Protein AF-A0A6C0EC10-F1 (afdb_monomer_lite)

Sequence (1205 aa):
MDEYYDKYVKYKQKYLELKYLLNQTGGKRDFPYRYYGKNHDIKKLVKKCKSLINAHRTNIKLVDDSQVFIEDYRRFKTVNSLTDVFNEHCRMKCKKRNSISPYEYFLKNPNKKYHELVKKKDCSLFRVLIAIQILKHFNVKTWLDMSAGWGDRLIAAILKKLDYYFSTDPNMCLHEGYNKIKEAFEVDKSKFVTVNEPFEKAIIIPPETGKFDLFFSSPPFFDKEIYDNNNDGQSTKQYRDIDDWIDNFLLFSIKKALPFIKLGGKIVLYIEDTDETEYVDKFINSMEAFVNLVPNRTMYYKYLDMESKKPLYIWTVGIPVWIFELKFDGKEYFIENETSSTVVIDTQEKKWIYKYNYIIKTHSYLGSSADNKKLYFMRNTLPIHNKVYRKPIDIIKFSLTTKDNIKKNLTVLSDNNLLFGTKMRAVIQFLDKIKPETLIYSGSHAGRAQLLLAYYAVLRNVKRLILCVPYSKSKIPKLVKSMYPNVEIYSYEHTDVAQIIKQTNFEKLHEYAIKLEKQTKGYLLPFDFRDDDFIDMLAKELELMIDKSLLDSPIHLLLAYNAGTTFRALTKIFKKAYFHIVQIGQQFDVGDLDDDIIERTTRYVSSFRFKDDYDAKNLQFVNDNQFVEFPYTTVEKWDAKVYEFIDKIPSDDIYVFDAGACHKNILKKYNNFYKLNGEVDDLQQGYNSRQLITNVHTFKRSLTYDKKTNSLIVERLKSNDFLNEINEFSKSSDVYPIIEIIKLLNSIKICDLTIDDGFILIATFLTNGLYIKINNGINDKMLNLFNFLQVNTNKYTITNSMDEIGTCDTIFIDKNTDITDILPKIKLGTYVISNNNIDLSDYSGIITKIKTVEYDASHTKFHIWKYGIPVWIENVKIKDIDKIKNKITFQKTGDWYQKFCENQKKYSYIGINDDILYFTKHSTSLSELINKKINILNFNTNNKNITVFDDSEMLFGSKMRAIIEYLDNYKFDTLVLFDFDASYGQIVVAYYALIRSISRVIFMLPLKNDKCTQFALSIFPNIEIYSYEDIKLDPSISNFRNLKMFAETIAKETNGFLIPTGLKDSLFINILAKQLKEHIDPNLLNKNIDILMVYGSGTIYRTLTKIFTNAKFHIVQSGAESKIDDMPKEIVERTTRYISTYDFRERIDLRKHLSIDRLPYSTIDNYDAKVYEFIDKINAKDIYVFNVGGSHIELLKKYNSFYTT

Organism: NCBI:txid1070528

Secondary structure (DSSP, 8-state):
-HHHHHHHHHHHHHHHHHHHHHHHTTT-PPP--SSTTS---HHHHHHHHHHHHHT----EEEETTEEEEEE-HHHHHHHHTHHHHHHHHHHTT-B-TTSPPHHHHHHH-TT--HHHHTTTTPPP---HHHHHHHHHHTT-SEEEES--TTTHHHHHHHHHT-SEEEEE---HHHHHHHHHHHHHHT--TTTEEEESS-TTTS-----TTSSEEEEEE----GGG-B--SS-TTSHHHH--SHHHIIIIIIIHHHHHHGGGEEEEEEEEE----BTTB--HHHHHHHHHT-TTEEE-PPEEEEETT----EEEEEEEE------EEE-----------SSS-PPP--SSS-------TTSGGGEEE----TTS--EEEEE-S----GGGT-PPPEEEEEEEE-TTS-EEEEEEEE-TTSTT-TTHHHHHHHHHHH--SEEEEE--TT-THHHHHHHHHHHHT-SEEEEE-S-TTSHHHHHHHHH-TTEEEE-TTSHHHHTT-SS--HHHHHHHHHHHHHHHTPEEPPGGG--HHHHHHHHHHHHTTS-HHHHTS--EEEEEESS-HHHHHHHHH-SSPEEEEEESSSPP--TTS-HHHHHTEEEEE-SS-TT----GGG-B--SSSS-PPPSS---TTTGGGGGGGGGG-S-SEEEEEE----HHHHHHHHHHHSTTS---------TTHHHHHHHHHHHHHHHHHTTT-HHHHHHHHTSHHHHHHHHHHTTS---HHHHHHHHHHTTS-TTS--SS-THHHHHHHTTS--EEEE-SS--HHHHHHHHHHHTT-TT------TTSGGG-SEEEE-TT--STTTGGGPPTT-EEEESS----GGGTTT----------SSS---EEEES--------------------------SHHHHHHHHHTTSEEEEEEETTEEEEEE-SS-TTTTTSPPPEEEEEEETTEEEEEEE-TTSTT-TTHHHHHHHHTTS--SEEEEE--TT-HHHHHHHHHHHHHT-SEEEEE-S-S--HHHHHHHHH-TTEEEE-HHHHT--TTS-HHHHHHHHHHHHHHHTTEEEEPGGG--HHHHHHHHHHHHTTS-HHHHTS--EEEEEESSSHHHHHHHHH-SSPEEEEEE-SS----TTS-HHHHTTEEEEE-SS-TTSPP-GGGT-SSSS-SS---TTTGGGGGGGGGGS--SEEEEEE----HHHHHHHHHHHT--

Structure (mmCIF, N/CA/C/O backbone):
data_AF-A0A6C0EC10-F1
#
_entry.id   AF-A0A6C0EC10-F1
#
loop_
_atom_site.group_PDB
_atom_site.id
_atom_site.type_symbol
_atom_site.label_atom_id
_atom_site.label_alt_id
_atom_site.label_comp_id
_atom_site.label_asym_id
_atom_site.label_entity_id
_atom_site.label_seq_id
_atom_site.pdbx_PDB_ins_code
_atom_site.Cartn_x
_atom_site.Cartn_y
_atom_site.Cartn_z
_atom_site.occupancy
_atom_site.B_iso_or_equiv
_atom_site.auth_seq_id
_atom_site.auth_comp_id
_atom_site.auth_asym_id
_atom_site.auth_atom_id
_atom_site.pdbx_PDB_model_num
ATOM 1 N N . MET A 1 1 ? 42.507 4.331 -82.154 1.00 50.91 1 MET A N 1
ATOM 2 C CA . MET A 1 1 ? 43.220 4.084 -80.874 1.00 50.91 1 MET A CA 1
ATOM 3 C C . MET A 1 1 ? 42.562 4.845 -79.732 1.00 50.91 1 MET A C 1
ATOM 5 O O . MET A 1 1 ? 42.437 4.337 -78.626 1.00 50.91 1 MET A O 1
ATOM 9 N N . ASP A 1 2 ? 42.107 6.048 -80.028 1.00 65.69 2 ASP A N 1
ATOM 10 C CA . ASP A 1 2 ? 41.829 7.139 -79.100 1.00 65.69 2 ASP A CA 1
ATOM 11 C C . ASP A 1 2 ? 40.588 6.860 -78.249 1.00 65.69 2 ASP A C 1
ATOM 13 O O . ASP A 1 2 ? 40.636 7.019 -77.040 1.00 65.69 2 ASP A O 1
ATOM 17 N N . GLU A 1 3 ? 39.545 6.247 -78.815 1.00 68.00 3 GLU A N 1
ATOM 18 C CA . GLU A 1 3 ? 38.389 5.754 -78.047 1.00 68.00 3 GLU A CA 1
ATOM 19 C C . GLU A 1 3 ? 38.780 4.711 -76.970 1.00 68.00 3 GLU A C 1
ATOM 21 O O . GLU A 1 3 ? 38.169 4.626 -75.901 1.00 68.00 3 GLU A O 1
ATOM 26 N N . TYR A 1 4 ? 39.830 3.922 -77.229 1.00 64.94 4 TYR A N 1
ATOM 27 C CA . TYR A 1 4 ? 40.386 2.959 -76.273 1.00 64.94 4 TYR A CA 1
ATOM 28 C C . TYR A 1 4 ? 41.255 3.663 -75.221 1.00 64.94 4 TYR A C 1
ATOM 30 O O . TYR A 1 4 ? 41.244 3.276 -74.050 1.00 64.94 4 TYR A O 1
ATOM 38 N N . TYR A 1 5 ? 41.958 4.728 -75.620 1.00 70.31 5 TYR A N 1
ATOM 39 C CA . TYR A 1 5 ? 42.702 5.608 -74.721 1.00 70.31 5 TYR A CA 1
ATOM 40 C C . TYR A 1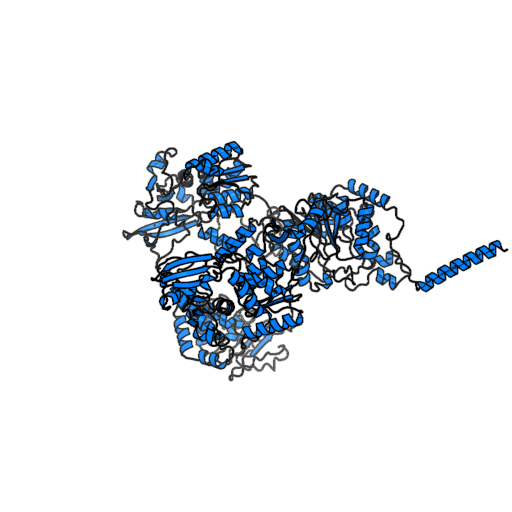 5 ? 41.756 6.375 -73.785 1.00 70.31 5 TYR A C 1
ATOM 42 O O . TYR A 1 5 ? 41.974 6.356 -72.581 1.00 70.31 5 TYR A O 1
ATOM 50 N N . ASP A 1 6 ? 40.651 6.933 -74.279 1.00 77.75 6 ASP A N 1
ATOM 51 C CA . ASP A 1 6 ? 39.624 7.618 -73.483 1.00 77.75 6 ASP A CA 1
ATOM 52 C C . ASP A 1 6 ? 38.908 6.673 -72.515 1.00 77.75 6 ASP A C 1
ATOM 54 O O . ASP A 1 6 ? 38.691 7.012 -71.346 1.00 77.75 6 ASP A O 1
ATOM 58 N N . LYS A 1 7 ? 38.579 5.452 -72.962 1.00 72.12 7 LYS A N 1
ATOM 59 C CA . LYS A 1 7 ? 38.084 4.388 -72.074 1.00 72.12 7 LYS A CA 1
ATOM 60 C C . LYS A 1 7 ? 39.109 4.066 -70.986 1.00 72.12 7 LYS A C 1
ATOM 62 O O . LYS A 1 7 ? 38.734 3.992 -69.816 1.00 72.12 7 LYS A O 1
ATOM 67 N N . TYR A 1 8 ? 40.390 3.941 -71.333 1.00 74.31 8 TYR A N 1
ATOM 68 C CA . TYR A 1 8 ? 41.470 3.707 -70.373 1.00 74.31 8 TYR A CA 1
ATOM 69 C C . TYR A 1 8 ? 41.688 4.891 -69.416 1.00 74.31 8 TYR A C 1
ATOM 71 O O . TYR A 1 8 ? 41.839 4.666 -68.219 1.00 74.31 8 TYR A O 1
ATOM 79 N N . VAL A 1 9 ? 41.629 6.141 -69.885 1.00 75.88 9 VAL A N 1
ATOM 80 C CA . VAL A 1 9 ? 41.753 7.356 -69.063 1.00 75.88 9 VAL A CA 1
ATOM 81 C C . VAL A 1 9 ? 40.581 7.471 -68.092 1.00 75.88 9 VAL A C 1
ATOM 83 O O . VAL A 1 9 ? 40.825 7.626 -66.896 1.00 75.88 9 VAL A O 1
ATOM 86 N N . LYS A 1 10 ? 39.331 7.280 -68.541 1.00 75.62 10 LYS A N 1
ATOM 87 C CA . LYS A 1 10 ? 38.160 7.225 -67.644 1.00 75.62 10 LYS A CA 1
ATOM 88 C C . LYS A 1 10 ? 38.267 6.093 -66.624 1.00 75.62 10 LYS A C 1
ATOM 90 O O . LYS A 1 10 ? 37.965 6.301 -65.450 1.00 75.62 10 LYS A O 1
ATOM 95 N N . TYR A 1 11 ? 38.723 4.908 -67.033 1.00 75.12 11 TYR A N 1
ATOM 96 C CA . TYR A 1 11 ? 38.904 3.779 -66.114 1.00 75.12 11 TYR A CA 1
ATOM 97 C C . TYR A 1 11 ? 40.025 4.048 -65.097 1.00 75.12 11 TYR A C 1
ATOM 99 O O . TYR A 1 11 ? 39.871 3.757 -63.913 1.00 75.12 11 TYR A O 1
ATOM 107 N N . LYS A 1 12 ? 41.129 4.666 -65.534 1.00 68.25 12 LYS A N 1
ATOM 108 C CA . LYS A 1 12 ? 42.277 5.052 -64.703 1.00 68.25 12 LYS A CA 1
ATOM 109 C C . LYS A 1 12 ? 41.925 6.180 -63.732 1.00 68.25 12 LYS A C 1
ATOM 111 O O . LYS A 1 12 ? 42.304 6.081 -62.571 1.00 68.25 12 LYS A O 1
ATOM 116 N N . GLN A 1 13 ? 41.166 7.194 -64.155 1.00 72.50 13 GLN A N 1
ATOM 117 C CA . GLN A 1 13 ? 40.615 8.225 -63.266 1.00 72.50 13 GLN A CA 1
ATOM 118 C C . GLN A 1 13 ? 39.696 7.597 -62.219 1.00 72.50 13 GLN A C 1
ATOM 120 O O . GLN A 1 13 ? 39.966 7.740 -61.033 1.00 72.50 13 GLN A O 1
ATOM 125 N N . LYS A 1 14 ? 38.701 6.801 -62.629 1.00 70.12 14 LYS A N 1
ATOM 126 C CA . LYS A 1 14 ? 37.762 6.155 -61.697 1.00 70.12 14 LYS A CA 1
ATOM 127 C C . LYS A 1 14 ? 38.449 5.183 -60.728 1.00 70.12 14 LYS A C 1
ATOM 129 O O . LYS A 1 14 ? 38.057 5.071 -59.569 1.00 70.12 14 LYS A O 1
ATOM 134 N N . TYR A 1 15 ? 39.506 4.502 -61.174 1.00 68.25 15 TYR A N 1
ATOM 135 C CA . TYR A 1 15 ? 40.373 3.688 -60.319 1.00 68.25 15 TYR A CA 1
ATOM 136 C C . TYR A 1 15 ? 41.197 4.538 -59.339 1.00 68.25 15 TYR A C 1
ATOM 138 O O . TYR A 1 15 ? 41.346 4.151 -58.182 1.00 68.25 15 TYR A O 1
ATOM 146 N N . LEU A 1 16 ? 41.707 5.698 -59.764 1.00 65.56 16 LEU A N 1
ATOM 147 C CA . LEU A 1 16 ? 42.426 6.632 -58.894 1.00 65.56 16 LEU A CA 1
ATOM 148 C C . LEU A 1 16 ? 41.496 7.309 -57.878 1.00 65.56 16 LEU A C 1
ATOM 150 O O . LEU A 1 16 ? 41.888 7.415 -56.723 1.00 65.56 16 LEU A O 1
ATOM 154 N N . GLU A 1 17 ? 40.263 7.668 -58.247 1.00 64.12 17 GLU A N 1
ATOM 155 C CA . GLU A 1 17 ? 39.221 8.135 -57.319 1.00 64.12 17 GLU A CA 1
ATOM 156 C C . GLU A 1 17 ? 38.876 7.059 -56.283 1.00 64.12 17 GLU A C 1
ATOM 158 O O . GLU A 1 17 ? 38.912 7.322 -55.082 1.00 64.12 17 GLU A O 1
ATOM 163 N N . LEU A 1 18 ? 38.619 5.819 -56.720 1.00 55.22 18 LEU A N 1
ATOM 164 C CA . LEU A 1 18 ? 38.369 4.691 -55.815 1.00 55.22 18 LEU A CA 1
ATOM 165 C C . LEU A 1 18 ? 39.564 4.421 -54.892 1.00 55.22 18 LEU A C 1
ATOM 167 O O . LEU A 1 18 ? 39.372 4.174 -53.704 1.00 55.22 18 LEU A O 1
ATOM 171 N N . LYS A 1 19 ? 40.797 4.507 -55.405 1.00 53.31 19 LYS A N 1
ATOM 172 C CA . LYS A 1 19 ? 42.026 4.361 -54.613 1.00 53.31 19 LYS A CA 1
ATOM 173 C C . LYS A 1 19 ? 42.222 5.527 -53.636 1.00 53.31 19 LYS A C 1
ATOM 175 O O . LYS A 1 19 ? 42.680 5.306 -52.521 1.00 53.31 19 LYS A O 1
ATOM 180 N N . TYR A 1 20 ? 41.849 6.746 -54.018 1.00 57.22 20 TYR A N 1
ATOM 181 C CA . TYR A 1 20 ? 41.894 7.932 -53.161 1.00 57.22 20 TYR A CA 1
ATOM 182 C C . TYR A 1 20 ? 40.861 7.843 -52.028 1.00 57.22 20 TYR A C 1
ATOM 184 O O . TYR A 1 20 ? 41.212 8.060 -50.870 1.00 57.22 20 TYR A O 1
ATOM 192 N N . LEU A 1 21 ? 39.633 7.408 -52.326 1.00 49.28 21 LEU A N 1
ATOM 193 C CA . LEU A 1 21 ? 38.587 7.126 -51.335 1.00 49.28 21 LEU A CA 1
ATOM 194 C C . LEU A 1 21 ? 38.971 5.970 -50.396 1.00 49.28 21 LEU A C 1
ATOM 196 O O . LEU A 1 21 ? 38.802 6.085 -49.182 1.00 49.28 21 LEU A O 1
ATOM 200 N N . LEU A 1 22 ? 39.551 4.883 -50.919 1.00 48.19 22 LEU A N 1
ATOM 201 C CA . LEU A 1 22 ? 40.094 3.779 -50.111 1.00 48.19 22 LEU A CA 1
ATOM 202 C C . LEU A 1 22 ? 41.239 4.234 -49.193 1.00 48.19 22 LEU A C 1
ATOM 204 O O . LEU A 1 22 ? 41.336 3.764 -48.059 1.00 48.19 22 LEU A O 1
ATOM 208 N N . ASN A 1 23 ? 42.075 5.169 -49.650 1.00 48.88 23 ASN A N 1
ATOM 209 C CA . ASN A 1 23 ? 43.148 5.743 -48.842 1.00 48.88 23 ASN A CA 1
ATOM 210 C C . ASN A 1 23 ? 42.610 6.713 -47.773 1.00 48.88 23 ASN A C 1
ATOM 212 O O . ASN A 1 23 ? 43.018 6.603 -46.620 1.00 48.88 23 ASN A O 1
ATOM 216 N N . GLN A 1 24 ? 41.664 7.606 -48.100 1.00 46.59 24 GLN A N 1
ATOM 217 C CA . GLN A 1 24 ? 41.037 8.503 -47.112 1.00 46.59 24 GLN A CA 1
ATOM 218 C C . GLN A 1 24 ? 40.235 7.739 -46.043 1.00 46.59 24 GLN A C 1
ATOM 220 O O . GLN A 1 24 ? 40.233 8.127 -44.878 1.00 46.59 24 GLN A O 1
ATOM 225 N N . THR A 1 25 ? 39.596 6.622 -46.405 1.00 43.06 25 THR A N 1
ATOM 226 C CA . THR A 1 25 ? 38.896 5.735 -45.451 1.00 43.06 25 THR A CA 1
ATOM 227 C C . THR A 1 25 ? 39.833 4.775 -44.701 1.00 43.06 25 THR A C 1
ATOM 229 O O . THR A 1 25 ? 39.379 3.981 -43.872 1.00 43.06 25 THR A O 1
ATOM 232 N N . GLY A 1 26 ? 41.146 4.831 -44.959 1.00 41.56 26 GLY A N 1
ATOM 233 C CA . GLY A 1 26 ? 42.155 4.001 -44.295 1.00 41.56 26 GLY A CA 1
ATOM 234 C C . GLY A 1 26 ? 41.980 2.497 -44.535 1.00 41.56 26 GLY A C 1
ATOM 235 O O . GLY A 1 26 ? 42.304 1.697 -43.659 1.00 41.56 26 GLY A O 1
ATOM 236 N N . GLY A 1 27 ? 41.400 2.099 -45.672 1.00 44.47 27 GLY A N 1
ATOM 237 C CA . GLY A 1 27 ? 41.142 0.696 -46.011 1.00 44.47 27 GLY A CA 1
ATOM 238 C C . GLY A 1 27 ? 40.118 -0.017 -45.115 1.00 44.47 27 GLY A C 1
ATOM 239 O O . GLY A 1 27 ? 40.011 -1.247 -45.178 1.00 44.47 27 GLY A O 1
ATOM 240 N N . LYS A 1 28 ? 39.357 0.714 -44.287 1.00 48.44 28 LYS A N 1
ATOM 241 C CA . LYS A 1 28 ? 38.286 0.146 -43.457 1.00 48.44 28 LYS A CA 1
ATOM 242 C C . LYS A 1 28 ? 37.156 -0.370 -44.347 1.00 48.44 28 LYS A C 1
ATOM 244 O O . LYS A 1 28 ? 36.318 0.396 -44.809 1.00 48.44 28 LYS A O 1
ATOM 249 N N . ARG A 1 29 ? 37.120 -1.686 -44.568 1.00 58.75 29 ARG A N 1
ATOM 250 C CA . ARG A 1 29 ? 35.937 -2.358 -45.120 1.00 58.75 29 ARG A CA 1
ATOM 251 C C . ARG A 1 29 ? 34.770 -2.191 -44.152 1.00 58.75 29 ARG A C 1
ATOM 253 O O . ARG A 1 29 ? 34.950 -2.401 -42.953 1.00 58.75 29 ARG A O 1
ATOM 260 N N . ASP A 1 30 ? 33.585 -1.908 -44.677 1.00 67.81 30 ASP A N 1
ATOM 261 C CA . ASP A 1 30 ? 32.355 -1.969 -43.891 1.00 67.81 30 ASP A CA 1
ATOM 262 C C . ASP A 1 30 ? 32.110 -3.380 -43.349 1.00 67.81 30 ASP A C 1
ATOM 264 O O . ASP A 1 30 ? 32.454 -4.384 -43.984 1.00 67.81 30 ASP A O 1
ATOM 268 N N . PHE A 1 31 ? 31.479 -3.464 -42.175 1.00 71.88 31 PHE A N 1
ATOM 269 C CA . PHE A 1 31 ? 31.070 -4.751 -41.623 1.00 71.88 31 PHE A CA 1
ATOM 270 C C . PHE A 1 31 ? 30.080 -5.431 -42.586 1.00 71.88 31 PHE A C 1
ATOM 272 O O . PHE A 1 31 ? 29.106 -4.795 -42.995 1.00 71.88 31 PHE A O 1
ATOM 279 N N . PRO A 1 32 ? 30.271 -6.718 -42.938 1.00 79.38 32 PRO A N 1
ATOM 280 C CA . PRO A 1 32 ? 29.486 -7.396 -43.963 1.00 79.38 32 PRO A CA 1
ATOM 281 C C . PRO A 1 32 ? 28.116 -7.848 -43.431 1.00 79.38 32 PRO A C 1
ATOM 283 O O . PRO A 1 32 ? 27.821 -9.045 -43.417 1.00 79.38 32 PRO A O 1
ATOM 286 N N . TYR A 1 33 ? 27.287 -6.896 -42.987 1.00 80.06 33 TYR A N 1
ATOM 287 C CA . TYR A 1 33 ? 25.933 -7.120 -42.472 1.00 80.06 33 TYR A CA 1
ATOM 288 C C . TYR A 1 33 ? 25.135 -8.030 -43.407 1.00 80.06 33 TYR A C 1
ATOM 290 O O . TYR A 1 33 ? 25.249 -7.955 -44.636 1.00 80.06 33 TYR A O 1
ATOM 298 N N . ARG A 1 34 ? 24.325 -8.926 -42.849 1.00 78.44 34 ARG A N 1
ATOM 299 C CA . ARG A 1 34 ? 23.555 -9.895 -43.628 1.00 78.44 34 ARG A CA 1
ATOM 300 C C . ARG A 1 34 ? 22.333 -9.270 -44.271 1.00 78.44 34 ARG A C 1
ATOM 302 O O . ARG A 1 34 ? 22.072 -9.602 -45.430 1.00 78.44 34 ARG A O 1
ATOM 309 N N . TYR A 1 35 ? 21.652 -8.381 -43.557 1.00 77.62 35 TYR A N 1
ATOM 310 C CA . TYR A 1 35 ? 20.411 -7.744 -43.985 1.00 77.62 35 TYR A CA 1
ATOM 311 C C . TYR A 1 35 ? 20.451 -6.215 -43.873 1.00 77.62 35 TYR A C 1
ATOM 313 O O . TYR A 1 35 ? 19.863 -5.548 -44.725 1.00 77.62 35 TYR A O 1
ATOM 321 N N . TYR A 1 36 ? 21.140 -5.652 -42.870 1.00 71.94 36 TYR A N 1
ATOM 322 C CA . TYR A 1 36 ? 21.174 -4.195 -42.699 1.00 71.94 36 TYR A CA 1
ATOM 323 C C . TYR A 1 36 ? 21.829 -3.484 -43.894 1.00 71.94 36 TYR A C 1
ATOM 325 O O . TYR A 1 36 ? 22.800 -3.977 -44.471 1.00 71.94 36 TYR A O 1
ATOM 333 N N . GLY A 1 37 ? 21.280 -2.327 -44.276 1.00 62.50 37 GLY A N 1
ATOM 334 C CA . GLY A 1 37 ? 21.783 -1.495 -45.377 1.00 62.50 37 GLY A CA 1
ATOM 335 C C . GLY A 1 37 ? 21.591 -2.064 -46.791 1.00 62.50 37 GLY A C 1
ATOM 336 O O . GLY A 1 37 ? 22.032 -1.442 -47.754 1.00 62.50 37 GLY A O 1
ATOM 337 N N . LYS A 1 38 ? 20.946 -3.227 -46.956 1.00 72.38 38 LYS A N 1
ATOM 338 C CA . LYS A 1 38 ? 20.715 -3.842 -48.275 1.00 72.38 38 LYS A CA 1
ATOM 339 C C . LYS A 1 38 ? 19.344 -3.496 -48.836 1.00 72.38 38 LYS A C 1
ATOM 341 O O . LYS A 1 38 ? 18.362 -3.437 -48.099 1.00 72.38 38 LYS A O 1
ATOM 346 N N . ASN A 1 39 ? 19.267 -3.403 -50.165 1.00 67.31 39 ASN A N 1
ATOM 347 C CA . ASN A 1 39 ? 18.021 -3.258 -50.925 1.00 67.31 39 ASN A CA 1
ATOM 348 C C . ASN A 1 39 ? 17.183 -4.551 -50.893 1.00 67.31 39 ASN A C 1
ATOM 350 O O . ASN A 1 39 ? 17.023 -5.255 -51.890 1.00 67.31 39 ASN A O 1
ATOM 354 N N . HIS A 1 40 ? 16.656 -4.879 -49.717 1.00 72.88 40 HIS A N 1
ATOM 355 C CA . HIS A 1 40 ? 15.607 -5.868 -49.539 1.00 72.88 40 HIS A CA 1
ATOM 356 C C . HIS A 1 40 ? 14.237 -5.215 -49.742 1.00 72.88 40 HIS A C 1
ATOM 358 O O . HIS A 1 40 ? 13.979 -4.117 -49.259 1.00 72.88 40 HIS A O 1
ATOM 364 N N . ASP A 1 41 ? 13.324 -5.923 -50.405 1.00 83.38 41 ASP A N 1
ATOM 365 C CA . ASP A 1 41 ? 11.918 -5.527 -50.485 1.00 83.38 41 ASP A CA 1
ATOM 366 C C . ASP A 1 41 ? 11.245 -5.755 -49.118 1.00 83.38 41 ASP A C 1
ATOM 368 O O . ASP A 1 41 ? 10.687 -6.820 -48.823 1.00 83.38 41 ASP A O 1
ATOM 372 N N . ILE A 1 42 ? 11.356 -4.744 -48.249 1.00 84.00 42 ILE A N 1
ATOM 373 C CA . ILE A 1 42 ? 10.813 -4.764 -46.887 1.00 84.00 42 ILE A CA 1
ATOM 374 C C . ILE A 1 42 ? 9.289 -4.943 -46.922 1.00 84.00 42 ILE A C 1
ATOM 376 O O . ILE A 1 42 ? 8.757 -5.710 -46.120 1.00 84.00 42 ILE A O 1
ATOM 380 N N . LYS A 1 43 ? 8.576 -4.336 -47.884 1.00 84.56 43 LYS A N 1
ATOM 381 C CA . LYS A 1 43 ? 7.113 -4.478 -47.993 1.00 84.56 43 LYS A CA 1
ATOM 382 C C . LYS A 1 43 ? 6.709 -5.924 -48.313 1.00 84.56 43 LYS A C 1
ATOM 384 O O . LYS A 1 43 ? 5.788 -6.456 -47.687 1.00 84.56 43 LYS A O 1
ATOM 389 N N . LYS A 1 44 ? 7.433 -6.618 -49.196 1.00 87.38 44 LYS A N 1
ATOM 390 C CA . LYS A 1 44 ? 7.240 -8.053 -49.494 1.00 87.38 44 LYS A CA 1
ATOM 391 C C . LYS A 1 44 ? 7.632 -8.961 -48.330 1.00 87.38 44 LYS A C 1
ATOM 393 O O . LYS A 1 44 ? 6.927 -9.943 -48.081 1.00 87.38 44 LYS A O 1
ATOM 398 N N . LEU A 1 45 ? 8.685 -8.631 -47.577 1.00 86.00 45 LEU A N 1
ATOM 399 C CA . LEU A 1 45 ? 9.040 -9.339 -46.338 1.00 86.00 45 LEU A CA 1
ATOM 400 C C . LEU A 1 45 ? 7.942 -9.194 -45.273 1.00 86.00 45 LEU A C 1
ATOM 402 O O . LEU A 1 45 ? 7.453 -10.204 -44.767 1.00 86.00 45 LEU A O 1
ATOM 406 N N . VAL A 1 46 ? 7.479 -7.972 -45.001 1.00 86.81 46 VAL A N 1
ATOM 407 C CA . VAL A 1 46 ? 6.379 -7.690 -44.063 1.00 86.81 46 VAL A CA 1
ATOM 408 C C . VAL A 1 46 ? 5.086 -8.385 -44.503 1.00 86.81 46 VAL A C 1
ATOM 410 O O . VAL A 1 46 ? 4.440 -9.035 -43.680 1.00 86.81 46 VAL A O 1
ATOM 413 N N . LYS A 1 47 ? 4.735 -8.354 -45.799 1.00 87.94 47 LYS A N 1
ATOM 414 C CA . LYS A 1 47 ? 3.575 -9.082 -46.355 1.00 87.94 47 LYS A CA 1
ATOM 415 C C . LYS A 1 47 ? 3.695 -10.598 -46.149 1.00 87.94 47 LYS A C 1
ATOM 417 O O . LYS A 1 47 ? 2.725 -11.232 -45.728 1.00 87.94 47 LYS A O 1
ATOM 422 N N . LYS A 1 48 ? 4.881 -11.183 -46.371 1.00 87.88 48 LYS A N 1
ATOM 423 C CA . LYS A 1 48 ? 5.146 -12.611 -46.112 1.00 87.88 48 LYS A CA 1
ATOM 424 C C . LYS A 1 48 ? 5.022 -12.951 -44.621 1.00 87.88 48 LYS A C 1
ATOM 426 O O . LYS A 1 48 ? 4.402 -13.958 -44.289 1.00 87.88 48 LYS A O 1
ATOM 431 N N . CYS A 1 49 ? 5.549 -12.118 -43.725 1.00 86.12 49 CYS A N 1
ATOM 432 C CA . CYS A 1 49 ? 5.461 -12.335 -42.278 1.00 86.12 49 CYS A CA 1
ATOM 433 C C . CYS A 1 49 ? 4.021 -12.205 -41.751 1.00 86.12 49 CYS A C 1
ATOM 435 O O . CYS A 1 49 ? 3.570 -13.095 -41.029 1.00 86.12 49 CYS A O 1
ATOM 437 N N . LYS A 1 50 ? 3.268 -11.179 -42.186 1.00 86.62 50 LYS A N 1
ATOM 438 C CA . LYS A 1 50 ? 1.823 -11.034 -41.907 1.00 86.62 50 LYS A CA 1
ATOM 439 C C . LYS A 1 50 ? 1.052 -12.296 -42.361 1.00 86.62 50 LYS A C 1
ATOM 441 O O . LYS A 1 50 ? 0.266 -12.839 -41.591 1.00 86.62 50 LYS A O 1
ATOM 446 N N . SER A 1 51 ? 1.346 -12.832 -43.553 1.00 87.12 51 SER A N 1
ATOM 447 C CA . SER A 1 51 ? 0.732 -14.074 -44.066 1.00 87.12 51 SER A CA 1
ATOM 448 C C . SER A 1 51 ? 1.072 -15.326 -43.234 1.00 87.12 51 SER A C 1
ATOM 450 O O . SER A 1 51 ? 0.174 -16.068 -42.833 1.00 87.12 51 SER A O 1
ATOM 452 N N . LEU A 1 52 ? 2.352 -15.537 -42.897 1.00 85.25 52 LEU A N 1
ATOM 453 C CA . LEU A 1 52 ? 2.798 -16.690 -42.100 1.00 85.25 52 LEU A CA 1
ATOM 454 C C . LEU A 1 52 ? 2.159 -16.729 -40.701 1.00 85.25 52 LEU A C 1
ATOM 456 O O . LEU A 1 52 ? 1.810 -17.804 -40.218 1.00 85.25 52 LEU A O 1
ATOM 460 N N . ILE A 1 53 ? 1.988 -15.570 -40.059 1.00 83.75 53 ILE A N 1
ATOM 461 C CA . ILE A 1 53 ? 1.414 -15.462 -38.708 1.00 83.75 53 ILE A CA 1
ATOM 462 C C . ILE A 1 53 ? -0.110 -15.619 -38.709 1.00 83.75 53 ILE A C 1
ATOM 464 O O . ILE A 1 53 ? -0.650 -16.236 -37.788 1.00 83.75 53 ILE A O 1
ATOM 468 N N . ASN A 1 54 ? -0.798 -15.147 -39.753 1.00 82.19 54 ASN A N 1
ATOM 469 C CA . ASN A 1 54 ? -2.228 -15.416 -39.939 1.00 82.19 54 ASN A CA 1
ATOM 470 C C . ASN A 1 54 ? -2.499 -16.924 -40.097 1.00 82.19 54 ASN A C 1
ATOM 472 O O . ASN A 1 54 ? -3.482 -17.432 -39.563 1.00 82.19 54 ASN A O 1
ATOM 476 N N . ALA A 1 55 ? -1.593 -17.657 -40.753 1.00 78.75 55 ALA A N 1
ATOM 477 C CA . ALA A 1 55 ? -1.653 -19.115 -40.867 1.00 78.75 55 ALA A CA 1
ATOM 478 C C . ALA A 1 55 ? -1.219 -19.876 -39.589 1.00 78.75 55 ALA A C 1
ATOM 480 O O . ALA A 1 55 ? -1.331 -21.104 -39.544 1.00 78.75 55 ALA A O 1
ATOM 481 N N . HIS A 1 56 ? -0.716 -19.195 -38.548 1.00 79.50 56 HIS A N 1
ATOM 482 C CA . HIS A 1 56 ? -0.210 -19.834 -37.329 1.00 79.50 56 HIS A CA 1
ATOM 483 C C . HIS A 1 56 ? -1.263 -19.919 -36.208 1.00 79.50 56 HIS A C 1
ATOM 485 O O . HIS A 1 56 ? -1.523 -18.949 -35.476 1.00 79.50 56 HIS A O 1
ATOM 491 N N . ARG A 1 57 ? -1.802 -21.128 -36.011 1.00 75.75 57 ARG A N 1
ATOM 492 C CA . ARG A 1 57 ? -2.562 -21.517 -34.811 1.00 75.75 57 ARG A CA 1
ATOM 493 C C . ARG A 1 57 ? -1.604 -21.732 -33.632 1.00 75.75 57 ARG A C 1
ATOM 495 O O . ARG A 1 57 ? -0.551 -22.330 -33.810 1.00 75.75 57 ARG A O 1
ATOM 502 N N . THR A 1 58 ? -1.959 -21.237 -32.447 1.00 72.44 58 THR A N 1
ATOM 503 C CA . THR A 1 58 ? -1.166 -21.408 -31.215 1.00 72.44 58 THR A CA 1
ATOM 504 C C . THR A 1 58 ? -0.992 -22.896 -30.894 1.00 72.44 58 THR A C 1
ATOM 506 O O . THR A 1 58 ? -1.972 -23.637 -30.903 1.00 72.44 58 THR A O 1
ATOM 509 N N . ASN A 1 59 ? 0.238 -23.328 -30.614 1.00 74.56 59 ASN A N 1
ATOM 510 C CA . ASN A 1 59 ? 0.619 -24.731 -30.452 1.00 74.56 59 ASN A CA 1
ATOM 511 C C . ASN A 1 59 ? 1.189 -24.961 -29.045 1.00 74.56 59 ASN A C 1
ATOM 513 O O . ASN A 1 59 ? 2.405 -25.028 -28.847 1.00 74.56 59 ASN A O 1
ATOM 517 N N . ILE A 1 60 ? 0.287 -25.031 -28.063 1.00 78.31 60 ILE A N 1
ATOM 518 C CA . ILE A 1 60 ? 0.600 -25.444 -26.690 1.00 78.31 60 ILE A CA 1
ATOM 519 C C . ILE A 1 60 ? 0.360 -26.951 -26.588 1.00 78.31 60 ILE A C 1
ATOM 521 O O . ILE A 1 60 ? -0.721 -27.427 -26.937 1.00 78.31 60 ILE A O 1
ATOM 525 N N . LYS A 1 61 ? 1.337 -27.690 -26.062 1.00 80.12 61 LYS A N 1
ATOM 526 C CA . LYS A 1 61 ? 1.157 -29.080 -25.623 1.00 80.12 61 LYS A CA 1
ATOM 527 C C . LYS A 1 61 ? 1.363 -29.184 -24.117 1.00 80.12 61 LYS A C 1
ATOM 529 O O . LYS A 1 61 ? 2.168 -28.447 -23.555 1.00 80.12 61 LYS A O 1
ATOM 534 N N . LEU A 1 62 ? 0.668 -30.121 -23.480 1.00 71.56 62 LEU A N 1
ATOM 535 C CA . LEU A 1 62 ? 1.053 -30.602 -22.156 1.00 71.56 62 LEU A CA 1
ATOM 536 C C . LEU A 1 62 ? 2.200 -31.603 -22.334 1.00 71.56 62 LEU A C 1
ATOM 538 O O . LEU A 1 62 ? 2.081 -32.534 -23.129 1.00 71.56 62 LEU A O 1
ATOM 542 N N . VAL A 1 63 ? 3.312 -31.376 -21.638 1.00 68.38 63 VAL A N 1
ATOM 543 C CA . VAL A 1 63 ? 4.498 -32.242 -21.639 1.00 68.38 63 VAL A CA 1
ATOM 544 C C . VAL A 1 63 ? 5.033 -32.266 -20.211 1.00 68.38 63 VAL A C 1
ATOM 546 O O . VAL A 1 63 ? 5.490 -31.237 -19.713 1.00 68.38 63 VAL A O 1
ATOM 549 N N . ASP A 1 64 ? 4.950 -33.424 -19.558 1.00 64.88 64 ASP A N 1
ATOM 550 C CA . ASP A 1 64 ? 5.340 -33.630 -18.153 1.00 64.88 64 ASP A CA 1
ATOM 551 C C . ASP A 1 64 ? 4.572 -32.675 -17.211 1.00 64.88 64 ASP A C 1
ATOM 553 O O . ASP A 1 64 ? 5.147 -31.826 -16.531 1.00 64.88 64 ASP A O 1
ATOM 557 N N . ASP A 1 65 ? 3.232 -32.728 -17.308 1.00 64.12 65 ASP A N 1
ATOM 558 C CA . ASP A 1 65 ? 2.221 -31.845 -16.674 1.00 64.12 65 ASP A CA 1
ATOM 559 C C . ASP A 1 65 ? 2.373 -30.319 -16.901 1.00 64.12 65 ASP A C 1
ATOM 561 O O . ASP A 1 65 ? 1.494 -29.527 -16.537 1.00 64.12 65 ASP A O 1
ATOM 565 N N . SER A 1 66 ? 3.442 -29.906 -17.578 1.00 73.50 66 SER A N 1
ATOM 566 C CA . SER A 1 66 ? 3.792 -28.522 -17.885 1.00 73.50 66 SER A CA 1
ATOM 567 C C . SER A 1 66 ? 3.220 -28.095 -19.237 1.00 73.50 66 SER A C 1
ATOM 569 O O . SER A 1 66 ? 3.216 -28.868 -20.196 1.00 73.50 66 SER A O 1
ATOM 571 N N . GLN A 1 67 ? 2.758 -26.848 -19.352 1.00 83.25 67 GLN A N 1
ATOM 572 C CA . GLN A 1 67 ? 2.326 -26.291 -20.639 1.00 83.25 67 GLN A CA 1
ATOM 573 C C . GLN A 1 67 ? 3.536 -25.766 -21.419 1.00 83.25 67 GLN A C 1
ATOM 575 O O . GLN A 1 67 ? 4.276 -24.914 -20.928 1.00 83.25 67 GLN A O 1
ATOM 580 N N . VAL A 1 68 ? 3.727 -26.270 -22.640 1.00 86.38 68 VAL A N 1
ATOM 581 C CA . VAL A 1 68 ? 4.883 -25.967 -23.492 1.00 86.38 68 VAL A CA 1
ATOM 582 C C . VAL A 1 68 ? 4.433 -25.401 -24.839 1.00 86.38 68 VAL A C 1
ATOM 584 O O . VAL A 1 68 ? 3.757 -26.088 -25.607 1.00 86.38 68 VAL A O 1
ATOM 587 N N . PHE A 1 69 ? 4.842 -24.171 -25.156 1.00 88.00 69 PHE A N 1
ATOM 588 C CA . PHE A 1 69 ? 4.750 -23.613 -26.509 1.00 88.00 69 PHE A CA 1
ATOM 589 C C . PHE A 1 69 ? 5.784 -24.282 -27.425 1.00 88.00 69 PHE A C 1
ATOM 591 O O . PHE A 1 69 ? 6.969 -24.306 -27.094 1.00 88.00 69 PHE A O 1
ATOM 598 N N . ILE A 1 70 ? 5.374 -24.786 -28.591 1.00 85.25 70 ILE A N 1
ATOM 599 C CA . ILE A 1 70 ? 6.297 -25.419 -29.550 1.00 85.25 70 ILE A CA 1
ATOM 600 C C . ILE A 1 70 ? 6.437 -24.558 -30.810 1.00 85.25 70 ILE A C 1
ATOM 602 O O . ILE A 1 70 ? 5.449 -24.290 -31.498 1.00 85.25 70 ILE A O 1
ATOM 606 N N . GLU A 1 71 ? 7.669 -24.152 -31.131 1.00 83.25 71 GLU A N 1
ATOM 607 C CA . GLU A 1 71 ? 8.008 -23.376 -32.332 1.00 83.25 71 GLU A CA 1
ATOM 608 C C . GLU A 1 71 ? 8.718 -24.223 -33.404 1.00 83.25 71 GLU A C 1
ATOM 610 O O . GLU A 1 71 ? 9.794 -24.779 -33.185 1.00 83.25 71 GLU A O 1
ATOM 615 N N . ASP A 1 72 ? 8.164 -24.231 -34.618 1.00 84.12 72 ASP A N 1
ATOM 616 C CA . ASP A 1 72 ? 8.867 -24.653 -35.835 1.00 84.12 72 ASP A CA 1
ATOM 617 C C . ASP A 1 72 ? 9.786 -23.515 -36.318 1.00 84.12 72 ASP A C 1
ATOM 619 O O . ASP A 1 72 ? 9.419 -22.674 -37.148 1.00 84.12 72 ASP A O 1
ATOM 623 N N . TYR A 1 73 ? 11.002 -23.469 -35.766 1.00 79.62 73 TYR A N 1
ATOM 624 C CA . TYR A 1 73 ? 11.972 -22.416 -36.074 1.00 79.62 73 TYR A CA 1
ATOM 625 C C . TYR A 1 73 ? 12.316 -22.352 -37.571 1.00 79.62 73 TYR A C 1
ATOM 627 O O . TYR A 1 73 ? 12.557 -21.267 -38.105 1.00 79.62 73 TYR A O 1
ATOM 635 N N . ARG A 1 74 ? 12.305 -23.490 -38.280 1.00 81.81 74 ARG A N 1
ATOM 636 C CA . ARG A 1 74 ? 12.660 -23.562 -39.707 1.00 81.81 74 ARG A CA 1
ATOM 637 C C . ARG A 1 74 ? 11.603 -22.878 -40.570 1.00 81.81 74 ARG A C 1
ATOM 639 O O . ARG A 1 74 ? 11.956 -22.038 -41.401 1.00 81.81 74 ARG A O 1
ATOM 646 N N . ARG A 1 75 ? 10.321 -23.158 -40.322 1.00 84.06 75 ARG A N 1
ATOM 647 C CA . ARG A 1 75 ? 9.177 -22.525 -41.003 1.00 84.06 75 ARG A CA 1
ATOM 648 C C . ARG A 1 75 ? 9.050 -21.036 -40.692 1.00 84.06 75 ARG A C 1
ATOM 650 O O . ARG A 1 75 ? 8.768 -20.247 -41.594 1.00 84.06 75 ARG A O 1
ATOM 657 N N . PHE A 1 76 ? 9.308 -20.632 -39.447 1.00 85.06 76 PHE A N 1
ATOM 658 C CA . PHE A 1 76 ? 9.178 -19.235 -39.008 1.00 85.06 76 PHE A CA 1
ATOM 659 C C . PHE A 1 76 ? 10.485 -18.428 -39.066 1.00 85.06 76 PHE A C 1
ATOM 661 O O . PHE A 1 76 ? 10.517 -17.252 -38.699 1.00 85.06 76 PHE A O 1
ATOM 668 N N . LYS A 1 77 ? 11.549 -18.993 -39.650 1.00 84.56 77 LYS A N 1
ATOM 669 C CA . LYS A 1 77 ? 12.866 -18.357 -39.818 1.00 84.56 77 LYS A CA 1
ATOM 670 C C . LYS A 1 77 ? 12.815 -16.965 -40.456 1.00 84.56 77 LYS A C 1
ATOM 672 O O . LYS A 1 77 ? 13.564 -16.092 -40.030 1.00 84.56 77 LYS A O 1
ATOM 677 N N . THR A 1 78 ? 11.939 -16.725 -41.443 1.00 85.06 78 THR A N 1
ATOM 678 C CA . THR A 1 78 ? 11.778 -15.381 -42.046 1.00 85.06 78 THR A CA 1
ATOM 679 C C . THR A 1 78 ? 11.192 -14.366 -41.057 1.00 85.06 78 THR A C 1
ATOM 681 O O . THR A 1 78 ? 11.617 -13.218 -41.064 1.00 85.06 78 THR A O 1
ATOM 684 N N . VAL A 1 79 ? 10.270 -14.785 -40.184 1.00 85.94 79 VAL A N 1
ATOM 685 C CA . VAL A 1 79 ? 9.667 -13.927 -39.149 1.00 85.94 79 VAL A CA 1
ATOM 686 C C . VAL A 1 79 ? 10.704 -13.588 -38.077 1.00 85.94 79 VAL A C 1
ATOM 688 O O . VAL A 1 79 ? 10.932 -12.416 -37.799 1.00 85.94 79 VAL A O 1
ATOM 691 N N . ASN A 1 80 ? 11.412 -14.592 -37.553 1.00 84.06 80 ASN A N 1
ATOM 692 C CA . ASN A 1 80 ? 12.451 -14.390 -36.534 1.00 84.06 80 ASN A CA 1
ATOM 693 C C . ASN A 1 80 ? 13.713 -13.676 -37.057 1.00 84.06 80 ASN A C 1
ATOM 695 O O . ASN A 1 80 ? 14.475 -13.147 -36.258 1.00 84.06 80 ASN A O 1
ATOM 699 N N . SER A 1 81 ? 13.948 -13.648 -38.376 1.00 85.75 81 SER A N 1
ATOM 700 C CA . SER A 1 81 ? 15.041 -12.865 -38.986 1.00 85.75 81 SER A CA 1
ATOM 701 C C . SER A 1 81 ? 14.639 -11.424 -39.327 1.00 85.75 81 SER A C 1
ATOM 703 O O . SER A 1 81 ? 15.488 -10.660 -39.776 1.00 85.75 81 SER A O 1
ATOM 705 N N . LEU A 1 82 ? 13.364 -11.040 -39.173 1.00 88.50 82 LEU A N 1
ATOM 706 C CA . LEU A 1 82 ? 12.890 -9.718 -39.596 1.00 88.50 82 LEU A CA 1
ATOM 707 C C . LEU A 1 82 ? 13.505 -8.590 -38.756 1.00 88.50 82 LEU A C 1
ATOM 709 O O . LEU A 1 82 ? 13.801 -7.528 -39.289 1.00 88.50 82 LEU A O 1
ATOM 713 N N . THR A 1 83 ? 13.754 -8.841 -37.472 1.00 90.44 83 THR A N 1
ATOM 714 C CA . THR A 1 83 ? 14.405 -7.913 -36.537 1.00 90.44 83 THR A CA 1
ATOM 715 C C . THR A 1 83 ? 15.790 -7.466 -37.022 1.00 90.44 83 THR A C 1
ATOM 717 O O . THR A 1 83 ? 16.118 -6.282 -36.962 1.00 90.44 83 THR A O 1
ATOM 720 N N . ASP A 1 84 ? 16.580 -8.389 -37.585 1.00 89.69 84 ASP A N 1
ATOM 721 C CA . ASP A 1 84 ? 17.927 -8.102 -38.096 1.00 89.69 84 ASP A CA 1
ATOM 722 C C . ASP A 1 84 ? 17.914 -7.174 -39.328 1.00 89.69 84 ASP A C 1
ATOM 724 O O . ASP A 1 84 ? 18.875 -6.442 -39.549 1.00 89.69 84 ASP A O 1
ATOM 728 N N . VAL A 1 85 ? 16.818 -7.120 -40.099 1.00 89.81 85 VAL A N 1
ATOM 729 C CA . VAL A 1 85 ? 16.672 -6.164 -41.221 1.00 89.81 85 VAL A CA 1
ATOM 730 C C . VAL A 1 85 ? 16.778 -4.711 -40.732 1.00 89.81 85 VAL A C 1
ATOM 732 O O . VAL A 1 85 ? 17.235 -3.843 -41.472 1.00 89.81 85 VAL A O 1
ATOM 735 N N . PHE A 1 86 ? 16.404 -4.458 -39.474 1.00 91.25 86 PHE A N 1
ATOM 736 C CA . PHE A 1 86 ? 16.410 -3.134 -38.856 1.00 91.25 86 PHE A CA 1
ATOM 737 C C . PHE A 1 86 ? 17.592 -2.939 -37.892 1.00 91.25 86 PHE A C 1
ATOM 739 O O . PHE A 1 86 ? 18.305 -1.944 -38.003 1.00 91.25 86 PHE A O 1
ATOM 746 N N . ASN A 1 87 ? 17.838 -3.893 -36.985 1.00 92.44 87 ASN A N 1
ATOM 747 C CA . ASN A 1 87 ? 18.728 -3.710 -35.827 1.00 92.44 87 ASN A CA 1
ATOM 748 C C . ASN A 1 87 ? 19.980 -4.610 -35.792 1.00 92.44 87 ASN A C 1
ATOM 750 O O . ASN A 1 87 ? 20.727 -4.571 -34.811 1.00 92.44 87 ASN A O 1
ATOM 754 N N . GLU A 1 88 ? 20.290 -5.361 -36.859 1.00 89.81 88 GLU A N 1
ATOM 755 C CA . GLU A 1 88 ? 21.533 -6.157 -36.935 1.00 89.81 88 GLU A CA 1
ATOM 756 C C . GLU A 1 88 ? 22.783 -5.303 -36.669 1.00 89.81 88 GLU A C 1
ATOM 758 O O . GLU A 1 88 ? 23.688 -5.732 -35.959 1.00 89.81 88 GLU A O 1
ATOM 763 N N . HIS A 1 89 ? 22.823 -4.068 -37.173 1.00 87.69 89 HIS A N 1
ATOM 764 C CA . HIS A 1 89 ? 23.975 -3.177 -37.021 1.00 87.69 89 HIS A CA 1
ATOM 765 C C . HIS A 1 89 ? 24.261 -2.737 -35.573 1.00 87.69 89 HIS A C 1
ATOM 767 O O . HIS A 1 89 ? 25.391 -2.360 -35.256 1.00 87.69 89 HIS A O 1
ATOM 773 N N . CYS A 1 90 ? 23.268 -2.826 -34.688 1.00 89.50 90 CYS A N 1
ATOM 774 C CA . CYS A 1 90 ? 23.443 -2.687 -33.245 1.00 89.50 90 CYS A CA 1
ATOM 775 C C . CYS A 1 90 ? 23.779 -4.044 -32.614 1.00 89.50 90 CYS A C 1
ATOM 777 O O . CYS A 1 90 ? 24.743 -4.150 -31.857 1.00 89.50 90 CYS A O 1
ATOM 779 N N . ARG A 1 91 ? 23.058 -5.110 -32.990 1.00 89.62 91 ARG A N 1
ATOM 780 C CA . ARG A 1 91 ? 23.251 -6.465 -32.445 1.00 89.62 91 ARG A CA 1
ATOM 781 C C . ARG A 1 91 ? 24.655 -7.031 -32.696 1.00 89.62 91 ARG A C 1
ATOM 783 O O . ARG A 1 91 ? 25.184 -7.730 -31.840 1.00 89.62 91 ARG A O 1
ATOM 790 N N . MET A 1 92 ? 25.300 -6.677 -33.810 1.00 88.81 92 MET A N 1
ATOM 791 C CA . MET A 1 92 ? 26.695 -7.046 -34.112 1.00 88.81 92 MET A CA 1
ATOM 792 C C . MET A 1 92 ? 27.739 -6.351 -33.217 1.00 88.81 92 MET A C 1
ATOM 794 O O . MET A 1 92 ? 28.880 -6.805 -33.181 1.00 88.81 92 MET A O 1
ATOM 798 N N . LYS A 1 93 ? 27.379 -5.269 -32.508 1.00 88.31 93 LYS A N 1
ATOM 799 C CA . LYS A 1 93 ? 28.245 -4.573 -31.531 1.00 88.31 93 LYS A CA 1
ATOM 800 C C . LYS A 1 93 ? 28.097 -5.127 -30.109 1.00 88.31 93 LYS A C 1
ATOM 802 O O . LYS A 1 93 ? 28.945 -4.860 -29.264 1.00 88.31 93 LYS A O 1
ATOM 807 N N . CYS A 1 94 ? 27.036 -5.891 -29.849 1.00 88.69 94 CYS A N 1
ATOM 808 C CA . CYS A 1 94 ? 26.820 -6.570 -28.577 1.00 88.69 94 CYS A CA 1
ATOM 809 C C . CYS A 1 94 ? 27.833 -7.709 -28.389 1.00 88.69 94 CYS A C 1
ATOM 811 O O . CYS A 1 94 ? 28.247 -8.356 -29.357 1.00 88.69 94 CYS A O 1
ATOM 813 N N . LYS A 1 95 ? 28.237 -7.953 -27.142 1.00 87.31 95 LYS A N 1
ATOM 814 C CA . LYS A 1 95 ? 29.230 -8.973 -26.766 1.00 87.31 95 LYS A CA 1
ATOM 815 C C . LYS A 1 95 ? 28.731 -9.824 -25.596 1.00 87.31 95 LYS A C 1
ATOM 817 O O . LYS A 1 95 ? 27.866 -9.397 -24.838 1.00 87.31 95 LYS A O 1
ATOM 822 N N . LYS A 1 96 ? 29.309 -11.011 -25.404 1.00 85.88 96 LYS A N 1
ATOM 823 C CA . LYS A 1 96 ? 28.996 -11.897 -24.265 1.00 85.88 96 LYS A CA 1
ATOM 824 C C . LYS A 1 96 ? 30.084 -11.833 -23.206 1.00 85.88 96 LYS A C 1
ATOM 826 O O . LYS A 1 96 ? 31.210 -12.247 -23.504 1.00 85.88 96 LYS A O 1
ATOM 831 N N . ARG A 1 97 ? 29.774 -11.318 -22.010 1.00 81.25 97 ARG A N 1
ATOM 832 C CA . ARG A 1 97 ? 30.754 -11.055 -20.938 1.00 81.25 97 ARG A CA 1
ATOM 833 C C . ARG A 1 97 ? 32.038 -10.404 -21.491 1.00 81.25 97 ARG A C 1
ATOM 835 O O . ARG A 1 97 ? 31.979 -9.452 -22.268 1.00 81.25 97 ARG A O 1
ATOM 842 N N . ASN A 1 98 ? 33.195 -10.986 -21.175 1.00 78.38 98 ASN A N 1
ATOM 843 C CA . ASN A 1 98 ? 34.536 -10.549 -21.575 1.00 78.38 98 ASN A CA 1
ATOM 844 C C . ASN A 1 98 ? 34.955 -10.956 -23.006 1.00 78.38 98 ASN A C 1
ATOM 846 O O . ASN A 1 98 ? 36.137 -10.902 -23.346 1.00 78.38 98 ASN A O 1
ATOM 850 N N . SER A 1 99 ? 34.025 -11.387 -23.865 1.00 83.06 99 SER A N 1
ATOM 851 C CA . SER A 1 99 ? 34.335 -11.607 -25.286 1.00 83.06 99 SER A CA 1
ATOM 852 C C . SER A 1 99 ? 34.331 -10.312 -26.098 1.00 83.06 99 SER A C 1
ATOM 854 O O . SER A 1 99 ? 33.736 -9.316 -25.706 1.00 83.06 99 SER A O 1
ATOM 856 N N . ILE A 1 100 ? 34.983 -10.344 -27.259 1.00 85.81 100 ILE A N 1
ATOM 857 C CA . ILE A 1 100 ? 34.814 -9.333 -28.307 1.00 85.81 100 ILE A CA 1
ATOM 858 C C . ILE A 1 100 ? 33.508 -9.583 -29.069 1.00 85.81 100 ILE A C 1
ATOM 860 O O . ILE A 1 100 ? 33.177 -10.735 -29.363 1.00 85.81 100 ILE A O 1
ATOM 864 N N . SER A 1 101 ? 32.797 -8.512 -29.414 1.00 87.75 101 SER A N 1
ATOM 865 C CA . SER A 1 101 ? 31.624 -8.560 -30.295 1.00 87.75 101 SER A CA 1
ATOM 866 C C . SER A 1 101 ? 31.986 -9.047 -31.709 1.00 87.75 101 SER A C 1
ATOM 868 O O . SER A 1 101 ? 33.151 -8.939 -32.122 1.00 87.75 101 SER A O 1
ATOM 870 N N . PRO A 1 102 ? 31.010 -9.523 -32.508 1.00 88.25 102 PRO A N 1
ATOM 871 C CA . PRO A 1 102 ? 31.217 -9.808 -33.929 1.00 88.25 102 PRO A CA 1
ATOM 872 C C . PRO A 1 102 ? 31.860 -8.635 -34.687 1.00 88.25 102 PRO A C 1
ATOM 874 O O . PRO A 1 102 ? 32.776 -8.849 -35.485 1.00 88.25 102 PRO A O 1
ATOM 877 N N . TYR A 1 103 ? 31.433 -7.398 -34.402 1.00 86.38 103 TYR A N 1
ATOM 878 C CA . TYR A 1 103 ? 31.960 -6.170 -35.004 1.00 86.38 103 TYR A CA 1
ATOM 879 C C . TYR A 1 103 ? 33.430 -5.915 -34.636 1.00 86.38 103 TYR A C 1
ATOM 881 O O . TYR A 1 103 ? 34.258 -5.708 -35.523 1.00 86.38 103 TYR A O 1
ATOM 889 N N . GLU A 1 104 ? 33.800 -6.015 -33.357 1.00 86.56 104 GLU A N 1
ATOM 890 C CA . GLU A 1 104 ? 35.201 -5.890 -32.919 1.00 86.56 104 GLU A CA 1
ATOM 891 C C . GLU A 1 104 ? 36.083 -7.028 -33.456 1.00 86.56 104 GLU A C 1
ATOM 893 O O . GLU A 1 104 ? 37.247 -6.805 -33.803 1.00 86.56 104 GLU A O 1
ATOM 898 N N . TYR A 1 105 ? 35.543 -8.248 -33.569 1.00 86.38 105 TYR A N 1
ATOM 899 C CA . TYR A 1 105 ? 36.259 -9.368 -34.178 1.00 86.38 105 TYR A CA 1
ATOM 900 C C . TYR A 1 105 ? 36.520 -9.128 -35.668 1.00 86.38 105 TYR A C 1
ATOM 902 O O . TYR A 1 105 ? 37.633 -9.382 -36.130 1.00 86.38 105 TYR A O 1
ATOM 910 N N . PHE A 1 106 ? 35.546 -8.574 -36.396 1.00 84.69 106 PHE A N 1
ATOM 911 C CA . PHE A 1 106 ? 35.705 -8.159 -37.790 1.00 84.69 106 PHE A CA 1
ATOM 912 C C . PHE A 1 106 ? 36.725 -7.029 -37.961 1.00 84.69 106 PHE A C 1
ATOM 914 O O . PHE A 1 106 ? 37.582 -7.142 -38.834 1.00 84.69 106 PHE A O 1
ATOM 921 N N . LEU A 1 107 ? 36.712 -5.994 -37.112 1.00 83.81 107 LEU A N 1
ATOM 922 C CA . LEU A 1 107 ? 37.726 -4.928 -37.157 1.00 83.81 107 LEU A CA 1
ATOM 923 C C . LEU A 1 107 ? 39.151 -5.480 -36.983 1.00 83.81 107 LEU A C 1
ATOM 925 O O . LEU A 1 107 ? 40.083 -4.995 -37.618 1.00 83.81 107 LEU A O 1
ATOM 929 N N . LYS A 1 108 ? 39.315 -6.540 -36.179 1.00 84.19 108 LYS A N 1
ATOM 930 C CA . LYS A 1 108 ? 40.583 -7.275 -36.024 1.00 84.19 108 LYS A CA 1
ATOM 931 C C . LYS A 1 108 ? 40.850 -8.302 -37.143 1.00 84.19 108 LYS A C 1
ATOM 933 O O . LYS A 1 108 ? 41.962 -8.806 -37.242 1.00 84.19 108 LYS A O 1
ATOM 938 N N . ASN A 1 109 ? 39.850 -8.661 -37.957 1.00 83.31 109 ASN A N 1
ATOM 939 C CA . ASN A 1 109 ? 39.903 -9.742 -38.956 1.00 83.31 109 ASN A CA 1
ATOM 940 C C . ASN A 1 109 ? 39.088 -9.408 -40.238 1.00 83.31 109 ASN A C 1
ATOM 942 O O . ASN A 1 109 ? 38.205 -10.186 -40.618 1.00 83.31 109 ASN A O 1
ATOM 946 N N . PRO A 1 110 ? 39.369 -8.306 -40.965 1.00 78.38 110 PRO A N 1
ATOM 947 C CA . PRO A 1 110 ? 38.493 -7.785 -42.031 1.00 78.38 110 PRO A CA 1
ATOM 948 C C . PRO A 1 110 ? 38.383 -8.670 -43.292 1.00 78.38 110 PRO A C 1
ATOM 950 O O . PRO A 1 110 ? 37.665 -8.334 -44.234 1.00 78.38 110 PRO A O 1
ATOM 953 N N . ASN A 1 111 ? 39.091 -9.805 -43.334 1.00 78.62 111 ASN A N 1
ATOM 954 C CA . ASN A 1 111 ? 39.003 -10.833 -44.378 1.00 78.62 111 ASN A CA 1
ATOM 955 C C . ASN A 1 111 ? 38.007 -11.970 -44.060 1.00 78.62 111 ASN A C 1
ATOM 957 O O . ASN A 1 111 ? 37.800 -12.839 -44.905 1.00 78.62 111 ASN A O 1
ATOM 961 N N . LYS A 1 112 ? 37.405 -12.007 -42.863 1.00 77.50 112 LYS A N 1
ATOM 962 C CA . LYS A 1 112 ? 36.508 -13.098 -42.445 1.00 77.50 112 LYS A CA 1
ATOM 963 C C . LYS A 1 112 ? 35.098 -12.964 -43.023 1.00 77.50 112 LYS A C 1
ATOM 965 O O . LYS A 1 112 ? 34.505 -11.887 -43.009 1.00 77.50 112 LYS A O 1
ATOM 970 N N . LYS A 1 113 ? 34.536 -14.078 -43.508 1.00 75.44 113 LYS A N 1
ATOM 971 C CA . LYS A 1 113 ? 33.159 -14.122 -44.029 1.00 75.44 113 LYS A CA 1
ATOM 972 C C . LYS A 1 113 ? 32.164 -14.009 -42.870 1.00 75.44 113 LYS A C 1
ATOM 974 O O . LYS A 1 113 ? 32.413 -14.537 -41.792 1.00 75.44 113 LYS A O 1
ATOM 979 N N . TYR A 1 114 ? 30.993 -13.412 -43.106 1.00 70.75 114 TYR A N 1
ATOM 980 C CA . TYR A 1 114 ? 29.956 -13.195 -42.079 1.00 70.75 114 TYR A CA 1
ATOM 981 C C . TYR A 1 114 ? 29.648 -14.429 -41.208 1.00 70.75 114 TYR A C 1
ATOM 983 O O . TYR A 1 114 ? 29.535 -14.326 -39.991 1.00 70.75 114 TYR A O 1
ATOM 991 N N . HIS A 1 115 ? 29.572 -15.621 -41.808 1.00 72.38 115 HIS A N 1
ATOM 992 C CA . HIS A 1 115 ? 29.284 -16.857 -41.074 1.00 72.38 115 HIS A CA 1
ATOM 993 C C . HIS A 1 115 ? 30.440 -17.340 -40.172 1.00 72.38 115 HIS A C 1
ATOM 995 O O . HIS A 1 115 ? 30.221 -18.195 -39.322 1.00 72.38 115 HIS A O 1
ATOM 1001 N N . GLU A 1 116 ? 31.660 -16.830 -40.355 1.00 73.25 116 GLU A N 1
ATOM 1002 C CA . GLU A 1 116 ? 32.804 -17.049 -39.459 1.00 73.25 116 GLU A CA 1
ATOM 1003 C C . GLU A 1 116 ? 32.825 -16.027 -38.312 1.00 73.25 116 GLU A C 1
ATOM 1005 O O . GLU A 1 116 ? 33.309 -16.347 -37.229 1.00 73.25 116 GLU A O 1
ATOM 1010 N N . LEU A 1 117 ? 32.271 -14.827 -38.537 1.00 72.31 117 LEU A N 1
ATOM 1011 C CA . LEU A 1 117 ? 32.073 -13.799 -37.510 1.00 72.31 117 LEU A CA 1
ATOM 1012 C C . LEU A 1 117 ? 30.975 -14.241 -36.529 1.00 72.31 117 LEU A C 1
ATOM 1014 O O . LEU A 1 117 ? 31.242 -14.445 -35.349 1.00 72.31 117 LEU A O 1
ATOM 1018 N N . VAL A 1 118 ? 29.771 -14.512 -37.046 1.00 68.00 118 VAL A N 1
ATOM 1019 C CA . VAL A 1 118 ? 28.568 -14.881 -36.267 1.00 68.00 118 VAL A CA 1
ATOM 1020 C C . VAL A 1 118 ? 28.673 -16.250 -35.577 1.00 68.00 118 VAL A C 1
ATOM 1022 O O . VAL A 1 118 ? 27.984 -16.519 -34.595 1.00 68.00 118 VAL A O 1
ATOM 1025 N N . LYS A 1 119 ? 29.592 -17.123 -36.016 1.00 63.62 119 LYS A N 1
ATOM 1026 C CA . LYS A 1 119 ? 29.934 -18.355 -35.278 1.00 63.62 119 LYS A CA 1
ATOM 1027 C C . LYS A 1 119 ? 30.564 -18.083 -33.902 1.00 63.62 119 LYS A C 1
ATOM 1029 O O . LYS A 1 119 ? 30.669 -19.017 -33.109 1.00 63.62 119 LYS A O 1
ATOM 1034 N N . LYS A 1 120 ? 30.975 -16.845 -33.597 1.00 54.19 120 LYS A N 1
ATOM 1035 C CA . LYS A 1 120 ? 31.509 -16.439 -32.292 1.00 54.19 120 LYS A CA 1
ATOM 1036 C C . LYS A 1 120 ? 30.599 -15.418 -31.603 1.00 54.19 120 LYS A C 1
ATOM 1038 O O . LYS A 1 120 ? 30.711 -14.222 -31.827 1.00 54.19 120 LYS A O 1
ATOM 1043 N N . LYS A 1 121 ? 29.799 -15.922 -30.659 1.00 57.97 121 LYS A N 1
ATOM 1044 C CA . LYS A 1 121 ? 29.234 -15.162 -29.526 1.00 57.97 121 LYS A CA 1
ATOM 1045 C C . LYS A 1 121 ? 28.307 -13.977 -29.871 1.00 57.97 121 LYS A C 1
ATOM 1047 O O . LYS A 1 121 ? 28.229 -13.030 -29.096 1.00 57.97 121 LYS A O 1
ATOM 1052 N N . ASP A 1 122 ? 27.520 -14.087 -30.943 1.00 67.56 122 ASP A N 1
ATOM 1053 C CA . ASP A 1 122 ? 26.306 -13.273 -31.143 1.00 67.56 122 ASP A CA 1
ATOM 1054 C C . ASP A 1 122 ? 25.439 -13.224 -29.866 1.00 67.56 122 ASP A C 1
ATOM 1056 O O . ASP A 1 122 ? 25.175 -14.264 -29.245 1.00 67.56 122 ASP A O 1
ATOM 1060 N N . CYS A 1 123 ? 24.938 -12.038 -29.512 1.00 81.38 123 CYS A N 1
ATOM 1061 C CA . CYS A 1 123 ? 23.903 -11.886 -28.487 1.00 81.38 123 CYS A CA 1
ATOM 1062 C C . CYS A 1 123 ? 22.557 -12.474 -28.942 1.00 81.38 123 CYS A C 1
ATOM 1064 O O . CYS A 1 123 ? 22.247 -12.532 -30.140 1.00 81.38 123 CYS A O 1
ATOM 1066 N N . SER A 1 124 ? 21.787 -12.950 -27.967 1.00 80.88 124 SER A N 1
ATOM 1067 C CA . SER A 1 124 ? 20.524 -13.662 -28.129 1.00 80.88 124 SER A CA 1
ATOM 1068 C C . SER A 1 124 ? 19.431 -12.776 -28.725 1.00 80.88 124 SER A C 1
ATOM 1070 O O . SER A 1 124 ? 19.483 -11.556 -28.643 1.00 80.88 124 SER A O 1
ATOM 1072 N N . LEU A 1 125 ? 18.435 -13.397 -29.358 1.00 85.31 125 LEU A N 1
ATOM 1073 C CA . LEU A 1 125 ? 17.296 -12.712 -29.971 1.00 85.31 125 LEU A CA 1
ATOM 1074 C C . LEU A 1 125 ? 16.017 -13.442 -29.572 1.00 85.31 125 LEU A C 1
ATOM 1076 O O . LEU A 1 125 ? 15.919 -14.662 -29.770 1.00 85.31 125 LEU A O 1
ATOM 1080 N N . PHE A 1 126 ? 15.051 -12.709 -29.016 1.00 87.94 126 PHE A N 1
ATOM 1081 C CA . PHE A 1 126 ? 13.812 -13.303 -28.534 1.00 87.94 126 PHE A CA 1
ATOM 1082 C C . PHE A 1 126 ? 12.909 -13.673 -29.713 1.00 87.94 126 PHE A C 1
ATOM 1084 O O . PHE A 1 126 ? 12.897 -13.035 -30.767 1.00 87.94 126 PHE A O 1
ATOM 1091 N N . ARG A 1 127 ? 12.156 -14.761 -29.571 1.00 87.69 127 ARG A N 1
ATOM 1092 C CA . ARG A 1 127 ? 11.378 -15.311 -30.682 1.00 87.69 127 ARG A CA 1
ATOM 1093 C C . ARG A 1 127 ? 10.062 -14.564 -30.829 1.00 87.69 127 ARG A C 1
ATOM 1095 O O . ARG A 1 127 ? 9.167 -14.686 -29.992 1.00 87.69 127 ARG A O 1
ATOM 1102 N N . VAL A 1 128 ? 9.930 -13.848 -31.945 1.00 91.69 128 VAL A N 1
ATOM 1103 C CA . VAL A 1 128 ? 8.721 -13.107 -32.340 1.00 91.69 128 VAL A CA 1
ATOM 1104 C C . VAL A 1 128 ? 7.485 -14.009 -32.259 1.00 91.69 128 VAL A C 1
ATOM 1106 O O . VAL A 1 128 ? 6.438 -13.592 -31.766 1.00 91.69 128 VAL A O 1
ATOM 1109 N N . LEU A 1 129 ? 7.606 -15.271 -32.688 1.00 89.25 129 LEU A N 1
ATOM 1110 C CA . LEU A 1 129 ? 6.497 -16.223 -32.640 1.00 89.25 129 LEU A CA 1
ATOM 1111 C C . LEU A 1 129 ? 6.120 -16.627 -31.207 1.00 89.25 129 LEU A C 1
ATOM 1113 O O . LEU A 1 129 ? 4.932 -16.726 -30.912 1.00 89.25 129 LEU A O 1
ATOM 1117 N N . ILE A 1 130 ? 7.092 -16.832 -30.311 1.00 90.38 130 ILE A N 1
ATOM 1118 C CA . ILE A 1 130 ? 6.826 -17.156 -28.899 1.00 90.38 130 ILE A CA 1
ATOM 1119 C C . ILE A 1 130 ? 6.134 -15.979 -28.204 1.00 90.38 130 ILE A C 1
ATOM 1121 O O . ILE A 1 130 ? 5.114 -16.189 -27.553 1.00 90.38 130 ILE A O 1
ATOM 1125 N N . ALA A 1 131 ? 6.588 -14.741 -28.433 1.00 93.12 131 ALA A N 1
ATOM 1126 C CA . ALA A 1 131 ? 5.899 -13.547 -27.937 1.00 93.12 131 ALA A CA 1
ATOM 1127 C C . ALA A 1 131 ? 4.443 -13.481 -28.443 1.00 93.12 131 ALA A C 1
ATOM 1129 O O . ALA A 1 131 ? 3.519 -13.329 -27.648 1.00 93.12 131 ALA A O 1
ATOM 1130 N N . ILE A 1 132 ? 4.202 -13.700 -29.743 1.00 92.25 132 ILE A N 1
ATOM 1131 C CA . ILE A 1 132 ? 2.836 -13.762 -30.301 1.00 92.25 132 ILE A CA 1
ATOM 1132 C C . ILE A 1 132 ? 2.002 -14.879 -29.648 1.00 92.25 132 ILE A C 1
ATOM 1134 O O . ILE A 1 132 ? 0.807 -14.686 -29.426 1.00 92.25 132 ILE A O 1
ATOM 1138 N N . GLN A 1 133 ? 2.590 -16.036 -29.329 1.00 91.19 133 GLN A N 1
ATOM 1139 C CA . GLN A 1 133 ? 1.874 -17.128 -28.661 1.00 91.19 133 GLN A CA 1
ATOM 1140 C C . GLN A 1 133 ? 1.518 -16.801 -27.203 1.00 91.19 133 GLN A C 1
ATOM 1142 O O . GLN A 1 133 ? 0.381 -17.060 -26.810 1.00 91.19 133 GLN A O 1
ATOM 1147 N N . ILE A 1 134 ? 2.415 -16.161 -26.445 1.00 92.75 134 ILE A N 1
ATOM 1148 C CA . ILE A 1 134 ? 2.152 -15.650 -25.086 1.00 92.75 134 ILE A CA 1
ATOM 1149 C C . ILE A 1 134 ? 1.003 -14.627 -25.119 1.00 92.75 134 ILE A C 1
ATOM 1151 O O . ILE A 1 134 ? 0.012 -14.779 -24.402 1.00 92.75 134 ILE A O 1
ATOM 1155 N N . LEU A 1 135 ? 1.070 -13.642 -26.024 1.00 94.81 135 LEU A N 1
ATOM 1156 C CA . LEU A 1 135 ? 0.030 -12.617 -26.179 1.00 94.81 135 LEU A CA 1
ATOM 1157 C C . LEU A 1 135 ? -1.323 -13.185 -26.642 1.00 94.81 135 LEU A C 1
ATOM 1159 O O . LEU A 1 135 ? -2.371 -12.646 -26.285 1.00 94.81 135 LEU A O 1
ATOM 1163 N N . LYS A 1 136 ? -1.326 -14.255 -27.453 1.00 91.25 136 LYS A N 1
ATOM 1164 C CA . LYS A 1 136 ? -2.552 -14.984 -27.827 1.00 91.25 136 LYS A CA 1
ATOM 1165 C C . LYS A 1 136 ? -3.112 -15.784 -26.645 1.00 91.25 136 LYS A C 1
ATOM 1167 O O . LYS A 1 136 ? -4.323 -15.788 -26.466 1.00 91.25 136 LYS A O 1
ATOM 1172 N N . HIS A 1 137 ? -2.262 -16.442 -25.856 1.00 91.06 137 HIS A N 1
ATOM 1173 C CA . HIS A 1 137 ? -2.681 -17.295 -24.739 1.00 91.06 137 HIS A CA 1
ATOM 1174 C C . HIS A 1 137 ? -3.341 -16.499 -23.604 1.00 91.06 137 HIS A C 1
ATOM 1176 O O . HIS A 1 137 ? -4.420 -16.872 -23.153 1.00 91.06 137 HIS A O 1
ATOM 1182 N N . PHE A 1 138 ? -2.761 -15.362 -23.208 1.00 90.12 138 PHE A N 1
ATOM 1183 C CA . PHE A 1 138 ? -3.329 -14.487 -22.172 1.00 90.12 138 PHE A CA 1
ATOM 1184 C C . PHE A 1 138 ? -4.343 -13.451 -22.705 1.00 90.12 138 PHE A C 1
ATOM 1186 O O . PHE A 1 138 ? -4.698 -12.523 -21.988 1.00 90.12 138 PHE A O 1
ATOM 1193 N N . ASN A 1 139 ? -4.813 -13.598 -23.954 1.00 91.81 139 ASN A N 1
ATOM 1194 C CA . ASN A 1 139 ? -5.780 -12.706 -24.620 1.00 91.81 139 ASN A CA 1
ATOM 1195 C C . ASN A 1 139 ? -5.439 -11.200 -24.521 1.00 91.81 139 ASN A C 1
ATOM 1197 O O . ASN A 1 139 ? -6.302 -10.353 -24.293 1.00 91.81 139 ASN A O 1
ATOM 1201 N N . VAL A 1 140 ? -4.159 -10.866 -24.679 1.00 96.25 140 VAL A N 1
ATOM 1202 C CA . VAL A 1 140 ? -3.621 -9.537 -24.358 1.00 96.25 140 VAL A CA 1
ATOM 1203 C C . VAL A 1 140 ? -4.070 -8.490 -25.372 1.00 96.25 140 VAL A C 1
ATOM 1205 O O . VAL A 1 140 ? -3.975 -8.711 -26.589 1.00 96.25 140 VAL A O 1
ATOM 1208 N N . LYS A 1 141 ? -4.488 -7.329 -24.864 1.00 97.12 141 LYS A N 1
ATOM 1209 C CA . LYS A 1 141 ? -4.750 -6.097 -25.614 1.00 97.12 141 LYS A CA 1
ATOM 1210 C C . LYS A 1 141 ? -3.729 -5.011 -25.297 1.00 97.12 141 LYS A C 1
ATOM 1212 O O . LYS A 1 141 ? -3.281 -4.337 -26.221 1.00 97.12 141 LYS A O 1
ATOM 1217 N N . THR A 1 142 ? -3.343 -4.869 -24.029 1.00 97.94 142 THR A N 1
ATOM 1218 C CA . THR A 1 142 ? -2.397 -3.847 -23.566 1.00 97.94 142 THR A CA 1
ATOM 1219 C C . THR A 1 142 ? -1.205 -4.474 -22.832 1.00 97.94 142 THR A C 1
ATOM 1221 O O . THR A 1 142 ? -1.374 -5.208 -21.856 1.00 97.94 142 THR A O 1
ATOM 1224 N N . TRP A 1 143 ? 0.014 -4.207 -23.318 1.00 98.19 143 TRP A N 1
ATOM 1225 C CA . TRP A 1 143 ? 1.263 -4.838 -22.854 1.00 98.19 143 TRP A CA 1
ATOM 1226 C C . TRP A 1 143 ? 2.311 -3.800 -22.414 1.00 98.19 143 TRP A C 1
ATOM 1228 O O . TRP A 1 143 ? 2.608 -2.862 -23.156 1.00 98.19 143 TRP A O 1
ATOM 1238 N N . LEU A 1 144 ? 2.861 -3.999 -21.212 1.00 98.25 144 LEU A N 1
ATOM 1239 C CA . LEU A 1 144 ? 4.023 -3.304 -20.654 1.00 98.25 144 LEU A CA 1
ATOM 1240 C C . LEU A 1 144 ? 5.272 -4.204 -20.725 1.00 98.25 144 LEU A C 1
ATOM 1242 O O . LEU A 1 144 ? 5.234 -5.349 -20.265 1.00 98.25 144 LEU A O 1
ATOM 1246 N N . ASP A 1 145 ? 6.375 -3.688 -21.265 1.00 97.44 145 ASP A N 1
ATOM 1247 C CA . ASP A 1 145 ? 7.640 -4.415 -21.453 1.00 97.44 145 ASP A CA 1
ATOM 1248 C C . ASP A 1 145 ? 8.841 -3.562 -21.000 1.00 97.44 145 ASP A C 1
ATOM 1250 O O . ASP A 1 145 ? 9.045 -2.457 -21.497 1.00 97.44 145 ASP A O 1
ATOM 1254 N N . MET A 1 146 ? 9.661 -4.055 -20.065 1.00 94.75 146 MET A N 1
ATOM 1255 C CA . MET A 1 146 ? 10.815 -3.296 -19.544 1.00 94.75 146 MET A CA 1
ATOM 1256 C C . MET A 1 146 ? 12.031 -3.244 -20.480 1.00 94.75 146 MET A C 1
ATOM 1258 O O . MET A 1 146 ? 13.002 -2.546 -20.193 1.00 94.75 146 MET A O 1
ATOM 1262 N N . SER A 1 147 ? 12.008 -3.969 -21.599 1.00 90.38 147 SER A N 1
ATOM 1263 C CA . SER A 1 147 ? 13.059 -3.886 -22.617 1.00 90.38 147 SER A CA 1
ATOM 1264 C C . SER A 1 147 ? 12.509 -4.286 -23.984 1.00 90.38 147 SER A C 1
ATOM 1266 O O . SER A 1 147 ? 12.039 -5.405 -24.141 1.00 90.38 147 SER A O 1
ATOM 1268 N N . ALA A 1 148 ? 12.602 -3.433 -25.007 1.00 90.75 148 ALA A N 1
ATOM 1269 C CA . ALA A 1 148 ? 12.065 -3.739 -26.345 1.00 90.75 148 ALA A CA 1
ATOM 1270 C C . ALA A 1 148 ? 12.809 -4.871 -27.109 1.00 90.75 148 ALA A C 1
ATOM 1272 O O . ALA A 1 148 ? 12.404 -5.261 -28.213 1.00 90.75 148 ALA A O 1
ATOM 1273 N N . GLY A 1 149 ? 13.872 -5.430 -26.516 1.00 91.75 149 GLY A N 1
ATOM 1274 C CA . GLY A 1 149 ? 14.674 -6.529 -27.054 1.00 91.75 149 GLY A CA 1
ATOM 1275 C C . GLY A 1 149 ? 15.620 -6.031 -28.139 1.00 91.75 149 GLY A C 1
ATOM 1276 O O . GLY A 1 149 ? 16.309 -5.040 -27.954 1.00 91.75 149 GLY A O 1
ATOM 1277 N N . TRP A 1 150 ? 15.620 -6.684 -29.302 1.00 93.06 150 TRP A N 1
ATOM 1278 C CA . TRP A 1 150 ? 16.184 -6.084 -30.525 1.00 93.06 150 TRP A CA 1
ATOM 1279 C C . TRP A 1 150 ? 15.100 -5.428 -31.396 1.00 93.06 150 TRP A C 1
ATOM 1281 O O . TRP A 1 150 ? 15.355 -5.055 -32.542 1.00 93.06 150 TRP A O 1
ATOM 1291 N N . GLY A 1 151 ? 13.872 -5.304 -30.877 1.00 94.00 151 GLY A N 1
ATOM 1292 C CA . GLY A 1 151 ? 12.659 -4.954 -31.626 1.00 94.00 151 GLY A CA 1
ATOM 1293 C C . GLY A 1 151 ? 11.811 -6.172 -32.001 1.00 94.00 151 GLY A C 1
ATOM 1294 O O . GLY A 1 151 ? 10.759 -6.028 -32.618 1.00 94.00 151 GLY A O 1
ATOM 1295 N N . ASP A 1 152 ? 12.233 -7.371 -31.600 1.00 94.00 152 ASP A N 1
ATOM 1296 C CA . ASP A 1 152 ? 11.479 -8.620 -31.743 1.00 94.00 152 ASP A CA 1
ATOM 1297 C C . ASP A 1 152 ? 10.130 -8.574 -30.996 1.00 94.00 152 ASP A C 1
ATOM 1299 O O . ASP A 1 152 ? 9.101 -8.986 -31.544 1.00 94.00 152 ASP A O 1
ATOM 1303 N N . ARG A 1 153 ? 10.108 -7.998 -29.789 1.00 95.44 153 ARG A N 1
ATOM 1304 C CA . ARG A 1 153 ? 8.900 -7.797 -28.973 1.00 95.44 153 ARG A CA 1
ATOM 1305 C C . ARG A 1 153 ? 7.970 -6.718 -29.538 1.00 95.44 153 ARG A C 1
ATOM 1307 O O . ARG A 1 153 ? 6.774 -6.972 -29.681 1.00 95.44 153 ARG A O 1
ATOM 1314 N N . LEU A 1 154 ? 8.518 -5.604 -30.031 1.00 97.06 154 LEU A N 1
ATOM 1315 C CA . LEU A 1 154 ? 7.772 -4.593 -30.800 1.00 97.06 154 LEU A CA 1
ATOM 1316 C C . LEU A 1 154 ? 7.112 -5.193 -32.060 1.00 97.06 154 LEU A C 1
ATOM 1318 O O . LEU A 1 154 ? 5.923 -4.983 -32.308 1.00 97.06 154 LEU A O 1
ATOM 1322 N N . ILE A 1 155 ? 7.861 -5.980 -32.841 1.00 95.62 155 ILE A N 1
ATOM 1323 C CA . ILE A 1 155 ? 7.349 -6.681 -34.030 1.00 95.62 155 ILE A CA 1
ATOM 1324 C C . ILE A 1 155 ? 6.221 -7.654 -33.635 1.00 95.62 155 ILE A C 1
ATOM 1326 O O . ILE A 1 155 ? 5.190 -7.702 -34.311 1.00 95.62 155 ILE A O 1
ATOM 1330 N N . ALA A 1 156 ? 6.361 -8.386 -32.524 1.00 95.38 156 ALA A N 1
ATOM 1331 C CA . ALA A 1 156 ? 5.321 -9.277 -32.006 1.00 95.38 156 ALA A CA 1
ATOM 1332 C C . ALA A 1 156 ? 4.041 -8.531 -31.579 1.00 95.38 156 ALA A C 1
ATOM 1334 O O . ALA A 1 156 ? 2.944 -8.969 -31.935 1.00 95.38 156 ALA A O 1
ATOM 1335 N N . ALA A 1 157 ? 4.164 -7.396 -30.882 1.00 96.94 157 ALA A N 1
ATOM 1336 C CA . ALA A 1 157 ? 3.040 -6.544 -30.484 1.00 96.94 157 ALA A CA 1
ATOM 1337 C C . ALA A 1 157 ? 2.243 -6.038 -31.701 1.00 96.94 157 ALA A C 1
ATOM 1339 O O . ALA A 1 157 ? 1.014 -6.161 -31.750 1.00 96.94 157 ALA A O 1
ATOM 1340 N N . ILE A 1 158 ? 2.953 -5.541 -32.719 1.00 95.75 158 ILE A N 1
ATOM 1341 C CA . ILE A 1 158 ? 2.378 -5.075 -33.989 1.00 95.75 158 ILE A CA 1
ATOM 1342 C C . ILE A 1 158 ? 1.649 -6.216 -34.717 1.00 95.75 158 ILE A C 1
ATOM 1344 O O . ILE A 1 158 ? 0.508 -6.057 -35.156 1.00 95.75 158 ILE A O 1
ATOM 1348 N N . LEU A 1 159 ? 2.270 -7.395 -34.826 1.00 92.44 159 LEU A N 1
ATOM 1349 C CA . LEU A 1 159 ? 1.697 -8.546 -35.537 1.00 92.44 159 LEU A CA 1
ATOM 1350 C C . LEU A 1 159 ? 0.547 -9.232 -34.783 1.00 92.44 159 LEU A C 1
ATOM 1352 O O . LEU A 1 159 ? -0.326 -9.822 -35.420 1.00 92.44 159 LEU A O 1
ATOM 1356 N N . LYS A 1 160 ? 0.498 -9.116 -33.451 1.00 92.25 160 LYS A N 1
ATOM 1357 C CA . LYS A 1 160 ? -0.663 -9.485 -32.624 1.00 92.25 160 LYS A CA 1
ATOM 1358 C C . LYS A 1 160 ? -1.824 -8.483 -32.755 1.00 92.25 160 LYS A C 1
ATOM 1360 O O . LYS A 1 160 ? -2.945 -8.848 -32.400 1.00 92.25 160 LYS A O 1
ATOM 1365 N N . LYS A 1 161 ? -1.574 -7.269 -33.267 1.00 93.81 161 LYS A N 1
ATOM 1366 C CA . LYS A 1 161 ? -2.492 -6.118 -33.221 1.00 93.81 161 LYS A CA 1
ATOM 1367 C C . LYS A 1 161 ? -2.937 -5.830 -31.782 1.00 93.81 161 LYS A C 1
ATOM 1369 O O . LYS A 1 161 ? -4.093 -6.047 -31.427 1.00 93.81 161 LYS A O 1
ATOM 1374 N N . LEU A 1 162 ? -1.990 -5.435 -30.935 1.00 96.44 162 LEU A N 1
ATOM 1375 C CA . LEU A 1 162 ? -2.323 -4.887 -29.620 1.00 96.44 162 LEU A CA 1
ATOM 1376 C C . LEU A 1 162 ? -2.997 -3.515 -29.751 1.00 96.44 162 LEU A C 1
ATOM 1378 O O . LEU A 1 162 ? -2.704 -2.767 -30.684 1.00 96.44 162 LEU A O 1
ATOM 1382 N N . ASP A 1 163 ? -3.872 -3.205 -28.795 1.00 96.88 163 ASP A N 1
ATOM 1383 C CA . ASP A 1 163 ? -4.507 -1.891 -28.663 1.00 96.88 163 ASP A CA 1
ATOM 1384 C C . ASP A 1 163 ? -3.481 -0.862 -28.148 1.00 96.88 163 ASP A C 1
ATOM 1386 O O . ASP A 1 163 ? -3.513 0.300 -28.551 1.00 96.88 163 ASP A O 1
ATOM 1390 N N . TYR A 1 164 ? -2.541 -1.307 -27.299 1.00 98.12 164 TYR A N 1
ATOM 1391 C CA . TYR A 1 164 ? -1.420 -0.506 -26.801 1.00 98.12 164 TYR A CA 1
ATOM 1392 C C . TYR A 1 164 ? -0.207 -1.373 -26.409 1.00 98.12 164 TYR A C 1
ATOM 1394 O O . TYR A 1 164 ? -0.349 -2.417 -25.767 1.00 98.12 164 TYR A O 1
ATOM 1402 N N . TYR A 1 165 ? 0.996 -0.919 -26.748 1.00 98.31 165 TYR A N 1
ATOM 1403 C CA . TYR A 1 165 ? 2.276 -1.479 -26.310 1.00 98.31 165 TYR A CA 1
ATOM 1404 C C . TYR A 1 165 ? 3.177 -0.341 -25.836 1.00 98.31 165 TYR A C 1
ATOM 1406 O O . TYR A 1 165 ? 3.470 0.576 -26.609 1.00 98.31 165 TYR A O 1
ATOM 1414 N N . PHE A 1 166 ? 3.627 -0.419 -24.585 1.00 98.25 166 PHE A N 1
ATOM 1415 C CA . PHE A 1 166 ? 4.623 0.488 -24.023 1.00 98.25 166 PHE A CA 1
ATOM 1416 C C . PHE A 1 166 ? 5.882 -0.292 -23.673 1.00 98.25 166 PHE A C 1
ATOM 1418 O O . PHE A 1 166 ? 5.828 -1.286 -22.946 1.00 98.25 166 PHE A O 1
ATOM 1425 N N . SER A 1 167 ? 7.017 0.198 -24.162 1.00 97.25 167 SER A N 1
ATOM 1426 C CA . SER A 1 167 ? 8.323 -0.357 -23.839 1.00 97.25 167 SER A CA 1
ATOM 1427 C C . SER A 1 167 ? 9.389 0.711 -23.658 1.00 97.25 167 SER A C 1
ATOM 1429 O O . SER A 1 167 ? 9.293 1.820 -24.189 1.00 97.25 167 SER A O 1
ATOM 1431 N N . THR A 1 168 ? 10.426 0.346 -22.921 1.00 95.31 168 THR A N 1
ATOM 1432 C CA . THR A 1 168 ? 11.622 1.154 -22.674 1.00 95.31 168 THR A CA 1
ATOM 1433 C C . THR A 1 168 ? 12.836 0.465 -23.273 1.00 95.31 168 THR A C 1
ATOM 1435 O O . THR A 1 168 ? 12.852 -0.758 -23.411 1.00 95.31 168 THR A O 1
ATOM 1438 N N . ASP A 1 169 ? 13.854 1.231 -23.639 1.00 93.00 169 ASP A N 1
ATOM 1439 C CA . ASP A 1 169 ? 15.150 0.700 -24.041 1.00 93.00 169 ASP A CA 1
ATOM 1440 C C . ASP A 1 169 ? 16.218 1.800 -23.941 1.00 93.00 169 ASP A C 1
ATOM 1442 O O . ASP A 1 169 ? 16.114 2.787 -24.671 1.00 93.00 169 ASP A O 1
ATOM 1446 N N . PRO A 1 170 ? 17.246 1.681 -23.087 1.00 91.94 170 PRO A N 1
ATOM 1447 C CA . PRO A 1 170 ? 18.295 2.692 -22.999 1.00 91.94 170 PRO A CA 1
ATOM 1448 C C . PRO A 1 170 ? 19.239 2.703 -24.212 1.00 91.94 170 PRO A C 1
ATOM 1450 O O . PRO A 1 170 ? 19.998 3.660 -24.369 1.00 91.94 170 PRO A O 1
ATOM 1453 N N . ASN A 1 171 ? 19.260 1.660 -25.054 1.00 91.00 171 ASN A N 1
ATOM 1454 C CA . ASN A 1 171 ? 20.218 1.545 -26.153 1.00 91.00 171 ASN A CA 1
ATOM 1455 C C . ASN A 1 171 ? 19.793 2.406 -27.354 1.00 91.00 171 ASN A C 1
ATOM 1457 O O . ASN A 1 171 ? 19.069 1.963 -28.250 1.00 91.00 171 ASN A O 1
ATOM 1461 N N . MET A 1 172 ? 20.306 3.639 -27.391 1.00 90.56 172 MET A N 1
ATOM 1462 C CA . MET A 1 172 ? 20.009 4.653 -28.412 1.00 90.56 172 MET A CA 1
ATOM 1463 C C . MET A 1 172 ? 20.147 4.143 -29.861 1.00 90.56 172 MET A C 1
ATOM 1465 O O . MET A 1 172 ? 19.395 4.578 -30.731 1.00 90.56 172 MET A O 1
ATOM 1469 N N . CYS A 1 173 ? 21.046 3.183 -30.119 1.00 90.25 173 CYS A N 1
ATOM 1470 C CA . CYS A 1 173 ? 21.236 2.569 -31.438 1.00 90.25 173 CYS A CA 1
ATOM 1471 C C . CYS A 1 173 ? 19.939 1.929 -31.981 1.00 90.25 173 CYS A C 1
ATOM 1473 O O . CYS A 1 173 ? 19.655 1.999 -33.176 1.00 90.25 173 CYS A O 1
ATOM 1475 N N . LEU A 1 174 ? 19.121 1.334 -31.106 1.00 93.56 174 LEU A N 1
ATOM 1476 C CA . LEU A 1 174 ? 17.959 0.533 -31.500 1.00 93.56 174 LEU A CA 1
ATOM 1477 C C . LEU A 1 174 ? 16.740 1.368 -31.911 1.00 93.56 174 LEU A C 1
ATOM 1479 O O . LEU A 1 174 ? 15.879 0.871 -32.643 1.00 93.56 174 LEU A O 1
ATOM 1483 N N . HIS A 1 175 ? 16.669 2.636 -31.495 1.00 94.25 175 HIS A N 1
ATOM 1484 C CA . HIS A 1 175 ? 15.493 3.491 -31.707 1.00 94.25 175 HIS A CA 1
ATOM 1485 C C . HIS A 1 175 ? 15.293 3.910 -33.164 1.00 94.25 175 HIS A C 1
ATOM 1487 O O . HIS A 1 175 ? 14.150 4.049 -33.607 1.00 94.25 175 HIS A O 1
ATOM 1493 N N . GLU A 1 176 ? 16.367 4.031 -33.949 1.00 94.00 176 GLU A N 1
ATOM 1494 C CA . GLU A 1 176 ? 16.245 4.228 -35.398 1.00 94.00 176 GLU A CA 1
ATOM 1495 C C . GLU A 1 176 ? 15.573 3.004 -36.049 1.00 94.00 176 GLU A C 1
ATOM 1497 O O . GLU A 1 176 ? 14.636 3.143 -36.839 1.00 94.00 176 GLU A O 1
ATOM 1502 N N . GLY A 1 177 ? 15.975 1.792 -35.649 1.00 94.19 177 GLY A N 1
ATOM 1503 C CA . GLY A 1 177 ? 15.330 0.550 -36.071 1.00 94.19 177 GLY A CA 1
ATOM 1504 C C . GLY A 1 177 ? 13.886 0.426 -35.582 1.00 94.19 177 GLY A C 1
ATOM 1505 O O . GLY A 1 177 ? 13.025 0.009 -36.353 1.00 94.19 177 GLY A O 1
ATOM 1506 N N . TYR A 1 178 ? 13.577 0.848 -34.352 1.00 96.94 178 TYR A N 1
ATOM 1507 C CA . TYR A 1 178 ? 12.207 0.852 -33.817 1.00 96.94 178 TYR A CA 1
ATOM 1508 C C . TYR A 1 178 ? 11.273 1.771 -34.607 1.00 96.94 178 TYR A C 1
ATOM 1510 O O . TYR A 1 178 ? 10.120 1.408 -34.850 1.00 96.94 178 TYR A O 1
ATOM 1518 N N . ASN A 1 179 ? 11.759 2.924 -35.069 1.00 95.44 179 ASN A N 1
ATOM 1519 C CA . ASN A 1 179 ? 10.984 3.809 -35.938 1.00 95.44 179 ASN A CA 1
ATOM 1520 C C . ASN A 1 179 ? 10.814 3.223 -37.349 1.00 95.44 179 ASN A C 1
ATOM 1522 O O . ASN A 1 179 ? 9.677 3.132 -37.823 1.00 95.44 179 ASN A O 1
ATOM 1526 N N . LYS A 1 180 ? 11.889 2.692 -37.952 1.00 94.25 180 LYS A N 1
ATOM 1527 C CA . LYS A 1 180 ? 11.833 1.980 -39.244 1.00 94.25 180 LYS A CA 1
ATOM 1528 C C . LYS A 1 180 ? 10.890 0.767 -39.211 1.00 94.25 180 LYS A C 1
ATOM 1530 O O . LYS A 1 180 ? 10.211 0.507 -40.201 1.00 94.25 180 LYS A O 1
ATOM 1535 N N . ILE A 1 181 ? 10.790 0.049 -38.086 1.00 95.12 181 ILE A N 1
ATOM 1536 C CA . ILE A 1 181 ? 9.811 -1.034 -37.878 1.00 95.12 181 ILE A CA 1
ATOM 1537 C C . ILE A 1 181 ? 8.381 -0.484 -37.947 1.00 95.12 181 ILE A C 1
ATOM 1539 O O . ILE A 1 181 ? 7.569 -1.000 -38.715 1.00 95.12 181 ILE A O 1
ATOM 1543 N N . LYS A 1 182 ? 8.059 0.568 -37.183 1.00 95.88 182 LYS A N 1
ATOM 1544 C CA . LYS A 1 182 ? 6.700 1.147 -37.149 1.00 95.88 182 LYS A CA 1
ATOM 1545 C C . LYS A 1 182 ? 6.270 1.667 -38.527 1.00 95.88 182 LYS A C 1
ATOM 1547 O O . LYS A 1 182 ? 5.130 1.463 -38.940 1.00 95.88 182 LYS A O 1
ATOM 1552 N N . GLU A 1 183 ? 7.202 2.266 -39.263 1.00 93.81 183 GLU A N 1
ATOM 1553 C CA . GLU A 1 183 ? 7.002 2.744 -40.636 1.00 93.81 183 GLU A CA 1
ATOM 1554 C C . GLU A 1 183 ? 6.821 1.593 -41.633 1.00 93.81 183 GLU A C 1
ATOM 1556 O O . GLU A 1 183 ? 5.834 1.568 -42.365 1.00 93.81 183 GLU A O 1
ATOM 1561 N N . ALA A 1 184 ? 7.701 0.588 -41.618 1.00 91.50 184 ALA A N 1
ATOM 1562 C CA . ALA A 1 184 ? 7.623 -0.577 -42.504 1.00 91.50 184 ALA A CA 1
ATOM 1563 C C . ALA A 1 184 ? 6.361 -1.435 -42.301 1.00 91.50 184 ALA A C 1
ATOM 1565 O O . ALA A 1 184 ? 5.945 -2.159 -43.210 1.00 91.50 184 ALA A O 1
ATOM 1566 N N . PHE A 1 185 ? 5.764 -1.386 -41.108 1.00 92.38 185 PHE A N 1
ATOM 1567 C CA . PHE A 1 185 ? 4.514 -2.076 -40.799 1.00 92.38 185 PHE A CA 1
ATOM 1568 C C . PHE A 1 185 ? 3.250 -1.247 -41.049 1.00 92.38 185 PHE A C 1
ATOM 1570 O O . PHE A 1 185 ? 2.173 -1.861 -41.077 1.00 92.38 185 PHE A O 1
ATOM 1577 N N . GLU A 1 186 ? 3.402 0.063 -41.278 1.00 92.88 186 GLU A N 1
ATOM 1578 C CA . GLU A 1 186 ? 2.344 1.059 -41.501 1.00 92.88 186 GLU A CA 1
ATOM 1579 C C . GLU A 1 186 ? 1.376 1.147 -40.298 1.00 92.88 186 GLU A C 1
ATOM 1581 O O . GLU A 1 186 ? 0.163 0.994 -40.441 1.00 92.88 186 GLU A O 1
ATOM 1586 N N . VAL A 1 187 ? 1.926 1.341 -39.084 1.00 93.94 187 VAL A N 1
ATOM 1587 C CA . VAL A 1 187 ? 1.153 1.426 -37.823 1.00 93.94 187 VAL A CA 1
ATOM 1588 C C . VAL A 1 187 ? 1.100 2.825 -37.207 1.00 93.94 187 VAL A C 1
ATOM 1590 O O . VAL A 1 187 ? 2.012 3.638 -37.351 1.00 93.94 187 VAL A O 1
ATOM 1593 N N . ASP A 1 188 ? 0.041 3.056 -36.432 1.00 92.25 188 ASP A N 1
ATOM 1594 C CA . ASP A 1 188 ? -0.113 4.198 -35.532 1.00 92.25 188 ASP A CA 1
ATOM 1595 C C . ASP A 1 188 ? 1.008 4.222 -34.475 1.00 92.25 188 ASP A C 1
ATOM 1597 O O . ASP A 1 188 ? 1.061 3.386 -33.568 1.00 92.25 188 ASP A O 1
ATOM 1601 N N . LYS A 1 189 ? 1.913 5.201 -34.590 1.00 91.25 189 LYS A N 1
ATOM 1602 C CA . LYS A 1 189 ? 3.068 5.356 -33.694 1.00 91.25 189 LYS A CA 1
ATOM 1603 C C . LYS A 1 189 ? 2.675 5.673 -32.243 1.00 91.25 189 LYS A C 1
ATOM 1605 O O . LYS A 1 189 ? 3.488 5.416 -31.358 1.00 91.25 189 LYS A O 1
ATOM 1610 N N . SER A 1 190 ? 1.463 6.176 -31.982 1.00 90.00 190 SER A N 1
ATOM 1611 C CA . SER A 1 190 ? 0.989 6.468 -30.619 1.00 90.00 190 SER A CA 1
ATOM 1612 C C . SER A 1 190 ? 0.668 5.204 -29.811 1.00 90.00 190 SER A C 1
ATOM 1614 O O . SER A 1 190 ? 0.788 5.212 -28.588 1.00 90.00 190 SER A O 1
ATOM 1616 N N . LYS A 1 191 ? 0.333 4.097 -30.491 1.00 94.88 191 LYS A N 1
ATOM 1617 C CA . LYS A 1 191 ? -0.045 2.813 -29.871 1.00 94.88 191 LYS A CA 1
ATOM 1618 C C . LYS A 1 191 ? 1.125 1.862 -29.636 1.00 94.88 191 LYS A C 1
ATOM 1620 O O . LYS A 1 191 ? 0.970 0.870 -28.932 1.00 94.88 191 LYS A O 1
ATOM 1625 N N . PHE A 1 192 ? 2.292 2.155 -30.210 1.00 97.25 192 PHE A N 1
ATOM 1626 C CA . PHE A 1 192 ? 3.502 1.335 -30.110 1.00 97.25 192 PHE A CA 1
ATOM 1627 C C . PHE A 1 192 ? 4.674 2.199 -29.624 1.00 97.25 192 PHE A C 1
ATOM 1629 O O . PHE A 1 192 ? 5.544 2.615 -30.399 1.00 97.25 192 PHE A O 1
ATOM 1636 N N . VAL A 1 193 ? 4.671 2.501 -28.327 1.00 96.44 193 VAL A N 1
ATOM 1637 C CA . VAL A 1 193 ? 5.601 3.427 -27.670 1.00 96.44 193 VAL A CA 1
ATOM 1638 C C . VAL A 1 193 ? 6.908 2.716 -27.299 1.00 96.44 193 VAL A C 1
ATOM 1640 O O . VAL A 1 193 ? 6.911 1.605 -26.768 1.00 96.44 193 VAL A O 1
ATOM 1643 N N . THR A 1 194 ? 8.032 3.371 -27.600 1.00 96.06 194 THR A N 1
ATOM 1644 C CA . THR A 1 194 ? 9.398 2.921 -27.284 1.00 96.06 194 THR A CA 1
ATOM 1645 C C . THR A 1 194 ? 10.174 4.119 -26.733 1.00 96.06 194 THR A C 1
ATOM 1647 O O . THR A 1 194 ? 10.434 5.056 -27.488 1.00 96.06 194 THR A O 1
ATOM 1650 N N . VAL A 1 195 ? 10.494 4.126 -25.439 1.00 95.12 195 VAL A N 1
ATOM 1651 C CA . VAL A 1 195 ? 11.151 5.256 -24.747 1.00 95.12 195 VAL A CA 1
ATOM 1652 C C . VAL A 1 195 ? 12.653 5.000 -24.606 1.00 95.12 195 VAL A C 1
ATOM 1654 O O . VAL A 1 195 ? 13.046 3.900 -24.228 1.00 95.12 195 VAL A O 1
ATOM 1657 N N . ASN A 1 196 ? 13.491 6.001 -24.900 1.00 92.81 196 ASN A N 1
ATOM 1658 C CA . ASN A 1 196 ? 14.957 5.895 -24.854 1.00 92.81 196 ASN A CA 1
ATOM 1659 C C . ASN A 1 196 ? 15.535 6.118 -23.442 1.00 92.81 196 ASN A C 1
ATOM 1661 O O . ASN A 1 196 ? 16.340 7.020 -23.225 1.00 92.81 196 ASN A O 1
ATOM 1665 N N . GLU A 1 197 ? 15.076 5.325 -22.474 1.00 91.56 197 GLU A N 1
ATOM 1666 C CA . GLU A 1 197 ? 15.466 5.403 -21.060 1.00 91.56 197 GLU A CA 1
ATOM 1667 C C . GLU A 1 197 ? 15.538 3.993 -20.434 1.00 91.56 197 GLU A C 1
ATOM 1669 O O . GLU A 1 197 ? 14.856 3.084 -20.916 1.00 91.56 197 GLU A O 1
ATOM 1674 N N . PRO A 1 198 ? 16.310 3.787 -19.345 1.00 91.56 198 PRO A N 1
ATOM 1675 C CA . PRO A 1 198 ? 16.189 2.600 -18.493 1.00 91.56 198 PRO A CA 1
ATOM 1676 C C . PRO A 1 198 ? 14.793 2.532 -17.858 1.00 91.56 198 PRO A C 1
ATOM 1678 O O . PRO A 1 198 ? 14.254 3.567 -17.455 1.00 91.56 198 PRO A O 1
ATOM 1681 N N . PHE A 1 199 ? 14.208 1.340 -17.719 1.00 93.69 199 PHE A N 1
ATOM 1682 C CA . PHE A 1 199 ? 12.847 1.169 -17.186 1.00 93.69 199 PHE A CA 1
ATOM 1683 C C . PHE A 1 199 ? 12.700 1.702 -15.756 1.00 93.69 199 PHE A C 1
ATOM 1685 O O . PHE A 1 199 ? 11.665 2.259 -15.386 1.00 93.69 199 PHE A O 1
ATOM 1692 N N . GLU A 1 200 ? 13.761 1.588 -14.963 1.00 90.00 200 GLU A N 1
ATOM 1693 C CA . GLU A 1 200 ? 13.887 2.072 -13.588 1.00 90.00 200 GLU A CA 1
ATOM 1694 C C . GLU A 1 200 ? 13.621 3.584 -13.502 1.00 90.00 200 GLU A C 1
ATOM 1696 O O . GLU A 1 200 ? 12.958 4.053 -12.573 1.00 90.00 200 GLU A O 1
ATOM 1701 N N . LYS A 1 201 ? 14.035 4.337 -14.531 1.00 89.44 201 LYS A N 1
ATOM 1702 C CA . LYS A 1 201 ? 13.927 5.804 -14.619 1.00 89.44 201 LYS A CA 1
ATOM 1703 C C . LYS A 1 201 ? 12.699 6.237 -15.428 1.00 89.44 201 LYS A C 1
ATOM 1705 O O . LYS A 1 201 ? 11.906 7.026 -14.926 1.00 89.44 201 LYS A O 1
ATOM 1710 N N . ALA A 1 202 ? 12.442 5.583 -16.560 1.00 88.62 202 ALA A N 1
ATOM 1711 C CA . ALA A 1 202 ? 11.365 5.888 -17.503 1.00 88.62 202 ALA A CA 1
ATOM 1712 C C . ALA A 1 202 ? 9.987 6.145 -16.871 1.00 88.62 202 ALA A C 1
ATOM 1714 O O . ALA A 1 202 ? 9.492 5.360 -16.054 1.00 88.62 202 ALA A O 1
ATOM 1715 N N . ILE A 1 203 ? 9.312 7.206 -17.310 1.00 89.62 203 ILE A N 1
ATOM 1716 C CA . ILE A 1 203 ? 7.907 7.452 -16.966 1.00 89.62 203 ILE A CA 1
ATOM 1717 C C . ILE A 1 203 ? 7.033 6.460 -17.742 1.00 89.62 203 ILE A C 1
ATOM 1719 O O . ILE A 1 203 ? 6.925 6.540 -18.965 1.00 89.62 203 ILE A O 1
ATOM 1723 N N . ILE A 1 204 ? 6.409 5.514 -17.033 1.00 91.81 204 ILE A N 1
ATOM 1724 C CA . ILE A 1 204 ? 5.466 4.557 -17.627 1.00 91.81 204 ILE A CA 1
ATOM 1725 C C . ILE A 1 204 ? 4.219 5.326 -18.068 1.00 91.81 204 ILE A C 1
ATOM 1727 O O . ILE A 1 204 ? 3.517 5.902 -17.237 1.00 91.81 204 ILE A O 1
ATOM 1731 N N . ILE A 1 205 ? 3.934 5.310 -19.371 1.00 90.50 205 ILE A N 1
ATOM 1732 C CA . ILE A 1 205 ? 2.705 5.875 -19.932 1.00 90.50 205 ILE A CA 1
ATOM 1733 C C . ILE A 1 205 ? 1.674 4.739 -20.003 1.00 90.50 205 ILE A C 1
ATOM 1735 O O . ILE A 1 205 ? 1.903 3.778 -20.740 1.00 90.50 205 ILE A O 1
ATOM 1739 N N . PRO A 1 206 ? 0.571 4.780 -19.234 1.00 89.12 206 PRO A N 1
ATOM 1740 C CA . PRO A 1 206 ? -0.470 3.761 -19.313 1.00 89.12 206 PRO A CA 1
ATOM 1741 C C . PRO A 1 206 ? -1.317 3.899 -20.594 1.00 89.12 206 PRO A C 1
ATOM 1743 O O . PRO A 1 206 ? -1.372 4.977 -21.190 1.00 89.12 206 PRO A O 1
ATOM 1746 N N . PRO A 1 207 ? -2.032 2.834 -21.008 1.00 85.94 207 PRO A N 1
ATOM 1747 C CA . PRO A 1 207 ? -3.085 2.946 -22.016 1.00 85.94 207 PRO A CA 1
ATOM 1748 C C . PRO A 1 207 ? -4.253 3.805 -21.505 1.00 85.94 207 PRO A C 1
ATOM 1750 O O . PRO A 1 207 ? -4.435 3.961 -20.299 1.00 85.94 207 PRO A O 1
ATOM 1753 N N . GLU A 1 208 ? -5.134 4.243 -22.410 1.00 78.38 208 GLU A N 1
ATOM 1754 C CA . GLU A 1 208 ? -6.386 4.957 -22.080 1.00 78.38 208 GLU A CA 1
ATOM 1755 C C . GLU A 1 208 ? -7.257 4.217 -21.044 1.00 78.38 208 GLU A C 1
ATOM 1757 O O . GLU A 1 208 ? -7.960 4.839 -20.256 1.00 78.38 208 GLU A O 1
ATOM 1762 N N . THR A 1 209 ? -7.166 2.881 -20.974 1.00 76.19 209 THR A N 1
ATOM 1763 C CA . THR A 1 209 ? -7.844 2.055 -19.958 1.00 76.19 209 THR A CA 1
ATOM 1764 C C . THR A 1 209 ? -7.161 2.063 -18.580 1.00 76.19 209 THR A C 1
ATOM 1766 O O . THR A 1 209 ? -7.393 1.151 -17.785 1.00 76.19 209 THR A O 1
ATOM 1769 N N . GLY A 1 210 ? -6.245 3.001 -18.319 1.00 83.62 210 GLY A N 1
ATOM 1770 C CA . GLY A 1 210 ? -5.498 3.201 -17.068 1.00 83.62 210 GLY A CA 1
ATOM 1771 C C . GLY A 1 210 ? -4.447 2.134 -16.731 1.00 83.62 210 GLY A C 1
ATOM 1772 O O . GLY A 1 210 ? -3.422 2.451 -16.134 1.00 83.62 210 GLY A O 1
ATOM 1773 N N . LYS A 1 211 ? -4.678 0.867 -17.100 1.00 92.12 211 LYS A N 1
ATOM 1774 C CA . LYS A 1 211 ? -3.829 -0.283 -16.740 1.00 92.12 211 LYS A CA 1
ATOM 1775 C C . LYS A 1 211 ? -3.613 -1.265 -17.896 1.00 92.12 211 LYS A C 1
ATOM 1777 O O . LYS A 1 211 ? -4.436 -1.368 -18.812 1.00 92.12 211 LYS A O 1
ATOM 1782 N N . PHE A 1 212 ? -2.512 -2.008 -17.826 1.00 97.06 212 PHE A N 1
ATOM 1783 C CA . PHE A 1 212 ? -2.106 -3.063 -18.755 1.00 97.06 212 PHE A CA 1
ATOM 1784 C C . PHE A 1 212 ? -2.685 -4.433 -18.361 1.00 97.06 212 PHE A C 1
ATOM 1786 O O . PHE A 1 212 ? -2.889 -4.710 -17.177 1.00 97.06 212 PHE A O 1
ATOM 1793 N N . ASP A 1 213 ? -2.919 -5.315 -19.337 1.00 96.12 213 ASP A N 1
ATOM 1794 C CA . ASP A 1 213 ? -3.309 -6.714 -19.077 1.00 96.12 213 ASP A CA 1
ATOM 1795 C C . ASP A 1 213 ? -2.105 -7.579 -18.660 1.00 96.12 213 ASP A C 1
ATOM 1797 O O . ASP A 1 213 ? -2.244 -8.547 -17.906 1.00 96.12 213 ASP A O 1
ATOM 1801 N N . LEU A 1 214 ? -0.923 -7.237 -19.187 1.00 97.62 214 LEU A N 1
ATOM 1802 C CA . LEU A 1 214 ? 0.300 -8.029 -19.098 1.00 97.62 214 LEU A CA 1
ATOM 1803 C C . LEU A 1 214 ? 1.525 -7.137 -18.851 1.00 97.62 214 LEU A C 1
ATOM 1805 O O . LEU A 1 214 ? 1.799 -6.234 -19.645 1.00 97.62 214 LEU A O 1
ATOM 1809 N N . PHE A 1 215 ? 2.310 -7.466 -17.823 1.00 97.62 215 PHE A N 1
ATOM 1810 C CA . PHE A 1 215 ? 3.744 -7.173 -17.788 1.00 97.62 215 PHE A CA 1
ATOM 1811 C C . PHE A 1 215 ? 4.481 -8.397 -18.334 1.00 97.62 215 PHE A C 1
ATOM 1813 O O . PHE A 1 215 ? 4.378 -9.482 -17.761 1.00 97.62 215 PHE A O 1
ATOM 1820 N N . PHE A 1 216 ? 5.194 -8.260 -19.448 1.00 96.88 216 PHE A N 1
ATOM 1821 C CA . PHE A 1 216 ? 6.015 -9.348 -19.987 1.00 96.88 216 PHE A CA 1
ATOM 1822 C C . PHE A 1 216 ? 7.310 -8.805 -20.554 1.00 96.88 216 PHE A C 1
ATOM 1824 O O . PHE A 1 216 ? 7.286 -7.870 -21.348 1.00 96.88 216 PHE A O 1
ATOM 1831 N N . SER A 1 217 ? 8.429 -9.411 -20.167 1.00 94.31 217 SER A N 1
ATOM 1832 C CA . SER A 1 217 ? 9.730 -9.095 -20.741 1.00 94.31 217 SER A CA 1
ATOM 1833 C C . SER A 1 217 ? 10.674 -10.296 -20.724 1.00 94.31 217 SER A C 1
ATOM 1835 O O . SER A 1 217 ? 10.479 -11.276 -20.000 1.00 94.31 217 SER A O 1
ATOM 1837 N N . SER A 1 218 ? 11.732 -10.166 -21.517 1.00 91.56 218 SER A N 1
ATOM 1838 C CA . SER A 1 218 ? 12.991 -10.886 -21.354 1.00 91.56 218 SER A CA 1
ATOM 1839 C C . SER A 1 218 ? 14.027 -9.826 -20.976 1.00 91.56 218 SER A C 1
ATOM 1841 O O . SER A 1 218 ? 14.612 -9.239 -21.895 1.00 91.56 218 SER A O 1
ATOM 1843 N N . PRO A 1 219 ? 14.205 -9.512 -19.678 1.00 88.31 219 PRO A N 1
ATOM 1844 C CA . PRO A 1 219 ? 15.240 -8.578 -19.241 1.00 88.31 219 PRO A CA 1
ATOM 1845 C C . PRO A 1 219 ? 16.642 -9.101 -19.618 1.00 88.31 219 PRO A C 1
ATOM 1847 O O . PRO A 1 219 ? 16.782 -10.260 -20.023 1.00 88.31 219 PRO A O 1
ATOM 1850 N N . PRO A 1 220 ? 17.698 -8.280 -19.475 1.00 86.12 220 PRO A N 1
ATOM 1851 C CA . PRO A 1 220 ? 19.072 -8.774 -19.478 1.00 86.12 220 PRO A CA 1
ATOM 1852 C C . PRO A 1 220 ? 19.240 -9.953 -18.504 1.00 86.12 220 PRO A C 1
ATOM 1854 O O . PRO A 1 220 ? 18.604 -9.985 -17.456 1.00 86.12 220 PRO A O 1
ATOM 1857 N N . PHE A 1 221 ? 20.107 -10.910 -18.827 1.00 87.94 221 PHE A N 1
ATOM 1858 C CA . PHE A 1 221 ? 20.423 -12.044 -17.949 1.00 87.94 221 PHE A CA 1
ATOM 1859 C C . PHE A 1 221 ? 21.663 -11.700 -17.116 1.00 87.94 221 PHE A C 1
ATOM 1861 O O . PHE A 1 221 ? 22.735 -12.258 -17.353 1.00 87.94 221 PHE A O 1
ATOM 1868 N N . PHE A 1 222 ? 21.544 -10.692 -16.244 1.00 87.88 222 PHE A N 1
ATOM 1869 C CA . PHE A 1 222 ? 22.691 -10.032 -15.610 1.00 87.88 222 PHE A CA 1
ATOM 1870 C C . PHE A 1 222 ? 23.786 -9.700 -16.656 1.00 87.88 222 PHE A C 1
ATOM 1872 O O . PHE A 1 222 ? 23.476 -9.100 -17.689 1.00 87.88 222 PHE A O 1
ATOM 1879 N N . ASP A 1 223 ? 25.040 -10.095 -16.435 1.00 85.94 223 ASP A N 1
ATOM 1880 C CA . ASP A 1 223 ? 26.219 -9.774 -17.256 1.00 85.94 223 ASP A CA 1
ATOM 1881 C C . ASP A 1 223 ? 26.403 -10.635 -18.531 1.00 85.94 223 ASP A C 1
ATOM 1883 O O . ASP A 1 223 ? 27.278 -10.349 -19.359 1.00 85.94 223 ASP A O 1
ATOM 1887 N N . LYS A 1 224 ? 25.573 -11.673 -18.718 1.00 86.50 224 LYS A N 1
ATOM 1888 C CA . LYS A 1 224 ? 25.656 -12.680 -19.802 1.00 86.50 224 LYS A CA 1
ATOM 1889 C C . LYS A 1 224 ? 25.790 -12.055 -21.196 1.00 86.50 224 LYS A C 1
ATOM 1891 O O . LYS A 1 224 ? 26.527 -12.568 -22.043 1.00 86.50 224 LYS A O 1
ATOM 1896 N N . GLU A 1 225 ? 25.089 -10.946 -21.436 1.00 86.44 225 GLU A N 1
ATOM 1897 C CA . GLU A 1 225 ? 25.096 -10.188 -22.692 1.00 86.44 225 GLU A CA 1
ATOM 1898 C C . GLU A 1 225 ? 25.238 -8.682 -22.394 1.00 86.44 225 GLU A C 1
ATOM 1900 O O . GLU A 1 225 ? 24.499 -8.125 -21.587 1.00 86.44 225 GLU A O 1
ATOM 1905 N N . ILE A 1 226 ? 26.205 -8.025 -23.041 1.00 86.81 226 ILE A N 1
ATOM 1906 C CA . ILE A 1 226 ? 26.532 -6.603 -22.883 1.00 86.81 226 ILE A CA 1
ATOM 1907 C C . ILE A 1 226 ? 26.144 -5.889 -24.182 1.00 86.81 226 ILE A C 1
ATOM 1909 O O . ILE A 1 226 ? 26.784 -6.069 -25.223 1.00 86.81 226 ILE A O 1
ATOM 1913 N N . TYR A 1 227 ? 25.067 -5.111 -24.103 1.00 85.94 227 TYR A N 1
ATOM 1914 C CA . TYR A 1 227 ? 24.312 -4.547 -25.222 1.00 85.94 227 TYR A CA 1
ATOM 1915 C C . TYR A 1 227 ? 24.890 -3.219 -25.728 1.00 85.94 227 TYR A C 1
ATOM 1917 O O . TYR A 1 227 ? 24.835 -2.955 -26.931 1.00 85.94 227 TYR A O 1
ATOM 1925 N N . ASP A 1 228 ? 25.451 -2.402 -24.832 1.00 81.50 228 ASP A N 1
ATOM 1926 C CA . ASP A 1 228 ? 26.116 -1.139 -25.158 1.00 81.50 228 ASP A CA 1
ATOM 1927 C C . ASP A 1 228 ? 27.252 -0.838 -24.157 1.00 81.50 228 ASP A C 1
ATOM 1929 O O . ASP A 1 228 ? 27.027 -0.580 -22.975 1.00 81.50 228 ASP A O 1
ATOM 1933 N N . ASN A 1 229 ? 28.502 -0.860 -24.633 1.00 69.12 229 ASN A N 1
ATOM 1934 C CA . ASN A 1 229 ? 29.675 -0.537 -23.809 1.00 69.12 229 ASN A CA 1
ATOM 1935 C C . ASN A 1 229 ? 29.750 0.958 -23.437 1.00 69.12 229 ASN A C 1
ATOM 1937 O O . ASN A 1 229 ? 30.348 1.310 -22.419 1.00 69.12 229 ASN A O 1
ATOM 1941 N N . ASN A 1 230 ? 29.166 1.845 -24.247 1.00 69.25 230 ASN A N 1
ATOM 1942 C CA . ASN A 1 230 ? 29.444 3.286 -24.220 1.00 69.25 230 ASN A CA 1
ATOM 1943 C C . ASN A 1 230 ? 28.360 4.100 -23.499 1.00 69.25 230 ASN A C 1
ATOM 1945 O O . ASN A 1 230 ? 28.523 5.295 -23.289 1.00 69.25 230 ASN A O 1
ATOM 1949 N N . ASN A 1 231 ? 27.267 3.450 -23.111 1.00 72.50 231 ASN A N 1
ATOM 1950 C CA . ASN A 1 231 ? 26.061 4.069 -22.576 1.00 72.50 231 ASN A CA 1
ATOM 1951 C C . ASN A 1 231 ? 25.830 3.611 -21.138 1.00 72.50 231 ASN A C 1
ATOM 1953 O O . ASN A 1 231 ? 25.934 2.419 -20.852 1.00 72.50 231 ASN A O 1
ATOM 1957 N N . ASP A 1 232 ? 25.568 4.535 -20.220 1.00 74.19 232 ASP A N 1
ATOM 1958 C CA . ASP A 1 232 ? 25.452 4.222 -18.789 1.00 74.19 232 ASP A CA 1
ATOM 1959 C C . ASP A 1 232 ? 24.037 3.788 -18.381 1.00 74.19 232 ASP A C 1
ATOM 1961 O O . ASP A 1 232 ? 23.810 3.354 -17.254 1.00 74.19 232 ASP A O 1
ATOM 1965 N N . GLY A 1 233 ? 23.091 3.801 -19.324 1.00 76.00 233 GLY A N 1
ATOM 1966 C CA . GLY A 1 233 ? 21.752 3.249 -19.147 1.00 76.00 233 GLY A CA 1
ATOM 1967 C C . GLY A 1 233 ? 21.686 1.717 -19.057 1.00 76.00 233 GLY A C 1
ATOM 1968 O O . GLY A 1 233 ? 20.634 1.196 -18.704 1.00 76.00 233 GLY A O 1
ATOM 1969 N N . GLN A 1 234 ? 22.765 0.977 -19.344 1.00 83.06 234 GLN A N 1
ATOM 1970 C CA . GLN A 1 234 ? 22.764 -0.486 -19.206 1.00 83.06 234 GLN A CA 1
ATOM 1971 C C . GLN A 1 234 ? 22.786 -0.912 -17.727 1.00 83.06 234 GLN A C 1
ATOM 1973 O O . GLN A 1 234 ? 23.676 -0.511 -16.975 1.00 83.06 234 GLN A O 1
ATOM 1978 N N . SER A 1 235 ? 21.862 -1.795 -17.324 1.00 85.06 235 SER A N 1
ATOM 1979 C CA . SER A 1 235 ? 21.701 -2.198 -15.919 1.00 85.06 235 SER A CA 1
ATOM 1980 C C . SER A 1 235 ? 22.974 -2.773 -15.293 1.00 85.06 235 SER A C 1
ATOM 1982 O O . SER A 1 235 ? 23.310 -2.379 -14.189 1.00 85.06 235 SER A O 1
ATOM 1984 N N . THR A 1 236 ? 23.768 -3.575 -16.010 1.00 83.06 236 THR A N 1
ATOM 1985 C CA . THR A 1 236 ? 25.024 -4.163 -15.484 1.00 83.06 236 THR A CA 1
ATOM 1986 C C . THR A 1 236 ? 26.161 -3.156 -15.233 1.00 83.06 236 THR A C 1
ATOM 1988 O O . THR A 1 236 ? 27.218 -3.535 -14.732 1.00 83.06 236 THR A O 1
ATOM 1991 N N . LYS A 1 237 ? 26.017 -1.888 -15.652 1.00 83.06 237 LYS A N 1
ATOM 1992 C CA . LYS A 1 237 ? 26.963 -0.807 -15.310 1.00 83.06 237 LYS A CA 1
ATOM 1993 C C . LYS A 1 237 ? 26.579 -0.098 -14.017 1.00 83.06 237 LYS A C 1
ATOM 1995 O O . LYS A 1 237 ? 27.475 0.274 -13.255 1.00 83.06 237 LYS A O 1
ATOM 2000 N N . GLN A 1 238 ? 25.274 0.130 -13.842 1.00 81.00 238 GLN A N 1
ATOM 2001 C CA . GLN A 1 238 ? 24.688 0.778 -12.668 1.00 81.00 238 GLN A CA 1
ATOM 2002 C C . GLN A 1 238 ? 24.680 -0.195 -11.486 1.00 81.00 238 GLN A C 1
ATOM 2004 O O . GLN A 1 238 ? 25.199 0.144 -1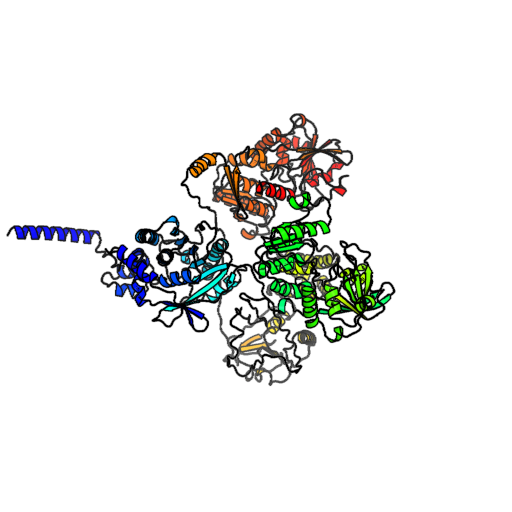0.430 1.00 81.00 238 GLN A O 1
ATOM 2009 N N . TYR A 1 239 ? 24.204 -1.417 -11.724 1.00 87.56 239 TYR A N 1
ATOM 2010 C CA . TYR A 1 239 ? 24.113 -2.509 -10.763 1.00 87.56 239 TYR A CA 1
ATOM 2011 C C . TYR A 1 239 ? 25.117 -3.594 -11.156 1.00 87.56 239 TYR A C 1
ATOM 2013 O O . TYR A 1 239 ? 24.918 -4.324 -12.131 1.00 87.56 239 TYR A O 1
ATOM 2021 N N . ARG A 1 240 ? 26.264 -3.613 -10.471 1.00 84.88 240 ARG A N 1
ATOM 2022 C CA . ARG A 1 240 ? 27.435 -4.436 -10.849 1.00 84.88 240 ARG A CA 1
ATOM 2023 C C . ARG A 1 240 ? 27.519 -5.764 -10.112 1.00 84.88 240 ARG A C 1
ATOM 2025 O O . ARG A 1 240 ? 28.251 -6.645 -10.549 1.00 84.88 240 ARG A O 1
ATOM 2032 N N . ASP A 1 241 ? 26.817 -5.862 -8.995 1.00 88.69 241 ASP A N 1
ATOM 2033 C CA . ASP A 1 241 ? 26.660 -7.077 -8.211 1.00 88.69 241 ASP A CA 1
ATOM 2034 C C . ASP A 1 241 ? 25.319 -7.751 -8.552 1.00 88.69 241 ASP A C 1
ATOM 2036 O O . ASP A 1 241 ? 24.389 -7.086 -9.016 1.00 88.69 241 ASP A O 1
ATOM 2040 N N . ILE A 1 242 ? 25.222 -9.068 -8.358 1.00 87.81 242 ILE A N 1
ATOM 2041 C CA . ILE A 1 242 ? 24.013 -9.822 -8.702 1.00 87.81 242 ILE A CA 1
ATOM 2042 C C . ILE A 1 242 ? 22.847 -9.523 -7.751 1.00 87.81 242 ILE A C 1
ATOM 2044 O O . ILE A 1 242 ? 21.713 -9.439 -8.220 1.00 87.81 242 ILE A O 1
ATOM 2048 N N . ASP A 1 243 ? 23.090 -9.296 -6.459 1.00 87.19 243 ASP A N 1
ATOM 2049 C CA . ASP A 1 243 ? 22.031 -8.987 -5.492 1.00 87.19 243 ASP A CA 1
ATOM 2050 C C . ASP A 1 243 ? 21.521 -7.561 -5.698 1.00 87.19 243 ASP A C 1
ATOM 2052 O O . ASP A 1 243 ? 20.315 -7.334 -5.769 1.00 87.19 243 ASP A O 1
ATOM 2056 N N . ASP A 1 244 ? 22.442 -6.620 -5.909 1.00 87.31 244 ASP A N 1
ATOM 2057 C CA . ASP A 1 244 ? 22.134 -5.247 -6.317 1.00 87.31 244 ASP A CA 1
ATOM 2058 C C . ASP A 1 244 ? 21.305 -5.212 -7.619 1.00 87.31 244 ASP A C 1
ATOM 2060 O O . ASP A 1 244 ? 20.321 -4.479 -7.736 1.00 87.31 244 ASP A O 1
ATOM 2064 N N . TRP A 1 245 ? 21.625 -6.076 -8.586 1.00 92.25 245 TRP A N 1
ATOM 2065 C CA . TRP A 1 245 ? 20.867 -6.208 -9.831 1.00 92.25 245 TRP A CA 1
ATOM 2066 C C . TRP A 1 245 ? 19.502 -6.906 -9.650 1.00 92.25 245 TRP A C 1
ATOM 2068 O O . TRP A 1 245 ? 18.520 -6.522 -10.295 1.00 92.25 245 TRP A O 1
ATOM 2078 N N . ILE A 1 246 ? 19.385 -7.889 -8.752 1.00 90.12 246 ILE A N 1
ATOM 2079 C CA . ILE A 1 246 ? 18.092 -8.487 -8.382 1.00 90.12 246 ILE A CA 1
ATOM 2080 C C . ILE A 1 246 ? 17.198 -7.430 -7.725 1.00 90.12 246 ILE A C 1
ATOM 2082 O O . ILE A 1 246 ? 16.078 -7.213 -8.192 1.00 90.12 246 ILE A O 1
ATOM 2086 N N . ASP A 1 247 ? 17.680 -6.755 -6.684 1.00 86.69 247 ASP A N 1
ATOM 2087 C CA . ASP A 1 247 ? 16.870 -5.867 -5.849 1.00 86.69 247 ASP A CA 1
ATOM 2088 C C . ASP A 1 247 ? 16.581 -4.526 -6.539 1.00 86.69 247 ASP A C 1
ATOM 2090 O O . ASP A 1 247 ? 15.415 -4.127 -6.661 1.00 86.69 247 ASP A O 1
ATOM 2094 N N . ASN A 1 248 ? 17.617 -3.847 -7.043 1.00 87.75 248 ASN A N 1
ATOM 2095 C CA . ASN A 1 248 ? 17.523 -2.465 -7.523 1.00 87.75 248 ASN A CA 1
ATOM 2096 C C . ASN A 1 248 ? 17.264 -2.334 -9.034 1.00 87.75 248 ASN A C 1
ATOM 2098 O O . ASN A 1 248 ? 16.795 -1.278 -9.463 1.00 87.75 248 ASN A O 1
ATOM 2102 N N . PHE A 1 249 ? 17.462 -3.395 -9.829 1.00 92.94 249 PHE A N 1
ATOM 2103 C CA . PHE A 1 249 ? 16.982 -3.455 -11.218 1.00 92.94 249 PHE A CA 1
ATOM 2104 C C . PHE A 1 249 ? 15.719 -4.314 -11.365 1.00 92.94 249 PHE A C 1
ATOM 2106 O O . PHE A 1 249 ? 14.664 -3.786 -11.732 1.00 92.94 249 PHE A O 1
ATOM 2113 N N . LEU A 1 250 ? 15.783 -5.625 -11.104 1.00 92.88 250 LEU A N 1
ATOM 2114 C CA . LEU A 1 250 ? 14.728 -6.549 -11.543 1.00 92.88 250 LEU A CA 1
ATOM 2115 C C . LEU A 1 250 ? 13.463 -6.491 -10.664 1.00 92.88 250 LEU A C 1
ATOM 2117 O O . LEU A 1 250 ? 12.362 -6.256 -11.175 1.00 92.88 250 LEU A O 1
ATOM 2121 N N . LEU A 1 251 ? 13.603 -6.637 -9.344 1.00 91.75 251 LEU A N 1
ATOM 2122 C CA . LEU A 1 251 ? 12.503 -6.513 -8.379 1.00 91.75 251 LEU A CA 1
ATOM 2123 C C . LEU A 1 251 ? 11.998 -5.070 -8.297 1.00 91.75 251 LEU A C 1
ATOM 2125 O O . LEU A 1 251 ? 10.785 -4.857 -8.223 1.00 91.75 251 LEU A O 1
ATOM 2129 N N . PHE A 1 252 ? 12.884 -4.072 -8.394 1.00 92.62 252 PHE A N 1
ATOM 2130 C CA . PHE A 1 252 ? 12.487 -2.668 -8.528 1.00 92.62 252 PHE A CA 1
ATOM 2131 C C . PHE A 1 252 ? 11.597 -2.439 -9.758 1.00 92.62 252 PHE A C 1
ATOM 2133 O O . PHE A 1 252 ? 10.532 -1.830 -9.636 1.00 92.62 252 PHE A O 1
ATOM 2140 N N . SER A 1 253 ? 11.973 -2.975 -10.924 1.00 94.12 253 SER A N 1
ATOM 2141 C CA . SER A 1 253 ? 11.169 -2.881 -12.152 1.00 94.12 253 SER A CA 1
ATOM 2142 C C . SER A 1 253 ? 9.794 -3.528 -11.980 1.00 94.12 253 SER A C 1
ATOM 2144 O O . SER A 1 253 ? 8.778 -2.937 -12.340 1.00 94.12 253 SER A O 1
ATOM 2146 N N . ILE A 1 254 ? 9.715 -4.694 -11.340 1.00 93.44 254 ILE A N 1
ATOM 2147 C CA . ILE A 1 254 ? 8.436 -5.366 -11.061 1.00 93.44 254 ILE A CA 1
ATOM 2148 C C . ILE A 1 254 ? 7.579 -4.552 -10.081 1.00 93.44 254 ILE A C 1
ATOM 2150 O O . ILE A 1 254 ? 6.394 -4.323 -10.332 1.00 93.44 254 ILE A O 1
ATOM 2154 N N . LYS A 1 255 ? 8.185 -4.029 -9.010 1.00 91.25 255 LYS A N 1
ATOM 2155 C CA . LYS A 1 255 ? 7.542 -3.147 -8.023 1.00 91.25 255 LYS A CA 1
ATOM 2156 C C . LYS A 1 255 ? 7.047 -1.836 -8.645 1.00 91.25 255 LYS A C 1
ATOM 2158 O O . LYS A 1 255 ? 6.012 -1.323 -8.224 1.00 91.25 255 LYS A O 1
ATOM 2163 N N . LYS A 1 256 ? 7.749 -1.321 -9.660 1.00 92.38 256 LYS A N 1
ATOM 2164 C CA . LYS A 1 256 ? 7.362 -0.146 -10.457 1.00 92.38 256 LYS A CA 1
ATOM 2165 C C . LYS A 1 256 ? 6.247 -0.459 -11.462 1.00 92.38 256 LYS A C 1
ATOM 2167 O O . LYS A 1 256 ? 5.370 0.375 -11.657 1.00 92.38 256 LYS A O 1
ATOM 2172 N N . ALA A 1 257 ? 6.248 -1.646 -12.069 1.00 93.12 257 ALA A N 1
ATOM 2173 C CA . ALA A 1 257 ? 5.218 -2.085 -13.011 1.00 93.12 257 ALA A CA 1
ATOM 2174 C C . ALA A 1 257 ? 3.878 -2.403 -12.323 1.00 93.12 257 ALA A C 1
ATOM 2176 O O . ALA A 1 257 ? 2.822 -2.065 -12.857 1.00 93.12 257 ALA A O 1
ATOM 2177 N N . LEU A 1 258 ? 3.918 -3.024 -11.137 1.00 90.69 258 LEU A N 1
ATOM 2178 C CA . LEU A 1 258 ? 2.760 -3.567 -10.411 1.00 90.69 258 LEU A CA 1
ATOM 2179 C C . LEU A 1 258 ? 1.514 -2.655 -10.348 1.00 90.69 258 LEU A C 1
ATOM 2181 O O . LEU A 1 258 ? 0.435 -3.145 -10.690 1.00 90.69 258 LEU A O 1
ATOM 2185 N N . PRO A 1 259 ? 1.601 -1.358 -9.977 1.00 88.69 259 PRO A N 1
ATOM 2186 C CA . PRO A 1 259 ? 0.430 -0.476 -9.904 1.00 88.69 259 PRO A CA 1
ATOM 2187 C C . PRO A 1 259 ? -0.309 -0.310 -11.238 1.00 88.69 259 PRO A C 1
ATOM 2189 O O . PRO A 1 259 ? -1.524 -0.096 -11.246 1.00 88.69 259 PRO A O 1
ATOM 2192 N N . PHE A 1 260 ? 0.409 -0.438 -12.357 1.00 92.50 260 PHE A N 1
ATOM 2193 C CA . PHE A 1 260 ? -0.112 -0.270 -13.712 1.00 92.50 260 PHE A CA 1
ATOM 2194 C C . PHE A 1 260 ? -0.702 -1.559 -14.298 1.00 92.50 260 PHE A C 1
ATOM 2196 O O . PHE A 1 260 ? -1.220 -1.519 -15.410 1.00 92.50 260 PHE A O 1
ATOM 2203 N N . ILE A 1 261 ? -0.652 -2.698 -13.599 1.00 90.88 261 ILE A N 1
ATOM 2204 C CA . ILE A 1 261 ? -1.231 -3.965 -14.076 1.00 90.88 261 ILE A CA 1
ATOM 2205 C C . ILE A 1 261 ? -2.639 -4.150 -13.496 1.00 90.88 261 ILE A C 1
ATOM 2207 O O . ILE A 1 261 ? -2.916 -3.802 -12.347 1.00 90.88 261 ILE A O 1
ATOM 2211 N N . LYS A 1 262 ? -3.567 -4.675 -14.303 1.00 88.25 262 LYS A N 1
ATOM 2212 C CA . LYS A 1 262 ? -4.940 -4.982 -13.867 1.00 88.25 262 LYS A CA 1
ATOM 2213 C C . LYS A 1 262 ? -4.954 -6.100 -12.819 1.00 88.25 262 LYS A C 1
ATOM 2215 O O . LYS A 1 262 ? -4.160 -7.034 -12.893 1.00 88.25 262 LYS A O 1
ATOM 2220 N N . LEU A 1 263 ? -5.930 -6.070 -11.907 1.00 82.44 263 LEU A N 1
ATOM 2221 C CA . LEU A 1 263 ? -6.280 -7.248 -11.103 1.00 82.44 263 LEU A CA 1
ATOM 2222 C C . LEU A 1 263 ? -6.697 -8.399 -12.038 1.00 82.44 263 LEU A C 1
ATOM 2224 O O . LEU A 1 263 ? -7.415 -8.182 -13.013 1.00 82.44 263 LEU A O 1
ATOM 2228 N N . GLY A 1 264 ? -6.200 -9.607 -11.777 1.00 80.00 264 GLY A N 1
ATOM 2229 C CA . GLY A 1 264 ? -6.287 -10.762 -12.681 1.00 80.00 264 GLY A CA 1
ATOM 2230 C C . GLY A 1 264 ? -5.278 -10.745 -13.841 1.00 80.00 264 GLY A C 1
ATOM 2231 O O . GLY A 1 264 ? -5.073 -11.782 -14.483 1.00 80.00 264 GLY A O 1
ATOM 2232 N N . GLY A 1 265 ? -4.619 -9.606 -14.085 1.00 89.50 265 GLY A N 1
ATOM 2233 C CA . GLY A 1 265 ? -3.537 -9.445 -15.052 1.00 89.50 265 GLY A CA 1
ATOM 2234 C C . GLY A 1 265 ? -2.298 -10.258 -14.683 1.00 89.50 265 GLY A C 1
ATOM 2235 O O . GLY A 1 265 ? -2.180 -10.798 -13.577 1.00 89.50 265 GLY A O 1
ATOM 2236 N N . LYS A 1 266 ? -1.378 -10.396 -15.637 1.00 93.62 266 LYS A N 1
ATOM 2237 C CA . LYS A 1 266 ? -0.237 -11.315 -15.517 1.00 93.62 266 LYS A CA 1
ATOM 2238 C C . LYS A 1 266 ? 1.092 -10.576 -15.473 1.00 93.62 266 LYS A C 1
ATOM 2240 O O . LYS A 1 266 ? 1.280 -9.578 -16.165 1.00 93.62 266 LYS A O 1
ATOM 2245 N N . ILE A 1 267 ? 2.022 -11.128 -14.704 1.00 95.38 267 ILE A N 1
ATOM 2246 C CA . ILE A 1 267 ? 3.456 -10.896 -14.860 1.00 95.38 267 ILE A CA 1
ATOM 2247 C C . ILE A 1 267 ? 4.039 -12.162 -15.478 1.00 95.38 267 ILE A C 1
ATOM 2249 O O . ILE A 1 267 ? 3.770 -13.252 -14.980 1.00 95.38 267 ILE A O 1
ATOM 2253 N N . VAL A 1 268 ? 4.807 -12.027 -16.557 1.00 95.62 268 VAL A N 1
ATOM 2254 C CA . VAL A 1 268 ? 5.522 -13.119 -17.231 1.00 95.62 268 VAL A CA 1
ATOM 2255 C C . VAL A 1 268 ? 6.976 -12.695 -17.398 1.00 95.62 268 VAL A C 1
ATOM 2257 O O . VAL A 1 268 ? 7.242 -11.606 -17.901 1.00 95.62 268 VAL A O 1
ATOM 2260 N N . LEU A 1 269 ? 7.929 -13.543 -17.024 1.00 95.00 269 LEU A N 1
ATOM 2261 C CA . LEU A 1 269 ? 9.354 -13.263 -17.197 1.00 95.00 269 LEU A CA 1
ATOM 2262 C C . LEU A 1 269 ? 10.050 -14.442 -17.869 1.00 95.00 269 LEU A C 1
ATOM 2264 O O . LEU A 1 269 ? 9.937 -15.583 -17.415 1.00 95.00 269 LEU A O 1
ATOM 2268 N N . TYR A 1 270 ? 10.786 -14.149 -18.942 1.00 93.19 270 TYR A N 1
ATOM 2269 C CA . TYR A 1 270 ? 11.817 -15.051 -19.447 1.00 93.19 270 TYR A CA 1
ATOM 2270 C C . TYR A 1 270 ? 13.148 -14.660 -18.805 1.00 93.19 270 TYR A C 1
ATOM 2272 O O . TYR A 1 270 ? 13.757 -13.662 -19.183 1.00 93.19 270 TYR A O 1
ATOM 2280 N N . ILE A 1 271 ? 13.554 -15.440 -17.809 1.00 90.50 271 ILE A N 1
ATOM 2281 C CA . ILE A 1 271 ? 14.840 -15.349 -17.119 1.00 90.50 271 ILE A CA 1
ATOM 2282 C C . ILE A 1 271 ? 15.457 -16.743 -17.057 1.00 90.50 271 ILE A C 1
ATOM 2284 O O . ILE A 1 271 ? 14.744 -17.746 -17.070 1.00 90.50 271 ILE A O 1
ATOM 2288 N N . GLU A 1 272 ? 16.781 -16.784 -17.026 1.00 87.81 272 GLU A N 1
ATOM 2289 C CA . GLU A 1 272 ? 17.591 -17.992 -16.938 1.00 87.81 272 GLU A CA 1
ATOM 2290 C C . GLU A 1 272 ? 18.872 -17.652 -16.202 1.00 87.81 272 GLU A C 1
ATOM 2292 O O . GLU A 1 272 ? 19.455 -16.592 -16.449 1.00 87.81 272 GLU A O 1
ATOM 2297 N N . ASP A 1 273 ? 19.363 -18.598 -15.419 1.00 86.00 273 ASP A N 1
ATOM 2298 C CA . ASP A 1 273 ? 20.698 -18.550 -14.851 1.00 86.00 273 ASP A CA 1
ATOM 2299 C C . ASP A 1 273 ? 21.774 -18.468 -15.943 1.00 86.00 273 ASP A C 1
ATOM 2301 O O . ASP A 1 273 ? 21.541 -18.595 -17.160 1.00 86.00 273 ASP A O 1
ATOM 2305 N N . THR A 1 274 ? 22.992 -18.197 -15.508 1.00 77.88 274 THR A N 1
ATOM 2306 C CA . THR A 1 274 ? 24.151 -18.037 -16.380 1.00 77.88 274 THR A CA 1
ATOM 2307 C C . THR A 1 274 ? 25.207 -19.071 -16.022 1.00 77.88 274 THR A C 1
ATOM 2309 O O . THR A 1 274 ? 25.268 -19.523 -14.884 1.00 77.88 274 THR A O 1
ATOM 2312 N N . ASP A 1 275 ? 26.103 -19.362 -16.961 1.00 74.44 275 ASP A N 1
ATOM 2313 C CA . ASP A 1 275 ? 27.172 -20.358 -16.819 1.00 74.44 275 ASP A CA 1
ATOM 2314 C C . ASP A 1 275 ? 28.147 -20.088 -15.638 1.00 74.44 275 ASP A C 1
ATOM 2316 O O . ASP A 1 275 ? 29.011 -20.912 -15.360 1.00 74.44 275 ASP A O 1
ATOM 2320 N N . GLU A 1 276 ? 28.032 -18.932 -14.962 1.00 72.69 276 GLU A N 1
ATOM 2321 C CA . GLU A 1 276 ? 28.856 -18.506 -13.811 1.00 72.69 276 GLU A CA 1
ATOM 2322 C C . GLU A 1 276 ? 28.006 -17.889 -12.668 1.00 72.69 276 GLU A C 1
ATOM 2324 O O . GLU A 1 276 ? 28.555 -17.315 -11.728 1.00 72.69 276 GLU A O 1
ATOM 2329 N N . THR A 1 277 ? 26.666 -17.901 -12.748 1.00 77.25 277 THR A N 1
ATOM 2330 C CA . THR A 1 277 ? 25.795 -17.209 -11.772 1.00 77.25 277 THR A CA 1
ATOM 2331 C C . THR A 1 277 ? 24.389 -17.802 -11.763 1.00 77.25 277 THR A C 1
ATOM 2333 O O . THR A 1 277 ? 23.631 -17.614 -12.720 1.00 77.25 277 THR A O 1
ATOM 2336 N N . GLU A 1 278 ? 24.052 -18.465 -10.660 1.00 85.88 278 GLU A N 1
ATOM 2337 C CA . GLU A 1 278 ? 22.710 -18.936 -10.315 1.00 85.88 278 GLU A CA 1
ATOM 2338 C C . GLU A 1 278 ? 21.996 -17.845 -9.504 1.00 85.88 278 GLU A C 1
ATOM 2340 O O . GLU A 1 278 ? 22.513 -17.365 -8.494 1.00 85.88 278 GLU A O 1
ATOM 2345 N N . TYR A 1 279 ? 20.832 -17.402 -9.974 1.00 87.62 279 TYR A N 1
ATOM 2346 C CA . TYR A 1 279 ? 20.084 -16.289 -9.381 1.00 87.62 279 TYR A CA 1
ATOM 2347 C C . TYR A 1 279 ? 18.562 -16.428 -9.499 1.00 87.62 279 TYR A C 1
ATOM 2349 O O . TYR A 1 279 ? 17.834 -15.732 -8.786 1.00 87.62 279 TYR A O 1
ATOM 2357 N N . VAL A 1 280 ? 18.060 -17.296 -10.384 1.00 89.69 280 VAL A N 1
ATOM 2358 C CA . VAL A 1 280 ? 16.627 -17.393 -10.687 1.00 89.69 280 VAL A CA 1
ATOM 2359 C C . VAL A 1 280 ? 15.834 -17.859 -9.468 1.00 89.69 280 VAL A C 1
ATOM 2361 O O . VAL A 1 280 ? 14.838 -17.220 -9.138 1.00 89.69 280 VAL A O 1
ATOM 2364 N N . ASP A 1 281 ? 16.303 -18.872 -8.736 1.00 84.62 281 ASP A N 1
ATOM 2365 C CA . ASP A 1 281 ? 15.639 -19.338 -7.508 1.00 84.62 281 ASP A CA 1
ATOM 2366 C C . ASP A 1 281 ? 15.637 -18.263 -6.409 1.00 84.62 281 ASP A C 1
ATOM 2368 O O . ASP A 1 281 ? 14.612 -18.024 -5.770 1.00 84.62 281 ASP A O 1
ATOM 2372 N N . LYS A 1 282 ? 16.748 -17.531 -6.234 1.00 84.62 282 LYS A N 1
ATOM 2373 C CA . LYS A 1 282 ? 16.829 -16.398 -5.293 1.00 84.62 282 LYS A CA 1
ATOM 2374 C C . LYS A 1 282 ? 15.816 -15.308 -5.644 1.00 84.62 282 LYS A C 1
ATOM 2376 O O . LYS A 1 282 ? 15.083 -14.838 -4.776 1.00 84.62 282 LYS A O 1
ATOM 2381 N N . PHE A 1 283 ? 15.737 -14.947 -6.921 1.00 87.88 283 PHE A N 1
ATOM 2382 C CA . PHE A 1 283 ? 14.767 -13.985 -7.428 1.00 87.88 283 PHE A CA 1
ATOM 2383 C C . PHE A 1 283 ? 13.312 -14.475 -7.276 1.00 87.88 283 PHE A C 1
ATOM 2385 O O . PHE A 1 283 ? 12.444 -13.684 -6.904 1.00 87.88 283 PHE A O 1
ATOM 2392 N N . ILE A 1 284 ? 13.031 -15.761 -7.515 1.00 84.81 284 ILE A N 1
ATOM 2393 C CA . ILE A 1 284 ? 11.697 -16.355 -7.323 1.00 84.81 284 ILE A CA 1
ATOM 2394 C C . ILE A 1 284 ? 11.291 -16.289 -5.848 1.00 84.81 284 ILE A C 1
ATOM 2396 O O . ILE A 1 284 ? 10.191 -15.822 -5.558 1.00 84.81 284 ILE A O 1
ATOM 2400 N N . ASN A 1 285 ? 12.185 -16.641 -4.922 1.00 78.81 285 ASN A N 1
ATOM 2401 C CA . ASN A 1 285 ? 11.932 -16.529 -3.483 1.00 78.81 285 ASN A CA 1
ATOM 2402 C C . ASN A 1 285 ? 11.629 -15.071 -3.075 1.00 78.81 285 ASN A C 1
ATOM 2404 O O . ASN A 1 285 ? 10.673 -14.812 -2.343 1.00 78.81 285 ASN A O 1
ATOM 2408 N N . SER A 1 286 ? 12.367 -14.091 -3.611 1.00 79.50 286 SER A N 1
ATOM 2409 C CA . SER A 1 286 ? 12.066 -12.665 -3.396 1.00 79.50 286 SER A CA 1
ATOM 2410 C C . SER A 1 286 ? 10.738 -12.215 -4.028 1.00 79.50 286 SER A C 1
ATOM 2412 O O . SER A 1 286 ? 10.095 -11.296 -3.519 1.00 79.50 286 SER A O 1
ATOM 2414 N N . MET A 1 287 ? 10.284 -12.860 -5.108 1.00 79.31 287 MET A N 1
ATOM 2415 C CA . MET A 1 287 ? 8.968 -12.605 -5.711 1.00 79.31 287 MET A CA 1
ATOM 2416 C C . MET A 1 287 ? 7.805 -13.118 -4.851 1.00 79.31 287 MET A C 1
ATOM 2418 O O . MET A 1 287 ? 6.724 -12.530 -4.895 1.00 79.31 287 MET A O 1
ATOM 2422 N N . GLU A 1 288 ? 8.002 -14.155 -4.033 1.00 68.19 288 GLU A N 1
ATOM 2423 C CA . GLU A 1 288 ? 6.967 -14.660 -3.115 1.00 68.19 288 GLU A CA 1
ATOM 2424 C C . GLU A 1 288 ? 6.682 -13.710 -1.938 1.00 68.19 288 GLU A C 1
ATOM 2426 O O . GLU A 1 288 ? 5.596 -13.749 -1.361 1.00 68.19 288 GLU A O 1
ATOM 2431 N N . ALA A 1 289 ? 7.596 -12.783 -1.631 1.00 67.56 289 ALA A N 1
ATOM 2432 C CA . ALA A 1 289 ? 7.368 -11.726 -0.641 1.00 67.56 289 ALA A CA 1
ATOM 2433 C C . ALA A 1 289 ? 6.337 -10.663 -1.095 1.00 67.56 289 ALA A C 1
ATOM 2435 O O . ALA A 1 289 ? 5.868 -9.856 -0.285 1.00 67.56 289 ALA A O 1
ATOM 2436 N N . PHE A 1 290 ? 5.955 -10.634 -2.379 1.00 63.84 290 PHE A N 1
ATOM 2437 C CA . PHE A 1 290 ? 4.963 -9.691 -2.896 1.00 63.84 290 PHE A CA 1
ATOM 2438 C C . PHE A 1 290 ? 3.537 -10.178 -2.618 1.00 63.84 290 PHE A C 1
ATOM 2440 O O . PHE A 1 290 ? 2.941 -10.890 -3.419 1.00 63.84 290 PHE A O 1
ATOM 2447 N N . VAL A 1 291 ? 2.936 -9.685 -1.532 1.00 45.19 291 VAL A N 1
ATOM 2448 C CA . VAL A 1 291 ? 1.569 -10.030 -1.071 1.00 45.19 291 VAL A CA 1
ATOM 2449 C C . VAL A 1 291 ? 0.444 -9.891 -2.116 1.00 45.19 291 VAL A C 1
ATOM 2451 O O . VAL A 1 291 ? -0.625 -10.463 -1.934 1.00 45.19 291 VAL A O 1
ATOM 2454 N N . ASN A 1 292 ? 0.667 -9.160 -3.214 1.00 58.88 292 ASN A N 1
ATOM 2455 C CA . ASN A 1 292 ? -0.293 -8.975 -4.312 1.00 58.88 292 ASN A CA 1
ATOM 2456 C C . ASN A 1 292 ? -0.017 -9.879 -5.536 1.00 58.88 292 ASN A C 1
ATOM 2458 O O . ASN A 1 292 ? -0.650 -9.704 -6.581 1.00 58.88 292 ASN A O 1
ATOM 2462 N N . LEU A 1 293 ? 0.937 -10.812 -5.450 1.00 69.75 293 LEU A N 1
ATOM 2463 C CA . LEU A 1 293 ? 1.281 -11.757 -6.513 1.00 69.75 293 LEU A CA 1
ATOM 2464 C C . LEU A 1 293 ? 0.972 -13.195 -6.096 1.00 69.75 293 LEU A C 1
ATOM 2466 O O . LEU A 1 293 ? 1.498 -13.708 -5.116 1.00 69.75 293 LEU A O 1
ATOM 2470 N N . VAL A 1 294 ? 0.153 -13.871 -6.900 1.00 68.69 294 VAL A N 1
ATOM 2471 C CA . VAL A 1 294 ? -0.095 -15.314 -6.783 1.00 68.69 294 VAL A CA 1
ATOM 2472 C C . VAL A 1 294 ? 0.770 -16.034 -7.824 1.00 68.69 294 VAL A C 1
ATOM 2474 O O . VAL A 1 294 ? 0.559 -15.797 -9.021 1.00 68.69 294 VAL A O 1
ATOM 2477 N N . PRO A 1 295 ? 1.725 -16.903 -7.438 1.00 69.88 295 PRO A N 1
ATOM 2478 C CA . PRO A 1 295 ? 2.501 -17.689 -8.394 1.00 69.88 295 PRO A CA 1
ATOM 2479 C C . PRO A 1 295 ? 1.585 -18.637 -9.176 1.00 69.88 295 PRO A C 1
ATOM 2481 O O . PRO A 1 295 ? 0.852 -19.433 -8.586 1.00 69.88 295 PRO A O 1
ATOM 2484 N N . ASN A 1 296 ? 1.619 -18.567 -10.507 1.00 68.56 296 ASN A N 1
ATOM 2485 C CA . ASN A 1 296 ? 0.981 -19.569 -11.362 1.00 68.56 296 ASN A CA 1
ATOM 2486 C C . ASN A 1 296 ? 1.959 -20.734 -11.609 1.00 68.56 296 ASN A C 1
ATOM 2488 O O . ASN A 1 296 ? 3.054 -20.791 -11.056 1.00 68.56 296 ASN A O 1
ATOM 2492 N N . ARG A 1 297 ? 1.583 -21.665 -12.491 1.00 71.44 297 ARG A N 1
ATOM 2493 C CA . ARG A 1 297 ? 2.525 -22.653 -13.029 1.00 71.44 297 ARG A CA 1
ATOM 2494 C C . ARG A 1 297 ? 3.543 -21.973 -13.947 1.00 71.44 297 ARG A C 1
ATOM 2496 O O . ARG A 1 297 ? 3.146 -21.199 -14.818 1.00 71.44 297 ARG A O 1
ATOM 2503 N N . THR A 1 298 ? 4.813 -22.350 -13.827 1.00 83.81 298 THR A N 1
ATOM 2504 C CA . THR A 1 298 ? 5.830 -22.109 -14.859 1.00 83.81 298 THR A CA 1
ATOM 2505 C C . THR A 1 298 ? 5.367 -22.740 -16.174 1.00 83.81 298 THR A C 1
ATOM 2507 O O . THR A 1 298 ? 5.046 -23.930 -16.229 1.00 83.81 298 THR A O 1
ATOM 2510 N N . MET A 1 299 ? 5.299 -21.941 -17.238 1.00 89.31 299 MET A N 1
ATOM 2511 C CA . MET A 1 299 ? 5.162 -22.456 -18.603 1.00 89.31 299 MET A CA 1
ATOM 2512 C C . MET A 1 299 ? 6.553 -22.630 -19.205 1.00 89.31 299 MET A C 1
ATOM 2514 O O . MET A 1 299 ? 7.538 -22.120 -18.682 1.00 89.31 299 MET A O 1
ATOM 2518 N N . TYR A 1 300 ? 6.642 -23.312 -20.339 1.00 91.00 300 TYR A N 1
ATOM 2519 C CA . TYR A 1 300 ? 7.885 -23.399 -21.096 1.00 91.00 300 TYR A CA 1
ATOM 2520 C C . TYR A 1 300 ? 7.644 -23.072 -22.566 1.00 91.00 300 TYR A C 1
ATOM 2522 O O . TYR A 1 300 ? 6.517 -23.123 -23.065 1.00 91.00 300 TYR A O 1
ATOM 2530 N N . TYR A 1 301 ? 8.718 -22.811 -23.296 1.00 88.75 301 TYR A N 1
ATOM 2531 C CA . TYR A 1 301 ? 8.739 -22.975 -24.742 1.00 88.75 301 TYR A CA 1
ATOM 2532 C C . TYR A 1 301 ? 9.872 -23.909 -25.167 1.00 88.75 301 TYR A C 1
ATOM 2534 O O . TYR A 1 301 ? 10.853 -24.078 -24.445 1.00 88.75 301 TYR A O 1
ATOM 2542 N N . LYS A 1 302 ? 9.738 -24.544 -26.332 1.00 87.31 302 LYS A N 1
ATOM 2543 C CA . LYS A 1 302 ? 10.842 -25.251 -26.989 1.00 87.31 302 LYS A CA 1
ATOM 2544 C C . LYS A 1 302 ? 10.742 -25.182 -28.506 1.00 87.31 302 LYS A C 1
ATOM 2546 O O . LYS A 1 302 ? 9.669 -24.955 -29.070 1.00 87.31 302 LYS A O 1
ATOM 2551 N N . TYR A 1 303 ? 11.867 -25.410 -29.165 1.00 79.62 303 TYR A N 1
ATOM 2552 C CA . TYR A 1 303 ? 11.919 -25.556 -30.614 1.00 79.62 303 TYR A CA 1
ATOM 2553 C C . TYR A 1 303 ? 11.549 -26.984 -31.014 1.00 79.62 303 TYR A C 1
ATOM 2555 O O . TYR A 1 303 ? 11.755 -27.926 -30.253 1.00 79.62 303 TYR A O 1
ATOM 2563 N N . LEU A 1 304 ? 11.000 -27.161 -32.213 1.00 78.44 304 LEU A N 1
ATOM 2564 C CA . LEU A 1 304 ? 10.656 -28.485 -32.733 1.00 78.44 304 LEU A CA 1
ATOM 2565 C C . LEU A 1 304 ? 11.903 -29.347 -33.008 1.00 78.44 304 LEU A C 1
ATOM 2567 O O . LEU A 1 304 ? 11.813 -30.569 -32.962 1.00 78.44 304 LEU A O 1
ATOM 2571 N N . ASP A 1 305 ? 13.058 -28.717 -33.242 1.00 73.19 305 ASP A N 1
ATOM 2572 C CA . ASP A 1 305 ? 14.365 -29.349 -33.436 1.00 73.19 305 ASP A CA 1
ATOM 2573 C C . ASP A 1 305 ? 15.346 -29.150 -32.257 1.00 73.19 305 ASP A C 1
ATOM 2575 O O . ASP A 1 305 ? 16.558 -29.220 -32.450 1.00 73.19 305 ASP A O 1
ATOM 2579 N N . MET A 1 306 ? 14.839 -28.928 -31.032 1.00 72.38 306 MET A N 1
ATOM 2580 C CA . MET A 1 306 ? 15.634 -28.961 -29.790 1.00 72.38 306 MET A CA 1
ATOM 2581 C C . MET A 1 306 ? 14.869 -29.632 -28.640 1.00 72.38 306 MET A C 1
ATOM 2583 O O . MET A 1 306 ? 13.664 -29.439 -28.473 1.00 72.38 306 MET A O 1
ATOM 2587 N N . GLU A 1 307 ? 15.573 -30.392 -27.803 1.00 69.69 307 GLU A N 1
ATOM 2588 C CA . GLU A 1 307 ? 14.972 -31.048 -26.632 1.00 69.69 307 GLU A CA 1
ATOM 2589 C C . GLU A 1 307 ? 14.797 -30.097 -25.443 1.00 69.69 307 GLU A C 1
ATOM 2591 O O . GLU A 1 307 ? 13.807 -30.200 -24.713 1.00 69.69 307 GLU A O 1
ATOM 2596 N N . SER A 1 308 ? 15.718 -29.140 -25.281 1.00 78.38 308 SER A N 1
ATOM 2597 C CA . SER A 1 308 ? 15.749 -28.209 -24.154 1.00 78.38 308 SER A CA 1
ATOM 2598 C C . SER A 1 308 ? 14.496 -27.330 -24.084 1.00 78.38 308 SER A C 1
ATOM 2600 O O . SER A 1 308 ? 14.171 -26.563 -24.994 1.00 78.38 308 SER A O 1
ATOM 2602 N N . LYS A 1 309 ? 13.789 -27.439 -22.954 1.00 86.44 309 LYS A N 1
ATOM 2603 C CA . LYS A 1 309 ? 12.705 -26.531 -22.569 1.00 86.44 309 LYS A CA 1
ATOM 2604 C C . LYS A 1 309 ? 13.304 -25.230 -22.025 1.00 86.44 309 LYS A C 1
ATOM 2606 O O . LYS A 1 309 ? 14.350 -25.250 -21.382 1.00 86.44 309 LYS A O 1
ATOM 2611 N N . LYS A 1 310 ? 12.626 -24.111 -22.267 1.00 88.19 310 LYS A N 1
ATOM 2612 C CA . LYS A 1 310 ? 13.019 -22.761 -21.850 1.00 88.19 310 LYS A CA 1
ATOM 2613 C C . LYS A 1 310 ? 11.922 -22.161 -20.960 1.00 88.19 310 LYS A C 1
ATOM 2615 O O . LYS A 1 310 ? 10.781 -22.122 -21.428 1.00 88.19 310 LYS A O 1
ATOM 2620 N N . PRO A 1 311 ? 12.198 -21.806 -19.690 1.00 91.31 311 PRO A N 1
ATOM 2621 C CA . PRO A 1 311 ? 11.159 -21.489 -18.710 1.00 91.31 311 PRO A CA 1
ATOM 2622 C C . PRO A 1 311 ? 10.517 -20.121 -18.956 1.00 91.31 311 PRO A C 1
ATOM 2624 O O . PRO A 1 311 ? 11.127 -19.207 -19.495 1.00 91.31 311 PRO A O 1
ATOM 2627 N N . LEU A 1 312 ? 9.264 -19.981 -18.541 1.00 92.31 312 LEU A N 1
ATOM 2628 C CA . LEU A 1 312 ? 8.512 -18.735 -18.484 1.00 92.31 312 LEU A CA 1
ATOM 2629 C C . LEU A 1 312 ? 7.840 -18.699 -17.113 1.00 92.31 312 LEU A C 1
ATOM 2631 O O . LEU A 1 312 ? 6.878 -19.435 -16.869 1.00 92.31 312 LEU A O 1
ATOM 2635 N N . TYR A 1 313 ? 8.367 -17.871 -16.215 1.00 92.88 313 TYR A N 1
ATOM 2636 C CA . TYR A 1 313 ? 7.852 -17.724 -14.855 1.00 92.88 313 TYR A CA 1
ATOM 2637 C C . TYR A 1 313 ? 6.687 -16.740 -14.857 1.00 92.88 313 TYR A C 1
ATOM 2639 O O . TYR A 1 313 ? 6.750 -15.709 -15.532 1.00 92.88 313 TYR A O 1
ATOM 2647 N N . ILE A 1 314 ? 5.588 -17.092 -14.185 1.00 91.44 314 ILE A N 1
ATOM 2648 C CA . ILE A 1 314 ? 4.302 -16.406 -14.353 1.00 91.44 314 ILE A CA 1
ATOM 2649 C C . ILE A 1 314 ? 3.624 -16.198 -13.001 1.00 91.44 314 ILE A C 1
ATOM 2651 O O . ILE A 1 314 ? 3.353 -17.156 -12.281 1.00 91.44 314 ILE A O 1
ATOM 2655 N N . TRP A 1 315 ? 3.210 -14.965 -12.724 1.00 91.69 315 TRP A N 1
ATOM 2656 C CA . TRP A 1 315 ? 2.415 -14.592 -11.553 1.00 91.69 315 TRP A CA 1
ATOM 2657 C C . TRP A 1 315 ? 1.107 -13.920 -11.985 1.00 91.69 315 TRP A C 1
ATOM 2659 O O . TRP A 1 315 ? 1.014 -13.334 -13.067 1.00 91.69 315 TRP A O 1
ATOM 2669 N N . THR A 1 316 ? 0.069 -14.025 -11.158 1.00 86.56 316 THR A N 1
ATOM 2670 C CA . THR A 1 316 ? -1.181 -13.266 -11.299 1.00 86.56 316 THR A CA 1
ATOM 2671 C C . THR A 1 316 ? -1.179 -12.121 -10.301 1.00 86.56 316 THR A C 1
ATOM 2673 O O . THR A 1 316 ? -0.964 -12.358 -9.116 1.00 86.56 316 THR A O 1
ATOM 2676 N N . VAL A 1 317 ? -1.476 -10.907 -10.760 1.00 83.12 317 VAL A N 1
ATOM 2677 C CA . VAL A 1 317 ? -1.741 -9.768 -9.874 1.00 83.12 317 VAL A CA 1
ATOM 2678 C C . VAL A 1 317 ? -3.120 -9.961 -9.248 1.00 83.12 317 VAL A C 1
ATOM 2680 O O . VAL A 1 317 ? -4.120 -10.057 -9.962 1.00 83.12 317 VAL A O 1
ATOM 2683 N N . GLY A 1 318 ? -3.190 -10.055 -7.925 1.00 65.31 318 GLY A N 1
ATOM 2684 C CA . GLY A 1 318 ? -4.414 -10.395 -7.203 1.00 65.31 318 GLY A CA 1
ATOM 2685 C C . GLY A 1 318 ? -4.487 -9.767 -5.816 1.00 65.31 318 GLY A C 1
ATOM 2686 O O . GLY A 1 318 ? -3.552 -9.123 -5.352 1.00 65.31 318 GLY A O 1
ATOM 2687 N N . ILE A 1 319 ? -5.627 -9.969 -5.158 1.00 47.38 319 ILE A N 1
ATOM 2688 C CA . ILE A 1 319 ? -5.798 -9.679 -3.731 1.00 47.38 319 ILE A CA 1
ATOM 2689 C C . ILE A 1 319 ? -5.317 -10.924 -2.961 1.00 47.38 319 ILE A C 1
ATOM 2691 O O . ILE A 1 319 ? -5.712 -12.028 -3.353 1.00 47.38 319 ILE A O 1
ATOM 2695 N N . PRO A 1 320 ? -4.492 -10.797 -1.903 1.00 41.34 320 PRO A N 1
ATOM 2696 C CA . PRO A 1 320 ? -4.007 -11.946 -1.141 1.00 41.34 320 PRO A CA 1
ATOM 2697 C C . PRO A 1 320 ? -5.146 -12.820 -0.601 1.00 41.34 320 PRO A C 1
ATOM 2699 O O . PRO A 1 320 ? -6.044 -12.350 0.100 1.00 41.34 320 PRO A O 1
ATOM 2702 N N . VAL A 1 321 ? -5.069 -14.121 -0.886 1.00 35.16 321 VAL A N 1
ATOM 2703 C CA . VAL A 1 321 ? -5.898 -15.159 -0.262 1.00 35.16 321 VAL A CA 1
ATOM 2704 C C . VAL A 1 321 ? -4.995 -15.945 0.685 1.00 35.16 321 VAL A C 1
ATOM 2706 O O . VAL A 1 321 ? -4.001 -16.526 0.258 1.00 35.16 321 VAL A O 1
ATOM 2709 N N . TRP A 1 322 ? -5.306 -15.890 1.980 1.00 41.78 322 TRP A N 1
ATOM 2710 C CA . TRP A 1 322 ? -4.345 -16.159 3.053 1.00 41.78 322 TRP A CA 1
ATOM 2711 C C . TRP A 1 322 ? -3.786 -17.592 3.121 1.00 41.78 322 TRP A C 1
ATOM 2713 O O . TRP A 1 322 ? -4.452 -18.575 2.791 1.00 41.78 322 TRP A O 1
ATOM 2723 N N . ILE A 1 323 ? -2.559 -17.676 3.642 1.00 32.19 323 ILE A N 1
ATOM 2724 C CA . ILE A 1 323 ? -1.816 -18.903 3.961 1.00 32.19 323 ILE A CA 1
ATOM 2725 C C . ILE A 1 323 ? -2.437 -19.592 5.191 1.00 32.19 323 ILE A C 1
ATOM 2727 O O . ILE A 1 323 ? -2.901 -18.923 6.116 1.00 32.19 323 ILE A O 1
ATOM 2731 N N . PHE A 1 324 ? -2.400 -20.927 5.231 1.00 32.94 324 PHE A N 1
ATOM 2732 C CA . PHE A 1 324 ? -2.745 -21.722 6.416 1.00 32.94 324 PHE A CA 1
ATOM 2733 C C . PHE A 1 324 ? -1.477 -22.279 7.082 1.00 32.94 324 PHE A C 1
ATOM 2735 O O . PHE A 1 324 ? -0.656 -22.905 6.413 1.00 32.94 324 PHE A O 1
ATOM 2742 N N . GLU A 1 325 ? -1.341 -22.100 8.398 1.00 30.86 325 GLU A N 1
ATOM 2743 C CA . GLU A 1 325 ? -0.352 -22.817 9.214 1.00 30.86 325 GLU A CA 1
ATOM 2744 C C . GLU A 1 325 ? -0.890 -24.220 9.544 1.00 30.86 325 GLU A C 1
ATOM 2746 O O . GLU A 1 325 ? -2.000 -24.355 10.063 1.00 30.86 325 GLU A O 1
ATOM 2751 N N . LEU A 1 326 ? -0.104 -25.262 9.261 1.00 29.45 326 LEU A N 1
ATOM 2752 C CA . LEU A 1 326 ? -0.338 -26.621 9.755 1.00 29.45 326 LEU A CA 1
ATOM 2753 C C . LEU A 1 326 ? 0.787 -26.992 10.721 1.00 29.45 326 LEU A C 1
ATOM 2755 O O . LEU A 1 326 ? 1.928 -27.194 10.307 1.00 29.45 326 LEU A O 1
ATOM 2759 N N . LYS A 1 327 ? 0.453 -27.099 12.009 1.00 29.27 327 LYS A N 1
ATOM 2760 C CA . LYS A 1 327 ? 1.338 -27.697 13.010 1.00 29.27 327 LYS A CA 1
ATOM 2761 C C . LYS A 1 327 ? 1.162 -29.210 13.013 1.00 29.27 327 LYS A C 1
ATOM 2763 O O . LYS A 1 327 ? 0.037 -29.699 13.051 1.00 29.27 327 LYS A O 1
ATOM 2768 N N . PHE A 1 328 ? 2.280 -29.926 13.024 1.00 33.44 328 PHE A N 1
ATOM 2769 C CA . PHE A 1 328 ? 2.336 -31.325 13.428 1.00 33.44 328 PHE A CA 1
ATOM 2770 C C . PHE A 1 328 ? 2.892 -31.377 14.850 1.00 33.44 328 PHE A C 1
ATOM 2772 O O . PHE A 1 328 ? 4.106 -31.284 15.043 1.00 33.44 328 PHE A O 1
ATOM 2779 N N . ASP A 1 329 ? 2.010 -31.514 15.839 1.00 33.03 329 ASP A N 1
ATOM 2780 C CA . ASP A 1 329 ? 2.422 -31.742 17.224 1.00 33.03 329 ASP A CA 1
ATOM 2781 C C . ASP A 1 329 ? 2.898 -33.191 17.369 1.00 33.03 329 ASP A C 1
ATOM 2783 O O . ASP A 1 329 ? 2.130 -34.116 17.622 1.00 33.03 329 ASP A O 1
ATOM 2787 N N . GLY A 1 330 ? 4.201 -33.385 17.164 1.00 34.72 330 GLY A N 1
ATOM 2788 C CA . GLY A 1 330 ? 4.869 -34.662 17.379 1.00 34.72 330 GLY A CA 1
ATOM 2789 C C . GLY A 1 330 ? 4.972 -34.993 18.865 1.00 34.72 330 GLY A C 1
ATOM 2790 O O . GLY A 1 330 ? 6.011 -34.742 19.473 1.00 34.72 330 GLY A O 1
ATOM 2791 N N . LYS A 1 331 ? 3.911 -35.579 19.425 1.00 31.52 331 LYS A N 1
ATOM 2792 C CA . LYS A 1 331 ? 3.976 -36.409 20.633 1.00 31.52 331 LYS A CA 1
ATOM 2793 C C . LYS A 1 331 ? 3.693 -37.858 20.259 1.00 31.52 331 LYS A C 1
ATOM 2795 O O . LYS A 1 331 ? 2.737 -38.146 19.545 1.00 31.52 331 LYS A O 1
ATOM 2800 N N . GLU A 1 332 ? 4.541 -38.751 20.741 1.00 38.09 332 GLU A N 1
ATOM 2801 C CA . GLU A 1 332 ? 4.446 -40.185 20.493 1.00 38.09 332 GLU A CA 1
ATOM 2802 C C . GLU A 1 332 ? 3.326 -40.787 21.343 1.00 38.09 332 GLU A C 1
ATOM 2804 O O . GLU A 1 332 ? 3.485 -40.944 22.547 1.00 38.09 332 GLU A O 1
ATOM 2809 N N . TYR A 1 333 ? 2.209 -41.145 20.711 1.00 29.22 333 TYR A N 1
ATOM 2810 C CA . TYR A 1 333 ? 1.322 -42.202 21.196 1.00 29.22 333 TYR A CA 1
ATOM 2811 C C . TYR A 1 333 ? 0.755 -42.959 19.997 1.00 29.22 333 TYR A C 1
ATOM 2813 O O . TYR A 1 333 ? -0.004 -42.407 19.200 1.00 29.22 333 TYR A O 1
ATOM 2821 N N . PHE A 1 334 ? 1.132 -44.232 19.872 1.00 31.94 334 PHE A N 1
ATOM 2822 C CA . PHE A 1 334 ? 0.425 -45.168 19.007 1.00 31.94 334 PHE A CA 1
ATOM 2823 C C . PHE A 1 334 ? -0.964 -45.413 19.599 1.00 31.94 334 PHE A C 1
ATOM 2825 O O . PHE A 1 334 ? -1.083 -45.876 20.731 1.00 31.94 334 PHE A O 1
ATOM 2832 N N . ILE A 1 335 ? -2.005 -45.137 18.817 1.00 26.11 335 ILE A N 1
ATOM 2833 C CA . ILE A 1 335 ? -3.333 -45.714 19.017 1.00 26.11 335 ILE A CA 1
ATOM 2834 C C . ILE A 1 335 ? -3.750 -46.280 17.667 1.00 26.11 335 ILE A C 1
ATOM 2836 O O . ILE A 1 335 ? -4.065 -45.536 16.738 1.00 26.11 335 ILE A O 1
ATOM 2840 N N . GLU A 1 336 ? -3.725 -47.603 17.558 1.00 33.47 336 GLU A N 1
ATOM 2841 C CA . GLU A 1 336 ? -4.349 -48.297 16.442 1.00 33.47 336 GLU A CA 1
ATOM 2842 C C . GLU A 1 336 ? -5.868 -48.180 16.588 1.00 33.47 336 GLU A C 1
ATOM 2844 O O . GLU A 1 336 ? -6.449 -48.584 17.594 1.00 33.47 336 GLU A O 1
ATOM 2849 N N . ASN A 1 337 ? -6.516 -47.605 15.581 1.00 26.00 337 ASN A N 1
ATOM 2850 C CA . ASN A 1 337 ? -7.913 -47.872 15.276 1.00 26.00 337 ASN A CA 1
ATOM 2851 C C . ASN A 1 337 ? -8.128 -47.640 13.779 1.00 26.00 337 ASN A C 1
ATOM 2853 O O . ASN A 1 337 ? -7.614 -46.684 13.192 1.00 26.00 337 ASN A O 1
ATOM 2857 N N . GLU A 1 338 ? -8.837 -48.569 13.150 1.00 36.84 338 GLU A N 1
ATOM 2858 C CA . GLU A 1 338 ? -8.940 -48.649 11.697 1.00 36.84 338 GLU A CA 1
ATOM 2859 C C . GLU A 1 338 ? -9.875 -47.568 11.114 1.00 36.84 338 GLU A C 1
ATOM 2861 O O . GLU A 1 338 ? -10.527 -46.811 11.831 1.00 36.84 338 GLU A O 1
ATOM 2866 N N . THR A 1 339 ? -9.977 -47.517 9.780 1.00 31.02 339 THR A N 1
ATOM 2867 C CA . THR A 1 339 ? -10.865 -46.634 8.982 1.00 31.02 339 THR A CA 1
ATOM 2868 C C . THR A 1 339 ? -10.437 -45.173 8.745 1.00 31.02 339 THR A C 1
ATOM 2870 O O . THR A 1 339 ? -11.197 -44.418 8.138 1.00 31.02 339 THR A O 1
ATOM 2873 N N . SER A 1 340 ? -9.193 -44.776 9.055 1.00 28.83 340 SER A N 1
ATOM 2874 C CA . SER A 1 340 ? -8.600 -43.545 8.488 1.00 28.83 340 SER A CA 1
ATOM 2875 C C . SER A 1 340 ? -7.360 -43.829 7.627 1.00 28.83 340 SER A C 1
ATOM 2877 O O . SER A 1 340 ? -6.525 -44.667 7.956 1.00 28.83 340 SER A O 1
ATOM 2879 N N . SER A 1 341 ? -7.259 -43.161 6.473 1.00 28.55 341 SER A N 1
ATOM 2880 C CA . SER A 1 341 ? -6.201 -43.391 5.482 1.00 28.55 341 SER A CA 1
ATOM 2881 C C . SER A 1 341 ? -4.909 -42.649 5.851 1.00 28.55 341 SER A C 1
ATOM 2883 O O . SER A 1 341 ? -4.679 -41.522 5.399 1.00 28.55 341 SER A O 1
ATOM 2885 N N . THR A 1 342 ? -4.079 -43.277 6.679 1.00 27.56 342 THR A N 1
ATOM 2886 C CA . THR A 1 342 ? -2.806 -42.726 7.170 1.00 27.56 342 THR A CA 1
ATOM 2887 C C . THR A 1 342 ? -1.676 -42.856 6.141 1.00 27.56 342 THR A C 1
ATOM 2889 O O . THR A 1 342 ? -1.595 -43.833 5.398 1.00 27.56 342 THR A O 1
ATOM 2892 N N . VAL A 1 343 ? -0.774 -41.869 6.101 1.00 28.56 343 VAL A N 1
ATOM 2893 C CA . VAL A 1 343 ? 0.460 -41.925 5.300 1.00 28.56 343 VAL A CA 1
ATOM 2894 C C . VAL A 1 343 ? 1.552 -42.630 6.103 1.00 28.56 343 VAL A C 1
ATOM 2896 O O . VAL A 1 343 ? 1.965 -42.128 7.144 1.00 28.56 343 VAL A O 1
ATOM 2899 N N . VAL A 1 344 ? 2.051 -43.756 5.592 1.00 27.11 344 VAL A N 1
ATOM 2900 C CA . VAL A 1 344 ? 3.265 -44.406 6.104 1.00 27.11 344 VAL A CA 1
ATOM 2901 C C . VAL A 1 344 ? 4.486 -43.788 5.419 1.00 27.11 344 VAL A C 1
ATOM 2903 O O . VAL A 1 344 ? 4.508 -43.660 4.194 1.00 27.11 344 VAL A O 1
ATOM 2906 N N . ILE A 1 345 ? 5.501 -43.424 6.204 1.00 30.81 345 ILE A N 1
ATOM 2907 C CA . ILE A 1 345 ? 6.834 -43.060 5.712 1.00 30.81 345 ILE A CA 1
ATOM 2908 C C . ILE A 1 345 ? 7.795 -44.133 6.216 1.00 30.81 345 ILE A C 1
ATOM 2910 O O . ILE A 1 345 ? 8.157 -44.138 7.390 1.00 30.81 345 ILE A O 1
ATOM 2914 N N . ASP A 1 346 ? 8.201 -45.034 5.324 1.00 30.64 346 ASP A N 1
ATOM 2915 C CA . ASP A 1 346 ? 9.383 -45.866 5.548 1.00 30.64 346 ASP A CA 1
ATOM 2916 C C . ASP A 1 346 ? 10.626 -44.965 5.463 1.00 30.64 346 ASP A C 1
ATOM 2918 O O . ASP A 1 346 ? 10.767 -44.161 4.537 1.00 30.64 346 ASP A O 1
ATOM 2922 N N . THR A 1 347 ? 11.495 -45.049 6.467 1.00 32.59 347 THR A N 1
ATOM 2923 C CA . THR A 1 347 ? 12.714 -44.241 6.591 1.00 32.59 347 THR A CA 1
ATOM 2924 C C . THR A 1 347 ? 13.998 -45.026 6.309 1.00 32.59 347 THR A C 1
ATOM 2926 O O . THR A 1 347 ? 15.073 -44.421 6.287 1.00 32.59 347 THR A O 1
ATOM 2929 N N . GLN A 1 348 ? 13.916 -46.342 6.077 1.00 30.53 348 GLN A N 1
ATOM 2930 C CA . GLN A 1 348 ? 15.079 -47.212 5.876 1.00 30.53 348 GLN A CA 1
ATOM 2931 C C . GLN A 1 348 ? 15.455 -47.340 4.390 1.00 30.53 348 GLN A C 1
ATOM 2933 O O . GLN A 1 348 ? 16.623 -47.182 4.026 1.00 30.53 348 GLN A O 1
ATOM 2938 N N . GLU A 1 349 ? 14.477 -47.537 3.504 1.00 31.94 349 GLU A N 1
ATOM 2939 C CA . GLU A 1 349 ? 14.688 -47.563 2.048 1.00 31.94 349 GLU A CA 1
ATOM 2940 C C . GLU A 1 349 ? 14.688 -46.135 1.460 1.00 31.94 349 GLU A C 1
ATOM 2942 O O . GLU A 1 349 ? 13.642 -45.529 1.227 1.00 31.94 349 GLU A O 1
ATOM 2947 N N . LYS A 1 350 ? 15.873 -45.581 1.149 1.00 32.09 350 LYS A N 1
ATOM 2948 C CA . LYS A 1 350 ? 16.042 -44.264 0.485 1.00 32.09 350 LYS A CA 1
ATOM 2949 C C . LYS A 1 350 ? 15.629 -44.270 -1.007 1.00 32.09 350 LYS A C 1
ATOM 2951 O O . LYS A 1 350 ? 16.389 -43.824 -1.869 1.00 32.09 350 LYS A O 1
ATOM 2956 N N . LYS A 1 351 ? 14.427 -44.757 -1.334 1.00 28.14 351 LYS A N 1
ATOM 2957 C CA . LYS A 1 351 ? 13.857 -44.793 -2.695 1.00 28.14 351 LYS A CA 1
ATOM 2958 C C . LYS A 1 351 ? 12.546 -44.008 -2.775 1.00 28.14 351 LYS A C 1
ATOM 2960 O O . LYS A 1 351 ? 11.564 -44.326 -2.113 1.00 28.14 351 LYS A O 1
ATOM 2965 N N . TRP A 1 352 ? 12.496 -43.025 -3.672 1.00 31.94 352 TRP A N 1
ATOM 2966 C CA . TRP A 1 352 ? 11.293 -42.236 -3.957 1.00 31.94 352 TRP A CA 1
ATOM 2967 C C . TRP A 1 352 ? 10.281 -43.029 -4.803 1.00 31.94 352 TRP A C 1
ATOM 2969 O O . TRP A 1 352 ? 10.202 -42.856 -6.022 1.00 31.94 352 TRP A O 1
ATOM 2979 N N . ILE A 1 353 ? 9.483 -43.898 -4.175 1.00 24.97 353 ILE A N 1
ATOM 2980 C CA . ILE A 1 353 ? 8.398 -44.621 -4.860 1.00 24.97 353 ILE A CA 1
ATOM 2981 C C . ILE A 1 353 ? 7.203 -43.676 -5.081 1.00 24.97 353 ILE A C 1
ATOM 2983 O O . ILE A 1 353 ? 6.299 -43.546 -4.257 1.00 24.97 353 ILE A O 1
ATOM 2987 N N . TYR A 1 354 ? 7.196 -43.000 -6.231 1.00 31.36 354 TYR A N 1
ATOM 2988 C CA . TYR A 1 354 ? 6.118 -42.102 -6.657 1.00 31.36 354 TYR A CA 1
ATOM 2989 C C . TYR A 1 354 ? 4.794 -42.851 -6.887 1.00 31.36 354 TYR A C 1
ATOM 2991 O O . TYR A 1 354 ? 4.586 -43.447 -7.947 1.00 31.36 354 TYR A O 1
ATOM 2999 N N . LYS A 1 355 ? 3.854 -42.788 -5.929 1.00 26.94 355 LYS A N 1
ATOM 3000 C CA . LYS A 1 355 ? 2.521 -43.399 -6.100 1.00 26.94 355 LYS A CA 1
ATOM 3001 C C . LYS A 1 355 ? 1.358 -42.695 -5.377 1.00 26.94 355 LYS A C 1
ATOM 3003 O O . LYS A 1 355 ? 0.646 -43.335 -4.618 1.00 26.94 355 LYS A O 1
ATOM 3008 N N . TYR A 1 356 ? 1.089 -41.418 -5.684 1.00 27.09 356 TYR A N 1
ATOM 3009 C CA . TYR A 1 356 ? -0.293 -40.881 -5.686 1.00 27.09 356 TYR A CA 1
ATOM 3010 C C . TYR A 1 356 ? -0.429 -39.597 -6.528 1.00 27.09 356 TYR A C 1
ATOM 3012 O O . TYR A 1 356 ? -0.097 -38.492 -6.104 1.00 27.09 356 TYR A O 1
ATOM 3020 N N . ASN A 1 357 ? -0.951 -39.730 -7.750 1.00 26.31 357 ASN A N 1
ATOM 3021 C CA . ASN A 1 357 ? -0.796 -38.724 -8.812 1.00 26.31 357 ASN A CA 1
ATOM 3022 C C . ASN A 1 357 ? -1.893 -37.625 -8.849 1.00 26.31 357 ASN A C 1
ATOM 3024 O O . ASN A 1 357 ? -2.185 -37.070 -9.910 1.00 26.31 357 ASN A O 1
ATOM 3028 N N . TYR A 1 358 ? -2.541 -37.337 -7.709 1.00 26.72 358 TYR A N 1
ATOM 3029 C CA . TYR A 1 358 ? -3.748 -36.485 -7.649 1.00 26.72 358 TYR A CA 1
ATOM 3030 C C . TYR A 1 358 ? -3.680 -35.305 -6.658 1.00 26.72 358 TYR A C 1
ATOM 3032 O O . TYR A 1 358 ? -4.333 -34.290 -6.881 1.00 26.72 358 TYR A O 1
ATOM 3040 N N . ILE A 1 359 ? -2.875 -35.387 -5.590 1.00 29.67 359 ILE A N 1
ATOM 3041 C CA . ILE A 1 359 ? -2.849 -34.370 -4.512 1.00 29.67 359 ILE A CA 1
ATOM 3042 C C . ILE A 1 359 ? -1.918 -33.180 -4.835 1.00 29.67 359 ILE A C 1
ATOM 3044 O O . ILE A 1 359 ? -2.160 -32.052 -4.399 1.00 29.67 359 ILE A O 1
ATOM 3048 N N . ILE A 1 360 ? -0.879 -33.409 -5.645 1.00 31.61 360 ILE A N 1
ATOM 3049 C CA . ILE A 1 360 ? 0.168 -32.415 -5.948 1.00 31.61 360 ILE A CA 1
ATOM 3050 C C . ILE A 1 360 ? -0.262 -31.415 -7.044 1.00 31.61 360 ILE A C 1
ATOM 3052 O O . ILE A 1 360 ? 0.230 -30.292 -7.084 1.00 31.61 360 ILE A O 1
ATOM 3056 N N . LYS A 1 361 ? -1.233 -31.748 -7.911 1.00 30.23 361 LYS A N 1
ATOM 3057 C CA . LYS A 1 361 ? -1.537 -30.958 -9.130 1.00 30.23 361 LYS A CA 1
ATOM 3058 C C . LYS A 1 361 ? -2.178 -29.571 -8.902 1.00 30.23 361 LYS A C 1
ATOM 3060 O O . LYS A 1 361 ? -2.399 -28.850 -9.881 1.00 30.23 361 LYS A O 1
ATOM 3065 N N . THR A 1 362 ? -2.469 -29.181 -7.659 1.00 28.38 362 THR A N 1
ATOM 3066 C CA . THR A 1 362 ? -3.159 -27.922 -7.299 1.00 28.38 362 THR A CA 1
ATOM 3067 C C . THR A 1 362 ? -2.455 -27.065 -6.237 1.00 28.38 362 THR A C 1
ATOM 3069 O O . THR A 1 362 ? -2.967 -25.996 -5.902 1.00 28.38 362 THR A O 1
ATOM 3072 N N . HIS A 1 363 ? -1.290 -27.478 -5.727 1.00 34.75 363 HIS A N 1
ATOM 3073 C CA . HIS A 1 363 ? -0.597 -26.787 -4.632 1.00 34.75 363 HIS A CA 1
ATOM 3074 C C . HIS A 1 363 ? 0.828 -26.395 -5.032 1.00 34.75 363 HIS A C 1
ATOM 3076 O O . HIS A 1 363 ? 1.561 -27.215 -5.582 1.00 34.75 363 HIS A O 1
ATOM 3082 N N . SER A 1 364 ? 1.222 -25.157 -4.727 1.00 33.19 364 SER A N 1
ATOM 3083 C CA . SER A 1 364 ? 2.615 -24.712 -4.849 1.00 33.19 364 SER A CA 1
ATOM 3084 C C . SER A 1 364 ? 3.354 -25.056 -3.554 1.00 33.19 364 SER A C 1
ATOM 3086 O O . SER A 1 364 ? 2.894 -24.696 -2.466 1.00 33.19 364 SER A O 1
ATOM 3088 N N . TYR A 1 365 ? 4.466 -25.782 -3.668 1.00 33.47 365 TYR A N 1
ATOM 3089 C CA . TYR A 1 365 ? 5.314 -26.177 -2.541 1.00 33.47 365 TYR A CA 1
ATOM 3090 C C . TYR A 1 365 ? 6.289 -25.045 -2.194 1.00 33.47 365 TYR A C 1
ATOM 3092 O O . TYR A 1 365 ? 7.055 -24.626 -3.053 1.00 33.47 365 TYR A O 1
ATOM 3100 N N . LEU A 1 366 ? 6.258 -24.574 -0.943 1.00 33.47 366 LEU A N 1
ATOM 3101 C CA . LEU A 1 366 ? 7.031 -23.423 -0.442 1.00 33.47 366 LEU A CA 1
ATOM 3102 C C . LEU A 1 366 ? 8.356 -23.818 0.241 1.00 33.47 366 LEU A C 1
ATOM 3104 O O . LEU A 1 366 ? 8.856 -23.111 1.114 1.00 33.47 366 LEU A O 1
ATOM 3108 N N . GLY A 1 367 ? 8.909 -24.979 -0.113 1.00 33.38 367 GLY A N 1
ATOM 3109 C CA . GLY A 1 367 ? 10.120 -25.499 0.516 1.00 33.38 367 GLY A CA 1
ATOM 3110 C C . GLY A 1 367 ? 9.929 -25.963 1.965 1.00 33.38 367 GLY A C 1
ATOM 3111 O O . GLY A 1 367 ? 8.824 -26.021 2.513 1.00 33.38 367 GLY A O 1
ATOM 3112 N N . SER A 1 368 ? 11.053 -26.304 2.588 1.00 32.44 368 SER A N 1
ATOM 3113 C CA . SER A 1 368 ? 11.172 -26.635 4.008 1.00 32.44 368 SER A CA 1
ATOM 3114 C C . SER A 1 368 ? 12.467 -26.037 4.545 1.00 32.44 368 SER A C 1
ATOM 3116 O O . SER A 1 368 ? 13.535 -26.320 3.998 1.00 32.44 368 SER A O 1
ATOM 3118 N N . SER A 1 369 ? 12.406 -25.253 5.622 1.00 31.08 369 SER A N 1
ATOM 3119 C CA . SER A 1 369 ? 13.617 -24.857 6.343 1.00 31.08 369 SER A CA 1
ATOM 3120 C C . SER A 1 369 ? 14.188 -26.072 7.077 1.00 31.08 369 SER A C 1
ATOM 3122 O O . SER A 1 369 ? 13.468 -26.726 7.830 1.00 31.08 369 SER A O 1
ATOM 3124 N N . ALA A 1 370 ? 15.474 -26.372 6.869 1.00 31.20 370 ALA A N 1
ATOM 3125 C CA . ALA A 1 370 ? 16.112 -27.580 7.404 1.00 31.20 370 ALA A CA 1
ATOM 3126 C C . ALA A 1 370 ? 15.948 -27.726 8.932 1.00 31.20 370 ALA A C 1
ATOM 3128 O O . ALA A 1 370 ? 15.728 -28.827 9.433 1.00 31.20 370 ALA A O 1
ATOM 3129 N N . ASP A 1 371 ? 15.967 -26.604 9.656 1.00 30.88 371 ASP A N 1
ATOM 3130 C CA . ASP A 1 371 ? 15.995 -26.573 11.122 1.00 30.88 371 ASP A CA 1
ATOM 3131 C C . ASP A 1 371 ? 14.613 -26.510 11.797 1.00 30.88 371 ASP A C 1
ATOM 3133 O O . ASP A 1 371 ? 14.530 -26.294 13.006 1.00 30.88 371 ASP A O 1
ATOM 3137 N N . ASN A 1 372 ? 13.496 -26.627 11.067 1.00 32.78 372 ASN A N 1
ATOM 3138 C CA . ASN A 1 372 ? 12.154 -26.573 11.668 1.00 32.78 372 ASN A CA 1
ATOM 3139 C C . ASN A 1 372 ? 11.154 -27.511 10.973 1.00 32.78 372 ASN A C 1
ATOM 3141 O O . ASN A 1 372 ? 10.944 -27.431 9.768 1.00 32.78 372 ASN A O 1
ATOM 3145 N N . LYS A 1 373 ? 10.440 -28.330 11.762 1.00 31.94 373 LYS A N 1
ATOM 3146 C CA . LYS A 1 373 ? 9.360 -29.236 11.314 1.00 31.94 373 LYS A CA 1
ATOM 3147 C C . LYS A 1 373 ? 8.093 -28.465 10.881 1.00 31.94 373 LYS A C 1
ATOM 3149 O O . LYS A 1 373 ? 7.052 -28.565 11.529 1.00 31.94 373 LYS A O 1
ATOM 3154 N N . LYS A 1 374 ? 8.181 -27.650 9.826 1.00 32.25 374 LYS A N 1
ATOM 3155 C CA . LYS A 1 374 ? 7.092 -26.794 9.323 1.00 32.25 374 LYS A CA 1
ATOM 3156 C C . LYS A 1 374 ? 6.973 -26.896 7.804 1.00 32.25 374 LYS A C 1
ATOM 3158 O O . LYS A 1 374 ? 7.970 -26.847 7.093 1.00 32.25 374 LYS A O 1
ATOM 3163 N N . LEU A 1 375 ? 5.736 -27.004 7.326 1.00 32.47 375 LEU A N 1
ATOM 3164 C CA . LEU A 1 375 ? 5.374 -27.049 5.909 1.00 32.47 375 LEU A CA 1
ATOM 3165 C C . LEU A 1 375 ? 4.377 -25.929 5.620 1.00 32.47 375 LEU A C 1
ATOM 3167 O O . LEU A 1 375 ? 3.341 -25.832 6.279 1.00 32.47 375 LEU A O 1
ATOM 3171 N N . TYR A 1 376 ? 4.684 -25.105 4.621 1.00 33.72 376 TYR A N 1
ATOM 3172 C CA . TYR A 1 376 ? 3.819 -24.021 4.164 1.00 33.72 376 TYR A CA 1
ATOM 3173 C C . TYR A 1 376 ? 3.222 -24.375 2.798 1.00 33.72 376 TYR A C 1
ATOM 3175 O O . TYR A 1 376 ? 3.880 -24.986 1.956 1.00 33.72 376 TYR A O 1
ATOM 3183 N N . PHE A 1 377 ? 1.967 -23.988 2.570 1.00 33.03 377 PHE A N 1
ATOM 3184 C CA . PHE A 1 377 ? 1.257 -24.255 1.319 1.00 33.03 377 PHE A CA 1
ATOM 3185 C C . PHE A 1 377 ? 0.591 -22.984 0.797 1.00 33.03 377 PHE A C 1
ATOM 3187 O O . PHE A 1 377 ? -0.279 -22.417 1.465 1.00 33.03 377 PHE A O 1
ATOM 3194 N N . MET A 1 378 ? 0.933 -22.584 -0.430 1.00 32.69 378 MET A N 1
ATOM 3195 C CA . MET A 1 378 ? 0.140 -21.617 -1.188 1.00 32.69 378 MET A CA 1
ATOM 3196 C C . MET A 1 378 ? -0.906 -22.358 -2.026 1.00 32.69 378 MET A C 1
ATOM 3198 O O . MET A 1 378 ? -0.596 -23.299 -2.764 1.00 32.69 378 MET A O 1
ATOM 3202 N N . ARG A 1 379 ? -2.169 -21.935 -1.907 1.00 33.91 379 ARG A N 1
ATOM 3203 C CA . ARG A 1 379 ? -3.301 -22.576 -2.581 1.00 33.91 379 ARG A CA 1
ATOM 3204 C C . ARG A 1 379 ? -3.777 -21.727 -3.751 1.00 33.91 379 ARG A C 1
ATOM 3206 O O . ARG A 1 379 ? -4.471 -20.730 -3.568 1.00 33.91 379 ARG A O 1
ATOM 3213 N N . ASN A 1 380 ? -3.423 -22.164 -4.958 1.00 29.25 380 ASN A N 1
ATOM 3214 C CA . ASN A 1 380 ? -4.009 -21.624 -6.177 1.00 29.25 380 ASN A CA 1
ATOM 3215 C C . ASN A 1 380 ? -5.534 -21.859 -6.203 1.00 29.25 380 ASN A C 1
ATOM 3217 O O . ASN A 1 380 ? -6.060 -22.739 -5.524 1.00 29.25 380 ASN A O 1
ATOM 3221 N N . THR A 1 381 ? -6.233 -21.018 -6.965 1.00 39.28 381 THR A N 1
ATOM 3222 C CA . THR A 1 381 ? -7.698 -20.823 -6.997 1.00 39.28 381 THR A CA 1
ATOM 3223 C C . THR A 1 381 ? -8.589 -22.070 -6.835 1.00 39.28 381 THR A C 1
ATOM 3225 O O . THR A 1 381 ? -8.325 -23.096 -7.456 1.00 39.28 381 THR A O 1
ATOM 3228 N N . LEU A 1 382 ? -9.756 -21.870 -6.189 1.00 34.78 382 LEU A N 1
ATOM 3229 C CA . LEU A 1 382 ? -10.928 -22.774 -6.062 1.00 34.78 382 LEU A CA 1
ATOM 3230 C C . LEU A 1 382 ? -10.841 -23.891 -4.994 1.00 34.78 382 LEU A C 1
ATOM 3232 O O . LEU A 1 382 ? -9.780 -24.234 -4.480 1.00 34.78 382 LEU A O 1
ATOM 3236 N N . PRO A 1 383 ? -11.989 -24.522 -4.687 1.00 35.12 383 PRO A N 1
ATOM 3237 C CA . PRO A 1 383 ? -13.163 -23.923 -4.055 1.00 35.12 383 PRO A CA 1
ATOM 3238 C C . PRO A 1 383 ? -12.964 -23.846 -2.526 1.00 35.12 383 PRO A C 1
ATOM 3240 O O . PRO A 1 383 ? -11.899 -24.194 -2.008 1.00 35.12 383 PRO A O 1
ATOM 3243 N N . ILE A 1 384 ? -13.982 -23.409 -1.780 1.00 40.00 384 ILE A N 1
ATOM 3244 C CA . ILE A 1 384 ? -13.931 -23.379 -0.309 1.00 40.00 384 ILE A CA 1
ATOM 3245 C C . ILE A 1 384 ? -13.816 -24.813 0.203 1.00 40.00 384 ILE A C 1
ATOM 3247 O O . ILE A 1 384 ? -14.739 -25.608 0.058 1.00 40.00 384 ILE A O 1
ATOM 3251 N N . HIS A 1 385 ? -12.674 -25.152 0.794 1.00 47.41 385 HIS A N 1
ATOM 3252 C CA . HIS A 1 385 ? -12.487 -26.461 1.401 1.00 47.41 385 HIS A CA 1
ATOM 3253 C C . HIS A 1 385 ? -13.291 -26.504 2.703 1.00 47.41 385 HIS A C 1
ATOM 3255 O O . HIS A 1 385 ? -13.162 -25.590 3.519 1.00 47.41 385 HIS A O 1
ATOM 3261 N N . ASN A 1 386 ? -14.075 -27.565 2.925 1.00 53.94 386 ASN A N 1
ATOM 3262 C CA . ASN A 1 386 ? -14.953 -27.676 4.098 1.00 53.94 386 ASN A CA 1
ATOM 3263 C C . ASN A 1 386 ? -14.220 -27.370 5.419 1.00 53.94 386 ASN A C 1
ATOM 3265 O O . ASN A 1 386 ? -14.793 -26.715 6.275 1.00 53.94 386 ASN A O 1
ATOM 3269 N N . LYS A 1 387 ? -12.922 -27.705 5.520 1.00 55.59 387 LYS A N 1
ATOM 3270 C CA . LYS A 1 387 ? -11.988 -27.371 6.618 1.00 55.59 387 LYS A CA 1
ATOM 3271 C C . LYS A 1 387 ? -12.016 -25.913 7.129 1.00 55.59 387 LYS A C 1
ATOM 3273 O O . LYS A 1 387 ? -11.546 -25.663 8.233 1.00 55.59 387 LYS A O 1
ATOM 3278 N N . VAL A 1 388 ? -12.501 -24.942 6.347 1.00 61.12 388 VAL A N 1
ATOM 3279 C CA . VAL A 1 388 ? -12.566 -23.526 6.769 1.00 61.12 388 VAL A CA 1
ATOM 3280 C C . VAL A 1 388 ? -13.767 -23.245 7.682 1.00 61.12 388 VAL A C 1
ATOM 3282 O O . VAL A 1 388 ? -13.637 -22.441 8.602 1.00 61.12 388 VAL A O 1
ATOM 3285 N N . TYR A 1 389 ? -14.908 -23.902 7.443 1.00 71.75 389 TYR A N 1
ATOM 3286 C CA . TYR A 1 389 ? -16.156 -23.717 8.203 1.00 71.75 389 TYR A CA 1
ATOM 3287 C C . TYR A 1 389 ? -16.552 -24.956 9.031 1.00 71.75 389 TYR A C 1
ATOM 3289 O O . TYR A 1 389 ? -17.137 -24.818 10.099 1.00 71.75 389 TYR A O 1
ATOM 3297 N N . ARG A 1 390 ? -16.129 -26.156 8.617 1.00 79.50 390 ARG A N 1
ATOM 3298 C CA . ARG A 1 390 ? -16.094 -27.386 9.422 1.00 79.50 390 ARG A CA 1
ATOM 3299 C C . ARG A 1 390 ? -14.815 -27.455 10.251 1.00 79.50 390 ARG A C 1
ATOM 3301 O O . ARG A 1 390 ? -13.945 -28.293 10.009 1.00 79.50 390 ARG A O 1
ATOM 3308 N N . LYS A 1 391 ? -14.690 -26.538 11.207 1.00 79.50 391 LYS A N 1
ATOM 3309 C CA . LYS A 1 391 ? -13.769 -26.720 12.332 1.00 79.50 391 LYS A CA 1
ATOM 3310 C C . LYS A 1 391 ? -14.508 -27.410 13.485 1.00 79.50 391 LYS A C 1
ATOM 3312 O O . LYS A 1 391 ? -15.691 -27.097 13.676 1.00 79.50 391 LYS A O 1
ATOM 3317 N N . PRO A 1 392 ? -13.829 -28.273 14.263 1.00 82.75 392 PRO A N 1
ATOM 3318 C CA . PRO A 1 392 ? -14.346 -28.740 15.543 1.00 82.75 392 PRO A CA 1
ATOM 3319 C C . PRO A 1 392 ? -14.764 -27.565 16.432 1.00 82.75 392 PRO A C 1
ATOM 3321 O O . PRO A 1 392 ? -14.200 -26.469 16.330 1.00 82.75 392 PRO A O 1
ATOM 3324 N N . ILE A 1 393 ? -15.758 -27.803 17.279 1.00 86.25 393 ILE A N 1
ATOM 3325 C CA . ILE A 1 393 ? -16.109 -26.898 18.372 1.00 86.25 393 ILE A CA 1
ATOM 3326 C C . ILE A 1 393 ? -15.147 -27.165 19.534 1.00 86.25 393 ILE A C 1
ATOM 3328 O O . ILE A 1 393 ? -14.901 -28.322 19.877 1.00 86.25 393 ILE A O 1
ATOM 3332 N N . ASP A 1 394 ? -14.579 -26.108 20.115 1.00 83.56 394 ASP A N 1
ATOM 3333 C CA . ASP A 1 394 ? -13.676 -26.241 21.261 1.00 83.56 394 ASP A CA 1
ATOM 3334 C C . ASP A 1 394 ? -14.499 -26.581 22.511 1.00 83.56 394 ASP A C 1
ATOM 3336 O O . ASP A 1 394 ? -15.491 -25.908 22.802 1.00 83.56 394 ASP A O 1
ATOM 3340 N N . ILE A 1 395 ? -14.081 -27.605 23.261 1.00 84.12 395 ILE A N 1
ATOM 3341 C CA . ILE A 1 395 ? -14.710 -28.001 24.528 1.00 84.12 395 ILE A CA 1
ATOM 3342 C C . ILE A 1 395 ? -13.826 -27.526 25.681 1.00 84.12 395 ILE A C 1
ATOM 3344 O O . ILE A 1 395 ? -12.693 -27.983 25.826 1.00 84.12 395 ILE A O 1
ATOM 3348 N N . ILE A 1 396 ? -14.341 -26.615 26.507 1.00 82.69 396 ILE A N 1
ATOM 3349 C CA . ILE A 1 396 ? -13.584 -25.973 27.593 1.00 82.69 396 ILE A CA 1
ATOM 3350 C C . ILE A 1 396 ? -14.306 -26.227 28.915 1.00 82.69 396 ILE A C 1
ATOM 3352 O O . ILE A 1 396 ? -15.472 -25.863 29.058 1.00 82.69 396 ILE A O 1
ATOM 3356 N N . LYS A 1 397 ? -13.624 -26.861 29.875 1.00 84.81 397 LYS A N 1
ATOM 3357 C CA . LYS A 1 397 ? -14.194 -27.247 31.175 1.00 84.81 397 LYS A CA 1
ATOM 3358 C C . LYS A 1 397 ? -13.564 -26.469 32.326 1.00 84.81 397 LYS A C 1
ATOM 3360 O O . LYS A 1 397 ? -12.342 -26.366 32.390 1.00 84.81 397 LYS A O 1
ATOM 3365 N N . PHE A 1 398 ? -14.388 -25.952 33.234 1.00 81.19 398 PHE A N 1
ATOM 3366 C CA . PHE A 1 398 ? -13.965 -25.304 34.483 1.00 81.19 398 PHE A CA 1
ATOM 3367 C C . PHE A 1 398 ? -15.095 -25.337 35.523 1.00 81.19 398 PHE A C 1
ATOM 3369 O O . PHE A 1 398 ? -16.251 -25.560 35.170 1.00 81.19 398 PHE A O 1
ATOM 3376 N N . SER A 1 399 ? -14.782 -25.098 36.798 1.00 78.00 399 SER A N 1
ATOM 3377 C CA . SER A 1 399 ? -15.796 -24.815 37.824 1.00 78.00 399 SER A CA 1
ATOM 3378 C C . SER A 1 399 ? -15.880 -23.311 38.104 1.00 78.00 399 SER A C 1
ATOM 3380 O O . SER A 1 399 ? -14.916 -22.569 37.909 1.00 78.00 399 SER A O 1
ATOM 3382 N N . LEU A 1 400 ? -17.034 -22.865 38.587 1.00 76.44 400 LEU A N 1
ATOM 3383 C CA . LEU A 1 400 ? -17.303 -21.502 39.035 1.00 76.44 400 LEU A CA 1
ATOM 3384 C C . LEU A 1 400 ? -18.053 -21.559 40.368 1.00 76.44 400 LEU A C 1
ATOM 3386 O O . LEU A 1 400 ? -18.888 -22.443 40.562 1.00 76.44 400 LEU A O 1
ATOM 3390 N N . THR A 1 401 ? -17.770 -20.621 41.269 1.00 75.00 401 THR A N 1
ATOM 3391 C CA . THR A 1 401 ? -18.535 -20.460 42.510 1.00 75.00 401 THR A CA 1
ATOM 3392 C C . THR A 1 401 ? -19.420 -19.226 42.386 1.00 75.00 401 THR A C 1
ATOM 3394 O O . THR A 1 401 ? -18.955 -18.142 42.017 1.00 75.00 401 THR A O 1
ATOM 3397 N N . THR A 1 402 ? -20.716 -19.408 42.631 1.00 70.00 402 THR A N 1
ATOM 3398 C CA . THR A 1 402 ? -21.720 -18.343 42.545 1.00 70.00 402 THR A CA 1
ATOM 3399 C C . THR A 1 402 ? -21.634 -17.393 43.741 1.00 70.00 402 THR A C 1
ATOM 3401 O O . THR A 1 402 ? -20.891 -17.631 44.696 1.00 70.00 402 THR A O 1
ATOM 3404 N N . LYS A 1 403 ? -22.418 -16.307 43.724 1.00 65.69 403 LYS A N 1
ATOM 3405 C CA . LYS A 1 403 ? -22.478 -15.368 44.860 1.00 65.69 403 LYS A CA 1
ATOM 3406 C C . LYS A 1 403 ? -22.977 -16.018 46.149 1.00 65.69 403 LYS A C 1
ATOM 3408 O O . LYS A 1 403 ? -22.515 -15.653 47.225 1.00 65.69 403 LYS A O 1
ATOM 3413 N N . ASP A 1 404 ? -23.850 -17.010 46.015 1.00 70.19 404 ASP A N 1
ATOM 3414 C CA . ASP A 1 404 ? -24.422 -17.777 47.123 1.00 70.19 404 ASP A CA 1
ATOM 3415 C C . ASP A 1 404 ? -23.533 -18.976 47.525 1.00 70.19 404 ASP A C 1
ATOM 3417 O O . ASP A 1 404 ? -23.990 -19.920 48.165 1.00 70.19 404 ASP A O 1
ATOM 3421 N N . ASN A 1 405 ? -22.247 -18.951 47.144 1.00 73.62 405 ASN A N 1
ATOM 3422 C CA . ASN A 1 405 ? -21.241 -19.992 47.392 1.00 73.62 405 ASN A CA 1
ATOM 3423 C C . ASN A 1 405 ? -21.554 -21.377 46.776 1.00 73.62 405 ASN A C 1
ATOM 3425 O O . ASN A 1 405 ? -20.923 -22.376 47.129 1.00 73.62 405 ASN A O 1
ATOM 3429 N N . ILE A 1 406 ? -22.486 -21.454 45.820 1.00 77.06 406 ILE A N 1
ATOM 3430 C CA . ILE A 1 406 ? -22.829 -22.698 45.117 1.00 77.06 406 ILE A CA 1
ATOM 3431 C C . ILE A 1 406 ? -21.739 -22.986 44.079 1.00 77.06 406 ILE A C 1
ATOM 3433 O O . ILE A 1 406 ? -21.408 -22.123 43.268 1.00 77.06 406 ILE A O 1
ATOM 3437 N N . LYS A 1 407 ? -21.185 -24.202 44.067 1.00 83.25 407 LYS A N 1
ATOM 3438 C CA . LYS A 1 407 ? -20.226 -24.623 43.037 1.00 83.25 407 LYS A CA 1
ATOM 3439 C C . LYS A 1 407 ? -20.970 -25.182 41.823 1.00 83.25 407 LYS A C 1
ATOM 3441 O O . LYS A 1 407 ? -21.733 -26.130 41.958 1.00 83.25 407 LYS A O 1
ATOM 3446 N N . LYS A 1 408 ? -20.705 -24.629 40.640 1.00 84.69 408 LYS A N 1
ATOM 3447 C CA . LYS A 1 408 ? -21.204 -25.111 39.344 1.00 84.69 408 LYS A CA 1
ATOM 3448 C C . LYS A 1 408 ? -20.041 -25.543 38.455 1.00 84.69 408 LYS A C 1
ATOM 3450 O O . LYS A 1 408 ? -18.993 -24.898 38.437 1.00 84.69 408 LYS A O 1
ATOM 3455 N N . ASN A 1 409 ? -20.227 -26.609 37.694 1.00 88.25 409 ASN A N 1
ATOM 3456 C CA . ASN A 1 409 ? -19.322 -27.060 36.646 1.00 88.25 409 ASN A CA 1
ATOM 3457 C C . ASN A 1 409 ? -19.829 -26.559 35.293 1.00 88.25 409 ASN A C 1
ATOM 3459 O O . ASN A 1 409 ? -21.018 -26.628 34.988 1.00 88.25 409 ASN A O 1
ATOM 3463 N N . LEU A 1 410 ? -18.913 -26.074 34.464 1.00 88.62 410 LEU A N 1
ATOM 3464 C CA . LEU A 1 410 ? -19.205 -25.482 33.168 1.00 88.62 410 LEU A CA 1
ATOM 3465 C C . LEU A 1 410 ? -18.451 -26.222 32.068 1.00 88.62 410 LEU A C 1
ATOM 3467 O O . LEU A 1 410 ? -17.227 -26.323 32.112 1.00 88.62 410 LEU A O 1
ATOM 3471 N N . THR A 1 411 ? -19.186 -26.708 31.067 1.00 91.06 411 THR A N 1
ATOM 3472 C CA . THR A 1 411 ? -18.635 -27.243 29.813 1.00 91.06 411 THR A CA 1
ATOM 3473 C C . THR A 1 411 ? -19.045 -26.336 28.657 1.00 91.06 411 THR A C 1
ATOM 3475 O O . THR A 1 411 ? -20.172 -26.381 28.166 1.00 91.06 411 THR A O 1
ATOM 3478 N N . VAL A 1 412 ? -18.128 -25.484 28.214 1.00 88.81 412 VAL A N 1
ATOM 3479 C CA . VAL A 1 412 ? -18.367 -24.553 27.109 1.00 88.81 412 VAL A CA 1
ATOM 3480 C C . VAL A 1 412 ? -18.112 -25.252 25.781 1.00 88.81 412 VAL A C 1
ATOM 3482 O O . VAL A 1 412 ? -17.045 -25.825 25.575 1.00 88.81 412 VAL A O 1
ATOM 3485 N N . LEU A 1 413 ? -19.086 -25.156 24.882 1.00 91.25 413 LEU A N 1
ATOM 3486 C CA . LEU A 1 413 ? -19.031 -25.532 23.476 1.00 91.25 413 LEU A CA 1
ATOM 3487 C C . LEU A 1 413 ? -18.785 -24.245 22.671 1.00 91.25 413 LEU A C 1
ATOM 3489 O O . LEU A 1 413 ? -19.722 -23.492 22.398 1.00 91.25 413 LEU A O 1
ATOM 3493 N N . SER A 1 414 ? -17.522 -23.942 22.358 1.00 86.62 414 SER A N 1
ATOM 3494 C CA . SER A 1 414 ? -17.119 -22.658 21.769 1.00 86.62 414 SER A CA 1
ATOM 3495 C C . SER A 1 414 ? -16.810 -22.745 20.272 1.00 86.62 414 SER A C 1
ATOM 3497 O O . SER A 1 414 ? -15.945 -23.496 19.818 1.00 86.62 414 SER A O 1
ATOM 3499 N N . ASP A 1 415 ? -17.487 -21.903 19.493 1.00 85.50 415 ASP A N 1
ATOM 3500 C CA . ASP A 1 415 ? -17.315 -21.752 18.045 1.00 85.50 415 ASP A CA 1
ATOM 3501 C C . ASP A 1 415 ? -16.344 -20.603 17.677 1.00 85.50 415 ASP A C 1
ATOM 3503 O O . ASP A 1 415 ? -16.296 -20.110 16.544 1.00 85.50 415 ASP A O 1
ATOM 3507 N N . ASN A 1 416 ? -15.531 -20.157 18.646 1.00 77.12 416 ASN A N 1
ATOM 3508 C CA . ASN A 1 416 ? -14.540 -19.080 18.497 1.00 77.12 416 ASN A CA 1
ATOM 3509 C C . ASN A 1 416 ? -13.466 -19.353 17.427 1.00 77.12 416 ASN A C 1
ATOM 3511 O O . ASN A 1 416 ? -12.768 -18.435 16.976 1.00 77.12 416 ASN A O 1
ATOM 3515 N N . ASN A 1 417 ? -13.339 -20.608 17.002 1.00 71.94 417 ASN A N 1
ATOM 3516 C CA . ASN A 1 417 ? -12.442 -21.050 15.946 1.00 71.94 417 ASN A CA 1
ATOM 3517 C C . ASN A 1 417 ? -12.829 -20.546 14.541 1.00 71.94 417 ASN A C 1
ATOM 3519 O O . ASN A 1 417 ? -11.955 -20.483 13.660 1.00 71.94 417 ASN A O 1
ATOM 3523 N N . LEU A 1 418 ? -14.094 -20.172 14.313 1.00 77.12 418 LEU A N 1
ATOM 3524 C CA . LEU A 1 418 ? -14.580 -19.647 13.033 1.00 77.12 418 LEU A CA 1
ATOM 3525 C C . LEU A 1 418 ? -14.449 -18.125 12.944 1.00 77.12 418 LEU A C 1
ATOM 3527 O O . LEU A 1 418 ? -14.922 -17.390 13.803 1.00 77.12 418 LEU A O 1
ATOM 3531 N N . LEU A 1 419 ? -13.856 -17.632 11.850 1.00 72.56 419 LEU A N 1
ATOM 3532 C CA . LEU A 1 419 ? -13.484 -16.218 11.681 1.00 72.56 419 LEU A CA 1
ATOM 3533 C C . LEU A 1 419 ? -14.665 -15.236 11.814 1.00 72.56 419 LEU A C 1
ATOM 3535 O O . LEU A 1 419 ? -14.463 -14.081 12.184 1.00 72.56 419 LEU A O 1
ATOM 3539 N N . PHE A 1 420 ? -15.886 -15.695 11.535 1.00 81.62 420 PHE A N 1
ATOM 3540 C CA . PHE A 1 420 ? -17.105 -14.887 11.593 1.00 81.62 420 PHE A CA 1
ATOM 3541 C C . PHE A 1 420 ? -18.190 -15.464 12.532 1.00 81.62 420 PHE A C 1
ATOM 3543 O O . PHE A 1 420 ? -19.320 -14.972 12.520 1.00 81.62 420 PHE A O 1
ATOM 3550 N N . GLY A 1 421 ? -17.850 -16.461 13.361 1.00 85.19 421 GLY A N 1
ATOM 3551 C CA . GLY A 1 421 ? -18.780 -17.173 14.252 1.00 85.19 421 GLY A CA 1
ATOM 3552 C C . GLY A 1 421 ? -19.712 -18.166 13.538 1.00 85.19 421 GLY A C 1
ATOM 3553 O O . GLY A 1 421 ? -19.640 -18.352 12.322 1.00 85.19 421 GLY A O 1
ATOM 3554 N N . THR A 1 422 ? -20.614 -18.790 14.300 1.00 89.38 422 THR A N 1
ATOM 3555 C CA . THR A 1 422 ? -21.382 -19.998 13.921 1.00 89.38 422 THR A CA 1
ATOM 3556 C C . THR A 1 422 ? -22.133 -19.935 12.590 1.00 89.38 422 THR A C 1
ATOM 3558 O O . THR A 1 422 ? -22.148 -20.909 11.841 1.00 89.38 422 THR A O 1
ATOM 3561 N N . LYS A 1 423 ? -22.686 -18.776 12.209 1.00 90.00 423 LYS A N 1
ATOM 3562 C CA . LYS A 1 423 ? -23.388 -18.598 10.917 1.00 90.00 423 LYS A CA 1
ATOM 3563 C C . LYS A 1 423 ? -22.494 -18.835 9.688 1.00 90.00 423 LYS A C 1
ATOM 3565 O O . LYS A 1 423 ? -23.007 -19.092 8.599 1.00 90.00 423 LYS A O 1
ATOM 3570 N N . MET A 1 424 ? -21.168 -18.827 9.858 1.00 89.69 424 MET A N 1
ATOM 3571 C CA . MET A 1 424 ? -20.197 -19.209 8.828 1.00 89.69 424 MET A CA 1
ATOM 3572 C C . MET A 1 424 ? -20.325 -20.679 8.386 1.00 89.69 424 MET A C 1
ATOM 3574 O O . MET A 1 424 ? -19.957 -20.982 7.252 1.00 89.69 424 MET A O 1
ATOM 3578 N N . ARG A 1 425 ? -20.865 -21.568 9.236 1.00 90.44 425 ARG A N 1
ATOM 3579 C CA . ARG A 1 425 ? -21.042 -23.004 8.948 1.00 90.44 425 ARG A CA 1
ATOM 3580 C C . ARG A 1 425 ? -21.979 -23.261 7.759 1.00 90.44 425 ARG A C 1
ATOM 3582 O O . ARG A 1 425 ? -21.641 -24.061 6.896 1.00 90.44 425 ARG A O 1
ATOM 3589 N N . ALA A 1 426 ? -23.095 -22.531 7.671 1.00 93.06 426 ALA A N 1
ATOM 3590 C CA . ALA A 1 426 ? -24.133 -22.747 6.654 1.00 93.06 426 ALA A CA 1
ATOM 3591 C C . ALA A 1 426 ? -24.121 -21.744 5.484 1.00 93.06 426 ALA A C 1
ATOM 3593 O O . ALA A 1 426 ? -24.358 -22.135 4.341 1.00 93.06 426 ALA A O 1
ATOM 3594 N N . VAL A 1 427 ? -23.823 -20.457 5.730 1.00 91.62 427 VAL A N 1
ATOM 3595 C CA . VAL A 1 427 ? -24.071 -19.360 4.759 1.00 91.62 427 VAL A CA 1
ATOM 3596 C C . VAL A 1 427 ? -23.463 -19.570 3.375 1.00 91.62 427 VAL A C 1
ATOM 3598 O O . VAL A 1 427 ? -24.039 -19.153 2.377 1.00 91.62 427 VAL A O 1
ATOM 3601 N N . ILE A 1 428 ? -22.301 -20.217 3.313 1.00 86.88 428 ILE A N 1
ATOM 3602 C CA . ILE A 1 428 ? -21.592 -20.490 2.065 1.00 86.88 428 ILE A CA 1
ATOM 3603 C C . ILE A 1 428 ? -22.409 -21.443 1.192 1.00 86.88 428 ILE A C 1
ATOM 3605 O O . ILE A 1 428 ? -22.603 -21.160 0.017 1.00 86.88 428 ILE A O 1
ATOM 3609 N N . GLN A 1 429 ? -22.921 -22.530 1.772 1.00 88.81 429 GLN A N 1
ATOM 3610 C CA . GLN A 1 429 ? -23.723 -23.521 1.055 1.00 88.81 429 GLN A CA 1
ATOM 3611 C C . GLN A 1 429 ? -25.105 -22.957 0.699 1.00 88.81 429 GLN A C 1
ATOM 3613 O O . GLN A 1 429 ? -25.583 -23.151 -0.416 1.00 88.81 429 GLN A O 1
ATOM 3618 N N . PHE A 1 430 ? -25.703 -22.203 1.626 1.00 94.19 430 PHE A N 1
ATOM 3619 C CA . PHE A 1 430 ? -26.987 -21.532 1.441 1.00 94.19 430 PHE A CA 1
A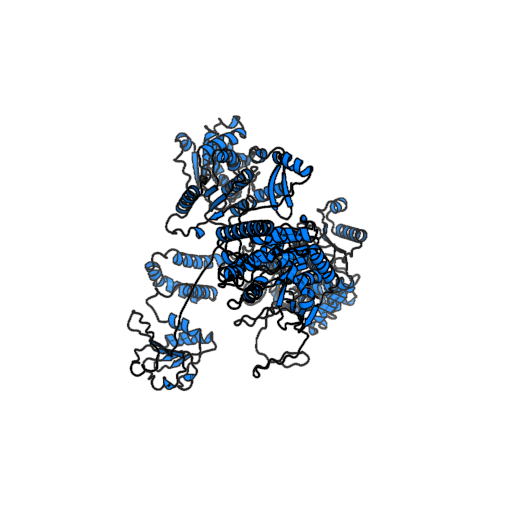TOM 3620 C C . PHE A 1 430 ? -26.942 -20.530 0.278 1.00 94.19 430 PHE A C 1
ATOM 3622 O O . PHE A 1 430 ? -27.700 -20.645 -0.683 1.00 94.19 430 PHE A O 1
ATOM 3629 N N . LEU A 1 431 ? -25.990 -19.592 0.286 1.00 93.44 431 LEU A N 1
ATOM 3630 C CA . LEU A 1 431 ? -25.863 -18.620 -0.801 1.00 93.44 431 LEU A CA 1
ATOM 3631 C C . LEU A 1 431 ? -25.339 -19.251 -2.106 1.00 93.44 431 LEU A C 1
ATOM 3633 O O . LEU A 1 431 ? -25.697 -18.760 -3.175 1.00 93.44 431 LEU A O 1
ATOM 3637 N N . ASP A 1 432 ? -24.596 -20.366 -2.058 1.00 89.44 432 ASP A N 1
ATOM 3638 C CA . ASP A 1 432 ? -24.238 -21.157 -3.251 1.00 89.44 432 ASP A CA 1
ATOM 3639 C C . ASP A 1 432 ? -25.441 -21.901 -3.874 1.00 89.44 432 ASP A C 1
ATOM 3641 O O . ASP A 1 432 ? -25.400 -22.215 -5.068 1.00 89.44 432 ASP A O 1
ATOM 3645 N N . LYS A 1 433 ? -26.522 -22.151 -3.115 1.00 92.06 433 LYS A N 1
ATOM 3646 C CA . LYS A 1 433 ? -27.824 -22.622 -3.637 1.00 92.06 433 LYS A CA 1
ATOM 3647 C C . LYS A 1 433 ? -28.519 -21.509 -4.435 1.00 92.06 433 LYS A C 1
ATOM 3649 O O . LYS A 1 433 ? -29.037 -21.766 -5.518 1.00 92.06 433 LYS A O 1
ATOM 3654 N N . ILE A 1 434 ? -28.473 -20.277 -3.918 1.00 93.00 434 ILE A N 1
ATOM 3655 C CA . ILE A 1 434 ? -29.201 -19.095 -4.426 1.00 93.00 434 ILE A CA 1
ATOM 3656 C C . ILE A 1 434 ? -28.465 -18.380 -5.577 1.00 93.00 434 ILE A C 1
ATOM 3658 O O . ILE A 1 434 ? -29.095 -17.921 -6.526 1.00 93.00 434 ILE A O 1
ATOM 3662 N N . LYS A 1 435 ? -27.131 -18.283 -5.503 1.00 91.25 435 LYS A N 1
ATOM 3663 C CA . LYS A 1 435 ? -26.230 -17.607 -6.464 1.00 91.25 435 LYS A CA 1
ATOM 3664 C C . LYS A 1 435 ? -26.632 -16.152 -6.799 1.00 91.25 435 LYS A C 1
ATOM 3666 O O . LYS A 1 435 ? -26.771 -15.810 -7.974 1.00 91.25 435 LYS A O 1
ATOM 3671 N N . PRO A 1 436 ? -26.801 -15.270 -5.794 1.00 91.69 436 PRO A N 1
ATOM 3672 C CA . PRO A 1 436 ? -27.292 -13.912 -6.015 1.00 91.69 436 PRO A CA 1
ATOM 3673 C C . PRO A 1 436 ? -26.277 -13.037 -6.770 1.00 91.69 436 PRO A C 1
ATOM 3675 O O . PRO A 1 436 ? -25.137 -12.884 -6.333 1.00 91.69 436 PRO A O 1
ATOM 3678 N N . GLU A 1 437 ? -26.697 -12.396 -7.868 1.00 90.06 437 GLU A N 1
ATOM 3679 C CA . GLU A 1 437 ? -25.864 -11.387 -8.548 1.00 90.06 437 GLU A CA 1
ATOM 3680 C C . GLU A 1 437 ? -25.765 -10.077 -7.751 1.00 90.06 437 GLU A C 1
ATOM 3682 O O . GLU A 1 437 ? -24.714 -9.435 -7.732 1.00 90.06 437 GLU A O 1
ATOM 3687 N N . THR A 1 438 ? -26.865 -9.694 -7.097 1.00 96.12 438 THR A N 1
ATOM 3688 C CA . THR A 1 438 ? -26.950 -8.592 -6.131 1.00 96.12 438 THR A CA 1
ATOM 3689 C C . THR A 1 438 ? -27.423 -9.174 -4.805 1.00 96.12 438 THR A C 1
ATOM 3691 O O . THR A 1 438 ? -28.467 -9.823 -4.761 1.00 96.12 438 THR A O 1
ATOM 3694 N N . LEU A 1 439 ? -26.655 -8.957 -3.739 1.00 96.81 439 LEU A N 1
ATOM 3695 C CA . LEU A 1 439 ? -26.918 -9.481 -2.398 1.00 96.81 439 LEU A CA 1
ATOM 3696 C C . LEU A 1 439 ? -27.205 -8.319 -1.445 1.00 96.81 439 LEU A C 1
ATOM 3698 O O . LEU A 1 439 ? -26.386 -7.408 -1.322 1.00 96.81 439 LEU A O 1
ATOM 3702 N N . ILE A 1 440 ? -28.357 -8.356 -0.779 1.00 96.81 440 ILE A N 1
ATOM 3703 C CA . ILE A 1 440 ? -28.842 -7.295 0.109 1.00 96.81 440 ILE A CA 1
ATOM 3704 C C . ILE A 1 440 ? -28.950 -7.840 1.532 1.00 96.81 440 ILE A C 1
ATOM 3706 O O . ILE A 1 440 ? -29.424 -8.954 1.749 1.00 96.81 440 ILE A O 1
ATOM 3710 N N . TYR A 1 441 ? -28.523 -7.051 2.514 1.00 94.56 441 TYR A N 1
ATOM 3711 C CA . TYR A 1 441 ? -28.604 -7.406 3.928 1.00 94.56 441 TYR A CA 1
ATOM 3712 C C . TYR A 1 441 ? -29.033 -6.212 4.775 1.00 94.56 441 TYR A C 1
ATOM 3714 O O . TYR A 1 441 ? -28.401 -5.157 4.723 1.00 94.56 441 TYR A O 1
ATOM 3722 N N . SER A 1 442 ? -30.066 -6.396 5.601 1.00 91.31 442 SER A N 1
ATOM 3723 C CA . SER A 1 442 ? -30.463 -5.430 6.630 1.00 91.31 442 SER A CA 1
ATOM 3724 C C . SER A 1 442 ? -30.145 -5.985 8.014 1.00 91.31 442 SER A C 1
ATOM 3726 O O . SER A 1 442 ? -30.562 -7.094 8.349 1.00 91.31 442 SER A O 1
ATOM 3728 N N . GLY A 1 443 ? -29.373 -5.250 8.817 1.00 85.19 443 GLY A N 1
ATOM 3729 C CA . GLY A 1 443 ? -28.839 -5.795 10.065 1.00 85.19 443 GLY A CA 1
ATOM 3730 C C . GLY A 1 443 ? -28.184 -4.783 11.000 1.00 85.19 443 GLY A C 1
ATOM 3731 O O . GLY A 1 443 ? -27.922 -3.631 10.653 1.00 85.19 443 GLY A O 1
ATOM 3732 N N . SER A 1 444 ? -27.883 -5.235 12.221 1.00 80.75 444 SER A N 1
ATOM 3733 C CA . SER A 1 444 ? -27.166 -4.421 13.207 1.00 80.75 444 SER A CA 1
ATOM 3734 C C . SER A 1 444 ? -25.821 -3.935 12.659 1.00 80.75 444 SER A C 1
ATOM 3736 O O . SER A 1 444 ? -25.041 -4.713 12.103 1.00 80.75 444 SER A O 1
ATOM 3738 N N . HIS A 1 445 ? -25.515 -2.658 12.898 1.00 75.06 445 HIS A N 1
ATOM 3739 C CA . HIS A 1 445 ? -24.274 -1.996 12.483 1.00 75.06 445 HIS A CA 1
ATOM 3740 C C . HIS A 1 445 ? -23.001 -2.624 13.091 1.00 75.06 445 HIS A C 1
ATOM 3742 O O . HIS A 1 445 ? -21.911 -2.367 12.595 1.00 75.06 445 HIS A O 1
ATOM 3748 N N . ALA A 1 446 ? -23.131 -3.466 14.124 1.00 74.12 446 ALA A N 1
ATOM 3749 C CA . ALA A 1 446 ? -22.038 -4.231 14.733 1.00 74.12 446 ALA A CA 1
ATOM 3750 C C . ALA A 1 446 ? -22.052 -5.739 14.381 1.00 74.12 446 ALA A C 1
ATOM 3752 O O . ALA A 1 446 ? -21.219 -6.497 14.872 1.00 74.12 446 ALA A O 1
ATOM 3753 N N . GLY A 1 447 ? -23.002 -6.204 13.560 1.00 75.56 447 GLY A N 1
ATOM 3754 C CA . GLY A 1 447 ? -23.194 -7.628 13.272 1.00 75.56 447 GLY A CA 1
ATOM 3755 C C . GLY A 1 447 ? -22.107 -8.228 12.373 1.00 75.56 447 GLY A C 1
ATOM 3756 O O . GLY A 1 447 ? -21.936 -7.798 11.232 1.00 75.56 447 GLY A O 1
ATOM 3757 N N . ARG A 1 448 ? -21.436 -9.292 12.846 1.00 78.69 448 ARG A N 1
ATOM 3758 C CA . ARG A 1 448 ? -20.396 -10.038 12.096 1.00 78.69 448 ARG A CA 1
ATOM 3759 C C . ARG A 1 448 ? -20.871 -10.589 10.749 1.00 78.69 448 ARG A C 1
ATOM 3761 O O . ARG A 1 448 ? -20.056 -10.746 9.845 1.00 78.69 448 ARG A O 1
ATOM 3768 N N . ALA A 1 449 ? -22.178 -10.808 10.598 1.00 86.94 449 ALA A N 1
ATOM 3769 C CA . ALA A 1 449 ? -22.828 -11.147 9.336 1.00 86.94 449 ALA A CA 1
ATOM 3770 C C . ALA A 1 449 ? -22.379 -10.248 8.169 1.00 86.94 449 ALA A C 1
ATOM 3772 O O . ALA A 1 449 ? -22.127 -10.756 7.085 1.00 86.94 449 ALA A O 1
ATOM 3773 N N . GLN A 1 450 ? -22.177 -8.941 8.386 1.00 90.38 450 GLN A N 1
ATOM 3774 C CA . GLN A 1 450 ? -21.719 -8.047 7.316 1.00 90.38 450 GLN A CA 1
ATOM 3775 C C . GLN A 1 450 ? -20.330 -8.445 6.769 1.00 90.38 450 GLN A C 1
ATOM 3777 O O . GLN A 1 450 ? -20.122 -8.439 5.560 1.00 90.38 450 GLN A O 1
ATOM 3782 N N . LEU A 1 451 ? -19.390 -8.833 7.645 1.00 86.44 451 LEU A N 1
ATOM 3783 C CA . LEU A 1 451 ? -18.045 -9.292 7.254 1.00 86.44 451 LEU A CA 1
ATOM 3784 C C . LEU A 1 451 ? -18.099 -10.642 6.534 1.00 86.44 451 LEU A C 1
ATOM 3786 O O . LEU A 1 451 ? -17.376 -10.866 5.568 1.00 86.44 451 LEU A O 1
ATOM 3790 N N . LEU A 1 452 ? -18.982 -11.524 6.998 1.00 88.94 452 LEU A N 1
ATOM 3791 C CA . LEU A 1 452 ? -19.214 -12.847 6.430 1.00 88.94 452 LEU A CA 1
ATOM 3792 C C . LEU A 1 452 ? -19.809 -12.768 5.013 1.00 88.94 452 LEU A C 1
ATOM 3794 O O . LEU A 1 452 ? -19.369 -13.486 4.116 1.00 88.94 452 LEU A O 1
ATOM 3798 N N . LEU A 1 453 ? -20.752 -11.849 4.791 1.00 92.88 453 LEU A N 1
ATOM 3799 C CA . LEU A 1 453 ? -21.341 -11.577 3.477 1.00 92.88 453 LEU A CA 1
ATOM 3800 C C . LEU A 1 453 ? -20.366 -10.827 2.555 1.00 92.88 453 LEU A C 1
ATOM 3802 O O . LEU A 1 453 ? -20.329 -11.114 1.363 1.00 92.88 453 LEU A O 1
ATOM 3806 N N . ALA A 1 454 ? -19.517 -9.941 3.090 1.00 87.44 454 ALA A N 1
ATOM 3807 C CA . ALA A 1 454 ? -18.421 -9.325 2.336 1.00 87.44 454 ALA A CA 1
ATOM 3808 C C . ALA A 1 454 ? -17.381 -10.359 1.878 1.00 87.44 454 ALA A C 1
ATOM 3810 O O . ALA A 1 454 ? -16.978 -10.366 0.716 1.00 87.44 454 ALA A O 1
ATOM 3811 N N . TYR A 1 455 ? -17.001 -11.280 2.769 1.00 82.69 455 TYR A N 1
ATOM 3812 C CA . TYR A 1 455 ? -16.140 -12.415 2.444 1.00 82.69 455 TYR A CA 1
ATOM 3813 C C . TYR A 1 455 ? -16.766 -13.293 1.351 1.00 82.69 455 TYR A C 1
ATOM 3815 O O . TYR A 1 455 ? -16.098 -13.587 0.363 1.00 82.69 455 TYR A O 1
ATOM 3823 N N . TYR A 1 456 ? -18.055 -13.636 1.465 1.00 87.62 456 TYR A N 1
ATOM 3824 C CA . TYR A 1 456 ? -18.785 -14.358 0.417 1.00 87.62 456 TYR A CA 1
ATOM 3825 C C . TYR A 1 456 ? -18.814 -13.591 -0.921 1.00 87.62 456 TYR A C 1
ATOM 3827 O O . TYR A 1 456 ? -18.545 -14.180 -1.968 1.00 87.62 456 TYR A O 1
ATOM 3835 N N . ALA A 1 457 ? -19.073 -12.279 -0.896 1.00 86.25 457 ALA A N 1
ATOM 3836 C CA . ALA A 1 457 ? -19.163 -11.442 -2.093 1.00 86.25 457 ALA A CA 1
ATOM 3837 C C . ALA A 1 457 ? -17.854 -11.411 -2.900 1.00 86.25 457 ALA A C 1
ATOM 3839 O O . ALA A 1 457 ? -17.888 -11.623 -4.115 1.00 86.25 457 ALA A O 1
ATOM 3840 N N . VAL A 1 458 ? -16.705 -11.240 -2.230 1.00 75.50 458 VAL A N 1
ATOM 3841 C CA . VAL A 1 458 ? -15.367 -11.379 -2.845 1.00 75.50 458 VAL A CA 1
ATOM 3842 C C . VAL A 1 458 ? -15.173 -12.792 -3.408 1.00 75.50 458 VAL A C 1
ATOM 3844 O O . VAL A 1 458 ? -14.728 -12.976 -4.537 1.00 75.50 458 VAL A O 1
ATOM 3847 N N . LEU A 1 459 ? -15.544 -13.807 -2.630 1.00 73.88 459 LEU A N 1
ATOM 3848 C CA . LEU A 1 459 ? -15.263 -15.224 -2.879 1.00 73.88 459 LEU A CA 1
ATOM 3849 C C . LEU A 1 459 ? -16.168 -15.886 -3.936 1.00 73.88 459 LEU A C 1
ATOM 3851 O O . LEU A 1 459 ? -15.947 -17.047 -4.307 1.00 73.88 459 LEU A O 1
ATOM 3855 N N . ARG A 1 460 ? -17.180 -15.162 -4.426 1.00 79.44 460 ARG A N 1
ATOM 3856 C CA . ARG A 1 460 ? -18.075 -15.568 -5.524 1.00 79.44 460 ARG A CA 1
ATOM 3857 C C . ARG A 1 460 ? -18.219 -14.533 -6.639 1.00 79.44 460 ARG A C 1
ATOM 3859 O O . ARG A 1 460 ? -18.975 -14.781 -7.571 1.00 79.44 460 ARG A O 1
ATOM 3866 N N . ASN A 1 461 ? -17.481 -13.420 -6.588 1.00 77.44 461 ASN A N 1
ATOM 3867 C CA . ASN A 1 461 ? -17.629 -12.293 -7.517 1.00 77.44 461 ASN A CA 1
ATOM 3868 C C . ASN A 1 461 ? -19.089 -11.807 -7.629 1.00 77.44 461 ASN A C 1
ATOM 3870 O O . ASN A 1 461 ? -19.585 -11.542 -8.726 1.00 77.44 461 ASN A O 1
ATOM 3874 N N . VAL A 1 462 ? -19.782 -11.693 -6.488 1.00 85.75 462 VAL A N 1
ATOM 3875 C CA . VAL A 1 462 ? -21.104 -11.045 -6.426 1.00 85.75 462 VAL A CA 1
ATOM 3876 C C . VAL A 1 462 ? -20.949 -9.625 -6.977 1.00 85.75 462 VAL A C 1
ATOM 3878 O O . VAL A 1 462 ? -20.022 -8.912 -6.583 1.00 85.75 462 VAL A O 1
ATOM 3881 N N . LYS A 1 463 ? -21.817 -9.217 -7.911 1.00 86.88 463 LYS A N 1
ATOM 3882 C CA . LYS A 1 463 ? -21.653 -7.966 -8.675 1.00 86.88 463 LYS A CA 1
ATOM 3883 C C . LYS A 1 463 ? -21.929 -6.727 -7.827 1.00 86.88 463 LYS A C 1
ATOM 3885 O O . LYS A 1 463 ? -21.319 -5.689 -8.066 1.00 86.88 463 LYS A O 1
ATOM 3890 N N . ARG A 1 464 ? -22.864 -6.835 -6.877 1.00 93.75 464 ARG A N 1
ATOM 3891 C CA . ARG A 1 464 ? -23.269 -5.763 -5.955 1.00 93.75 464 ARG A CA 1
ATOM 3892 C C . ARG A 1 464 ? -23.550 -6.332 -4.567 1.00 93.75 464 ARG A C 1
ATOM 3894 O O . ARG A 1 464 ? -24.336 -7.269 -4.431 1.00 93.75 464 ARG A O 1
ATOM 3901 N N . LEU A 1 465 ? -22.943 -5.740 -3.542 1.00 96.56 465 LEU A N 1
ATOM 3902 C CA . LEU A 1 465 ? -23.250 -6.009 -2.137 1.00 96.56 465 LEU A CA 1
ATOM 3903 C C . LEU A 1 465 ? -23.871 -4.753 -1.526 1.00 96.56 465 LEU A C 1
ATOM 3905 O O . LEU A 1 465 ? -23.250 -3.690 -1.547 1.00 96.56 465 LEU A O 1
ATOM 3909 N N . ILE A 1 466 ? -25.075 -4.889 -0.977 1.00 96.69 466 ILE A N 1
ATOM 3910 C CA . ILE A 1 466 ? -25.871 -3.787 -0.436 1.00 96.69 466 ILE A CA 1
ATOM 3911 C C . ILE A 1 466 ? -26.123 -4.031 1.056 1.00 96.69 466 ILE A C 1
ATOM 3913 O O . ILE A 1 466 ? -26.700 -5.048 1.442 1.00 96.69 466 ILE A O 1
ATOM 3917 N N . LEU A 1 467 ? -25.701 -3.093 1.904 1.00 95.00 467 LEU A N 1
ATOM 3918 C CA . LEU A 1 467 ? -25.859 -3.153 3.356 1.00 95.00 467 LEU A CA 1
ATOM 3919 C C . LEU A 1 467 ? -26.773 -2.032 3.858 1.00 95.00 467 LEU A C 1
ATOM 3921 O O . LEU A 1 467 ? -26.411 -0.858 3.805 1.00 95.00 467 LEU A O 1
ATOM 3925 N N . CYS A 1 468 ? -27.921 -2.398 4.420 1.00 93.25 468 CYS A N 1
ATOM 3926 C CA . CYS A 1 468 ? -28.801 -1.506 5.169 1.00 93.25 468 CYS A CA 1
ATOM 3927 C C . CYS A 1 468 ? -28.451 -1.610 6.664 1.00 93.25 468 CYS A C 1
ATOM 3929 O O . CYS A 1 468 ? -28.795 -2.585 7.334 1.00 93.25 468 CYS A O 1
ATOM 3931 N N . VAL A 1 469 ? -27.710 -0.632 7.192 1.00 90.75 469 VAL A N 1
ATOM 3932 C CA . VAL A 1 469 ? -27.160 -0.658 8.562 1.00 90.75 469 VAL A CA 1
ATOM 3933 C C . VAL A 1 469 ? -27.361 0.685 9.276 1.00 90.75 469 VAL A C 1
ATOM 3935 O O . VAL A 1 469 ? -27.109 1.722 8.673 1.00 90.75 469 VAL A O 1
ATOM 3938 N N . PRO A 1 470 ? -27.750 0.721 10.569 1.00 85.50 470 PRO A N 1
ATOM 3939 C CA . PRO A 1 470 ? -28.080 1.968 11.273 1.00 85.50 470 PRO A CA 1
ATOM 3940 C C . PRO A 1 470 ? -27.053 3.107 11.163 1.00 85.50 470 PRO A C 1
ATOM 3942 O O . PRO A 1 470 ? -27.441 4.260 10.999 1.00 85.50 470 PRO A O 1
ATOM 3945 N N . TYR A 1 471 ? -25.752 2.790 11.224 1.00 84.19 471 TYR A N 1
ATOM 3946 C CA . TYR A 1 471 ? -24.662 3.773 11.215 1.00 84.19 471 TYR A CA 1
ATOM 3947 C C . TYR A 1 471 ? -23.518 3.310 10.307 1.00 84.19 471 TYR A C 1
ATOM 3949 O O . TYR A 1 471 ? -22.769 2.388 10.654 1.00 84.19 471 TYR A O 1
ATOM 3957 N N . SER A 1 472 ? -23.345 3.976 9.165 1.00 84.31 472 SER A N 1
ATOM 3958 C CA . SER A 1 472 ? -22.317 3.650 8.162 1.00 84.31 472 SER A CA 1
ATOM 3959 C C . SER A 1 472 ? -20.898 4.019 8.616 1.00 84.31 472 SER A C 1
ATOM 3961 O O . SER A 1 472 ? -19.928 3.410 8.170 1.00 84.31 472 SER A O 1
ATOM 3963 N N . LYS A 1 473 ? -20.751 4.960 9.559 1.00 81.88 473 LYS A N 1
ATOM 3964 C CA . LYS A 1 473 ? -19.450 5.386 10.117 1.00 81.88 473 LYS A CA 1
ATOM 3965 C C . LYS A 1 473 ? -18.880 4.463 11.209 1.00 81.88 473 LYS A C 1
ATOM 3967 O O . LYS A 1 473 ? -17.778 4.729 11.701 1.00 81.88 473 LYS A O 1
ATOM 3972 N N . SER A 1 474 ? -19.592 3.402 11.597 1.00 78.06 474 SER A N 1
ATOM 3973 C CA . SER A 1 474 ? -19.161 2.456 12.642 1.00 78.06 474 SER A CA 1
ATOM 3974 C C . SER A 1 474 ? -18.045 1.495 12.176 1.00 78.06 474 SER A C 1
ATOM 3976 O O . SER A 1 474 ? -17.653 1.491 11.008 1.00 78.06 474 SER A O 1
ATOM 3978 N N . LYS A 1 475 ? -17.466 0.709 13.100 1.00 76.06 475 LYS A N 1
ATOM 3979 C CA . LYS A 1 475 ? -16.228 -0.064 12.854 1.00 76.06 475 LYS A CA 1
ATOM 3980 C C . LYS A 1 475 ? -16.402 -1.207 11.842 1.00 76.06 475 LYS A C 1
ATOM 3982 O O . LYS A 1 475 ? -15.508 -1.423 11.029 1.00 76.06 475 LYS A O 1
ATOM 3987 N N . ILE A 1 476 ? -17.542 -1.904 11.861 1.00 80.50 476 ILE A N 1
ATOM 3988 C CA . ILE A 1 476 ? -17.792 -3.055 10.978 1.00 80.50 476 ILE A CA 1
ATOM 3989 C C . ILE A 1 476 ? -18.066 -2.633 9.519 1.00 80.50 476 ILE A C 1
ATOM 3991 O O . ILE A 1 476 ? -17.359 -3.145 8.654 1.00 80.50 476 ILE A O 1
ATOM 3995 N N . PRO A 1 477 ? -18.957 -1.669 9.199 1.00 83.38 477 PRO A N 1
ATOM 3996 C CA . PRO A 1 477 ? -19.179 -1.238 7.814 1.00 83.38 477 PRO A CA 1
ATOM 3997 C C . PRO A 1 477 ? -17.925 -0.633 7.164 1.00 83.38 477 PRO A C 1
ATOM 3999 O O . PRO A 1 477 ? -17.685 -0.844 5.978 1.00 83.38 477 PRO A O 1
ATOM 4002 N N . LYS A 1 478 ? -17.073 0.053 7.944 1.00 79.25 478 LYS A N 1
ATOM 4003 C CA . LYS A 1 478 ? -15.742 0.498 7.492 1.00 79.25 478 LYS A CA 1
ATOM 4004 C C . LYS A 1 478 ? -14.842 -0.678 7.103 1.00 79.25 478 LYS A C 1
ATOM 4006 O O . LYS A 1 478 ? -14.269 -0.660 6.019 1.00 79.25 478 LYS A O 1
ATOM 4011 N N . LEU A 1 479 ? -14.759 -1.708 7.952 1.00 73.94 479 LEU A N 1
ATOM 4012 C CA . LEU A 1 479 ? -13.969 -2.912 7.677 1.00 73.94 479 LEU A CA 1
ATOM 4013 C C . LEU A 1 479 ? -14.512 -3.687 6.460 1.00 73.94 479 LEU A C 1
ATOM 4015 O O . LEU A 1 479 ? -13.732 -4.139 5.622 1.00 73.94 479 LEU A O 1
ATOM 4019 N N . VAL A 1 480 ? -15.837 -3.757 6.299 1.00 78.19 480 VAL A N 1
ATOM 4020 C CA . VAL A 1 480 ? -16.469 -4.300 5.085 1.00 78.19 480 VAL A CA 1
ATOM 4021 C C . VAL A 1 480 ? -16.081 -3.492 3.849 1.00 78.19 480 VAL A C 1
ATOM 4023 O O . VAL A 1 480 ? -15.703 -4.092 2.848 1.00 78.19 480 VAL A O 1
ATOM 4026 N N . LYS A 1 481 ? -16.090 -2.154 3.911 1.00 79.38 481 LYS A N 1
ATOM 4027 C CA . LYS A 1 481 ? -15.682 -1.319 2.773 1.00 79.38 481 LYS A CA 1
ATOM 4028 C C . LYS A 1 481 ? -14.195 -1.460 2.420 1.00 79.38 481 LYS A C 1
ATOM 4030 O O . LYS A 1 481 ? -13.852 -1.315 1.255 1.00 79.38 481 LYS A O 1
ATOM 4035 N N . SER A 1 482 ? -13.318 -1.825 3.358 1.00 69.56 482 SER A N 1
ATOM 4036 C CA . SER A 1 482 ? -11.949 -2.253 3.013 1.00 69.56 482 SER A CA 1
ATOM 4037 C C . SER A 1 482 ? -11.861 -3.676 2.437 1.00 69.56 482 SER A C 1
ATOM 4039 O O . SER A 1 482 ? -10.965 -3.942 1.644 1.00 69.56 482 SER A O 1
ATOM 4041 N N . MET A 1 483 ? -12.774 -4.589 2.793 1.00 70.50 483 MET A N 1
ATOM 4042 C CA . MET A 1 483 ? -12.810 -5.959 2.244 1.00 70.50 483 MET A CA 1
ATOM 4043 C C . MET A 1 483 ? -13.437 -6.027 0.842 1.00 70.50 483 MET A C 1
ATOM 4045 O O . MET A 1 483 ? -13.013 -6.832 0.017 1.00 70.50 483 MET A O 1
ATOM 4049 N N . TYR A 1 484 ? -14.450 -5.203 0.575 1.00 76.88 484 TYR A N 1
ATOM 4050 C CA . TYR A 1 484 ? -15.169 -5.113 -0.694 1.00 76.88 484 TYR A CA 1
ATOM 4051 C C . TYR A 1 484 ? -15.455 -3.620 -0.977 1.00 76.88 484 TYR A C 1
ATOM 4053 O O . TYR A 1 484 ? -16.479 -3.096 -0.534 1.00 76.88 484 TYR A O 1
ATOM 4061 N N . PRO A 1 485 ? -14.553 -2.899 -1.679 1.00 73.50 485 PRO A N 1
ATOM 4062 C CA . PRO A 1 485 ? -14.656 -1.445 -1.887 1.00 73.50 485 PRO A CA 1
ATOM 4063 C C . PRO A 1 485 ? -15.950 -0.964 -2.549 1.00 73.50 485 PRO A C 1
ATOM 4065 O O . PRO A 1 485 ? -16.427 0.131 -2.247 1.00 73.50 485 PRO A O 1
ATOM 4068 N N . ASN A 1 486 ? -16.549 -1.812 -3.387 1.00 76.75 486 ASN A N 1
ATOM 4069 C CA . ASN A 1 486 ? -17.776 -1.537 -4.139 1.00 76.75 486 ASN A CA 1
ATOM 4070 C C . ASN A 1 486 ? -19.062 -1.779 -3.318 1.00 76.75 486 ASN A C 1
ATOM 4072 O O . ASN A 1 486 ? -20.128 -1.970 -3.896 1.00 76.75 486 ASN A O 1
ATOM 4076 N N . VAL A 1 487 ? -18.979 -1.837 -1.983 1.00 92.75 487 VAL A N 1
ATOM 4077 C CA . VAL A 1 487 ? -20.154 -2.036 -1.121 1.00 92.75 487 VAL A CA 1
ATOM 4078 C C . VAL A 1 487 ? -21.012 -0.769 -1.062 1.00 92.75 487 VAL A C 1
ATOM 4080 O O . VAL A 1 487 ? -20.538 0.323 -0.734 1.00 92.75 487 VAL A O 1
ATOM 4083 N N . GLU A 1 488 ? -22.300 -0.931 -1.336 1.00 95.38 488 GLU A N 1
ATOM 4084 C CA . GLU A 1 488 ? -23.312 0.111 -1.188 1.00 95.38 488 GLU A CA 1
ATOM 4085 C C . GLU A 1 488 ? -23.818 0.084 0.260 1.00 95.38 488 GLU A C 1
ATOM 4087 O O . GLU A 1 488 ? -24.340 -0.932 0.718 1.00 95.38 488 GLU A O 1
ATOM 4092 N N . ILE A 1 489 ? -23.629 1.170 1.020 1.00 93.44 489 ILE A N 1
ATOM 4093 C CA . ILE A 1 489 ? -23.977 1.220 2.450 1.00 93.44 489 ILE A CA 1
ATOM 4094 C C . ILE A 1 489 ? -25.045 2.289 2.686 1.00 93.44 489 ILE A C 1
ATOM 4096 O O . ILE A 1 489 ? -24.749 3.484 2.739 1.00 93.44 489 ILE A O 1
ATOM 4100 N N . TYR A 1 490 ? -26.275 1.832 2.896 1.00 92.12 490 TYR A N 1
ATOM 4101 C CA . TYR A 1 490 ? -27.429 2.652 3.240 1.00 92.12 490 TYR A CA 1
ATOM 4102 C C . TYR A 1 490 ? -27.602 2.690 4.764 1.00 92.12 490 TYR A C 1
ATOM 4104 O O . TYR A 1 490 ? -27.644 1.655 5.428 1.00 92.12 490 TYR A O 1
ATOM 4112 N N . SER A 1 491 ? -27.696 3.890 5.332 1.00 90.06 491 SER A N 1
ATOM 4113 C CA . SER A 1 491 ? -27.840 4.123 6.775 1.00 90.06 491 SER A CA 1
ATOM 4114 C C . SER A 1 491 ? -28.767 5.304 7.044 1.00 90.06 491 SER A C 1
ATOM 4116 O O . SER A 1 491 ? -29.136 6.011 6.109 1.00 90.06 491 SER A O 1
ATOM 4118 N N . TYR A 1 492 ? -29.104 5.579 8.309 1.00 81.94 492 TYR A N 1
ATOM 4119 C CA . TYR A 1 492 ? -29.888 6.774 8.661 1.00 81.94 492 TYR A CA 1
ATOM 4120 C C . TYR A 1 492 ? -29.187 8.101 8.291 1.00 81.94 492 TYR A C 1
ATOM 4122 O O . TYR A 1 492 ? -29.820 9.149 8.301 1.00 81.94 492 TYR A O 1
ATOM 4130 N N . GLU A 1 493 ? -27.890 8.065 7.965 1.00 80.19 493 GLU A N 1
ATOM 4131 C CA . GLU A 1 493 ? -27.114 9.218 7.488 1.00 80.19 493 GLU A CA 1
ATOM 4132 C C . GLU A 1 493 ? -27.213 9.421 5.960 1.00 80.19 493 GLU A C 1
ATOM 4134 O O . GLU A 1 493 ? -26.744 10.434 5.446 1.00 80.19 493 GLU A O 1
ATOM 4139 N N . HIS A 1 494 ? -27.786 8.464 5.220 1.00 80.44 494 HIS A N 1
ATOM 4140 C CA . HIS A 1 494 ? -27.948 8.534 3.766 1.00 80.44 494 HIS A CA 1
ATOM 4141 C C . HIS A 1 494 ? -29.218 9.322 3.414 1.00 80.44 494 HIS A C 1
ATOM 4143 O O . HIS A 1 494 ? -30.292 9.020 3.936 1.00 80.44 494 HIS A O 1
ATOM 4149 N N . THR A 1 495 ? -29.127 10.293 2.501 1.00 76.19 495 THR A N 1
ATOM 4150 C CA . THR A 1 495 ? -30.220 11.222 2.131 1.00 76.19 495 THR A CA 1
ATOM 4151 C C . THR A 1 495 ? -31.546 10.515 1.864 1.00 76.19 495 THR A C 1
ATOM 4153 O O . THR A 1 495 ? -32.561 10.813 2.489 1.00 76.19 495 THR A O 1
ATOM 4156 N N . ASP A 1 496 ? -31.512 9.524 0.981 1.00 75.94 496 ASP A N 1
ATOM 4157 C CA . ASP A 1 496 ? -32.684 8.812 0.467 1.00 75.94 496 ASP A CA 1
ATOM 4158 C C . ASP A 1 496 ? -33.353 7.935 1.539 1.00 75.94 496 ASP A C 1
ATOM 4160 O O . ASP A 1 496 ? -34.535 7.606 1.441 1.00 75.94 496 ASP A O 1
ATOM 4164 N N . VAL A 1 497 ? -32.588 7.555 2.568 1.00 78.56 497 VAL A N 1
ATOM 4165 C CA . VAL A 1 497 ? -33.067 6.818 3.741 1.00 78.56 497 VAL A CA 1
ATOM 4166 C C . VAL A 1 497 ? -33.663 7.803 4.744 1.00 78.56 497 VAL A C 1
ATOM 4168 O O . VAL A 1 497 ? -34.779 7.592 5.205 1.00 78.56 497 VAL A O 1
ATOM 4171 N N . ALA A 1 498 ? -32.973 8.910 5.033 1.00 71.31 498 ALA A N 1
ATOM 4172 C CA . ALA A 1 498 ? -33.421 9.947 5.964 1.00 71.31 498 ALA A CA 1
ATOM 4173 C C . ALA A 1 498 ? -34.729 10.637 5.524 1.00 71.31 498 ALA A C 1
ATOM 4175 O O . ALA A 1 498 ? -35.569 10.962 6.362 1.00 71.31 498 ALA A O 1
ATOM 4176 N N . GLN A 1 499 ? -34.947 10.804 4.213 1.00 67.19 499 GLN A N 1
ATOM 4177 C CA . GLN A 1 499 ? -36.207 11.324 3.658 1.00 67.19 499 GLN A CA 1
ATOM 4178 C C . GLN A 1 499 ? -37.415 10.407 3.934 1.00 67.19 499 GLN A C 1
ATOM 4180 O O . GLN A 1 499 ? -38.540 10.891 4.056 1.00 67.19 499 GLN A O 1
ATOM 4185 N N . ILE A 1 500 ? -37.191 9.094 4.043 1.00 67.12 500 ILE A N 1
ATOM 4186 C CA . ILE A 1 500 ? -38.236 8.079 4.262 1.00 67.12 500 ILE A CA 1
ATOM 4187 C C . ILE A 1 500 ? -38.382 7.759 5.760 1.00 67.12 500 ILE A C 1
ATOM 4189 O O . ILE A 1 500 ? -39.490 7.608 6.278 1.00 67.12 500 ILE A O 1
ATOM 4193 N N . ILE A 1 501 ? -37.263 7.688 6.480 1.00 70.94 501 ILE A N 1
ATOM 4194 C CA . ILE A 1 501 ? -37.161 7.206 7.858 1.00 70.94 501 ILE A CA 1
ATOM 4195 C C . ILE A 1 501 ? -36.949 8.396 8.809 1.00 70.94 501 ILE A C 1
ATOM 4197 O O . ILE A 1 501 ? -35.841 8.683 9.254 1.00 70.94 501 ILE A O 1
ATOM 4201 N N . LYS A 1 502 ? -38.047 9.085 9.155 1.00 53.44 502 LYS A N 1
ATOM 4202 C CA . LYS A 1 502 ? -38.049 10.292 10.018 1.00 53.44 502 LYS A CA 1
ATOM 4203 C C . LYS A 1 502 ? -37.553 10.085 11.465 1.00 53.44 502 LYS A C 1
ATOM 4205 O O . LYS A 1 502 ? -37.381 11.059 12.189 1.00 53.44 502 LYS A O 1
ATOM 4210 N N . GLN A 1 503 ? -37.385 8.842 11.915 1.00 58.91 503 GLN A N 1
ATOM 4211 C CA . GLN A 1 503 ? -36.937 8.460 13.262 1.00 58.91 503 GLN A CA 1
ATOM 4212 C C . GLN A 1 503 ? -36.164 7.142 13.178 1.00 58.91 503 GLN A C 1
ATOM 4214 O O . GLN A 1 503 ? -36.494 6.306 12.341 1.00 58.91 503 GLN A O 1
ATOM 4219 N N . THR A 1 504 ? -35.188 6.913 14.062 1.00 61.00 504 THR A N 1
ATOM 4220 C CA . THR A 1 504 ? -34.303 5.731 14.042 1.00 61.00 504 THR A CA 1
ATOM 4221 C C . THR A 1 504 ? -35.003 4.426 14.459 1.00 61.00 504 THR A C 1
ATOM 4223 O O . THR A 1 504 ? -34.675 3.850 15.498 1.00 61.00 504 THR A O 1
ATOM 4226 N N . ASN A 1 505 ? -35.954 3.945 13.655 1.00 69.44 505 ASN A N 1
ATOM 4227 C CA . ASN A 1 505 ? -36.551 2.618 13.787 1.00 69.44 505 ASN A CA 1
ATOM 4228 C C . ASN A 1 505 ? -35.870 1.629 12.823 1.00 69.44 505 ASN A C 1
ATOM 4230 O O . ASN A 1 505 ? -35.801 1.861 11.615 1.00 69.44 505 ASN A O 1
ATOM 4234 N N . PHE A 1 506 ? -35.396 0.515 13.382 1.00 72.00 506 PHE A N 1
ATOM 4235 C CA . PHE A 1 506 ? -34.743 -0.565 12.654 1.00 72.00 506 PHE A CA 1
ATOM 4236 C C . PHE A 1 506 ? -35.688 -1.291 11.679 1.00 72.00 506 PHE A C 1
ATOM 4238 O O . PHE A 1 506 ? -35.263 -1.674 10.593 1.00 72.00 506 PHE A O 1
ATOM 4245 N N . GLU A 1 507 ? -36.972 -1.418 12.014 1.00 73.69 507 GLU A N 1
ATOM 4246 C CA . GLU A 1 507 ? -37.991 -2.048 11.159 1.00 73.69 507 GLU A CA 1
ATOM 4247 C C . GLU A 1 507 ? -38.095 -1.317 9.815 1.00 73.69 507 GLU A C 1
ATOM 4249 O O . GLU A 1 507 ? -38.025 -1.932 8.755 1.00 73.69 507 GLU A O 1
ATOM 4254 N N . LYS A 1 508 ? -38.102 0.020 9.846 1.00 78.81 508 LYS A N 1
ATOM 4255 C CA . LYS A 1 508 ? -38.144 0.866 8.642 1.00 78.81 508 LYS A CA 1
ATOM 4256 C C . LYS A 1 508 ? -36.886 0.748 7.778 1.00 78.81 508 LYS A C 1
ATOM 4258 O O . LYS A 1 508 ? -36.931 0.936 6.564 1.00 78.81 508 LYS A O 1
ATOM 4263 N N . LEU A 1 509 ? -35.749 0.398 8.383 1.00 84.25 509 LEU A N 1
ATOM 4264 C CA . LEU A 1 509 ? -34.512 0.099 7.657 1.00 84.25 509 LEU A CA 1
ATOM 4265 C C . LEU A 1 509 ? -34.558 -1.292 6.992 1.00 84.25 509 LEU A C 1
ATOM 4267 O O . LEU A 1 509 ? -33.867 -1.525 5.999 1.00 84.25 509 LEU A O 1
ATOM 4271 N N . HIS A 1 510 ? -35.390 -2.208 7.495 1.00 87.19 510 HIS A N 1
ATOM 4272 C CA . HIS A 1 510 ? -35.723 -3.463 6.822 1.00 87.19 510 HIS A CA 1
ATOM 4273 C C . HIS A 1 510 ? -36.764 -3.247 5.705 1.00 87.19 510 HIS A C 1
ATOM 4275 O O . HIS A 1 510 ? -36.549 -3.721 4.592 1.00 87.19 510 HIS A O 1
ATOM 4281 N N . GLU A 1 511 ? -37.802 -2.426 5.921 1.00 87.19 511 GLU A N 1
ATOM 4282 C CA . GLU A 1 511 ? -38.734 -1.981 4.861 1.00 87.19 511 GLU A CA 1
ATOM 4283 C C . GLU A 1 511 ? -37.989 -1.352 3.667 1.00 87.19 511 GLU A C 1
ATOM 4285 O O . GLU A 1 511 ? -38.273 -1.657 2.506 1.00 87.19 511 GLU A O 1
ATOM 4290 N N . TYR A 1 512 ? -36.985 -0.508 3.934 1.00 89.88 512 TYR A N 1
ATOM 4291 C CA . TYR A 1 512 ? -36.142 0.075 2.887 1.00 89.88 512 TYR A CA 1
ATOM 4292 C C . TYR A 1 512 ? -35.290 -0.979 2.157 1.00 89.88 512 TYR A C 1
ATOM 4294 O O . TYR A 1 512 ? -35.093 -0.872 0.948 1.00 89.88 512 TYR A O 1
ATOM 4302 N N . ALA A 1 513 ? -34.844 -2.039 2.835 1.00 92.19 513 ALA A N 1
ATOM 4303 C CA . ALA A 1 513 ? -34.145 -3.147 2.184 1.00 92.19 513 ALA A CA 1
ATOM 4304 C C . ALA A 1 513 ? -35.076 -3.954 1.254 1.00 92.19 513 ALA A C 1
ATOM 4306 O O . ALA A 1 513 ? -34.677 -4.273 0.135 1.00 92.19 513 ALA A O 1
ATOM 4307 N N . ILE A 1 514 ? -36.337 -4.178 1.649 1.00 92.50 514 ILE A N 1
ATOM 4308 C CA . ILE A 1 514 ? -37.389 -4.776 0.796 1.00 92.50 514 ILE A CA 1
ATOM 4309 C C . ILE A 1 514 ? -37.696 -3.873 -0.417 1.00 92.50 514 ILE A C 1
ATOM 4311 O O . ILE A 1 514 ? -37.988 -4.351 -1.516 1.00 92.50 514 ILE A O 1
ATOM 4315 N N . LYS A 1 515 ? -37.603 -2.544 -0.265 1.00 92.62 515 LYS A N 1
ATOM 4316 C CA . LYS A 1 515 ? -37.684 -1.610 -1.400 1.00 92.62 515 LYS A CA 1
ATOM 4317 C C . LYS A 1 515 ? -36.497 -1.790 -2.357 1.00 92.62 515 LYS A C 1
ATOM 4319 O O . LYS A 1 515 ? -36.717 -1.901 -3.564 1.00 92.62 515 LYS A O 1
ATOM 4324 N N . LEU A 1 516 ? -35.264 -1.853 -1.845 1.00 92.75 516 LEU A N 1
ATOM 4325 C CA . LEU A 1 516 ? -34.064 -2.060 -2.669 1.00 92.75 516 LEU A CA 1
ATOM 4326 C C . LEU A 1 516 ? -34.064 -3.421 -3.378 1.00 92.75 516 LEU A C 1
ATOM 4328 O O . LEU A 1 516 ? -33.644 -3.497 -4.531 1.00 92.75 516 LEU A O 1
ATOM 4332 N N . GLU A 1 517 ? -34.577 -4.473 -2.741 1.00 95.31 517 GLU A N 1
ATOM 4333 C CA . GLU A 1 517 ? -34.794 -5.792 -3.348 1.00 95.31 517 GLU A CA 1
ATOM 4334 C C . GLU A 1 517 ? -35.637 -5.674 -4.623 1.00 95.31 517 GLU A C 1
ATOM 4336 O O . GLU A 1 517 ? -35.164 -5.970 -5.724 1.00 95.31 517 GLU A O 1
ATOM 4341 N N . LYS A 1 518 ? -36.843 -5.109 -4.495 1.00 93.56 518 LYS A N 1
ATOM 4342 C CA . LYS A 1 518 ? -37.782 -4.902 -5.608 1.00 93.56 518 LYS A CA 1
ATOM 4343 C C . LYS A 1 518 ? -37.216 -3.995 -6.706 1.00 93.56 518 LYS A C 1
ATOM 4345 O O . LYS A 1 518 ? -37.503 -4.213 -7.880 1.00 93.56 518 LYS A O 1
ATOM 4350 N N . GLN A 1 519 ? -36.402 -2.998 -6.347 1.00 93.44 519 GLN A N 1
ATOM 4351 C CA . GLN A 1 519 ? -35.771 -2.081 -7.307 1.00 93.44 519 GLN A CA 1
ATOM 4352 C C . GLN A 1 519 ? -34.571 -2.691 -8.048 1.00 93.44 519 GLN A C 1
ATOM 4354 O O . GLN A 1 519 ? -34.369 -2.396 -9.225 1.00 93.44 519 GLN A O 1
ATOM 4359 N N . THR A 1 520 ? -33.762 -3.519 -7.384 1.00 91.75 520 THR A N 1
ATOM 4360 C CA . THR A 1 520 ? -32.517 -4.072 -7.955 1.00 91.75 520 THR A CA 1
ATOM 4361 C C . THR A 1 520 ? -32.667 -5.477 -8.531 1.00 91.75 520 THR A C 1
ATOM 4363 O O . THR A 1 520 ? -31.786 -5.912 -9.271 1.00 91.75 520 THR A O 1
ATOM 4366 N N . LYS A 1 521 ? -33.757 -6.186 -8.197 1.00 92.38 521 LYS A N 1
ATOM 4367 C CA . LYS A 1 521 ? -33.913 -7.642 -8.383 1.00 92.38 521 LYS A CA 1
ATOM 4368 C C . LYS A 1 521 ? -32.794 -8.448 -7.702 1.00 92.38 521 LYS A C 1
ATOM 4370 O O . LYS A 1 521 ? -32.434 -9.532 -8.158 1.00 92.38 521 LYS A O 1
ATOM 4375 N N . GLY A 1 522 ? -32.216 -7.891 -6.637 1.00 93.19 522 GLY A N 1
ATOM 4376 C CA . GLY A 1 522 ? -31.293 -8.598 -5.757 1.00 93.19 522 GLY A CA 1
ATOM 4377 C C . GLY A 1 522 ? -32.017 -9.567 -4.828 1.00 93.19 522 GLY A C 1
ATOM 4378 O O . GLY A 1 522 ? -33.239 -9.555 -4.736 1.00 93.19 522 GLY A O 1
ATOM 4379 N N . TYR A 1 523 ? -31.243 -10.388 -4.127 1.00 96.00 523 TYR A N 1
ATOM 4380 C CA . TYR A 1 523 ? -31.743 -11.258 -3.066 1.00 96.00 523 TYR A CA 1
ATOM 4381 C C . TYR A 1 523 ? -31.593 -10.552 -1.717 1.00 96.00 523 TYR A C 1
ATOM 4383 O O . TYR A 1 523 ? -30.462 -10.242 -1.318 1.00 96.00 523 TYR A O 1
ATOM 4391 N N . LEU A 1 524 ? -32.701 -10.294 -1.017 1.00 95.75 524 LEU A N 1
ATOM 4392 C CA . LEU A 1 524 ? -32.657 -9.868 0.378 1.00 95.75 524 LEU A CA 1
ATOM 4393 C C . LEU A 1 524 ? -32.467 -11.087 1.275 1.00 95.75 524 LEU A C 1
ATOM 4395 O O . LEU A 1 524 ? -33.313 -11.974 1.331 1.00 95.75 524 LEU A O 1
ATOM 4399 N N . LEU A 1 525 ? -31.354 -11.120 2.007 1.00 93.00 525 LEU A N 1
ATOM 4400 C CA . LEU A 1 525 ? -31.141 -12.144 3.018 1.00 93.00 525 LEU A CA 1
ATOM 4401 C C . LEU A 1 525 ? -32.209 -12.015 4.130 1.00 93.00 525 LEU A C 1
ATOM 4403 O O . LEU A 1 525 ? -32.331 -10.924 4.704 1.00 93.00 525 LEU A O 1
ATOM 4407 N N . PRO A 1 526 ? -32.915 -13.107 4.490 1.00 87.25 526 PRO A N 1
ATOM 4408 C CA . PRO A 1 526 ? -33.840 -13.142 5.620 1.00 87.25 526 PRO A CA 1
ATOM 4409 C C . PRO A 1 526 ? -33.216 -12.619 6.917 1.00 87.25 526 PRO A C 1
ATOM 4411 O O . PRO A 1 526 ? -32.016 -12.786 7.172 1.00 87.25 526 PRO A O 1
ATOM 4414 N N . PHE A 1 527 ? -34.027 -11.952 7.743 1.00 78.75 527 PHE A N 1
ATOM 4415 C CA . PHE A 1 527 ? -33.514 -11.205 8.889 1.00 78.75 527 PHE A CA 1
ATOM 4416 C C . PHE A 1 527 ? -32.775 -12.115 9.884 1.00 78.75 527 PHE A C 1
ATOM 4418 O O . PHE A 1 527 ? -33.293 -13.132 10.337 1.00 78.75 527 PHE A O 1
ATOM 4425 N N . ASP A 1 528 ? -31.521 -11.750 10.172 1.00 75.44 528 ASP A N 1
ATOM 4426 C CA . ASP A 1 528 ? -30.555 -12.520 10.969 1.00 75.44 528 ASP A CA 1
ATOM 4427 C C . ASP A 1 528 ? -30.439 -14.022 10.593 1.00 75.44 528 ASP A C 1
ATOM 4429 O O . ASP A 1 528 ? -30.050 -14.858 11.417 1.00 75.44 528 ASP A O 1
ATOM 4433 N N . PHE A 1 529 ? -30.700 -14.352 9.320 1.00 86.25 529 PHE A N 1
ATOM 4434 C CA . PHE A 1 529 ? -30.752 -15.707 8.752 1.00 86.25 529 PHE A CA 1
ATOM 4435 C C . PHE A 1 529 ? -31.884 -16.605 9.303 1.00 86.25 529 PHE A C 1
ATOM 4437 O O . PHE A 1 529 ? -31.723 -17.824 9.328 1.00 86.25 529 PHE A O 1
ATOM 4444 N N . ARG A 1 530 ? -33.017 -16.050 9.766 1.00 85.62 530 ARG A N 1
ATOM 4445 C CA . ARG A 1 530 ? -34.210 -16.853 10.110 1.00 85.62 530 ARG A CA 1
ATOM 4446 C C . ARG A 1 530 ? -34.892 -17.344 8.824 1.00 85.62 530 ARG A C 1
ATOM 4448 O O . ARG A 1 530 ? -35.697 -16.632 8.234 1.00 85.62 530 ARG A O 1
ATOM 4455 N N . ASP A 1 531 ? -34.480 -18.528 8.389 1.00 90.38 531 ASP A N 1
ATOM 4456 C CA . ASP A 1 531 ? -34.843 -19.208 7.144 1.00 90.38 531 ASP A CA 1
ATOM 4457 C C . ASP A 1 531 ? -34.635 -20.718 7.359 1.00 90.38 531 ASP A C 1
ATOM 4459 O O . ASP A 1 531 ? -33.600 -21.112 7.902 1.00 90.38 531 ASP A O 1
ATOM 4463 N N . ASP A 1 532 ? -35.605 -21.561 6.998 1.00 91.25 532 ASP A N 1
ATOM 4464 C CA . ASP A 1 532 ? -35.571 -22.989 7.351 1.00 91.25 532 ASP A CA 1
ATOM 4465 C C . ASP A 1 532 ? -34.504 -23.788 6.594 1.00 91.25 532 ASP A C 1
ATOM 4467 O O . ASP A 1 532 ? -33.829 -24.621 7.199 1.00 91.25 532 ASP A O 1
ATOM 4471 N N . ASP A 1 533 ? -34.276 -23.474 5.314 1.00 93.31 533 ASP A N 1
ATOM 4472 C CA . ASP A 1 533 ? -33.185 -24.035 4.504 1.00 93.31 533 ASP A CA 1
ATOM 4473 C C . ASP A 1 533 ? -31.827 -23.726 5.165 1.00 93.31 533 ASP A C 1
ATOM 4475 O O . ASP A 1 533 ? -30.962 -24.599 5.299 1.00 93.31 533 ASP A O 1
ATOM 4479 N N . PHE A 1 534 ? -31.637 -22.482 5.621 1.00 94.62 534 PHE A N 1
ATOM 4480 C CA . PHE A 1 534 ? -30.435 -22.071 6.347 1.00 94.62 534 PHE A CA 1
ATOM 4481 C C . PHE A 1 534 ? -30.316 -22.756 7.716 1.00 94.62 534 PHE A C 1
ATOM 4483 O O . PHE A 1 534 ? -29.217 -23.168 8.098 1.00 94.62 534 PHE A O 1
ATOM 4490 N N . ILE A 1 535 ? -31.416 -22.872 8.465 1.00 94.44 535 ILE A N 1
ATOM 4491 C CA . ILE A 1 535 ? -31.442 -23.489 9.798 1.00 94.44 535 ILE A CA 1
ATOM 4492 C C . ILE A 1 535 ? -31.131 -24.989 9.708 1.00 94.44 535 ILE A C 1
ATOM 4494 O O . ILE A 1 535 ? -30.338 -25.472 10.514 1.00 94.44 535 ILE A O 1
ATOM 4498 N N . ASP A 1 536 ? -31.658 -25.709 8.715 1.00 95.06 536 ASP A N 1
ATOM 4499 C CA . ASP A 1 536 ? -31.357 -27.132 8.497 1.00 95.06 536 ASP A CA 1
ATOM 4500 C C . ASP A 1 536 ? -29.915 -27.353 8.026 1.00 95.06 536 ASP A C 1
ATOM 4502 O O . ASP A 1 536 ? -29.225 -28.254 8.516 1.00 95.06 536 ASP A O 1
ATOM 4506 N N . MET A 1 537 ? -29.404 -26.490 7.138 1.00 95.00 537 MET A N 1
ATOM 4507 C CA . MET A 1 537 ? -27.979 -26.481 6.792 1.00 95.00 537 MET A CA 1
ATOM 4508 C C . MET A 1 537 ? -27.096 -26.217 8.020 1.00 95.00 537 MET A C 1
ATOM 4510 O O . MET A 1 537 ? -26.053 -26.854 8.174 1.00 95.00 537 MET A O 1
ATOM 4514 N N . LEU A 1 538 ? -27.503 -25.310 8.914 1.00 95.25 538 LEU A N 1
ATOM 4515 C CA . LEU A 1 538 ? -26.748 -24.989 10.125 1.00 95.25 538 LEU A CA 1
ATOM 4516 C C . LEU A 1 538 ? -26.802 -26.116 11.161 1.00 95.25 538 LEU A C 1
ATOM 4518 O O . LEU A 1 538 ? -25.763 -26.450 11.726 1.00 95.25 538 LEU A O 1
ATOM 4522 N N . ALA A 1 539 ? -27.970 -26.724 11.370 1.00 95.62 539 ALA A N 1
ATOM 4523 C CA . ALA A 1 539 ? -28.151 -27.881 12.241 1.00 95.62 539 ALA A CA 1
ATOM 4524 C C . ALA A 1 539 ? -27.228 -29.029 11.805 1.00 95.62 539 ALA A C 1
ATOM 4526 O O . ALA A 1 539 ? -26.415 -29.508 12.592 1.00 95.62 539 ALA A O 1
ATOM 4527 N N . LYS A 1 540 ? -27.252 -29.380 10.515 1.00 94.69 540 LYS A N 1
ATOM 4528 C CA . LYS A 1 540 ? -26.419 -30.441 9.929 1.00 94.69 540 LYS A CA 1
ATOM 4529 C C . LYS A 1 540 ? -24.913 -30.166 10.023 1.00 94.69 540 LYS A C 1
ATOM 4531 O O . LYS A 1 540 ? -24.124 -31.074 10.273 1.00 94.69 540 LYS A O 1
ATOM 4536 N N . GLU A 1 541 ? -24.486 -28.919 9.835 1.00 93.62 541 GLU A N 1
ATOM 4537 C CA . GLU A 1 541 ? -23.072 -28.524 9.959 1.00 93.62 541 GLU A CA 1
ATOM 4538 C C . GLU A 1 541 ? -22.611 -28.329 11.422 1.00 93.62 541 GLU A C 1
ATOM 4540 O O . GLU A 1 541 ? -21.407 -28.219 11.671 1.00 93.62 541 GLU A O 1
ATOM 4545 N N . LEU A 1 542 ? -23.536 -28.311 12.390 1.00 93.62 542 LEU A N 1
ATOM 4546 C CA . LEU A 1 542 ? -23.254 -28.405 13.829 1.00 93.62 542 LEU A CA 1
ATOM 4547 C C . LEU A 1 542 ? -23.227 -29.867 14.306 1.00 93.62 542 LEU A C 1
ATOM 4549 O O . LEU A 1 542 ? -22.292 -30.249 15.004 1.00 93.62 542 LEU A O 1
ATOM 4553 N N . GLU A 1 543 ? -24.179 -30.699 13.870 1.00 93.88 543 GLU A N 1
ATOM 4554 C CA . GLU A 1 543 ? -24.261 -32.142 14.169 1.00 93.88 543 GLU A CA 1
ATOM 4555 C C . GLU A 1 543 ? -22.958 -32.881 13.821 1.00 93.88 543 GLU A C 1
ATOM 4557 O O . GLU A 1 543 ? -22.466 -33.706 14.586 1.00 93.88 543 GLU A O 1
ATOM 4562 N N . LEU A 1 544 ? -22.352 -32.538 12.679 1.00 90.06 544 LEU A N 1
ATOM 4563 C CA . LEU A 1 544 ? -21.078 -33.104 12.222 1.00 90.06 544 LEU A CA 1
ATOM 4564 C C . LEU A 1 544 ? -19.863 -32.714 13.086 1.00 90.06 544 LEU A C 1
ATOM 4566 O O . LEU A 1 544 ? -18.776 -33.241 12.851 1.00 90.06 544 LEU A O 1
ATOM 4570 N N . MET A 1 545 ? -20.003 -31.741 13.989 1.00 89.12 545 MET A N 1
ATOM 4571 C CA . MET A 1 545 ? -18.899 -30.995 14.618 1.00 89.12 545 MET A CA 1
ATOM 4572 C C . MET A 1 545 ? -19.002 -30.924 16.153 1.00 89.12 545 MET A C 1
ATOM 4574 O O . MET A 1 545 ? -18.117 -30.354 16.795 1.00 89.12 545 MET A O 1
ATOM 4578 N N . ILE A 1 546 ? -20.067 -31.497 16.718 1.00 89.69 546 ILE A N 1
ATOM 4579 C CA . ILE A 1 546 ? -20.320 -31.689 18.149 1.00 89.69 546 ILE A CA 1
ATOM 4580 C C . ILE A 1 546 ? -20.148 -33.179 18.468 1.00 89.69 546 ILE A C 1
ATOM 4582 O O . ILE A 1 546 ? -20.411 -34.039 17.627 1.00 89.69 546 ILE A O 1
ATOM 4586 N N . ASP A 1 547 ? -19.699 -33.496 19.682 1.00 85.94 547 ASP A N 1
ATOM 4587 C CA . ASP A 1 547 ? -19.628 -34.879 20.154 1.00 85.94 547 ASP A CA 1
ATOM 4588 C C . ASP A 1 547 ? -21.037 -35.497 20.221 1.00 85.94 547 ASP A C 1
ATOM 4590 O O . ASP A 1 547 ? -21.925 -34.993 20.916 1.00 85.94 547 ASP A O 1
ATOM 4594 N N . LYS A 1 548 ? -21.242 -36.608 19.503 1.00 87.62 548 LYS A N 1
ATOM 4595 C CA . LYS A 1 548 ? -22.540 -37.291 19.415 1.00 87.62 548 LYS A CA 1
ATOM 4596 C C . LYS A 1 548 ? -23.073 -37.757 20.770 1.00 87.62 548 LYS A C 1
ATOM 4598 O O . LYS A 1 548 ? -24.288 -37.799 20.940 1.00 87.62 548 LYS A O 1
ATOM 4603 N N . SER A 1 549 ? -22.201 -38.049 21.737 1.00 87.75 549 SER A N 1
ATOM 4604 C CA . SER A 1 549 ? -22.615 -38.417 23.098 1.00 87.75 549 SER A CA 1
ATOM 4605 C C . SER A 1 549 ? -23.400 -37.303 23.806 1.00 87.75 549 SER A C 1
ATOM 4607 O O . SER A 1 549 ? -24.254 -37.590 24.645 1.00 87.75 549 SER A O 1
ATOM 4609 N N . LEU A 1 550 ? -23.176 -36.037 23.435 1.00 87.94 550 LEU A N 1
ATOM 4610 C CA . LEU A 1 550 ? -23.879 -34.887 24.007 1.00 87.94 550 LEU A CA 1
ATOM 4611 C C . LEU A 1 550 ? -25.262 -34.661 23.378 1.00 87.94 550 LEU A C 1
ATOM 4613 O O . LEU A 1 550 ? -26.161 -34.188 24.068 1.00 87.94 550 LEU A O 1
ATOM 4617 N N . LEU A 1 551 ? -25.450 -34.999 22.095 1.00 89.81 551 LEU A N 1
ATOM 4618 C CA . LEU A 1 551 ? -26.692 -34.728 21.346 1.00 89.81 551 LEU A CA 1
ATOM 4619 C C . LEU A 1 551 ? -27.903 -35.487 21.916 1.00 89.81 551 LEU A C 1
ATOM 4621 O O . LEU A 1 551 ? -29.012 -34.951 21.992 1.00 89.81 551 LEU A O 1
ATOM 4625 N N . ASP A 1 552 ? -27.661 -36.722 22.356 1.00 88.44 552 ASP A N 1
ATOM 4626 C CA . ASP A 1 552 ? -28.650 -37.621 22.953 1.00 88.44 552 ASP A CA 1
ATOM 4627 C C . ASP A 1 552 ? -28.725 -37.554 24.488 1.00 88.44 552 ASP A C 1
ATOM 4629 O O . ASP A 1 552 ? -29.537 -38.264 25.089 1.00 88.44 552 ASP A O 1
ATOM 4633 N N . SER A 1 553 ? -27.908 -36.717 25.131 1.00 87.88 553 SER A N 1
ATOM 4634 C CA . SER A 1 553 ? -27.854 -36.595 26.591 1.00 87.88 553 SER A CA 1
ATOM 4635 C C . SER A 1 553 ? -28.796 -35.501 27.124 1.00 87.88 553 SER A C 1
ATOM 4637 O O . SER A 1 553 ? -28.952 -34.459 26.480 1.00 87.88 553 SER A O 1
ATOM 4639 N N . PRO A 1 554 ? -29.407 -35.680 28.313 1.00 92.38 554 PRO A N 1
ATOM 4640 C CA . PRO A 1 554 ? -30.280 -34.685 28.941 1.00 92.38 554 PRO A CA 1
ATOM 4641 C C . PRO A 1 554 ? -29.471 -33.560 29.614 1.00 92.38 554 PRO A C 1
ATOM 4643 O O . PRO A 1 554 ? -29.487 -33.395 30.831 1.00 92.38 554 PRO A O 1
ATOM 4646 N N . ILE A 1 555 ? -28.705 -32.809 28.819 1.00 94.12 555 ILE A N 1
ATOM 4647 C CA . ILE A 1 555 ? -27.839 -31.724 29.303 1.00 94.12 555 ILE A CA 1
ATOM 4648 C C . ILE A 1 555 ? -28.607 -30.412 29.505 1.00 94.12 555 ILE A C 1
ATOM 4650 O O . ILE A 1 555 ? -29.538 -30.108 28.763 1.00 94.12 555 ILE A O 1
ATOM 4654 N N . HIS A 1 556 ? -28.163 -29.583 30.450 1.00 95.75 556 HIS A N 1
ATOM 4655 C CA . HIS A 1 556 ? -28.647 -28.209 30.608 1.00 95.75 556 HIS A CA 1
ATOM 4656 C C . HIS A 1 556 ? -27.801 -27.258 29.752 1.00 95.75 556 HIS A C 1
ATOM 4658 O O . HIS A 1 556 ? -26.665 -26.951 30.114 1.00 95.75 556 HIS A O 1
ATOM 4664 N N . LEU A 1 557 ? -28.330 -26.819 28.604 1.00 95.19 557 LEU A N 1
ATOM 4665 C CA . LEU A 1 557 ? -27.616 -26.018 27.605 1.00 95.19 557 LEU A CA 1
ATOM 4666 C C . LEU A 1 557 ? -28.019 -24.535 27.663 1.00 95.19 557 LEU A C 1
ATOM 4668 O O . LEU A 1 557 ? -29.091 -24.134 27.208 1.00 95.19 557 LEU A O 1
ATOM 4672 N N . LEU A 1 558 ? -27.121 -23.718 28.203 1.00 94.00 558 LEU A N 1
ATOM 4673 C CA . LEU A 1 558 ? -27.216 -22.271 28.368 1.00 94.00 558 LEU A CA 1
ATOM 4674 C C . LEU A 1 558 ? -26.687 -21.528 27.127 1.00 94.00 558 LEU A C 1
ATOM 4676 O O . LEU A 1 558 ? -25.579 -21.797 26.658 1.00 94.00 558 LEU A O 1
ATOM 4680 N N . LEU A 1 559 ? -27.461 -20.582 26.580 1.00 92.81 559 LEU A N 1
ATOM 4681 C CA . LEU A 1 559 ? -27.066 -19.823 25.385 1.00 92.81 559 LEU A CA 1
ATOM 4682 C C . LEU A 1 559 ? -27.723 -18.439 25.246 1.00 92.81 559 LEU A C 1
ATOM 4684 O O . LEU A 1 559 ? -28.807 -18.164 25.761 1.00 92.81 559 LEU A O 1
ATOM 4688 N N . ALA A 1 560 ? -27.059 -17.566 24.486 1.00 88.31 560 ALA A N 1
ATOM 4689 C CA . ALA A 1 560 ? -27.526 -16.222 24.160 1.00 88.31 560 ALA A CA 1
ATOM 4690 C C . ALA A 1 560 ? -28.629 -16.242 23.082 1.00 88.31 560 ALA A C 1
ATOM 4692 O O . ALA A 1 560 ? -28.432 -16.770 21.985 1.00 88.31 560 ALA A O 1
ATOM 4693 N N . TYR A 1 561 ? -29.772 -15.602 23.354 1.00 87.25 561 TYR A N 1
ATOM 4694 C CA . TYR A 1 561 ? -30.879 -15.460 22.402 1.00 87.25 561 TYR A CA 1
ATOM 4695 C C . TYR A 1 561 ? -30.998 -14.022 21.872 1.00 87.25 561 TYR A C 1
ATOM 4697 O O . TYR A 1 561 ? -31.107 -13.051 22.629 1.00 87.25 561 TYR A O 1
ATOM 4705 N N . ASN A 1 562 ? -31.011 -13.901 20.540 1.00 81.62 562 ASN A N 1
ATOM 4706 C CA . ASN A 1 562 ? -31.288 -12.659 19.812 1.00 81.62 562 ASN A CA 1
ATOM 4707 C C . ASN A 1 562 ? -32.455 -12.860 18.824 1.00 81.62 562 ASN A C 1
ATOM 4709 O O . ASN A 1 562 ? -33.595 -12.778 19.256 1.00 81.62 562 ASN A O 1
ATOM 4713 N N . ALA A 1 563 ? -32.207 -13.210 17.554 1.00 76.69 563 ALA A N 1
ATOM 4714 C CA . ALA A 1 563 ? -33.262 -13.649 16.619 1.00 76.69 563 ALA A CA 1
ATOM 4715 C C . ALA A 1 563 ? -33.485 -15.181 16.614 1.00 76.69 563 ALA A C 1
ATOM 4717 O O . ALA A 1 563 ? -34.341 -15.700 15.906 1.00 76.69 563 ALA A O 1
ATOM 4718 N N . GLY A 1 564 ? -32.693 -15.927 17.393 1.00 86.38 564 GLY A N 1
ATOM 4719 C CA . GLY A 1 564 ? -32.914 -17.351 17.652 1.00 86.38 564 GLY A CA 1
ATOM 4720 C C . GLY A 1 564 ? -32.473 -18.344 16.573 1.00 86.38 564 GLY A C 1
ATOM 4721 O O . GLY A 1 564 ? -32.691 -19.534 16.765 1.00 86.38 564 GLY A O 1
ATOM 4722 N N . THR A 1 565 ? -31.826 -17.922 15.483 1.00 89.75 565 THR A N 1
ATOM 4723 C CA . THR A 1 565 ? -31.367 -18.825 14.403 1.00 89.75 565 THR A CA 1
ATOM 4724 C C . THR A 1 565 ? -30.462 -19.957 14.904 1.00 89.75 565 THR A C 1
ATOM 4726 O O . THR A 1 565 ? -30.668 -21.117 14.567 1.00 89.75 565 THR A O 1
ATOM 4729 N N . THR A 1 566 ? -29.475 -19.638 15.752 1.00 90.69 566 THR A N 1
ATOM 4730 C CA . THR A 1 566 ? -28.574 -20.645 16.341 1.00 90.69 566 THR A CA 1
ATOM 4731 C C . THR A 1 566 ? -29.316 -21.565 17.312 1.00 90.69 566 THR A C 1
ATOM 4733 O O . THR A 1 566 ? -29.058 -22.759 17.327 1.00 90.69 566 THR A O 1
ATOM 4736 N N . PHE A 1 567 ? -30.274 -21.032 18.079 1.00 92.75 567 PHE A N 1
ATOM 4737 C CA . PHE A 1 567 ? -31.119 -21.822 18.980 1.00 92.75 567 PHE A CA 1
ATOM 4738 C C . PHE A 1 567 ? -31.975 -22.832 18.200 1.00 92.75 567 PHE A C 1
ATOM 4740 O O . PHE A 1 567 ? -31.925 -24.014 18.515 1.00 92.75 567 PHE A O 1
ATOM 4747 N N . ARG A 1 568 ? -32.646 -22.409 17.118 1.00 93.12 568 ARG A N 1
ATOM 4748 C CA . ARG A 1 568 ? -33.429 -23.295 16.232 1.00 93.12 568 ARG A CA 1
ATOM 4749 C C . ARG A 1 568 ? -32.568 -24.376 15.559 1.00 93.12 568 ARG A C 1
ATOM 4751 O O . ARG A 1 568 ? -33.015 -25.504 15.393 1.00 93.12 568 ARG A O 1
ATOM 4758 N N . ALA A 1 569 ? -31.313 -24.074 15.222 1.00 94.94 569 ALA A N 1
ATOM 4759 C CA . ALA A 1 569 ? -30.376 -25.086 14.726 1.00 94.94 569 ALA A CA 1
ATOM 4760 C C . ALA A 1 569 ? -29.924 -26.079 15.821 1.00 94.94 569 ALA A C 1
ATOM 4762 O O . ALA A 1 569 ? -29.702 -27.253 15.530 1.00 94.94 569 ALA A O 1
ATOM 4763 N N . LEU A 1 570 ? -29.808 -25.629 17.077 1.00 94.88 570 LEU A N 1
ATOM 4764 C CA . LEU A 1 570 ? -29.423 -26.467 18.218 1.00 94.88 570 LEU A CA 1
ATOM 4765 C C . LEU A 1 570 ? -30.576 -27.354 18.715 1.00 94.88 570 LEU A C 1
ATOM 4767 O O . LEU A 1 570 ? -30.337 -28.524 19.004 1.00 94.88 570 LEU A O 1
ATOM 4771 N N . THR A 1 571 ? -31.819 -26.864 18.755 1.00 94.44 571 THR A N 1
ATOM 4772 C CA . THR A 1 571 ? -33.003 -27.675 19.109 1.00 94.44 571 THR A CA 1
ATOM 4773 C C . THR A 1 571 ? -33.252 -28.800 18.106 1.00 94.44 571 THR A C 1
ATOM 4775 O O . THR A 1 571 ? -33.639 -29.904 18.494 1.00 94.44 571 THR A O 1
ATOM 4778 N N . LYS A 1 572 ? -32.936 -28.583 16.820 1.00 94.25 572 LYS A N 1
ATOM 4779 C CA . LYS A 1 572 ? -33.010 -29.639 15.802 1.00 94.25 572 LYS A CA 1
ATOM 4780 C C . LYS A 1 572 ? -32.038 -30.806 16.057 1.00 94.25 572 LYS A C 1
ATOM 4782 O O . LYS A 1 572 ? -32.390 -31.917 15.661 1.00 94.25 572 LYS A O 1
ATOM 4787 N N . ILE A 1 573 ? -30.913 -30.612 16.763 1.00 95.00 573 ILE A N 1
ATOM 4788 C CA . ILE A 1 573 ? -29.896 -31.665 17.010 1.00 95.00 573 ILE A CA 1
ATOM 4789 C C . ILE A 1 573 ? -29.826 -32.178 18.462 1.00 95.00 573 ILE A C 1
ATOM 4791 O O . ILE A 1 573 ? -29.591 -33.364 18.665 1.00 95.00 573 ILE A O 1
ATOM 4795 N N . PHE A 1 574 ? -30.064 -31.336 19.472 1.00 94.88 574 PHE A N 1
ATOM 4796 C CA . PHE A 1 574 ? -30.042 -31.724 20.889 1.00 94.88 574 PHE A CA 1
ATOM 4797 C C . PHE A 1 574 ? -31.429 -32.199 21.346 1.00 94.88 574 PHE A C 1
ATOM 4799 O O . PHE A 1 574 ? -32.217 -31.448 21.933 1.00 94.88 574 PHE A O 1
ATOM 4806 N N . LYS A 1 575 ? -31.742 -33.467 21.066 1.00 91.69 575 LYS A N 1
ATOM 4807 C CA . LYS A 1 575 ? -33.101 -34.012 21.231 1.00 91.69 575 LYS A CA 1
ATOM 4808 C C . LYS A 1 575 ? -33.573 -34.134 22.679 1.00 91.69 575 LYS A C 1
ATOM 4810 O O . LYS A 1 575 ? -34.777 -34.114 22.895 1.00 91.69 575 LYS A O 1
ATOM 4815 N N . LYS A 1 576 ? -32.664 -34.225 23.658 1.00 94.00 576 LYS A N 1
ATOM 4816 C CA . LYS A 1 576 ? -33.021 -34.392 25.083 1.00 94.00 576 LYS A CA 1
ATOM 4817 C C . LYS A 1 576 ? -32.583 -33.243 26.000 1.00 94.00 576 LYS A C 1
ATOM 4819 O O . LYS A 1 576 ? -32.863 -33.293 27.191 1.00 94.00 576 LYS A O 1
ATOM 4824 N N . ALA A 1 577 ? -31.903 -32.222 25.475 1.00 94.75 577 ALA A N 1
ATOM 4825 C CA . ALA A 1 577 ? -31.387 -31.125 26.292 1.00 94.75 577 ALA A CA 1
ATOM 4826 C C . ALA A 1 577 ? -32.502 -30.232 26.867 1.00 94.75 577 ALA A C 1
ATOM 4828 O O . ALA A 1 577 ? -33.536 -30.023 26.226 1.00 94.75 577 ALA A O 1
ATOM 4829 N N . TYR A 1 578 ? -32.243 -29.655 28.038 1.00 96.25 578 TYR A N 1
ATOM 4830 C CA . TYR A 1 578 ? -32.999 -28.542 28.605 1.00 96.25 578 TYR A CA 1
ATOM 4831 C C . TYR A 1 578 ? -32.314 -27.238 28.199 1.00 96.25 578 TYR A C 1
ATOM 4833 O O . TYR A 1 578 ? -31.134 -27.030 28.490 1.00 96.25 578 TYR A O 1
ATOM 4841 N N . PHE A 1 579 ? -33.027 -26.358 27.504 1.00 95.75 579 PHE A N 1
ATOM 4842 C CA . PHE A 1 579 ? -32.467 -25.115 26.987 1.00 95.75 579 PHE A CA 1
ATOM 4843 C C . PHE A 1 579 ? -32.667 -23.975 27.983 1.00 95.75 579 PHE A C 1
ATOM 4845 O O . PHE A 1 579 ? -33.774 -23.712 28.444 1.00 95.75 579 PHE A O 1
ATOM 4852 N N . HIS A 1 580 ? -31.589 -23.258 28.274 1.00 95.00 580 HIS A N 1
ATOM 4853 C CA . HIS A 1 580 ? -31.576 -22.097 29.155 1.00 95.00 580 HIS A CA 1
ATOM 4854 C C . HIS A 1 580 ? -31.224 -20.870 28.306 1.00 95.00 580 HIS A C 1
ATOM 4856 O O . HIS A 1 580 ? -30.055 -20.560 28.079 1.00 95.00 580 HIS A O 1
ATOM 4862 N N . ILE A 1 581 ? -32.239 -20.201 27.755 1.00 92.94 581 ILE A N 1
ATOM 4863 C CA . ILE A 1 581 ? -32.034 -19.096 26.808 1.00 92.94 581 ILE A CA 1
ATOM 4864 C C . ILE A 1 581 ? -32.023 -17.744 27.521 1.00 92.94 581 ILE A C 1
ATOM 4866 O O . ILE A 1 581 ? -32.951 -17.401 28.252 1.00 92.94 581 ILE A O 1
ATOM 4870 N N . VAL A 1 582 ? -30.989 -16.939 27.276 1.00 90.19 582 VAL A N 1
ATOM 4871 C CA . VAL A 1 582 ? -30.870 -15.587 27.840 1.00 90.19 582 VAL A CA 1
ATOM 4872 C C . VAL A 1 582 ? -31.132 -14.554 26.751 1.00 90.19 582 VAL A C 1
ATOM 4874 O O . VAL A 1 582 ? -30.311 -14.342 25.855 1.00 90.19 582 VAL A O 1
ATOM 4877 N N . GLN A 1 583 ? -32.308 -13.924 26.800 1.00 88.00 583 GLN A N 1
ATOM 4878 C CA . GLN A 1 583 ? -32.729 -12.916 25.827 1.00 88.00 583 GLN A CA 1
ATOM 4879 C C . GLN A 1 583 ? -31.956 -11.605 26.035 1.00 88.00 583 GLN A C 1
ATOM 4881 O O . GLN A 1 583 ? -32.032 -10.992 27.101 1.00 88.00 583 GLN A O 1
ATOM 4886 N N . ILE A 1 584 ? -31.252 -11.166 24.987 1.00 77.19 584 ILE A N 1
ATOM 4887 C CA . ILE A 1 584 ? -30.427 -9.939 24.975 1.00 77.19 584 ILE A CA 1
ATOM 4888 C C . ILE A 1 584 ? -30.971 -8.894 23.976 1.00 77.19 584 ILE A C 1
ATOM 4890 O O . ILE A 1 584 ? -30.634 -7.712 24.060 1.00 77.19 584 ILE A O 1
ATOM 4894 N N . GLY A 1 585 ? -31.806 -9.321 23.019 1.00 73.12 585 GLY A N 1
ATOM 4895 C CA . GLY A 1 585 ? -32.341 -8.497 21.928 1.00 73.12 585 GLY A CA 1
ATOM 4896 C C . GLY A 1 585 ? -33.852 -8.658 21.737 1.00 73.12 585 GLY A C 1
ATOM 4897 O O . GLY A 1 585 ? -34.622 -8.367 22.654 1.00 73.12 585 GLY A O 1
ATOM 4898 N N . GLN A 1 586 ? -34.268 -9.094 20.539 1.00 68.88 586 GLN A N 1
ATOM 4899 C CA . GLN A 1 586 ? -35.679 -9.345 20.203 1.00 68.88 586 GLN A CA 1
ATOM 4900 C C . GLN A 1 586 ? -36.374 -10.251 21.229 1.00 68.88 586 GLN A C 1
ATOM 4902 O O . GLN A 1 586 ? -35.729 -11.060 21.896 1.00 68.88 586 GLN A O 1
ATOM 4907 N N . GLN A 1 587 ? -37.699 -10.107 21.349 1.00 77.00 587 GLN A N 1
ATOM 4908 C CA . GLN A 1 587 ? -38.503 -11.000 22.181 1.00 77.00 587 GLN A CA 1
ATOM 4909 C C . GLN A 1 587 ? -38.327 -12.456 21.735 1.00 77.00 587 GLN A C 1
ATOM 4911 O O . GLN A 1 587 ? -38.191 -12.741 20.545 1.00 77.00 587 GLN A O 1
ATOM 4916 N N . PHE A 1 588 ? -38.318 -13.369 22.708 1.00 78.81 588 PHE A N 1
ATOM 4917 C CA . PHE A 1 588 ? -38.417 -14.792 22.411 1.00 78.81 588 PHE A CA 1
ATOM 4918 C C . PHE A 1 588 ? -39.741 -15.063 21.698 1.00 78.81 588 PHE A C 1
ATOM 4920 O O . PHE A 1 588 ? -40.796 -14.653 22.181 1.00 78.81 588 PHE A O 1
ATOM 4927 N N . ASP A 1 589 ? -39.645 -15.729 20.555 1.00 79.38 589 ASP A N 1
ATOM 4928 C CA . ASP A 1 589 ? -40.758 -16.081 19.687 1.00 79.38 589 ASP A CA 1
ATOM 4929 C C . ASP A 1 589 ? -40.847 -17.606 19.642 1.00 79.38 589 ASP A C 1
ATOM 4931 O O . ASP A 1 589 ? -39.832 -18.272 19.401 1.00 79.38 589 ASP A O 1
ATOM 4935 N N . VAL A 1 590 ? -42.046 -18.110 19.931 1.00 78.25 590 VAL A N 1
ATOM 4936 C CA . VAL A 1 590 ? -42.396 -19.529 20.082 1.00 78.25 590 VAL A CA 1
ATOM 4937 C C . VAL A 1 590 ? -43.321 -20.035 18.975 1.00 78.25 590 VAL A C 1
ATOM 4939 O O . VAL A 1 590 ? -43.613 -21.222 18.950 1.00 78.25 590 VAL A O 1
ATOM 4942 N N . GLY A 1 591 ? -43.790 -19.171 18.065 1.00 75.62 591 GLY A N 1
ATOM 4943 C CA . GLY A 1 591 ? -44.821 -19.525 17.075 1.00 75.62 591 GLY A CA 1
ATOM 4944 C C . GLY A 1 591 ? -44.395 -20.535 15.997 1.00 75.62 591 GLY A C 1
ATOM 4945 O O . GLY A 1 591 ? -45.203 -20.890 15.146 1.00 75.62 591 GLY A O 1
ATOM 4946 N N . ASP A 1 592 ? -43.133 -20.962 16.018 1.00 77.25 592 ASP A N 1
ATOM 4947 C CA . ASP A 1 592 ? -42.483 -21.925 15.122 1.00 77.25 592 ASP A CA 1
ATOM 4948 C C . ASP A 1 592 ? -41.633 -22.958 15.901 1.00 77.25 592 ASP A C 1
ATOM 4950 O O . ASP A 1 592 ? -40.632 -23.459 15.383 1.00 77.25 592 ASP A O 1
ATOM 4954 N N . LEU A 1 593 ? -41.988 -23.238 17.161 1.00 85.00 593 LEU A N 1
ATOM 4955 C CA . LEU A 1 593 ? -41.355 -24.261 18.001 1.00 85.00 593 LEU A CA 1
ATOM 4956 C C . LEU A 1 593 ? -42.373 -25.341 18.383 1.00 85.00 593 LEU A C 1
ATOM 4958 O O . LEU A 1 593 ? -43.509 -25.020 18.722 1.00 85.00 593 LEU A O 1
ATOM 4962 N N . ASP A 1 594 ? -41.940 -26.601 18.376 1.00 88.12 594 ASP A N 1
ATOM 4963 C CA . ASP A 1 594 ? -42.738 -27.730 18.862 1.00 88.12 594 ASP A CA 1
ATOM 4964 C C . ASP A 1 594 ? -42.968 -27.634 20.385 1.00 88.12 594 ASP A C 1
ATOM 4966 O O . ASP A 1 594 ? -42.098 -27.156 21.123 1.00 88.12 594 ASP A O 1
ATOM 4970 N N . ASP A 1 595 ? -44.113 -28.125 20.875 1.00 90.44 595 ASP A N 1
ATOM 4971 C CA . ASP A 1 595 ? -44.488 -28.040 22.298 1.00 90.44 595 ASP A CA 1
ATOM 4972 C C . ASP A 1 595 ? -43.427 -28.663 23.228 1.00 90.44 595 ASP A C 1
ATOM 4974 O O . ASP A 1 595 ? -43.115 -28.098 24.276 1.00 90.44 595 ASP A O 1
ATOM 4978 N N . ASP A 1 596 ? -42.779 -29.762 22.821 1.00 91.69 596 ASP A N 1
ATOM 4979 C CA . ASP A 1 596 ? -41.727 -30.419 23.612 1.00 91.69 596 ASP A CA 1
ATOM 4980 C C . ASP A 1 596 ? -40.438 -29.579 23.720 1.00 91.69 596 ASP A C 1
ATOM 4982 O O . ASP A 1 596 ? -39.682 -29.698 24.688 1.00 91.69 596 ASP A O 1
ATOM 4986 N N . ILE A 1 597 ? -40.174 -28.711 22.737 1.00 92.19 597 ILE A N 1
ATOM 4987 C CA . ILE A 1 597 ? -39.083 -27.733 22.787 1.00 92.19 597 ILE A CA 1
ATOM 4988 C C . ILE A 1 597 ? -39.475 -26.595 23.732 1.00 92.19 597 ILE A C 1
ATOM 4990 O O . ILE A 1 597 ? -38.626 -26.128 24.494 1.00 92.19 597 ILE A O 1
ATOM 4994 N N . ILE A 1 598 ? -40.739 -26.161 23.714 1.00 91.69 598 ILE A N 1
ATOM 4995 C CA . ILE A 1 598 ? -41.256 -25.114 24.607 1.00 91.69 598 ILE A CA 1
ATOM 4996 C C . ILE A 1 598 ? -41.195 -25.586 26.068 1.00 91.69 598 ILE A C 1
ATOM 4998 O O . ILE A 1 598 ? -40.602 -24.889 26.893 1.00 91.69 598 ILE A O 1
ATOM 5002 N N . GLU A 1 599 ? -41.694 -26.788 26.379 1.00 92.19 599 GLU A N 1
ATOM 5003 C CA . GLU A 1 599 ? -41.626 -27.393 27.721 1.00 92.19 599 GLU A CA 1
ATOM 5004 C C . GLU A 1 599 ? -40.184 -27.535 28.237 1.00 92.19 599 GLU A C 1
ATOM 5006 O O . GLU A 1 599 ? -39.918 -27.331 29.424 1.00 92.19 599 GLU A O 1
ATOM 5011 N N . ARG A 1 600 ? -39.223 -27.820 27.347 1.00 94.00 600 ARG A N 1
ATOM 5012 C CA . ARG A 1 600 ? -37.795 -27.942 27.691 1.00 94.00 600 ARG A CA 1
ATOM 5013 C C . ARG A 1 600 ? -37.011 -26.623 27.657 1.00 94.00 600 ARG A C 1
ATOM 5015 O O . ARG A 1 600 ? -35.804 -26.657 27.905 1.00 94.00 600 ARG A O 1
ATOM 5022 N N . THR A 1 601 ? -37.630 -25.471 27.374 1.00 94.62 601 THR A N 1
ATOM 5023 C CA . THR A 1 601 ? -36.921 -24.181 27.232 1.00 94.62 601 THR A CA 1
ATOM 5024 C C . THR A 1 601 ? -37.250 -23.198 28.361 1.00 94.62 601 THR A C 1
ATOM 5026 O O . THR A 1 601 ? -38.231 -22.456 28.319 1.00 94.62 601 THR A O 1
ATOM 5029 N N . THR A 1 602 ? -36.339 -23.076 29.331 1.00 94.56 602 THR A N 1
ATOM 5030 C CA . THR A 1 602 ? -36.381 -21.991 30.324 1.00 94.56 602 THR A CA 1
ATOM 5031 C C . THR A 1 602 ? -35.878 -20.682 29.716 1.00 94.56 602 THR A C 1
ATOM 5033 O O . THR A 1 602 ? -34.718 -20.573 29.308 1.00 94.56 602 THR A O 1
ATOM 5036 N N . ARG A 1 603 ? -36.732 -19.653 29.695 1.00 92.75 603 ARG A N 1
ATOM 5037 C CA . ARG A 1 603 ? -36.385 -18.299 29.230 1.00 92.75 603 ARG A CA 1
ATOM 5038 C C . ARG A 1 603 ? -36.006 -17.375 30.382 1.00 92.75 603 ARG A C 1
ATOM 5040 O O . ARG A 1 603 ? -36.785 -17.169 31.308 1.00 92.75 603 ARG A O 1
ATOM 5047 N N . TYR A 1 604 ? -34.879 -16.694 30.222 1.00 91.31 604 TYR A N 1
ATOM 5048 C CA . TYR A 1 604 ? -34.444 -15.572 31.048 1.00 91.31 604 TYR A CA 1
ATOM 5049 C C . TYR A 1 604 ? -34.352 -14.294 30.197 1.00 91.31 604 TYR A C 1
ATOM 5051 O O . TYR A 1 604 ? -34.173 -14.349 28.977 1.00 91.31 604 TYR A O 1
ATOM 5059 N N . VAL A 1 605 ? -34.459 -13.126 30.831 1.00 87.88 605 VAL A N 1
ATOM 5060 C CA . VAL A 1 605 ? -34.341 -11.811 30.177 1.00 87.88 605 VAL A CA 1
ATOM 5061 C C . VAL A 1 605 ? -33.266 -11.021 30.911 1.00 87.88 605 VAL A C 1
ATOM 5063 O O . VAL A 1 605 ? -33.418 -10.770 32.103 1.00 87.88 605 VAL A O 1
ATOM 5066 N N . SER A 1 606 ? -32.185 -10.660 30.215 1.00 82.62 606 SER A N 1
ATOM 5067 C CA . SER A 1 606 ? -31.043 -9.967 30.825 1.00 82.62 606 SER A CA 1
ATOM 5068 C C . SER A 1 606 ? -31.428 -8.573 31.322 1.00 82.62 606 SER A C 1
ATOM 5070 O O . SER A 1 606 ? -32.105 -7.820 30.618 1.00 82.62 606 SER A O 1
ATOM 5072 N N . SER A 1 607 ? -30.964 -8.208 32.520 1.00 75.31 607 SER A N 1
ATOM 5073 C CA . SER A 1 607 ? -31.119 -6.851 33.064 1.00 75.31 607 SER A CA 1
ATOM 5074 C C . SER A 1 607 ? -30.240 -5.816 32.345 1.00 75.31 607 SER A C 1
ATOM 5076 O O . SER A 1 607 ? -30.528 -4.617 32.386 1.00 75.31 607 SER A O 1
ATOM 5078 N N . PHE A 1 608 ? -29.203 -6.266 31.633 1.00 68.00 608 PHE A N 1
ATOM 5079 C CA . PHE A 1 608 ? -28.291 -5.427 30.858 1.00 68.00 608 PHE A CA 1
ATOM 5080 C C . PHE A 1 608 ? -28.860 -5.144 29.465 1.00 68.00 608 PHE A C 1
ATOM 5082 O O . PHE A 1 608 ? -29.189 -6.062 28.709 1.00 68.00 608 PHE A O 1
ATOM 5089 N N . ARG A 1 609 ? -28.898 -3.873 29.045 1.00 61.41 609 ARG A N 1
ATOM 5090 C CA . ARG A 1 609 ? -29.415 -3.512 27.715 1.00 61.41 609 ARG A CA 1
ATOM 5091 C C . ARG A 1 609 ? -28.492 -4.068 26.628 1.00 61.41 609 ARG A C 1
ATOM 5093 O O . ARG A 1 609 ? -27.298 -4.287 26.837 1.00 61.41 609 ARG A O 1
ATOM 5100 N N . PHE A 1 610 ? -29.016 -4.227 25.413 1.00 53.44 610 PHE A N 1
ATOM 5101 C CA . PHE A 1 610 ? -28.292 -4.778 24.253 1.00 53.44 610 PHE A CA 1
ATOM 5102 C C . PHE A 1 610 ? -26.905 -4.145 23.975 1.00 53.44 610 PHE A C 1
ATOM 5104 O O . PHE A 1 610 ? -26.031 -4.793 23.402 1.00 53.44 610 PHE A O 1
ATOM 5111 N N . LYS A 1 611 ? -26.683 -2.879 24.360 1.00 50.75 611 LYS A N 1
ATOM 5112 C CA . LYS A 1 611 ? -25.424 -2.142 24.121 1.00 50.75 611 LYS A CA 1
ATOM 5113 C C . LYS A 1 611 ? -24.378 -2.299 25.234 1.00 50.75 611 LYS A C 1
ATOM 5115 O O . LYS A 1 611 ? -23.199 -2.021 24.985 1.00 50.75 611 LYS A O 1
ATOM 5120 N N . ASP A 1 612 ? -24.807 -2.715 26.418 1.00 48.84 612 ASP A N 1
ATOM 5121 C CA . ASP A 1 612 ? -24.039 -2.627 27.660 1.00 48.84 612 ASP A CA 1
ATOM 5122 C C . ASP A 1 612 ? -23.054 -3.806 27.761 1.00 48.84 612 ASP A C 1
ATOM 5124 O O . ASP A 1 612 ? -23.369 -4.911 27.309 1.00 48.84 612 ASP A O 1
ATOM 5128 N N . ASP A 1 613 ? -21.863 -3.580 28.315 1.00 49.91 613 ASP A N 1
ATOM 5129 C CA . ASP A 1 613 ? -20.893 -4.641 28.628 1.00 49.91 613 ASP A CA 1
ATOM 5130 C C . ASP A 1 613 ? -21.269 -5.332 29.948 1.00 49.91 613 ASP A C 1
ATOM 5132 O O . ASP A 1 613 ? -21.715 -4.673 30.888 1.00 49.91 613 ASP A O 1
ATOM 5136 N N . TYR A 1 614 ? -21.092 -6.652 30.030 1.00 51.91 614 TYR A N 1
ATOM 5137 C CA . TYR A 1 614 ? -21.310 -7.411 31.264 1.00 51.91 614 TYR A CA 1
ATOM 5138 C C . TYR A 1 614 ? -20.041 -7.403 32.130 1.00 51.91 614 TYR A C 1
ATOM 5140 O O . TYR A 1 614 ? -19.032 -8.017 31.776 1.00 51.91 614 TYR A O 1
ATOM 5148 N N . ASP A 1 615 ? -20.080 -6.703 33.268 1.00 54.16 615 ASP A N 1
ATOM 5149 C CA . ASP A 1 615 ? -18.941 -6.601 34.188 1.00 54.16 615 ASP A CA 1
ATOM 5150 C C . ASP A 1 615 ? -18.850 -7.825 35.120 1.00 54.16 615 ASP A C 1
ATOM 5152 O O . ASP A 1 615 ? -19.464 -7.895 36.194 1.00 54.16 615 ASP A O 1
ATOM 5156 N N . ALA A 1 616 ? -18.058 -8.805 34.683 1.00 53.12 616 ALA A N 1
ATOM 5157 C CA . ALA A 1 616 ? -17.900 -10.108 35.322 1.00 53.12 616 ALA A CA 1
ATOM 5158 C C . ALA A 1 616 ? -17.135 -10.103 36.663 1.00 53.12 616 ALA A C 1
ATOM 5160 O O . ALA A 1 616 ? -16.994 -11.164 37.264 1.00 53.12 616 ALA A O 1
ATOM 5161 N N . LYS A 1 617 ? -16.728 -8.940 37.207 1.00 47.44 617 LYS A N 1
ATOM 5162 C CA . LYS A 1 617 ? -16.185 -8.805 38.587 1.00 47.44 617 LYS A CA 1
ATOM 5163 C C . LYS A 1 617 ? -17.098 -9.387 39.678 1.00 47.44 617 LYS A C 1
ATOM 5165 O O . LYS A 1 617 ? -16.675 -9.568 40.813 1.00 47.44 617 LYS A O 1
ATOM 5170 N N . ASN A 1 618 ? -18.360 -9.634 39.335 1.00 48.44 618 ASN A N 1
ATOM 5171 C CA . ASN A 1 618 ? -19.386 -10.234 40.177 1.00 48.44 618 ASN A CA 1
ATOM 5172 C C . ASN A 1 618 ? -19.320 -11.771 40.291 1.00 48.44 618 ASN A C 1
ATOM 5174 O O . ASN A 1 618 ? -20.132 -12.327 41.029 1.00 48.44 618 ASN A O 1
ATOM 5178 N N . LEU A 1 619 ? -18.416 -12.444 39.568 1.00 53.41 619 LEU A N 1
ATOM 5179 C CA . LEU A 1 619 ? -18.284 -13.904 39.515 1.00 53.41 619 LEU A CA 1
ATOM 5180 C C . LEU A 1 619 ? -16.895 -14.336 40.010 1.00 53.41 619 LEU A C 1
ATOM 5182 O O . LEU A 1 619 ? -15.888 -13.788 39.561 1.00 53.41 619 LEU A O 1
ATOM 5186 N N . GLN A 1 620 ? -16.825 -15.336 40.896 1.00 47.81 620 GLN A N 1
ATOM 5187 C CA . GLN A 1 620 ? -15.552 -15.901 41.356 1.00 47.81 620 GLN A CA 1
ATOM 5188 C C . GLN A 1 620 ? -15.269 -17.243 40.670 1.00 47.81 620 GLN A C 1
ATOM 5190 O O . GLN A 1 620 ? -15.870 -18.278 40.963 1.00 47.81 620 GLN A O 1
ATOM 5195 N N . PHE A 1 621 ? -14.310 -17.224 39.744 1.00 52.44 621 PHE A N 1
ATOM 5196 C CA . PHE A 1 621 ? -13.757 -18.427 39.130 1.00 52.44 621 PHE A CA 1
ATOM 5197 C C . PHE A 1 621 ? -12.841 -19.124 40.138 1.00 52.44 621 PHE A C 1
ATOM 5199 O O . PHE A 1 621 ? -11.715 -18.678 40.356 1.00 52.44 621 PHE A O 1
ATOM 5206 N N . VAL A 1 622 ? -13.314 -20.212 40.752 1.00 45.19 622 VAL A N 1
ATOM 5207 C CA . VAL A 1 622 ? -12.484 -21.044 41.634 1.00 45.19 622 VAL A CA 1
ATOM 5208 C C . VAL A 1 622 ? -11.656 -22.002 40.785 1.00 45.19 622 VAL A C 1
ATOM 5210 O O . VAL A 1 622 ? -12.052 -23.124 40.471 1.00 45.19 622 VAL A O 1
ATOM 5213 N N . ASN A 1 623 ? -10.488 -21.495 40.421 1.00 42.97 623 ASN A N 1
ATOM 5214 C CA . ASN A 1 623 ? -9.285 -22.245 40.096 1.00 42.97 623 ASN A CA 1
ATOM 5215 C C . ASN A 1 623 ? -8.195 -21.724 41.058 1.00 42.97 623 ASN A C 1
ATOM 5217 O O . ASN A 1 623 ? -8.332 -20.602 41.548 1.00 42.97 623 ASN A O 1
ATOM 5221 N N . ASP A 1 624 ? -7.134 -22.478 41.350 1.00 39.94 624 ASP A N 1
ATOM 5222 C CA . ASP A 1 624 ? -6.257 -22.210 42.518 1.00 39.94 624 ASP A CA 1
ATOM 5223 C C . ASP A 1 624 ? -5.281 -21.008 42.378 1.00 39.94 624 ASP A C 1
ATOM 5225 O O . ASP A 1 624 ? -4.177 -21.013 42.918 1.00 39.94 624 ASP A O 1
ATOM 5229 N N . ASN A 1 625 ? -5.666 -19.956 41.648 1.00 34.69 625 ASN A N 1
ATOM 5230 C CA . ASN A 1 625 ? -4.956 -18.679 41.534 1.00 34.69 625 ASN A CA 1
ATOM 5231 C C . ASN A 1 625 ? -5.939 -17.493 41.515 1.00 34.69 625 ASN A C 1
ATOM 5233 O O . ASN A 1 625 ? -7.060 -17.597 41.021 1.00 34.69 625 ASN A O 1
ATOM 5237 N N . GLN A 1 626 ? -5.506 -16.338 42.034 1.00 36.09 626 GLN A N 1
ATOM 5238 C CA . GLN A 1 626 ? -6.344 -15.136 42.143 1.00 36.09 626 GLN A CA 1
ATOM 5239 C C . GLN A 1 626 ? -6.807 -14.605 40.772 1.00 36.09 626 GLN A C 1
ATOM 5241 O O . GLN A 1 626 ? -5.982 -14.357 39.898 1.00 36.09 626 GLN A O 1
ATOM 5246 N N . PHE A 1 627 ? -8.116 -14.349 40.643 1.00 34.69 627 PHE A N 1
ATOM 5247 C CA . PHE A 1 627 ? -8.777 -13.649 39.526 1.00 34.69 627 PHE A CA 1
ATOM 5248 C C . PHE A 1 627 ? -8.369 -14.099 38.111 1.00 34.69 627 PHE A C 1
ATOM 5250 O O . PHE A 1 627 ? -7.601 -13.440 37.409 1.00 34.69 627 PHE A O 1
ATOM 5257 N N . VAL A 1 628 ? -8.991 -15.182 37.645 1.00 41.94 628 VAL A N 1
ATOM 5258 C CA . VAL A 1 628 ? -8.925 -15.605 36.240 1.00 41.94 628 VAL A CA 1
ATOM 5259 C C . VAL A 1 628 ? -9.886 -14.749 35.393 1.00 41.94 628 VAL A C 1
ATOM 5261 O O . VAL A 1 628 ? -11.068 -14.644 35.722 1.00 41.94 628 VAL A O 1
ATOM 5264 N N . GLU A 1 629 ? -9.410 -14.151 34.291 1.00 48.66 629 GLU A N 1
ATOM 5265 C CA . GLU A 1 629 ? -10.301 -13.689 33.206 1.00 48.66 629 GLU A CA 1
ATOM 5266 C C . GLU A 1 629 ? -11.126 -14.880 32.669 1.00 48.66 629 GLU A C 1
ATOM 5268 O O . GLU A 1 629 ? -10.730 -16.031 32.854 1.00 48.66 629 GLU A O 1
ATOM 5273 N N . PHE A 1 630 ? -12.244 -14.644 31.961 1.00 53.72 630 PHE A N 1
ATOM 5274 C CA . PHE A 1 630 ? -12.962 -15.740 31.286 1.00 53.72 630 PHE A CA 1
ATOM 5275 C C . PHE A 1 630 ? -11.959 -16.609 30.493 1.00 53.72 630 PHE A C 1
ATOM 5277 O O . PHE A 1 630 ? -11.243 -16.059 29.650 1.00 53.72 630 PHE A O 1
ATOM 5284 N N . PRO A 1 631 ? -11.897 -17.943 30.704 1.00 44.69 631 PRO A N 1
ATOM 5285 C CA . PRO A 1 631 ? -10.815 -18.790 30.176 1.00 44.69 631 PRO A CA 1
ATOM 5286 C C . PRO A 1 631 ? -10.839 -18.975 28.645 1.00 44.69 631 PRO A C 1
ATOM 5288 O O . PRO A 1 631 ? -10.086 -19.768 28.083 1.00 44.69 631 PRO A O 1
ATOM 5291 N N . TYR A 1 632 ? -11.714 -18.245 27.959 1.00 51.84 632 TYR A N 1
ATOM 5292 C CA . TYR A 1 632 ? -11.892 -18.195 26.520 1.00 51.84 632 TYR A CA 1
ATOM 5293 C C . TYR A 1 632 ? -12.488 -16.836 26.135 1.00 51.84 632 TYR A C 1
ATOM 5295 O O . TYR A 1 632 ? -13.104 -16.149 26.950 1.00 51.84 632 TYR A O 1
ATOM 5303 N N . THR A 1 633 ? -12.308 -16.416 24.882 1.00 49.75 633 THR A N 1
ATOM 5304 C CA . THR A 1 633 ? -12.710 -15.066 24.468 1.00 49.75 633 THR A CA 1
ATOM 5305 C C . THR A 1 633 ? -14.193 -14.986 24.105 1.00 49.75 633 THR A C 1
ATOM 5307 O O . THR A 1 633 ? -14.540 -14.929 22.925 1.00 49.75 633 THR A O 1
ATOM 5310 N N . THR A 1 634 ? -15.049 -14.948 25.123 1.00 53.53 634 THR A N 1
ATOM 5311 C CA . THR A 1 634 ? -16.484 -14.632 25.038 1.00 53.53 634 THR A CA 1
ATOM 5312 C C . THR A 1 634 ? -16.719 -13.220 24.467 1.00 53.53 634 THR A C 1
ATOM 5314 O O . THR A 1 634 ? -15.843 -12.352 24.534 1.00 53.53 634 THR A O 1
ATOM 5317 N N . VAL A 1 635 ? -17.914 -12.926 23.936 1.00 54.38 635 VAL A N 1
ATOM 5318 C CA . VAL A 1 635 ? -18.309 -11.536 23.625 1.00 54.38 635 VAL A CA 1
ATOM 5319 C C . VAL A 1 635 ? -18.866 -10.842 24.864 1.00 54.38 635 VAL A C 1
ATOM 5321 O O . VAL A 1 635 ? -20.025 -11.038 25.221 1.00 54.38 635 VAL A O 1
ATOM 5324 N N . GLU A 1 636 ? -18.067 -9.940 25.434 1.00 56.22 636 GLU A N 1
ATOM 5325 C CA . GLU A 1 636 ? -18.364 -9.081 26.602 1.00 56.22 636 GLU A CA 1
ATOM 5326 C C . GLU A 1 636 ? -19.754 -8.396 26.586 1.00 56.22 636 GLU A C 1
ATOM 5328 O O . GLU A 1 636 ? -20.318 -8.115 27.640 1.00 56.22 636 GLU A O 1
ATOM 5333 N N . LYS A 1 637 ? -20.345 -8.161 25.404 1.00 62.66 637 LYS A N 1
ATOM 5334 C CA . LYS A 1 637 ? -21.669 -7.523 25.233 1.00 62.66 637 LYS A CA 1
ATOM 5335 C C . LYS A 1 637 ? -22.836 -8.477 24.955 1.00 62.66 637 LYS A C 1
ATOM 5337 O O . LYS A 1 637 ? -23.987 -8.052 25.073 1.00 62.66 637 LYS A O 1
ATOM 5342 N N . TRP A 1 638 ? -22.561 -9.685 24.459 1.00 67.19 638 TRP A N 1
ATOM 5343 C CA . TRP A 1 638 ? -23.564 -10.622 23.930 1.00 67.19 638 TRP A CA 1
ATOM 5344 C C . TRP A 1 638 ? -23.466 -11.930 24.717 1.00 67.19 638 TRP A C 1
ATOM 5346 O O . TRP A 1 638 ? -24.131 -12.076 25.738 1.00 67.19 638 TRP A O 1
ATOM 5356 N N . ASP A 1 639 ? -22.583 -12.835 24.297 1.00 70.06 639 ASP A N 1
ATOM 5357 C CA . ASP A 1 639 ? -22.449 -14.182 24.855 1.00 70.06 639 ASP A CA 1
ATOM 5358 C C . ASP A 1 639 ? -22.049 -14.180 26.348 1.00 70.06 639 ASP A C 1
ATOM 5360 O O . ASP A 1 639 ? -22.386 -15.104 27.076 1.00 70.06 639 ASP A O 1
ATOM 5364 N N . ALA A 1 640 ? -21.422 -13.110 26.857 1.00 71.75 640 ALA A N 1
ATOM 5365 C CA . ALA A 1 640 ? -21.083 -12.977 28.280 1.00 71.75 640 ALA A CA 1
ATOM 5366 C C . ALA A 1 640 ? -22.300 -12.761 29.205 1.00 71.75 640 ALA A C 1
ATOM 5368 O O . ALA A 1 640 ? -22.191 -12.980 30.408 1.00 71.75 640 ALA A O 1
ATOM 5369 N N . LYS A 1 641 ? -23.469 -12.372 28.675 1.00 78.62 641 LYS A N 1
ATOM 5370 C CA . LYS A 1 641 ? -24.681 -12.144 29.489 1.00 78.62 641 LYS A CA 1
ATOM 5371 C C . LYS A 1 641 ? -25.371 -13.431 29.933 1.00 78.62 641 LYS A C 1
ATOM 5373 O O . LYS A 1 641 ? -26.200 -13.386 30.835 1.00 78.62 641 LYS A O 1
ATOM 5378 N N . VAL A 1 642 ? -25.018 -14.582 29.356 1.00 83.25 642 VAL A N 1
ATOM 5379 C CA . VAL A 1 642 ? -25.616 -15.870 29.749 1.00 83.25 642 VAL A CA 1
ATOM 5380 C C . VAL A 1 642 ? -25.338 -16.211 31.219 1.00 83.25 642 VAL A C 1
ATOM 5382 O O . VAL A 1 642 ? -26.187 -16.780 31.899 1.00 83.25 642 VAL A O 1
ATOM 5385 N N . TYR A 1 643 ? -24.185 -15.773 31.733 1.00 83.62 643 TYR A N 1
ATOM 5386 C CA . TYR A 1 643 ? -23.744 -15.989 33.111 1.00 83.62 643 TYR A CA 1
ATOM 5387 C C . TYR A 1 643 ? -24.574 -15.246 34.172 1.00 83.62 643 TYR A C 1
ATOM 5389 O O . TYR A 1 643 ? -24.468 -15.572 35.347 1.00 83.62 643 TYR A O 1
ATOM 5397 N N . GLU A 1 644 ? -25.435 -14.295 33.792 1.00 82.62 644 GLU A N 1
ATOM 5398 C CA . GLU A 1 644 ? -26.344 -13.600 34.719 1.00 82.62 644 GLU A CA 1
ATOM 5399 C C . GLU A 1 644 ? -27.359 -14.546 35.396 1.00 82.62 644 GLU A C 1
ATOM 5401 O O . GLU A 1 644 ? -27.892 -14.228 36.459 1.00 82.62 644 GLU A O 1
ATOM 5406 N N . PHE A 1 645 ? -27.623 -15.714 34.798 1.00 86.94 645 PHE A N 1
ATOM 5407 C CA . PHE A 1 645 ? -28.672 -16.642 35.235 1.00 86.94 645 PHE A CA 1
ATOM 5408 C C . PHE A 1 645 ? -28.164 -18.035 35.621 1.00 86.94 645 PHE A C 1
ATOM 5410 O O . PHE A 1 645 ? -28.983 -18.916 35.872 1.00 86.94 645 PHE A O 1
ATOM 5417 N N . ILE A 1 646 ? -26.844 -18.240 35.699 1.00 86.12 646 ILE A N 1
ATOM 5418 C CA . ILE A 1 646 ? -26.241 -19.550 35.997 1.00 86.12 646 ILE A CA 1
ATOM 5419 C C . ILE A 1 646 ? -26.707 -20.120 37.351 1.00 86.12 646 ILE A C 1
ATOM 5421 O O . ILE A 1 646 ? -27.066 -21.292 37.438 1.00 86.12 646 ILE A O 1
ATOM 5425 N N . ASP A 1 647 ? -26.825 -19.263 38.366 1.00 84.38 647 ASP A N 1
ATOM 5426 C CA . ASP A 1 647 ? -27.335 -19.568 39.710 1.00 84.38 647 ASP A CA 1
ATOM 5427 C C . ASP A 1 647 ? -28.786 -20.100 39.690 1.00 84.38 647 ASP A C 1
ATOM 5429 O O . ASP A 1 647 ? -29.220 -20.779 40.617 1.00 84.38 647 ASP A O 1
ATOM 5433 N N . LYS A 1 648 ? -29.545 -19.817 38.618 1.00 87.88 648 LYS A N 1
ATOM 5434 C CA . LYS A 1 648 ? -30.958 -20.201 38.431 1.00 87.88 648 LYS A CA 1
ATOM 5435 C C . LYS A 1 648 ? -31.141 -21.434 37.537 1.00 87.88 648 LYS A C 1
ATOM 5437 O O . LYS A 1 648 ? -32.244 -21.658 37.029 1.00 87.88 648 LYS A O 1
ATOM 5442 N N . ILE A 1 649 ? -30.076 -22.196 37.293 1.00 90.44 649 ILE A N 1
ATOM 5443 C CA . ILE A 1 649 ? -30.117 -23.457 36.545 1.00 90.44 649 ILE A CA 1
ATOM 5444 C C . ILE A 1 649 ? -30.117 -24.619 37.557 1.00 90.44 649 ILE A C 1
ATOM 5446 O O . ILE A 1 649 ? -29.200 -24.707 38.377 1.00 90.44 649 ILE A O 1
ATOM 5450 N N . PRO A 1 650 ? -31.114 -25.528 37.521 1.00 87.56 650 PRO A N 1
ATOM 5451 C CA . PRO A 1 650 ? -31.308 -26.575 38.533 1.00 87.56 650 PRO A CA 1
ATOM 5452 C C . PRO A 1 650 ? -30.352 -27.777 38.383 1.00 87.56 650 PRO A C 1
ATOM 5454 O O . PRO A 1 650 ? -30.648 -28.864 38.866 1.00 87.56 650 PRO A O 1
ATOM 5457 N N . SER A 1 651 ? -29.212 -27.589 37.716 1.00 89.50 651 SER A N 1
ATOM 5458 C CA . SER A 1 651 ? -28.158 -28.590 37.523 1.00 89.50 651 SER A CA 1
ATOM 5459 C C . SER A 1 651 ? -26.824 -28.027 37.989 1.00 89.50 651 SER A C 1
ATOM 5461 O O . SER A 1 651 ? -26.575 -26.827 37.844 1.00 89.50 651 SER A O 1
ATOM 5463 N N . ASP A 1 652 ? -25.964 -28.878 38.541 1.00 88.38 652 ASP A N 1
ATOM 5464 C CA . ASP A 1 652 ? -24.589 -28.508 38.881 1.00 88.38 652 ASP A CA 1
ATOM 5465 C C . ASP A 1 652 ? -23.638 -28.652 37.688 1.00 88.38 652 ASP A C 1
ATOM 5467 O O . ASP A 1 652 ? -22.672 -27.899 37.606 1.00 88.38 652 ASP A O 1
ATOM 5471 N N . ASP A 1 653 ? -23.956 -29.514 36.716 1.00 91.62 653 ASP A N 1
ATOM 5472 C CA . ASP A 1 653 ? -23.271 -29.586 35.423 1.00 91.62 653 ASP A CA 1
ATOM 5473 C C . ASP A 1 653 ? -24.051 -28.789 34.363 1.00 91.62 653 ASP A C 1
ATOM 5475 O O . ASP A 1 653 ? -25.187 -29.124 34.005 1.00 91.62 653 ASP A O 1
ATOM 5479 N N . ILE A 1 654 ? -23.440 -27.715 33.860 1.00 92.69 654 ILE A N 1
ATOM 5480 C CA . ILE A 1 654 ? -24.051 -26.751 32.937 1.00 92.69 654 ILE A CA 1
ATOM 5481 C C . ILE A 1 654 ? -23.212 -26.675 31.658 1.00 92.69 654 ILE A C 1
ATOM 5483 O O . ILE A 1 654 ? -21.992 -26.508 31.694 1.00 92.69 654 ILE A O 1
ATOM 5487 N N . TYR A 1 655 ? -23.863 -26.765 30.503 1.00 93.75 655 TYR A N 1
ATOM 5488 C CA . TYR A 1 655 ? -23.229 -26.605 29.198 1.00 93.75 655 TYR A CA 1
ATOM 5489 C C . TYR A 1 655 ? -23.498 -25.198 28.670 1.00 93.75 655 TYR A C 1
ATOM 5491 O O . TYR A 1 655 ? -24.605 -24.695 28.820 1.00 93.75 655 TYR A O 1
ATOM 5499 N N . VAL A 1 656 ? -22.519 -24.554 28.031 1.00 91.56 656 VAL A N 1
ATOM 5500 C CA . VAL A 1 656 ? -22.682 -23.195 27.474 1.00 91.56 656 VAL A CA 1
ATOM 5501 C C . VAL A 1 656 ? -22.341 -23.190 25.993 1.00 91.56 656 VAL A C 1
ATOM 5503 O O . VAL A 1 656 ? -21.228 -23.561 25.636 1.00 91.56 656 VAL A O 1
ATOM 5506 N N . PHE A 1 657 ? -23.247 -22.735 25.126 1.00 91.12 657 PHE A N 1
ATOM 5507 C CA . PHE A 1 657 ? -22.933 -22.558 23.704 1.00 91.12 657 PHE A CA 1
ATOM 5508 C C . PHE A 1 657 ? -22.442 -21.132 23.420 1.00 91.12 657 PHE A C 1
ATOM 5510 O O . PHE A 1 657 ? -23.215 -20.175 23.486 1.00 91.12 657 PHE A O 1
ATOM 5517 N N . ASP A 1 658 ? -21.164 -20.994 23.067 1.00 84.38 658 ASP A N 1
ATOM 5518 C CA . ASP A 1 658 ? -20.535 -19.720 22.706 1.00 84.38 658 ASP A CA 1
ATOM 5519 C C . ASP A 1 658 ? -20.368 -19.611 21.182 1.00 84.38 658 ASP A C 1
ATOM 5521 O O . ASP A 1 658 ? -19.484 -20.221 20.580 1.00 84.38 658 ASP A O 1
ATOM 5525 N N . ALA A 1 659 ? -21.203 -18.789 20.544 1.00 67.56 659 ALA A N 1
ATOM 5526 C CA . ALA A 1 659 ? -21.226 -18.603 19.089 1.00 67.56 659 ALA A CA 1
ATOM 5527 C C . ALA A 1 659 ? -20.179 -17.580 18.568 1.00 67.56 659 ALA A C 1
ATOM 5529 O O . ALA A 1 659 ? -20.277 -17.090 17.432 1.00 67.56 659 ALA A O 1
ATOM 5530 N N . GLY A 1 660 ? -19.228 -17.166 19.416 1.00 62.62 660 GLY A N 1
ATOM 5531 C CA . GLY A 1 660 ? -18.937 -15.745 19.613 1.00 62.62 660 GLY A CA 1
ATOM 5532 C C . GLY A 1 660 ? -17.600 -15.151 19.148 1.00 62.62 660 GLY A C 1
ATOM 5533 O O . GLY A 1 660 ? -17.318 -14.035 19.578 1.00 62.62 660 GLY A O 1
ATOM 5534 N N . ALA A 1 661 ? -16.807 -15.768 18.260 1.00 55.69 661 ALA A N 1
ATOM 5535 C CA . ALA A 1 661 ? -15.437 -15.349 17.848 1.00 55.69 661 ALA A CA 1
ATOM 5536 C C . ALA A 1 661 ? -15.020 -13.882 18.159 1.00 55.69 661 ALA A C 1
ATOM 5538 O O . ALA A 1 661 ? -15.248 -12.966 17.357 1.00 55.69 661 ALA A O 1
ATOM 5539 N N . CYS A 1 662 ? -14.455 -13.625 19.352 1.00 54.94 662 CYS A N 1
ATOM 5540 C CA . CYS A 1 662 ? -14.374 -12.277 19.951 1.00 54.94 662 CYS A CA 1
ATOM 5541 C C . CYS A 1 662 ? -13.802 -11.173 19.040 1.00 54.94 662 CYS A C 1
ATOM 5543 O O . CYS A 1 662 ? -12.813 -11.352 18.326 1.00 54.94 662 CYS A O 1
ATOM 5545 N N . HIS A 1 663 ? -14.400 -9.976 19.116 1.00 51.91 663 HIS A N 1
ATOM 5546 C CA . HIS A 1 663 ? -13.995 -8.814 18.319 1.00 51.91 663 HIS A CA 1
ATOM 5547 C C . HIS A 1 663 ? -12.535 -8.396 18.579 1.00 51.91 663 HIS A C 1
ATOM 5549 O O . HIS A 1 663 ? -11.841 -8.044 17.620 1.00 51.91 663 HIS A O 1
ATOM 5555 N N . LYS A 1 664 ? -12.046 -8.501 19.828 1.00 50.25 664 LYS A N 1
ATOM 5556 C CA . LYS A 1 664 ? -10.625 -8.307 20.170 1.00 50.25 664 LYS A CA 1
ATOM 5557 C C . LYS A 1 664 ? -9.745 -9.336 19.455 1.00 50.25 664 LYS A C 1
ATOM 5559 O O . LYS A 1 664 ? -8.707 -8.960 18.933 1.00 50.25 664 LYS A O 1
ATOM 5564 N N . ASN A 1 665 ? -10.172 -10.596 19.338 1.00 49.44 665 ASN A N 1
ATOM 5565 C CA . ASN A 1 665 ? -9.404 -11.651 18.667 1.00 49.44 665 ASN A CA 1
ATOM 5566 C C . ASN A 1 665 ? -9.410 -11.541 17.133 1.00 49.44 665 ASN A C 1
ATOM 5568 O O . ASN A 1 665 ? -8.361 -11.727 16.517 1.00 49.44 665 ASN A O 1
ATOM 5572 N N . ILE A 1 666 ? -10.536 -11.175 16.510 1.00 48.66 666 ILE A N 1
ATOM 5573 C CA . ILE A 1 666 ? -10.581 -10.869 15.067 1.00 48.66 666 ILE A CA 1
ATOM 5574 C C . ILE A 1 666 ? -9.667 -9.671 14.765 1.00 48.66 666 ILE A C 1
ATOM 5576 O O . ILE A 1 666 ? -8.833 -9.753 13.867 1.00 48.66 666 ILE A O 1
ATOM 5580 N N . LEU A 1 667 ? -9.746 -8.595 15.560 1.00 44.47 667 LEU A N 1
ATOM 5581 C CA . LEU A 1 667 ? -8.865 -7.431 15.410 1.00 44.47 667 LEU A CA 1
ATOM 5582 C C . LEU A 1 667 ? -7.405 -7.732 15.754 1.00 44.47 667 LEU A C 1
ATOM 5584 O O . LEU A 1 667 ? -6.532 -7.183 15.107 1.00 44.47 667 LEU A O 1
ATOM 5588 N N . LYS A 1 668 ? -7.098 -8.600 16.722 1.00 43.94 668 LYS A N 1
ATOM 5589 C CA . LYS A 1 668 ? -5.714 -8.978 17.059 1.00 43.94 668 LYS A CA 1
ATOM 5590 C C . LYS A 1 668 ? -5.098 -9.827 15.948 1.00 43.94 668 LYS A C 1
ATOM 5592 O O . LYS A 1 668 ? -3.957 -9.583 15.579 1.00 43.94 668 LYS A O 1
ATOM 5597 N N . LYS A 1 669 ? -5.862 -10.744 15.341 1.00 43.81 669 LYS A N 1
ATOM 5598 C CA . LYS A 1 669 ? -5.439 -11.491 14.142 1.00 43.81 669 LYS A CA 1
ATOM 5599 C C . LYS A 1 669 ? -5.262 -10.558 12.932 1.00 43.81 669 LYS A C 1
ATOM 5601 O O . LYS A 1 669 ? -4.244 -10.652 12.258 1.00 43.81 669 LYS A O 1
ATOM 5606 N N . TYR A 1 670 ? -6.179 -9.611 12.710 1.00 40.38 670 TYR A N 1
ATOM 5607 C CA . TYR A 1 670 ? -6.109 -8.624 11.621 1.00 40.38 670 TYR A CA 1
ATOM 5608 C C . TYR A 1 670 ? -4.963 -7.608 11.798 1.00 40.38 670 TYR A C 1
ATOM 5610 O O . TYR A 1 670 ? -4.163 -7.410 10.890 1.00 40.38 670 TYR A O 1
ATOM 5618 N N . ASN A 1 671 ? -4.826 -7.009 12.982 1.00 38.09 671 ASN A N 1
ATOM 5619 C CA . ASN A 1 671 ? -3.794 -6.019 13.299 1.00 38.09 671 ASN A CA 1
ATOM 5620 C C . ASN A 1 671 ? -2.403 -6.650 13.419 1.00 38.09 671 ASN A C 1
ATOM 5622 O O . ASN A 1 671 ? -1.431 -5.985 13.089 1.00 38.09 671 ASN A O 1
ATOM 5626 N N . ASN A 1 672 ? -2.277 -7.910 13.853 1.00 36.22 672 ASN A N 1
ATOM 5627 C CA . ASN A 1 672 ? -0.996 -8.618 13.766 1.00 36.22 672 ASN A CA 1
ATOM 5628 C 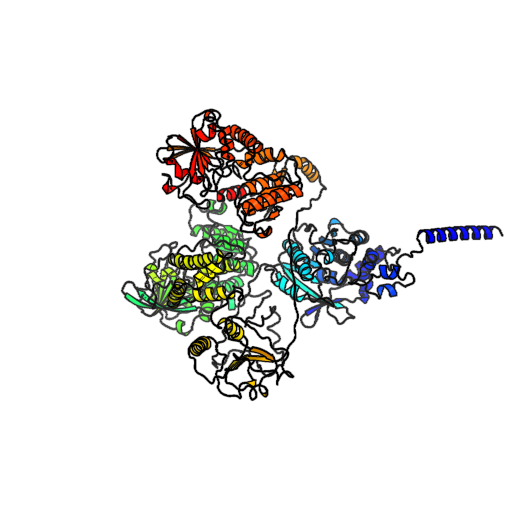C . ASN A 1 672 ? -0.621 -8.912 12.303 1.00 36.22 672 ASN A C 1
ATOM 5630 O O . ASN A 1 672 ? 0.561 -8.878 11.983 1.00 36.22 672 ASN A O 1
ATOM 5634 N N . PHE A 1 673 ? -1.598 -9.121 11.410 1.00 34.53 673 PHE A N 1
ATOM 5635 C CA . PHE A 1 673 ? -1.348 -9.214 9.966 1.00 34.53 673 PHE A CA 1
ATOM 5636 C C . PHE A 1 673 ? -0.933 -7.871 9.349 1.00 34.53 673 PHE A C 1
ATOM 5638 O O . PHE A 1 673 ? -0.030 -7.822 8.521 1.00 34.53 673 PHE A O 1
ATOM 5645 N N . TYR A 1 674 ? -1.562 -6.774 9.776 1.00 31.52 674 TYR A N 1
ATOM 5646 C CA . TYR A 1 674 ? -1.267 -5.419 9.298 1.00 31.52 674 TYR A CA 1
ATOM 5647 C C . TYR A 1 674 ? -0.143 -4.699 10.063 1.00 31.52 674 TYR A C 1
ATOM 5649 O O . TYR A 1 674 ? 0.146 -3.540 9.770 1.00 31.52 674 TYR A O 1
ATOM 5657 N N . LYS A 1 675 ? 0.566 -5.372 10.984 1.00 30.91 675 LYS A N 1
ATOM 5658 C CA . LYS A 1 675 ? 1.694 -4.805 11.752 1.00 30.91 675 LYS A CA 1
ATOM 5659 C C . LYS A 1 675 ? 3.014 -4.710 10.965 1.00 30.91 675 LYS A C 1
ATOM 5661 O O . LYS A 1 675 ? 4.097 -4.905 11.506 1.00 30.91 675 LYS A O 1
ATOM 5666 N N . LEU A 1 676 ? 2.903 -4.292 9.704 1.00 31.94 676 LEU A N 1
ATOM 5667 C CA . LEU A 1 676 ? 3.914 -3.493 9.004 1.00 31.94 676 LEU A CA 1
ATOM 5668 C C . LEU A 1 676 ? 3.429 -2.047 8.761 1.00 31.94 676 LEU A C 1
ATOM 5670 O O . LEU A 1 676 ? 3.834 -1.400 7.805 1.00 31.94 676 LEU A O 1
ATOM 5674 N N . ASN A 1 677 ? 2.573 -1.535 9.651 1.00 27.27 677 ASN A N 1
ATOM 5675 C CA . ASN A 1 677 ? 2.584 -0.150 10.133 1.00 27.27 677 ASN A CA 1
ATOM 5676 C C . ASN A 1 677 ? 1.901 -0.091 11.515 1.00 27.27 677 ASN A C 1
ATOM 5678 O O . ASN A 1 677 ? 1.132 -0.986 11.873 1.00 27.27 677 ASN A O 1
ATOM 5682 N N . GLY A 1 678 ? 2.238 0.906 12.338 1.00 27.39 678 GLY A N 1
ATOM 5683 C CA . GLY A 1 678 ? 1.873 0.920 13.759 1.00 27.39 678 GLY A CA 1
ATOM 5684 C C . GLY A 1 678 ? 0.865 1.997 14.157 1.00 27.39 678 GLY A C 1
ATOM 5685 O O . GLY A 1 678 ? 1.096 3.166 13.893 1.00 27.39 678 GLY A O 1
ATOM 5686 N N . GLU A 1 679 ? -0.183 1.596 14.882 1.00 28.45 679 GLU A N 1
ATOM 5687 C CA . GLU A 1 679 ? -0.760 2.316 16.036 1.00 28.45 679 GLU A CA 1
ATOM 5688 C C . GLU A 1 679 ? -1.695 1.340 16.794 1.00 28.45 679 GLU A C 1
ATOM 5690 O O . GLU A 1 679 ? -2.530 0.676 16.178 1.00 28.45 679 GLU A O 1
ATOM 5695 N N . VAL A 1 680 ? -1.529 1.203 18.118 1.00 25.84 680 VAL A N 1
ATOM 5696 C CA . VAL A 1 680 ? -2.510 0.596 19.048 1.00 25.84 680 VAL A CA 1
ATOM 5697 C C . VAL A 1 680 ? -2.332 1.250 20.424 1.00 25.84 680 VAL A C 1
ATOM 5699 O O . VAL A 1 680 ? -1.602 0.731 21.267 1.00 25.84 680 VAL A O 1
ATOM 5702 N N . ASP A 1 681 ? -3.016 2.368 20.651 1.00 31.59 681 ASP A N 1
ATOM 5703 C CA . ASP A 1 681 ? -3.374 2.788 22.007 1.00 31.59 681 ASP A CA 1
ATOM 5704 C C . ASP A 1 681 ? -4.618 1.992 22.433 1.00 31.59 681 ASP A C 1
ATOM 5706 O O . ASP A 1 681 ? -5.656 2.114 21.789 1.00 31.59 681 ASP A O 1
ATOM 5710 N N . ASP A 1 682 ? -4.468 1.120 23.440 1.00 31.98 682 ASP A N 1
ATOM 5711 C CA . ASP A 1 682 ? -5.507 0.637 24.380 1.00 31.98 682 ASP A CA 1
ATOM 5712 C C . ASP A 1 682 ? -4.974 -0.578 25.178 1.00 31.98 682 ASP A C 1
ATOM 5714 O O . ASP A 1 682 ? -5.331 -1.729 24.926 1.00 31.98 682 ASP A O 1
ATOM 5718 N N . LEU A 1 683 ? -4.080 -0.331 26.145 1.00 26.75 683 LEU A N 1
ATOM 5719 C CA . LEU A 1 683 ? -3.689 -1.293 27.194 1.00 26.75 683 LEU A CA 1
ATOM 5720 C C . LEU A 1 683 ? -3.161 -0.529 28.427 1.00 26.75 683 LEU A C 1
ATOM 5722 O O . LEU A 1 683 ? -1.961 -0.458 28.679 1.00 26.75 683 LEU A O 1
ATOM 5726 N N . GLN A 1 684 ? -4.069 0.106 29.179 1.00 31.03 684 GLN A N 1
ATOM 5727 C CA . GLN A 1 684 ? -3.729 0.991 30.309 1.00 31.03 684 GLN A CA 1
ATOM 5728 C C . GLN A 1 684 ? -4.086 0.403 31.691 1.00 31.03 684 GLN A C 1
ATOM 5730 O O . GLN A 1 684 ? -4.481 1.125 32.603 1.00 31.03 684 GLN A O 1
ATOM 5735 N N . GLN A 1 685 ? -3.936 -0.913 31.870 1.00 32.06 685 GLN A N 1
ATOM 5736 C CA . GLN A 1 685 ? -4.031 -1.579 33.177 1.00 32.06 685 GLN A CA 1
ATOM 5737 C C . GLN A 1 685 ? -2.847 -2.540 33.364 1.00 32.06 685 GLN A C 1
ATOM 5739 O O . GLN A 1 685 ? -2.437 -3.206 32.418 1.00 32.06 685 GLN A O 1
ATOM 5744 N N . GLY A 1 686 ? -2.273 -2.565 34.574 1.00 27.95 686 GLY A N 1
ATOM 5745 C CA . GLY A 1 686 ? -1.038 -3.301 34.891 1.00 27.95 686 GLY A CA 1
ATOM 5746 C C . GLY A 1 686 ? 0.031 -2.442 35.578 1.00 27.95 686 GLY A C 1
ATOM 5747 O O . GLY A 1 686 ? 1.169 -2.387 35.121 1.00 27.95 686 GLY A O 1
ATOM 5748 N N . TYR A 1 687 ? -0.324 -1.730 36.654 1.00 28.73 687 TYR A N 1
ATOM 5749 C CA . TYR A 1 687 ? 0.536 -0.685 37.234 1.00 28.73 687 TYR A CA 1
ATOM 5750 C C . TYR A 1 687 ? 1.832 -1.208 37.892 1.00 28.73 687 TYR A C 1
ATOM 5752 O O . TYR A 1 687 ? 2.826 -0.486 37.927 1.00 28.73 687 TYR A O 1
ATOM 5760 N N . ASN A 1 688 ? 1.867 -2.473 38.335 1.00 35.66 688 ASN A N 1
ATOM 5761 C CA . ASN A 1 688 ? 3.019 -3.046 39.049 1.00 35.66 688 ASN A CA 1
ATOM 5762 C C . ASN A 1 688 ? 4.169 -3.487 38.125 1.00 35.66 688 ASN A C 1
ATOM 5764 O O . ASN A 1 688 ? 5.328 -3.466 38.540 1.00 35.66 688 ASN A O 1
ATOM 5768 N N . SER A 1 689 ? 3.897 -3.821 36.855 1.00 39.25 689 SER A N 1
ATOM 5769 C CA . SER A 1 689 ? 4.960 -4.212 35.911 1.00 39.25 689 SER A CA 1
ATOM 5770 C C . SER A 1 689 ? 5.928 -3.061 35.633 1.00 39.25 689 SER A C 1
ATOM 5772 O O . SER A 1 689 ? 7.114 -3.295 35.408 1.00 39.25 689 SER A O 1
ATOM 5774 N N . ARG A 1 690 ? 5.460 -1.806 35.731 1.00 34.53 690 ARG A N 1
ATOM 5775 C CA . ARG A 1 690 ? 6.304 -0.617 35.570 1.00 34.53 690 ARG A CA 1
ATOM 5776 C C . ARG A 1 690 ? 7.448 -0.554 36.571 1.00 34.53 690 ARG A C 1
ATOM 5778 O O . ARG A 1 690 ? 8.502 -0.078 36.172 1.00 34.53 690 ARG A O 1
ATOM 5785 N N . GLN A 1 691 ? 7.296 -1.009 37.814 1.00 38.19 691 GLN A N 1
ATOM 5786 C CA . GLN A 1 691 ? 8.374 -0.883 38.802 1.00 38.19 691 GLN A CA 1
ATOM 5787 C C . GLN A 1 691 ? 9.482 -1.916 38.545 1.00 38.19 691 GLN A C 1
ATOM 5789 O O . GLN A 1 691 ? 10.652 -1.550 38.482 1.00 38.19 691 GLN A O 1
ATOM 5794 N N . LEU A 1 692 ? 9.115 -3.164 38.229 1.00 35.84 692 LEU A N 1
ATOM 5795 C CA . LEU A 1 692 ? 10.073 -4.201 37.827 1.00 35.84 692 LEU A CA 1
ATOM 5796 C C . LEU A 1 692 ? 10.772 -3.855 36.496 1.00 35.84 692 LEU A C 1
ATOM 5798 O O . LEU A 1 692 ? 11.996 -3.920 36.391 1.00 35.84 692 LEU A O 1
ATOM 5802 N N . ILE A 1 693 ? 10.009 -3.393 35.496 1.00 40.97 693 ILE A N 1
ATOM 5803 C CA . ILE A 1 693 ? 10.544 -2.932 34.204 1.00 40.97 693 ILE A CA 1
ATOM 5804 C C . ILE A 1 693 ? 11.404 -1.671 34.372 1.00 40.97 693 ILE A C 1
ATOM 5806 O O . ILE A 1 693 ? 12.410 -1.539 33.680 1.00 40.97 693 ILE A O 1
ATOM 5810 N N . THR A 1 694 ? 11.074 -0.765 35.300 1.00 41.19 694 THR A N 1
ATOM 5811 C CA . THR A 1 694 ? 11.917 0.405 35.611 1.00 41.19 694 THR A CA 1
ATOM 5812 C C . THR A 1 694 ? 13.215 -0.016 36.282 1.00 41.19 694 THR A C 1
ATOM 5814 O O . THR A 1 694 ? 14.250 0.536 35.925 1.00 41.19 694 THR A O 1
ATOM 5817 N N . ASN A 1 695 ? 13.218 -1.021 37.160 1.00 42.59 695 ASN A N 1
ATOM 5818 C CA . ASN A 1 695 ? 14.458 -1.537 37.742 1.00 42.59 695 ASN A CA 1
ATOM 5819 C C . ASN A 1 695 ? 15.342 -2.181 36.658 1.00 42.59 695 ASN A C 1
ATOM 5821 O O . ASN A 1 695 ? 16.502 -1.799 36.516 1.00 42.59 695 ASN A O 1
ATOM 5825 N N . VAL A 1 696 ? 14.782 -3.034 35.788 1.00 40.03 696 VAL A N 1
ATOM 5826 C CA . VAL A 1 696 ? 15.524 -3.627 34.654 1.00 40.03 696 VAL A CA 1
ATOM 5827 C C . VAL A 1 696 ? 15.995 -2.566 33.644 1.00 40.03 696 VAL A C 1
ATOM 5829 O O . VAL A 1 696 ? 17.111 -2.663 33.130 1.00 40.03 696 VAL A O 1
ATOM 5832 N N . HIS A 1 697 ? 15.210 -1.517 33.370 1.00 44.19 697 HIS A N 1
ATOM 5833 C CA . HIS A 1 697 ? 15.649 -0.405 32.513 1.00 44.19 697 HIS A CA 1
ATOM 5834 C C . HIS A 1 697 ? 16.650 0.532 33.191 1.00 44.19 697 HIS A C 1
ATOM 5836 O O . HIS A 1 697 ? 17.478 1.108 32.489 1.00 44.19 697 HIS A O 1
ATOM 5842 N N . THR A 1 698 ? 16.615 0.677 34.515 1.00 44.00 698 THR A N 1
ATOM 5843 C CA . THR A 1 698 ? 17.602 1.449 35.284 1.00 44.00 698 THR A CA 1
ATOM 5844 C C . THR A 1 698 ? 18.926 0.695 35.334 1.00 44.00 698 THR A C 1
ATOM 5846 O O . THR A 1 698 ? 19.961 1.306 35.096 1.00 44.00 698 THR A O 1
ATOM 5849 N N . PHE A 1 699 ? 18.890 -0.632 35.472 1.00 41.22 699 PHE A N 1
ATOM 5850 C CA . PHE A 1 699 ? 20.054 -1.511 35.350 1.00 41.22 699 PHE A CA 1
ATOM 5851 C C . PHE A 1 699 ? 20.638 -1.521 33.920 1.00 41.22 699 PHE A C 1
ATOM 5853 O O . PHE A 1 699 ? 21.836 -1.297 33.726 1.00 41.22 699 PHE A O 1
ATOM 5860 N N . LYS A 1 700 ? 19.797 -1.653 32.876 1.00 40.97 700 LYS A N 1
ATOM 5861 C CA . LYS A 1 700 ? 20.237 -1.473 31.472 1.00 40.97 700 LYS A CA 1
ATOM 5862 C C . LYS A 1 700 ? 20.758 -0.051 31.202 1.00 40.97 700 LYS A C 1
ATOM 5864 O O . LYS A 1 700 ? 21.654 0.102 30.373 1.00 40.97 700 LYS A O 1
ATOM 5869 N N . ARG A 1 701 ? 20.244 0.984 31.884 1.00 41.53 701 ARG A N 1
ATOM 5870 C CA . ARG A 1 701 ? 20.754 2.367 31.802 1.00 41.53 701 ARG A CA 1
ATOM 5871 C C . ARG A 1 701 ? 22.101 2.533 32.497 1.00 41.53 701 ARG A C 1
ATOM 5873 O O . ARG A 1 701 ? 22.998 3.057 31.851 1.00 41.53 701 ARG A O 1
ATOM 5880 N N . SER A 1 702 ? 22.296 2.059 33.729 1.00 42.03 702 SER A N 1
ATOM 5881 C CA . SER A 1 702 ? 23.605 2.146 34.397 1.00 42.03 702 SER A CA 1
ATOM 5882 C C . SER A 1 702 ? 24.694 1.431 33.591 1.00 42.03 702 SER A C 1
ATOM 5884 O O . SER A 1 702 ? 25.763 1.996 33.384 1.00 42.03 702 SER A O 1
ATOM 5886 N N . LEU A 1 703 ? 24.385 0.262 33.016 1.00 37.78 703 LEU A N 1
ATOM 5887 C CA . LEU A 1 703 ? 25.300 -0.472 32.128 1.00 37.78 703 LEU A CA 1
ATOM 5888 C C . LEU A 1 703 ? 25.529 0.173 30.746 1.00 37.78 703 LEU A C 1
ATOM 5890 O O . LEU A 1 703 ? 26.508 -0.161 30.080 1.00 37.78 703 LEU A O 1
ATOM 5894 N N . THR A 1 704 ? 24.653 1.068 30.271 1.00 42.53 704 THR A N 1
ATOM 5895 C CA . THR A 1 704 ? 24.875 1.788 28.997 1.00 42.53 704 THR A CA 1
ATOM 5896 C C . THR A 1 704 ? 25.476 3.176 29.174 1.00 42.53 704 THR A C 1
ATOM 5898 O O . THR A 1 704 ? 26.142 3.644 28.252 1.00 42.53 704 THR A O 1
ATOM 5901 N N . TYR A 1 705 ? 25.293 3.816 30.331 1.00 39.31 705 TYR A N 1
ATOM 5902 C CA . TYR A 1 705 ? 25.817 5.157 30.599 1.00 39.31 705 TYR A CA 1
ATOM 5903 C C . TYR A 1 705 ? 27.331 5.160 30.855 1.00 39.31 705 TYR A C 1
ATOM 5905 O O . TYR A 1 705 ? 28.017 6.079 30.418 1.00 39.31 705 TYR A O 1
ATOM 5913 N N . ASP A 1 706 ? 27.864 4.112 31.494 1.00 41.12 706 ASP A N 1
ATOM 5914 C CA . ASP A 1 706 ? 29.269 4.053 31.929 1.00 41.12 706 ASP A CA 1
ATOM 5915 C C . ASP A 1 706 ? 30.214 3.336 30.937 1.00 41.12 706 ASP A C 1
ATOM 5917 O O . ASP A 1 706 ? 31.302 2.871 31.269 1.00 41.12 706 ASP A O 1
ATOM 5921 N N . LYS A 1 707 ? 29.837 3.280 29.652 1.00 41.00 707 LYS A N 1
ATOM 5922 C CA . LYS A 1 707 ? 30.667 2.708 28.570 1.00 41.00 707 LYS A CA 1
ATOM 5923 C C . LYS A 1 707 ? 31.954 3.492 28.243 1.00 41.00 707 LYS A C 1
ATOM 5925 O O . LYS A 1 707 ? 32.620 3.174 27.259 1.00 41.00 707 LYS A O 1
ATOM 5930 N N . LYS A 1 708 ? 32.310 4.508 29.037 1.00 39.38 708 LYS A N 1
ATOM 5931 C CA . LYS A 1 708 ? 33.623 5.178 29.002 1.00 39.38 708 LYS A CA 1
ATOM 5932 C C . LYS A 1 708 ? 34.506 4.867 30.223 1.00 39.38 708 LYS A C 1
ATOM 5934 O O . LYS A 1 708 ? 35.659 5.290 30.215 1.00 39.38 708 LYS A O 1
ATOM 5939 N N . THR A 1 709 ? 34.038 4.066 31.188 1.00 42.09 709 THR A N 1
ATOM 5940 C CA . THR A 1 709 ? 34.832 3.656 32.359 1.00 42.09 709 THR A CA 1
ATOM 5941 C C . THR A 1 709 ? 34.605 2.175 32.693 1.00 42.09 709 THR A C 1
ATOM 5943 O O . THR A 1 709 ? 33.845 1.820 33.591 1.00 42.09 709 THR A O 1
ATOM 5946 N N . ASN A 1 710 ? 35.315 1.278 31.988 1.00 40.62 710 ASN A N 1
ATOM 5947 C CA . ASN A 1 710 ? 35.271 -0.172 32.260 1.00 40.62 710 ASN A CA 1
ATOM 5948 C C . ASN A 1 710 ? 35.566 -0.508 33.740 1.00 40.62 710 ASN A C 1
ATOM 5950 O O . ASN A 1 710 ? 35.043 -1.498 34.244 1.00 40.62 710 ASN A O 1
ATOM 5954 N N . SER A 1 711 ? 36.345 0.316 34.455 1.00 40.00 711 SER A N 1
ATOM 5955 C CA . SER A 1 711 ? 36.618 0.134 35.887 1.00 40.00 711 SER A CA 1
ATOM 5956 C C . SER A 1 711 ? 35.363 0.216 36.760 1.00 40.00 711 SER A C 1
ATOM 5958 O O . SER A 1 711 ? 35.166 -0.667 37.582 1.00 40.00 711 SER A O 1
ATOM 5960 N N . LEU A 1 712 ? 34.484 1.205 36.557 1.00 42.31 712 LEU A N 1
ATOM 5961 C CA . LEU A 1 712 ? 33.292 1.415 37.395 1.00 42.31 712 LEU A CA 1
ATOM 5962 C C . LEU A 1 712 ? 32.225 0.335 37.179 1.00 42.31 712 LEU A C 1
ATOM 5964 O O . LEU A 1 712 ? 31.572 -0.098 38.130 1.00 42.31 712 LEU A O 1
ATOM 5968 N N . ILE A 1 713 ? 32.080 -0.157 35.943 1.00 43.56 713 ILE A N 1
ATOM 5969 C CA . ILE A 1 713 ? 31.227 -1.321 35.664 1.00 43.56 713 ILE A CA 1
ATOM 5970 C C . ILE A 1 713 ? 31.795 -2.568 36.358 1.00 43.56 713 ILE A C 1
ATOM 5972 O O . ILE A 1 713 ? 31.034 -3.309 36.976 1.00 43.56 713 ILE A O 1
ATOM 5976 N N . VAL A 1 714 ? 33.114 -2.785 36.316 1.00 44.16 714 VAL A N 1
ATOM 5977 C CA . VAL A 1 714 ? 33.761 -3.933 36.975 1.00 44.16 714 VAL A CA 1
ATOM 5978 C C . VAL A 1 714 ? 33.711 -3.831 38.505 1.00 44.16 714 VAL A C 1
ATOM 5980 O O . VAL A 1 714 ? 33.412 -4.832 39.148 1.00 44.16 714 VAL A O 1
ATOM 5983 N N . GLU A 1 715 ? 33.916 -2.654 39.102 1.00 46.91 715 GLU A N 1
ATOM 5984 C CA . GLU A 1 715 ? 33.738 -2.435 40.548 1.00 46.91 715 GLU A CA 1
ATOM 5985 C C . GLU A 1 715 ? 32.298 -2.718 40.985 1.00 46.91 715 GLU A C 1
ATOM 5987 O O . GLU A 1 715 ? 32.080 -3.406 41.981 1.00 46.91 715 GLU A O 1
ATOM 5992 N N . ARG A 1 716 ? 31.300 -2.262 40.215 1.00 49.22 716 ARG A N 1
ATOM 5993 C CA . ARG A 1 716 ? 29.886 -2.502 40.534 1.00 49.22 716 ARG A CA 1
ATOM 5994 C C . ARG A 1 716 ? 29.463 -3.960 40.343 1.00 49.22 716 ARG A C 1
ATOM 5996 O O . ARG A 1 716 ? 28.662 -4.454 41.128 1.00 49.22 716 ARG A O 1
ATOM 6003 N N . LEU A 1 717 ? 30.012 -4.664 39.352 1.00 43.69 717 LEU A N 1
ATOM 6004 C CA . LEU A 1 717 ? 29.814 -6.113 39.195 1.00 43.69 717 LEU A CA 1
ATOM 6005 C C . LEU A 1 717 ? 30.531 -6.930 40.287 1.00 43.69 717 LEU A C 1
ATOM 6007 O O . LEU A 1 717 ? 30.155 -8.075 40.523 1.00 43.69 717 LEU A O 1
ATOM 6011 N N . LYS A 1 718 ? 31.532 -6.345 40.962 1.00 41.84 718 LYS A N 1
ATOM 6012 C CA . LYS A 1 718 ? 32.255 -6.930 42.103 1.00 41.84 718 LYS A CA 1
ATOM 6013 C C . LYS A 1 718 ? 31.731 -6.469 43.474 1.00 41.84 718 LYS A C 1
ATOM 6015 O O . LYS A 1 718 ? 32.277 -6.899 44.488 1.00 41.84 718 LYS A O 1
ATOM 6020 N N . SER A 1 719 ? 30.693 -5.625 43.544 1.00 48.78 719 SER A N 1
ATOM 6021 C CA . SER A 1 719 ? 30.122 -5.195 44.828 1.00 48.78 719 SER A CA 1
ATOM 6022 C C . SER A 1 719 ? 29.167 -6.247 45.404 1.00 48.78 719 SER A C 1
ATOM 6024 O O . SER A 1 719 ? 28.435 -6.929 44.682 1.00 48.78 719 SER A O 1
ATOM 6026 N N . ASN A 1 720 ? 29.142 -6.355 46.737 1.00 43.06 720 ASN A N 1
ATOM 6027 C CA . ASN A 1 720 ? 28.224 -7.256 47.441 1.00 43.06 720 ASN A CA 1
ATOM 6028 C C . ASN A 1 720 ? 26.747 -6.919 47.164 1.00 43.06 720 ASN A C 1
ATOM 6030 O O . ASN A 1 720 ? 25.898 -7.804 47.233 1.00 43.06 720 ASN A O 1
ATOM 6034 N N . ASP A 1 721 ? 26.434 -5.667 46.820 1.00 50.25 721 ASP A N 1
ATOM 6035 C CA . ASP A 1 721 ? 25.071 -5.229 46.505 1.00 50.25 721 ASP A CA 1
ATOM 6036 C C . ASP A 1 721 ? 24.534 -5.946 45.262 1.00 50.25 721 ASP A C 1
ATOM 6038 O O . ASP A 1 721 ? 23.403 -6.423 45.274 1.00 50.25 721 ASP A O 1
ATOM 6042 N N . PHE A 1 722 ? 25.358 -6.105 44.220 1.00 47.31 722 PHE A N 1
ATOM 6043 C CA . PHE A 1 722 ? 24.947 -6.782 42.989 1.00 47.31 722 PHE A CA 1
ATOM 6044 C C . PHE A 1 722 ? 24.759 -8.297 43.181 1.00 47.31 722 PHE A C 1
ATOM 6046 O O . PHE A 1 722 ? 23.808 -8.885 42.661 1.00 47.31 722 PHE A O 1
ATOM 6053 N N . LEU A 1 723 ? 25.613 -8.935 43.990 1.00 44.72 723 LEU A N 1
ATOM 6054 C CA . LEU A 1 723 ? 25.433 -10.339 44.381 1.00 44.72 723 LEU A CA 1
ATOM 6055 C C . LEU A 1 723 ? 24.171 -10.541 45.239 1.00 44.72 723 LEU A C 1
ATOM 6057 O O . LEU A 1 723 ? 23.485 -11.555 45.093 1.00 44.72 723 LEU A O 1
ATOM 6061 N N . ASN A 1 724 ? 23.824 -9.566 46.083 1.00 48.56 724 ASN A N 1
ATOM 6062 C CA . ASN A 1 724 ? 22.573 -9.570 46.839 1.00 48.56 724 ASN A CA 1
ATOM 6063 C C . ASN A 1 724 ? 21.347 -9.347 45.933 1.00 48.56 724 ASN A C 1
ATOM 6065 O O . ASN A 1 724 ? 20.373 -10.082 46.075 1.00 48.56 724 ASN A O 1
ATOM 6069 N N . GLU A 1 725 ? 21.402 -8.432 44.955 1.00 51.03 725 GLU A N 1
ATOM 6070 C CA . GLU A 1 725 ? 20.344 -8.262 43.941 1.00 51.03 725 GLU A CA 1
ATOM 6071 C C . GLU A 1 725 ? 20.093 -9.569 43.161 1.00 51.03 725 GLU A C 1
ATOM 6073 O O . GLU A 1 725 ? 18.943 -9.979 42.997 1.00 51.03 725 GLU A O 1
ATOM 6078 N N . ILE A 1 726 ? 21.144 -10.283 42.734 1.00 44.94 726 ILE A N 1
ATOM 6079 C CA . ILE A 1 726 ? 21.002 -11.594 42.068 1.00 44.94 726 ILE A CA 1
ATOM 6080 C C . ILE A 1 726 ? 20.381 -12.645 43.006 1.00 44.94 726 ILE A C 1
ATOM 6082 O O . ILE A 1 726 ? 19.517 -13.412 42.574 1.00 44.94 726 ILE A O 1
ATOM 6086 N N . ASN A 1 727 ? 20.772 -12.672 44.284 1.00 44.91 727 ASN A N 1
ATOM 6087 C CA . ASN A 1 727 ? 20.183 -13.571 45.284 1.00 44.91 727 ASN A CA 1
ATOM 6088 C C . ASN A 1 727 ? 18.713 -13.250 45.607 1.00 44.91 727 ASN A C 1
ATOM 6090 O O . ASN A 1 727 ? 17.975 -14.137 46.024 1.00 44.91 727 ASN A O 1
ATOM 6094 N N . GLU A 1 728 ? 18.265 -12.008 45.434 1.00 47.47 728 GLU A N 1
ATOM 6095 C CA . GLU A 1 728 ? 16.843 -11.650 45.505 1.00 47.47 728 GLU A CA 1
ATOM 6096 C C . GLU A 1 728 ? 16.093 -12.159 44.262 1.00 47.47 728 GLU A C 1
ATOM 6098 O O . GLU A 1 728 ? 15.061 -12.821 44.392 1.00 47.47 728 GLU A O 1
ATOM 6103 N N . PHE A 1 729 ? 16.638 -11.945 43.056 1.00 45.97 729 PHE A N 1
ATOM 6104 C CA . PHE A 1 729 ? 16.033 -12.441 41.812 1.00 45.97 729 PHE A CA 1
ATOM 6105 C C . PHE A 1 729 ? 15.906 -13.972 41.766 1.00 45.97 729 PHE A C 1
ATOM 6107 O O . PHE A 1 729 ? 14.899 -14.471 41.257 1.00 45.97 729 PHE A O 1
ATOM 6114 N N . SER A 1 730 ? 16.869 -14.718 42.324 1.00 39.69 730 SER A N 1
ATOM 6115 C CA . SER A 1 730 ? 16.850 -16.193 42.352 1.00 39.69 730 SER A CA 1
ATOM 6116 C C . SER A 1 730 ? 15.722 -16.792 43.204 1.00 39.69 730 SER A C 1
ATOM 6118 O O . SER A 1 730 ? 15.378 -17.960 43.024 1.00 39.69 730 SER A O 1
ATOM 6120 N N . LYS A 1 731 ? 15.115 -15.998 44.097 1.00 40.28 731 LYS A N 1
ATOM 6121 C CA . LYS A 1 731 ? 13.943 -16.381 44.906 1.00 40.28 731 LYS A CA 1
ATOM 6122 C C . LYS A 1 731 ? 12.611 -16.083 44.206 1.00 40.28 731 LYS A C 1
ATOM 6124 O O . LYS A 1 731 ? 11.563 -16.480 44.711 1.00 40.28 731 LYS A O 1
ATOM 6129 N N . SER A 1 732 ? 12.624 -15.369 43.076 1.00 43.53 732 SER A N 1
ATOM 6130 C CA . SER A 1 732 ? 11.415 -15.092 42.295 1.00 43.53 732 SER A CA 1
ATOM 6131 C C . SER A 1 732 ? 11.124 -16.235 41.318 1.00 43.53 732 SER A C 1
ATOM 6133 O O . SER A 1 732 ? 12.030 -16.770 40.683 1.00 43.53 732 SER A O 1
ATOM 6135 N N . SER A 1 733 ? 9.852 -16.603 41.170 1.00 36.06 733 SER A N 1
ATOM 6136 C CA . SER A 1 733 ? 9.407 -17.677 40.271 1.00 36.06 733 SER A CA 1
ATOM 6137 C C . SER A 1 733 ? 9.324 -17.270 38.791 1.00 36.06 733 SER A C 1
ATOM 6139 O O . SER A 1 733 ? 8.929 -18.082 37.954 1.00 36.06 733 SER A O 1
ATOM 6141 N N . ASP A 1 734 ? 9.672 -16.026 38.451 1.00 40.97 734 ASP A N 1
ATOM 6142 C CA . ASP A 1 734 ? 9.537 -15.489 37.099 1.00 40.97 734 ASP A CA 1
ATOM 6143 C C . ASP A 1 734 ? 10.823 -15.716 36.286 1.00 40.97 734 ASP A C 1
ATOM 6145 O O . ASP A 1 734 ? 11.904 -15.235 36.622 1.00 40.97 734 ASP A O 1
ATOM 6149 N N . VAL A 1 735 ? 10.714 -16.473 35.193 1.00 39.69 735 VAL A N 1
ATOM 6150 C CA . VAL A 1 735 ? 11.862 -16.924 34.383 1.00 39.69 735 VAL A CA 1
ATOM 6151 C C . VAL A 1 735 ? 12.349 -15.826 33.419 1.00 39.69 735 VAL A C 1
ATOM 6153 O O . VAL A 1 735 ? 13.480 -15.863 32.922 1.00 39.69 735 VAL A O 1
ATOM 6156 N N . TYR A 1 736 ? 11.516 -14.817 33.144 1.00 39.81 736 TYR A N 1
ATOM 6157 C CA . TYR A 1 736 ? 11.789 -13.809 32.115 1.00 39.81 736 TYR A CA 1
ATOM 6158 C C . TYR A 1 736 ? 13.021 -12.913 32.392 1.00 39.81 736 TYR A C 1
ATOM 6160 O O . TYR A 1 736 ? 13.791 -12.681 31.451 1.00 39.81 736 TYR A O 1
ATOM 6168 N N . PRO A 1 737 ? 13.286 -12.437 33.631 1.00 44.06 737 PRO A N 1
ATOM 6169 C CA . PRO A 1 737 ? 14.487 -11.660 33.945 1.00 44.06 737 PRO A CA 1
ATOM 6170 C C . PRO A 1 737 ? 15.777 -12.457 33.723 1.00 44.06 737 PRO A C 1
ATOM 6172 O O . PRO A 1 737 ? 16.723 -11.931 33.143 1.00 44.06 737 PRO A O 1
ATOM 6175 N N . ILE A 1 738 ? 15.794 -13.739 34.105 1.00 44.03 738 ILE A N 1
ATOM 6176 C CA . ILE A 1 738 ? 16.952 -14.632 33.936 1.00 44.03 738 ILE A CA 1
ATOM 6177 C C . ILE A 1 738 ? 17.257 -14.827 32.443 1.00 44.03 738 ILE A C 1
ATOM 6179 O O . ILE A 1 738 ? 18.409 -14.719 32.024 1.00 44.03 738 ILE A O 1
ATOM 6183 N N . ILE A 1 739 ? 16.227 -15.013 31.611 1.00 45.09 739 ILE A N 1
ATOM 6184 C CA . ILE A 1 739 ? 16.380 -15.100 30.150 1.00 45.09 739 ILE A CA 1
ATOM 6185 C C . ILE A 1 739 ? 16.915 -13.786 29.552 1.00 45.09 739 ILE A C 1
ATOM 6187 O O . ILE A 1 739 ? 17.767 -13.829 28.663 1.00 45.09 739 ILE A O 1
ATOM 6191 N N . GLU A 1 740 ? 16.464 -12.615 30.015 1.00 48.09 740 GLU A N 1
ATOM 6192 C CA . GLU A 1 740 ? 17.034 -11.332 29.570 1.00 48.09 740 GLU A CA 1
ATOM 6193 C C . GLU A 1 740 ? 18.476 -11.119 30.051 1.00 48.09 740 GLU A C 1
ATOM 6195 O O . GLU A 1 740 ? 19.272 -10.584 29.284 1.00 48.09 740 GLU A O 1
ATOM 6200 N N . ILE A 1 741 ? 18.847 -11.575 31.252 1.00 44.59 741 ILE A N 1
ATOM 6201 C CA . ILE A 1 741 ? 20.234 -11.536 31.747 1.00 44.59 741 ILE A CA 1
ATOM 6202 C C . ILE A 1 741 ? 21.133 -12.444 30.897 1.00 44.59 741 ILE A C 1
ATOM 6204 O O . ILE A 1 741 ? 22.179 -11.994 30.435 1.00 44.59 741 ILE A O 1
ATOM 6208 N N . ILE A 1 742 ? 20.707 -13.674 30.589 1.00 45.88 742 ILE A N 1
ATOM 6209 C CA . ILE A 1 742 ? 21.453 -14.599 29.713 1.00 45.88 742 ILE A CA 1
ATOM 6210 C C . ILE A 1 742 ? 21.625 -14.010 28.303 1.00 45.88 742 ILE A C 1
ATOM 6212 O O . ILE A 1 742 ? 22.723 -14.046 27.746 1.00 45.88 742 ILE A O 1
ATOM 6216 N N . LYS A 1 743 ? 20.581 -13.396 27.726 1.00 45.50 743 LYS A N 1
ATOM 6217 C CA . LYS A 1 743 ? 20.699 -12.666 26.448 1.00 45.50 743 LYS A CA 1
ATOM 6218 C C . LYS A 1 743 ? 21.639 -11.463 26.543 1.00 45.50 743 LYS A C 1
ATOM 6220 O O . LYS A 1 743 ? 22.348 -11.186 25.580 1.00 45.50 743 LYS A O 1
ATOM 6225 N N . LEU A 1 744 ? 21.640 -10.743 27.668 1.00 45.12 744 LEU A N 1
ATOM 6226 C CA . LEU A 1 744 ? 22.510 -9.587 27.883 1.00 45.12 744 LEU A CA 1
ATOM 6227 C C . LEU A 1 744 ? 23.979 -10.022 27.932 1.00 45.12 744 LEU A C 1
ATOM 6229 O O . LEU A 1 744 ? 24.797 -9.443 27.221 1.00 45.12 744 LEU A O 1
ATOM 6233 N N . LEU A 1 745 ? 24.286 -11.085 28.680 1.00 42.41 745 LEU A N 1
ATOM 6234 C CA . LEU A 1 745 ? 25.615 -11.698 28.750 1.00 42.41 745 LEU A CA 1
ATOM 6235 C C . LEU A 1 745 ? 26.073 -12.196 27.368 1.00 42.41 745 LEU A C 1
ATOM 6237 O O . LEU A 1 745 ? 27.162 -11.838 26.928 1.00 42.41 745 LEU A O 1
ATOM 6241 N N . ASN A 1 746 ? 25.200 -12.880 26.620 1.00 41.84 746 ASN A N 1
ATOM 6242 C CA . ASN A 1 746 ? 25.456 -13.287 25.229 1.00 41.84 746 ASN A CA 1
ATOM 6243 C C . ASN A 1 746 ? 25.615 -12.110 24.238 1.00 41.84 746 ASN A C 1
ATOM 6245 O O . ASN A 1 746 ? 26.036 -12.325 23.102 1.00 41.84 746 ASN A O 1
ATOM 6249 N N . SER A 1 747 ? 25.266 -10.875 24.624 1.00 41.34 747 SER A N 1
ATOM 6250 C CA . SER A 1 747 ? 25.399 -9.670 23.784 1.00 41.34 747 SER A CA 1
ATOM 6251 C C . SER A 1 747 ? 26.656 -8.837 24.071 1.00 41.34 747 SER A C 1
ATOM 6253 O O . SER A 1 747 ? 26.957 -7.895 23.333 1.00 41.34 747 SER A O 1
ATOM 6255 N N . ILE A 1 748 ? 27.402 -9.177 25.126 1.00 42.28 748 ILE A N 1
ATOM 6256 C CA . ILE A 1 748 ? 28.673 -8.544 25.488 1.00 42.28 748 ILE A CA 1
ATOM 6257 C C . ILE A 1 748 ? 29.811 -9.352 24.851 1.00 42.28 748 ILE A C 1
ATOM 6259 O O . ILE A 1 748 ? 29.801 -10.580 24.873 1.00 42.28 748 ILE A O 1
ATOM 6263 N N . LYS A 1 749 ? 30.813 -8.681 24.266 1.00 39.12 749 LYS A N 1
ATOM 6264 C CA . LYS A 1 749 ? 32.000 -9.377 23.748 1.00 39.12 749 LYS A CA 1
ATOM 6265 C C . LYS A 1 749 ? 32.812 -9.943 24.914 1.00 39.12 749 LYS A C 1
ATOM 6267 O O . LYS A 1 749 ? 33.343 -9.188 25.724 1.00 39.12 749 LYS A O 1
ATOM 6272 N N . ILE A 1 750 ? 32.927 -11.268 24.959 1.00 34.94 750 ILE A N 1
ATOM 6273 C CA . ILE A 1 750 ? 33.638 -12.027 25.995 1.00 34.94 750 ILE A CA 1
ATOM 6274 C C . ILE A 1 750 ? 35.155 -11.922 25.743 1.00 34.94 750 ILE A C 1
ATOM 6276 O O . ILE A 1 750 ? 35.789 -12.845 25.236 1.00 34.94 750 ILE A O 1
ATOM 6280 N N . CYS A 1 751 ? 35.718 -10.741 26.009 1.00 35.28 751 CYS A N 1
ATOM 6281 C CA . CYS A 1 751 ? 37.147 -10.439 25.845 1.00 35.28 751 CYS A CA 1
ATOM 6282 C C . CYS A 1 751 ? 37.731 -9.654 27.034 1.00 35.28 751 CYS A C 1
ATOM 6284 O O . CYS A 1 751 ? 38.890 -9.869 27.371 1.00 35.28 751 CYS A O 1
ATOM 6286 N N . ASP A 1 752 ? 36.922 -8.823 27.704 1.00 35.09 752 ASP A N 1
ATOM 6287 C CA . ASP A 1 752 ? 37.371 -7.925 28.786 1.00 35.09 752 ASP A CA 1
ATOM 6288 C C . ASP A 1 752 ? 37.097 -8.483 30.207 1.00 35.09 752 ASP A C 1
ATOM 6290 O O . ASP A 1 752 ? 37.305 -7.789 31.199 1.00 35.09 752 ASP A O 1
ATOM 6294 N N . LEU A 1 753 ? 36.610 -9.726 30.332 1.00 34.78 753 LEU A N 1
ATOM 6295 C CA . LEU A 1 753 ? 36.306 -10.378 31.617 1.00 34.78 753 LEU A CA 1
ATOM 6296 C C . LEU A 1 753 ? 37.441 -11.308 32.074 1.00 34.78 753 LEU A C 1
ATOM 6298 O O . LEU A 1 753 ? 37.303 -12.529 32.061 1.00 34.78 753 LEU A O 1
ATOM 6302 N N . THR A 1 754 ? 38.556 -10.720 32.505 1.00 35.84 754 THR A N 1
ATOM 6303 C CA . THR A 1 754 ? 39.590 -11.436 33.268 1.00 35.84 754 THR A CA 1
ATOM 6304 C C . THR A 1 754 ? 39.161 -11.590 34.729 1.00 35.84 754 THR A C 1
ATOM 6306 O O . THR A 1 754 ? 39.043 -10.573 35.418 1.00 35.84 754 THR A O 1
ATOM 6309 N N . ILE A 1 755 ? 39.058 -12.843 35.202 1.00 38.19 755 ILE A N 1
ATOM 6310 C CA . ILE A 1 755 ? 38.849 -13.251 36.612 1.00 38.19 755 ILE A CA 1
ATOM 6311 C C . ILE A 1 755 ? 37.406 -12.942 37.099 1.00 38.19 755 ILE A C 1
ATOM 6313 O O . ILE A 1 755 ? 37.007 -11.777 37.131 1.00 38.19 755 ILE A O 1
ATOM 6317 N N . ASP A 1 756 ? 36.548 -13.908 37.463 1.00 35.69 756 ASP A N 1
ATOM 6318 C CA . ASP A 1 756 ? 36.771 -15.290 37.947 1.00 35.69 756 ASP A CA 1
ATOM 6319 C C . ASP A 1 756 ? 36.039 -16.408 37.150 1.00 35.69 756 ASP A C 1
ATOM 6321 O O . ASP A 1 756 ? 35.097 -16.152 36.404 1.00 35.69 756 ASP A O 1
ATOM 6325 N N . ASP A 1 757 ? 36.464 -17.658 37.397 1.00 40.41 757 ASP A N 1
ATOM 6326 C CA . ASP A 1 757 ? 35.861 -18.968 37.062 1.00 40.41 757 ASP A CA 1
ATOM 6327 C C . ASP A 1 757 ? 35.572 -19.356 35.585 1.00 40.41 757 ASP A C 1
ATOM 6329 O O . ASP A 1 757 ? 34.885 -18.692 34.811 1.00 40.41 757 ASP A O 1
ATOM 6333 N N . GLY A 1 758 ? 36.029 -20.562 35.204 1.00 38.53 758 GLY A N 1
ATOM 6334 C CA . GLY A 1 758 ? 36.009 -21.127 33.836 1.00 38.53 758 GLY A CA 1
ATOM 6335 C C . GLY A 1 758 ? 34.640 -21.533 33.254 1.00 38.53 758 GLY A C 1
ATOM 6336 O O . GLY A 1 758 ? 34.564 -22.381 32.364 1.00 38.53 758 GLY A O 1
ATOM 6337 N N . PHE A 1 759 ? 33.554 -20.940 33.746 1.00 38.50 759 PHE A N 1
ATOM 6338 C CA . PHE A 1 759 ? 32.154 -21.276 33.454 1.00 38.50 759 PHE A CA 1
ATOM 6339 C C . PHE A 1 759 ? 31.776 -21.079 31.969 1.00 38.50 759 PHE A C 1
ATOM 6341 O O . PHE A 1 759 ? 31.061 -21.883 31.365 1.00 38.50 759 PHE A O 1
ATOM 6348 N N . ILE A 1 760 ? 32.267 -19.990 31.368 1.00 39.31 760 ILE A N 1
ATOM 6349 C CA . ILE A 1 760 ? 31.782 -19.457 30.081 1.00 39.31 760 ILE A CA 1
ATOM 6350 C C . ILE A 1 760 ? 32.291 -20.275 28.879 1.00 39.31 760 ILE A C 1
ATOM 6352 O O . ILE A 1 760 ? 31.564 -20.487 27.902 1.00 39.31 760 ILE A O 1
ATOM 6356 N N . LEU A 1 761 ? 33.526 -20.785 28.955 1.00 38.78 761 LEU A N 1
ATOM 6357 C CA . LEU A 1 761 ? 34.129 -21.572 27.874 1.00 38.78 761 LEU A CA 1
ATOM 6358 C C . LEU A 1 761 ? 33.405 -22.918 27.695 1.00 38.78 761 LEU A C 1
ATOM 6360 O O . LEU A 1 761 ? 33.145 -23.344 26.568 1.00 38.78 761 LEU A O 1
ATOM 6364 N N . ILE A 1 762 ? 33.014 -23.541 28.813 1.00 43.25 762 ILE A N 1
ATOM 6365 C CA . ILE A 1 762 ? 32.270 -24.805 28.842 1.00 43.25 762 ILE A CA 1
ATOM 6366 C C . ILE A 1 762 ? 30.873 -24.608 28.240 1.00 43.25 762 ILE A C 1
ATOM 6368 O O . ILE A 1 762 ? 30.511 -25.319 27.303 1.00 43.25 762 ILE A O 1
ATOM 6372 N N . ALA A 1 763 ? 30.123 -23.599 28.699 1.00 42.44 763 ALA A N 1
ATOM 6373 C CA . ALA A 1 763 ? 28.771 -23.305 28.209 1.00 42.44 763 ALA A CA 1
ATOM 6374 C C . ALA A 1 763 ? 28.696 -23.120 26.679 1.00 42.44 763 ALA A C 1
ATOM 6376 O O . ALA A 1 763 ? 27.703 -23.493 26.057 1.00 42.44 763 ALA A O 1
ATOM 6377 N N . THR A 1 764 ? 29.762 -22.599 26.064 1.00 40.69 764 THR A N 1
ATOM 6378 C CA . THR A 1 764 ? 29.844 -22.423 24.606 1.00 40.69 764 THR A CA 1
ATOM 6379 C C . THR A 1 764 ? 30.017 -23.764 23.873 1.00 40.69 764 THR A C 1
ATOM 6381 O O . THR A 1 764 ? 29.317 -24.025 22.892 1.00 40.69 764 THR A O 1
ATOM 6384 N N . PHE A 1 765 ? 30.903 -24.644 24.361 1.00 43.34 765 PHE A N 1
ATOM 6385 C CA . PHE A 1 765 ? 31.178 -25.956 23.751 1.00 43.34 765 PHE A CA 1
ATOM 6386 C C . PHE A 1 765 ? 30.021 -26.958 23.889 1.00 43.34 765 PHE A C 1
ATOM 6388 O O . PHE A 1 765 ? 29.784 -27.739 22.967 1.00 43.34 765 PHE A O 1
ATOM 6395 N N . LEU A 1 766 ? 29.264 -26.909 24.993 1.00 44.16 766 LEU A N 1
ATOM 6396 C CA . LEU A 1 766 ? 28.143 -27.825 25.272 1.00 44.16 766 LEU A CA 1
ATOM 6397 C C . LEU A 1 766 ? 27.015 -27.796 24.220 1.00 44.16 766 LEU A C 1
ATOM 6399 O O . LEU A 1 766 ? 26.155 -28.668 24.215 1.00 44.16 766 LEU A O 1
ATOM 6403 N N . THR A 1 767 ? 26.993 -26.817 23.316 1.00 47.44 767 THR A N 1
ATOM 6404 C CA . THR A 1 767 ? 25.907 -26.637 22.338 1.00 47.44 767 THR A CA 1
ATOM 6405 C C . THR A 1 767 ? 25.933 -27.599 21.140 1.00 47.44 767 THR A C 1
ATOM 6407 O O . THR A 1 767 ? 24.952 -27.637 20.398 1.00 47.44 767 THR A O 1
ATOM 6410 N N . ASN A 1 768 ? 27.020 -28.354 20.914 1.00 44.72 768 ASN A N 1
ATOM 6411 C CA . ASN A 1 768 ? 27.301 -28.959 19.599 1.00 44.72 768 ASN A CA 1
ATOM 6412 C C . ASN A 1 768 ? 27.720 -30.449 19.568 1.00 44.72 768 ASN A C 1
ATOM 6414 O O . ASN A 1 768 ? 28.172 -30.912 18.522 1.00 44.72 768 ASN A O 1
ATOM 6418 N N . GLY A 1 769 ? 27.553 -31.243 20.635 1.00 50.00 769 GLY A N 1
ATOM 6419 C CA . GLY A 1 769 ? 27.860 -32.681 20.539 1.00 50.00 769 GLY A CA 1
ATOM 6420 C C . GLY A 1 769 ? 27.605 -33.529 21.784 1.00 50.00 769 GLY A C 1
ATOM 6421 O O . GLY A 1 769 ? 27.335 -33.015 22.867 1.00 50.00 769 GLY A O 1
ATOM 6422 N N . LEU A 1 770 ? 27.717 -34.849 21.603 1.00 48.72 770 LEU A N 1
ATOM 6423 C CA . LEU A 1 770 ? 27.871 -35.816 22.693 1.00 48.72 770 LEU A CA 1
ATOM 6424 C C . LEU A 1 770 ? 29.275 -35.675 23.297 1.00 48.72 770 LEU A C 1
ATOM 6426 O O . LEU A 1 770 ? 30.270 -35.639 22.565 1.00 48.72 770 LEU A O 1
ATOM 6430 N N . TYR A 1 771 ? 29.339 -35.623 24.626 1.00 50.88 771 TYR A N 1
ATOM 6431 C CA . TYR A 1 771 ? 30.581 -35.600 25.390 1.00 50.88 771 TYR A CA 1
ATOM 6432 C C . TYR A 1 771 ? 30.505 -36.548 26.588 1.00 50.88 771 TYR A C 1
ATOM 6434 O O . TYR A 1 771 ? 29.423 -36.826 27.105 1.00 50.88 771 TYR A O 1
ATOM 6442 N N . ILE A 1 772 ? 31.680 -36.985 27.043 1.00 52.41 772 ILE A N 1
ATOM 6443 C CA . ILE A 1 772 ? 31.890 -37.734 28.287 1.00 52.41 772 ILE A CA 1
ATOM 6444 C C . ILE A 1 772 ? 32.931 -36.980 29.127 1.00 52.41 772 ILE A C 1
ATOM 6446 O O . ILE A 1 772 ? 33.859 -36.364 28.589 1.00 52.41 772 ILE A O 1
ATOM 6450 N N . LYS A 1 773 ? 32.774 -37.031 30.454 1.00 53.97 773 LYS A N 1
ATOM 6451 C CA . LYS A 1 773 ? 33.770 -36.581 31.435 1.00 53.97 773 LYS A CA 1
ATOM 6452 C C . LYS A 1 773 ? 34.303 -37.798 32.194 1.00 53.97 773 LYS A C 1
ATOM 6454 O O . LYS A 1 773 ? 33.539 -38.431 32.916 1.00 53.97 773 LYS A O 1
ATOM 6459 N N . ILE A 1 774 ? 35.600 -38.068 32.071 1.00 52.41 774 ILE A N 1
ATOM 6460 C CA . ILE A 1 774 ? 36.308 -39.121 32.820 1.00 52.41 774 ILE A CA 1
ATOM 6461 C C . ILE A 1 774 ? 36.958 -38.465 34.046 1.00 52.41 774 ILE A C 1
ATOM 6463 O O . ILE A 1 774 ? 37.521 -37.376 33.923 1.00 52.41 774 ILE A O 1
ATOM 6467 N N . ASN A 1 775 ? 36.820 -39.054 35.239 1.00 54.94 775 ASN A N 1
ATOM 6468 C CA . ASN A 1 775 ? 37.074 -38.338 36.494 1.00 54.94 775 ASN A CA 1
ATOM 6469 C C . ASN A 1 775 ? 37.567 -39.258 37.628 1.00 54.94 775 ASN A C 1
ATOM 6471 O O . ASN A 1 775 ? 36.806 -40.105 38.089 1.00 54.94 775 ASN A O 1
ATOM 6475 N N . ASN A 1 776 ? 38.773 -39.010 38.156 1.00 50.78 776 ASN A N 1
ATOM 6476 C CA . ASN A 1 776 ? 39.400 -39.810 39.223 1.00 50.78 776 ASN A CA 1
ATOM 6477 C C . ASN A 1 776 ? 39.618 -39.029 40.545 1.00 50.78 776 ASN A C 1
ATOM 6479 O O . ASN A 1 776 ? 40.319 -39.509 41.436 1.00 50.78 776 ASN A O 1
ATOM 6483 N N . GLY A 1 777 ? 39.008 -37.847 40.712 1.00 48.38 777 GLY A N 1
ATOM 6484 C CA . GLY A 1 777 ? 39.036 -37.067 41.962 1.00 48.38 777 GLY A CA 1
ATOM 6485 C C . GLY A 1 777 ? 37.772 -36.224 42.201 1.00 48.38 777 GLY A C 1
ATOM 6486 O O . GLY A 1 777 ? 37.125 -35.776 41.257 1.00 48.38 777 GLY A O 1
ATOM 6487 N N . ILE A 1 778 ? 37.386 -36.020 43.465 1.00 45.50 778 ILE A N 1
ATOM 6488 C CA . ILE A 1 778 ? 36.109 -35.381 43.847 1.00 45.50 778 ILE A CA 1
ATOM 6489 C C . ILE A 1 778 ? 36.231 -33.847 43.905 1.00 45.50 778 ILE A C 1
ATOM 6491 O O . ILE A 1 778 ? 37.155 -33.322 44.524 1.00 45.50 778 ILE A O 1
ATOM 6495 N N . ASN A 1 779 ? 35.258 -33.133 43.321 1.00 43.09 779 ASN A N 1
ATOM 6496 C CA . ASN A 1 779 ? 34.937 -31.736 43.652 1.00 43.09 779 ASN A CA 1
ATOM 6497 C C . ASN A 1 779 ? 33.486 -31.400 43.232 1.00 43.09 779 ASN A C 1
ATOM 6499 O O . ASN A 1 779 ? 33.182 -31.243 42.044 1.00 43.09 779 ASN A O 1
ATOM 6503 N N . ASP A 1 780 ? 32.582 -31.294 44.207 1.00 48.44 780 ASP A N 1
ATOM 6504 C CA . ASP A 1 780 ? 31.133 -31.405 43.970 1.00 48.44 780 ASP A CA 1
ATOM 6505 C C . ASP A 1 780 ? 30.461 -30.155 43.384 1.00 48.44 780 ASP A C 1
ATOM 6507 O O . ASP A 1 780 ? 29.377 -30.251 42.804 1.00 48.44 780 ASP A O 1
ATOM 6511 N N . LYS A 1 781 ? 31.093 -28.973 43.461 1.00 43.59 781 LYS A N 1
ATOM 6512 C CA . LYS A 1 781 ? 30.502 -27.727 42.926 1.00 43.59 781 LYS A CA 1
ATOM 6513 C C . LYS A 1 781 ? 30.228 -27.811 41.419 1.00 43.59 781 LYS A C 1
ATOM 6515 O O . LYS A 1 781 ? 29.171 -27.384 40.962 1.00 43.59 781 LYS A O 1
ATOM 6520 N N . MET A 1 782 ? 31.147 -28.413 40.662 1.00 44.12 782 MET A N 1
ATOM 6521 C CA . MET A 1 782 ? 30.971 -28.666 39.226 1.00 44.12 782 MET A CA 1
ATOM 6522 C C . MET A 1 782 ? 29.952 -29.779 38.950 1.00 44.12 782 MET A C 1
ATOM 6524 O O . MET A 1 782 ? 29.230 -29.705 37.959 1.00 44.12 782 MET A O 1
ATOM 6528 N N . LEU A 1 783 ? 29.860 -30.792 39.818 1.00 45.62 783 LEU A N 1
ATOM 6529 C CA . LEU A 1 783 ? 28.906 -31.892 39.657 1.00 45.62 783 LEU A CA 1
ATOM 6530 C C . LEU A 1 783 ? 27.459 -31.397 39.801 1.00 45.62 783 LEU A C 1
ATOM 6532 O O . LEU A 1 783 ? 26.626 -31.683 38.946 1.00 45.62 783 LEU A O 1
ATOM 6536 N N . ASN A 1 784 ? 27.185 -30.566 40.810 1.00 46.97 784 ASN A N 1
ATOM 6537 C CA . ASN A 1 784 ? 25.865 -29.960 41.012 1.00 46.97 784 ASN A CA 1
ATOM 6538 C C . ASN A 1 784 ? 25.423 -29.089 39.821 1.00 46.97 784 ASN A C 1
ATOM 6540 O O . ASN A 1 784 ? 24.253 -29.122 39.437 1.00 46.97 784 ASN A O 1
ATOM 6544 N N . LEU A 1 785 ? 26.354 -28.363 39.190 1.00 43.81 785 LEU A N 1
ATOM 6545 C CA . LEU A 1 785 ? 26.074 -27.594 37.975 1.00 43.81 785 LEU A CA 1
ATOM 6546 C C . LEU A 1 785 ? 25.768 -28.496 36.769 1.00 43.81 785 LEU A C 1
ATOM 6548 O O . LEU A 1 785 ? 24.803 -28.245 36.047 1.00 43.81 785 LEU A O 1
ATOM 6552 N N . PHE A 1 786 ? 26.555 -29.555 36.553 1.00 47.94 786 PHE A N 1
ATOM 6553 C CA . PHE A 1 786 ? 26.293 -30.508 35.470 1.00 47.94 786 PHE A CA 1
ATOM 6554 C C . PHE A 1 786 ? 24.944 -31.215 35.647 1.00 47.94 786 PHE A C 1
ATOM 6556 O O . PHE A 1 786 ? 24.196 -31.319 34.677 1.00 47.94 786 PHE A O 1
ATOM 6563 N N . ASN A 1 787 ? 24.583 -31.598 36.874 1.00 46.81 787 ASN A N 1
ATOM 6564 C CA . ASN A 1 787 ? 23.276 -32.182 37.186 1.00 46.81 787 ASN A CA 1
ATOM 6565 C C . ASN A 1 787 ? 22.124 -31.199 36.879 1.00 46.81 787 ASN A C 1
ATOM 6567 O O . ASN A 1 787 ? 21.111 -31.592 36.304 1.00 46.81 787 ASN A O 1
ATOM 6571 N N . PHE A 1 788 ? 22.285 -29.904 37.182 1.00 43.38 788 PHE A N 1
ATOM 6572 C CA . PHE A 1 788 ? 21.295 -28.867 36.847 1.00 43.38 788 PHE A CA 1
ATOM 6573 C C . PHE A 1 788 ? 21.119 -28.667 35.327 1.00 43.38 788 PHE A C 1
ATOM 6575 O O . PHE A 1 788 ? 20.000 -28.470 34.842 1.00 43.38 788 PHE A O 1
ATOM 6582 N N . LEU A 1 789 ? 22.206 -28.758 34.554 1.00 40.69 789 LEU A N 1
ATOM 6583 C CA . LEU A 1 789 ? 22.159 -28.697 33.087 1.00 40.69 789 LEU A CA 1
ATOM 6584 C C . LEU A 1 789 ? 21.539 -29.965 32.473 1.00 40.69 789 LEU A C 1
ATOM 6586 O O . LEU A 1 789 ? 20.760 -29.866 31.520 1.00 40.69 789 LEU A O 1
ATOM 6590 N N . GLN A 1 790 ? 21.815 -31.138 33.052 1.00 42.44 790 GLN A N 1
ATOM 6591 C CA . GLN A 1 790 ? 21.288 -32.436 32.613 1.00 42.44 790 GLN A CA 1
ATOM 6592 C C . GLN A 1 790 ? 19.749 -32.470 32.615 1.00 42.44 790 GLN A C 1
ATOM 6594 O O . GLN A 1 790 ? 19.153 -32.961 31.659 1.00 42.44 790 GLN A O 1
ATOM 6599 N N . VAL A 1 791 ? 19.103 -31.854 33.616 1.00 40.62 791 VAL A N 1
ATOM 6600 C CA . VAL A 1 791 ? 17.629 -31.721 33.711 1.00 40.62 791 VAL A CA 1
ATOM 6601 C C . VAL A 1 791 ? 17.009 -31.002 32.500 1.00 40.62 791 VAL A C 1
ATOM 6603 O O . VAL A 1 791 ? 15.844 -31.229 32.183 1.00 40.62 791 VAL A O 1
ATOM 6606 N N . ASN A 1 792 ? 17.772 -30.159 31.798 1.00 38.69 792 ASN A N 1
ATOM 6607 C CA . ASN A 1 792 ? 17.290 -29.373 30.659 1.00 38.69 792 ASN A CA 1
ATOM 6608 C C . ASN A 1 792 ? 17.795 -29.874 29.290 1.00 38.69 792 ASN A C 1
ATOM 6610 O O . ASN A 1 792 ? 17.429 -29.297 28.265 1.00 38.69 792 ASN A O 1
ATOM 6614 N N . THR A 1 793 ? 18.640 -30.914 29.236 1.00 41.62 793 THR A N 1
ATOM 6615 C CA . THR A 1 793 ? 19.280 -31.366 27.983 1.00 41.62 793 THR A CA 1
ATOM 6616 C C . THR A 1 793 ? 19.485 -32.887 27.915 1.00 41.62 793 THR A C 1
ATOM 6618 O O . THR A 1 793 ? 20.493 -33.432 28.356 1.00 41.62 793 THR A O 1
ATOM 6621 N N . ASN A 1 794 ? 18.541 -33.584 27.271 1.00 37.22 794 ASN A N 1
ATOM 6622 C CA . ASN A 1 794 ? 18.477 -35.054 27.154 1.00 37.22 794 ASN A CA 1
ATOM 6623 C C . ASN A 1 794 ? 19.537 -35.674 26.202 1.00 37.22 794 ASN A C 1
ATOM 6625 O O . ASN A 1 794 ? 19.177 -36.455 25.318 1.00 37.22 794 ASN A O 1
ATOM 6629 N N . LYS A 1 795 ? 20.819 -35.288 26.285 1.00 47.12 795 LYS A N 1
ATOM 6630 C CA . LYS A 1 795 ? 21.844 -35.663 25.285 1.00 47.12 795 LYS A CA 1
ATOM 6631 C C . LYS A 1 795 ? 23.236 -36.033 25.813 1.00 47.12 795 LYS A C 1
ATOM 6633 O O . LYS A 1 795 ? 24.129 -36.213 24.990 1.00 47.12 795 LYS A O 1
ATOM 6638 N N . TYR A 1 796 ? 23.449 -36.160 27.124 1.00 50.12 796 TYR A N 1
ATOM 6639 C CA . TYR A 1 796 ? 24.794 -36.353 27.690 1.00 50.12 796 TYR A CA 1
ATOM 6640 C C . TYR A 1 796 ? 24.890 -37.575 28.606 1.00 50.12 796 TYR A C 1
ATOM 6642 O O . TYR A 1 796 ? 24.001 -37.810 29.426 1.00 50.12 796 TYR A O 1
ATOM 6650 N N . THR A 1 797 ? 26.009 -38.295 28.500 1.00 44.88 797 THR A N 1
ATOM 6651 C CA . THR A 1 797 ? 26.327 -39.479 29.307 1.00 44.88 797 THR A CA 1
ATOM 6652 C C . THR A 1 797 ? 27.577 -39.199 30.137 1.00 44.88 797 THR A C 1
ATOM 6654 O O . THR A 1 797 ? 28.593 -38.747 29.612 1.00 44.88 797 THR A O 1
ATOM 6657 N N . ILE A 1 798 ? 27.525 -39.486 31.437 1.00 52.75 798 ILE A N 1
ATOM 6658 C CA . ILE A 1 798 ? 28.710 -39.515 32.300 1.00 52.75 798 ILE A CA 1
ATOM 6659 C C . ILE A 1 798 ? 28.951 -40.982 32.643 1.00 52.75 798 ILE A C 1
ATOM 6661 O O . ILE A 1 798 ? 28.131 -41.611 33.307 1.00 52.75 798 ILE A O 1
ATOM 6665 N N . THR A 1 799 ? 30.052 -41.526 32.136 1.00 50.16 799 THR A N 1
ATOM 6666 C CA . THR A 1 799 ? 30.425 -42.939 32.230 1.00 50.16 799 THR A CA 1
ATOM 6667 C C . THR A 1 799 ? 31.907 -43.026 32.573 1.00 50.16 799 THR A C 1
ATOM 6669 O O . THR A 1 799 ? 32.716 -42.250 32.062 1.00 50.16 799 THR A O 1
ATOM 6672 N N . ASN A 1 800 ? 32.263 -43.976 33.438 1.00 54.12 800 ASN A N 1
ATOM 6673 C CA . ASN A 1 800 ? 33.658 -44.309 33.733 1.00 54.12 800 ASN A CA 1
ATOM 6674 C C . ASN A 1 800 ? 34.178 -45.433 32.809 1.00 54.12 800 ASN A C 1
ATOM 6676 O O . ASN A 1 800 ? 35.282 -45.933 33.017 1.00 54.12 800 ASN A O 1
ATOM 6680 N N . SER A 1 801 ? 33.389 -45.856 31.810 1.00 58.00 801 SER A N 1
ATOM 6681 C CA . SER A 1 801 ? 33.787 -46.873 30.834 1.00 58.00 801 SER A CA 1
ATOM 6682 C C . SER A 1 801 ? 34.672 -46.288 29.730 1.00 58.00 801 SER A C 1
ATOM 6684 O O . SER A 1 801 ? 34.317 -45.304 29.081 1.00 58.00 801 SER A O 1
ATOM 6686 N N . MET A 1 802 ? 35.805 -46.942 29.469 1.00 59.19 802 MET A N 1
ATOM 6687 C CA . MET A 1 802 ? 36.762 -46.563 28.420 1.00 59.19 802 MET A CA 1
ATOM 6688 C C . MET A 1 802 ? 36.290 -46.880 26.989 1.00 59.19 802 MET A C 1
ATOM 6690 O O . MET A 1 802 ? 36.980 -46.521 26.032 1.00 59.19 802 MET A O 1
ATOM 6694 N N . ASP A 1 803 ? 35.162 -47.572 26.815 1.00 60.66 803 ASP A N 1
ATOM 6695 C CA . ASP A 1 803 ? 34.764 -48.122 25.510 1.00 60.66 803 ASP A CA 1
ATOM 6696 C C . ASP A 1 803 ? 33.763 -47.247 24.739 1.00 60.66 803 ASP A C 1
ATOM 6698 O O . ASP A 1 803 ? 33.675 -47.340 23.517 1.00 60.66 803 ASP A O 1
ATOM 6702 N N . GLU A 1 804 ? 33.071 -46.322 25.410 1.00 61.72 804 GLU A N 1
ATOM 6703 C CA . GLU A 1 804 ? 32.151 -45.373 24.755 1.00 61.72 804 GLU A CA 1
ATOM 6704 C C . GLU A 1 804 ? 32.891 -44.214 24.045 1.00 61.72 804 GLU A C 1
ATOM 6706 O O . GLU A 1 804 ? 32.343 -43.567 23.147 1.00 61.72 804 GLU A O 1
ATOM 6711 N N . ILE A 1 805 ? 34.163 -43.984 24.407 1.00 67.06 805 ILE A N 1
ATOM 6712 C CA . ILE A 1 805 ? 34.996 -42.824 24.031 1.00 67.06 805 ILE A CA 1
ATOM 6713 C C . ILE A 1 805 ? 35.046 -42.573 22.516 1.00 67.06 805 ILE A C 1
ATOM 6715 O O . ILE A 1 805 ? 34.967 -41.423 22.080 1.00 67.06 805 ILE A O 1
ATOM 6719 N N . GLY A 1 806 ? 35.138 -43.632 21.705 1.00 59.34 806 GLY A N 1
ATOM 6720 C CA . GLY A 1 806 ? 35.267 -43.519 20.246 1.00 59.34 806 GLY A CA 1
ATOM 6721 C C . GLY A 1 806 ? 34.032 -42.972 19.523 1.00 59.34 806 GLY A C 1
ATOM 6722 O O . GLY A 1 806 ? 34.100 -42.682 18.328 1.00 59.34 806 GLY A O 1
ATOM 6723 N N . THR A 1 807 ? 32.911 -42.797 20.228 1.00 64.25 807 THR A N 1
ATOM 6724 C CA . THR A 1 807 ? 31.688 -42.198 19.670 1.00 64.25 807 THR A CA 1
ATOM 6725 C C . THR A 1 807 ? 31.604 -40.678 19.869 1.00 64.25 807 THR A C 1
ATOM 6727 O O . THR A 1 807 ? 30.829 -40.019 19.174 1.00 64.25 807 THR A O 1
ATOM 6730 N N . CYS A 1 808 ? 32.415 -40.106 20.766 1.00 63.81 808 CYS A N 1
ATOM 6731 C CA . CYS A 1 808 ? 32.282 -38.722 21.224 1.00 63.81 808 CYS A CA 1
ATOM 6732 C C . CYS A 1 808 ? 32.970 -37.693 20.316 1.00 63.81 808 CYS A C 1
ATOM 6734 O O . CYS A 1 808 ? 34.121 -37.855 19.907 1.00 63.81 808 CYS A O 1
ATOM 6736 N N . ASP A 1 809 ? 32.288 -36.568 20.082 1.00 65.06 809 ASP A N 1
ATOM 6737 C CA . ASP A 1 809 ? 32.825 -35.418 19.341 1.00 65.06 809 ASP A CA 1
ATOM 6738 C C . ASP A 1 809 ? 33.607 -34.446 20.247 1.00 65.06 809 ASP A C 1
ATOM 6740 O O . ASP A 1 809 ? 34.367 -33.602 19.760 1.00 65.06 809 ASP A O 1
ATOM 6744 N N . THR A 1 810 ? 33.469 -34.556 21.575 1.00 62.16 810 THR A N 1
ATOM 6745 C CA . THR A 1 810 ? 34.292 -33.835 22.565 1.00 62.16 810 THR A CA 1
ATOM 6746 C C . THR A 1 810 ? 34.528 -34.679 23.822 1.00 62.16 810 THR A C 1
ATOM 6748 O O . THR A 1 810 ? 33.617 -35.357 24.291 1.00 62.16 810 THR A O 1
ATOM 6751 N N . ILE A 1 811 ? 35.742 -34.645 24.381 1.00 69.62 811 ILE A N 1
ATOM 6752 C CA . ILE A 1 811 ? 36.136 -35.418 25.575 1.00 69.62 811 ILE A CA 1
ATOM 6753 C C . ILE A 1 811 ? 36.796 -34.488 26.603 1.00 69.62 811 ILE A C 1
ATOM 6755 O O . ILE A 1 811 ? 37.709 -33.731 26.259 1.00 69.62 811 ILE A O 1
ATOM 6759 N N . PHE A 1 812 ? 36.366 -34.579 27.866 1.00 65.31 812 PHE A N 1
ATOM 6760 C CA . PHE A 1 812 ? 36.999 -33.900 29.004 1.00 65.31 812 PHE A CA 1
ATOM 6761 C C . PHE A 1 812 ? 37.818 -34.887 29.841 1.00 65.31 812 PHE A C 1
ATOM 6763 O O . PHE A 1 812 ? 37.292 -35.910 30.288 1.00 65.31 812 PHE A O 1
ATOM 6770 N N . ILE A 1 813 ? 39.092 -34.552 30.067 1.00 66.75 813 ILE A N 1
ATOM 6771 C CA . ILE A 1 813 ? 40.081 -35.431 30.703 1.00 66.75 813 ILE A CA 1
ATOM 6772 C C . ILE A 1 813 ? 40.601 -34.801 32.005 1.00 66.75 813 ILE A C 1
ATOM 6774 O O . ILE A 1 813 ? 41.127 -33.684 31.999 1.00 66.75 813 ILE A O 1
ATOM 6778 N N . ASP A 1 814 ? 40.458 -35.527 33.118 1.00 61.19 814 ASP A N 1
ATOM 6779 C CA . ASP A 1 814 ? 40.959 -35.145 34.445 1.00 61.19 814 ASP A CA 1
ATOM 6780 C C . ASP A 1 814 ? 42.496 -35.238 34.525 1.00 61.19 814 ASP A C 1
ATOM 6782 O O . ASP A 1 814 ? 43.130 -36.023 33.815 1.00 61.19 814 ASP A O 1
ATOM 6786 N N . LYS A 1 815 ? 43.105 -34.444 35.410 1.00 55.00 815 LYS A N 1
ATOM 6787 C CA . LYS A 1 815 ? 44.548 -34.150 35.459 1.00 55.00 815 LYS A CA 1
ATOM 6788 C C . LYS A 1 815 ? 45.441 -35.391 35.650 1.00 55.00 815 LYS A C 1
ATOM 6790 O O . LYS A 1 815 ? 46.612 -35.362 35.290 1.00 55.00 815 LYS A O 1
ATOM 6795 N N . ASN A 1 816 ? 44.891 -36.447 36.254 1.00 54.88 816 ASN A N 1
ATOM 6796 C CA . ASN A 1 816 ? 45.582 -37.696 36.589 1.00 54.88 816 ASN A CA 1
ATOM 6797 C C . ASN A 1 816 ? 45.316 -38.824 35.566 1.00 54.88 816 ASN A C 1
ATOM 6799 O O . ASN A 1 816 ? 45.660 -39.973 35.832 1.00 54.88 816 ASN A O 1
ATOM 6803 N N . THR A 1 817 ? 44.636 -38.543 34.451 1.00 65.50 817 THR A N 1
ATOM 6804 C CA . THR A 1 817 ? 44.265 -39.571 33.464 1.00 65.50 817 THR A CA 1
ATOM 6805 C C . THR A 1 817 ? 45.398 -39.765 32.463 1.00 65.50 817 THR A C 1
ATOM 6807 O O . THR A 1 817 ? 45.778 -38.811 31.785 1.00 65.50 817 THR A O 1
ATOM 6810 N N . ASP A 1 818 ? 45.904 -40.991 32.330 1.00 63.28 818 ASP A N 1
ATOM 6811 C CA . ASP A 1 818 ? 46.786 -41.334 31.216 1.00 63.28 818 ASP A CA 1
ATOM 6812 C C . ASP A 1 818 ? 45.983 -41.304 29.904 1.00 63.28 818 ASP A C 1
ATOM 6814 O O . ASP A 1 818 ? 44.875 -41.842 29.825 1.00 63.28 818 ASP A O 1
ATOM 6818 N N . ILE A 1 819 ? 46.516 -40.629 28.885 1.00 65.81 819 ILE A N 1
ATOM 6819 C CA . ILE A 1 819 ? 45.864 -40.488 27.578 1.00 65.81 819 ILE A CA 1
ATOM 6820 C C . ILE A 1 819 ? 46.397 -41.464 26.528 1.00 65.81 819 ILE A C 1
ATOM 6822 O O . ILE A 1 819 ? 45.859 -41.493 25.421 1.00 65.81 819 ILE A O 1
ATOM 6826 N N . THR A 1 820 ? 47.427 -42.254 26.836 1.00 63.81 820 THR A N 1
ATOM 6827 C CA . THR A 1 820 ? 48.034 -43.206 25.891 1.00 63.81 820 THR A CA 1
ATOM 6828 C C . THR A 1 820 ? 47.069 -44.329 25.510 1.00 63.81 820 THR A C 1
ATOM 6830 O O . THR A 1 820 ? 46.904 -44.603 24.324 1.00 63.81 820 THR A O 1
ATOM 6833 N N . ASP A 1 821 ? 46.326 -44.872 26.478 1.00 61.50 821 ASP A N 1
ATOM 6834 C CA . ASP A 1 821 ? 45.232 -45.834 26.256 1.00 61.50 821 ASP A CA 1
ATOM 6835 C C . ASP A 1 821 ? 43.997 -45.215 25.568 1.00 61.50 821 ASP A C 1
ATOM 6837 O O . ASP A 1 821 ? 43.154 -45.923 25.007 1.00 61.50 821 ASP A O 1
ATOM 6841 N N . ILE A 1 822 ? 43.868 -43.884 25.618 1.00 69.31 822 ILE A N 1
ATOM 6842 C CA . ILE A 1 822 ? 42.707 -43.143 25.107 1.00 69.31 822 ILE A CA 1
ATOM 6843 C C . ILE A 1 822 ? 42.922 -42.738 23.644 1.00 69.31 822 ILE A C 1
ATOM 6845 O O . ILE A 1 822 ? 42.043 -42.970 22.815 1.00 69.31 822 ILE A O 1
ATOM 6849 N N . LEU A 1 823 ? 44.080 -42.156 23.312 1.00 67.19 823 LEU A N 1
ATOM 6850 C CA . LEU A 1 823 ? 44.411 -41.586 21.996 1.00 67.19 823 LEU A CA 1
ATOM 6851 C C . LEU A 1 823 ? 44.066 -42.502 20.799 1.00 67.19 823 LEU A C 1
ATOM 6853 O O . LEU A 1 823 ? 43.412 -42.010 19.877 1.00 67.19 823 LEU A O 1
ATOM 6857 N N . PRO A 1 824 ? 44.404 -43.812 20.794 1.00 65.44 824 PRO A N 1
ATOM 6858 C CA . PRO A 1 824 ? 44.072 -44.723 19.693 1.00 65.44 824 PRO A CA 1
ATOM 6859 C C . PRO A 1 824 ? 42.568 -44.948 19.487 1.00 65.44 824 PRO A C 1
ATOM 6861 O O . PRO A 1 824 ? 42.159 -45.376 18.408 1.00 65.44 824 PRO A O 1
ATOM 6864 N N . LYS A 1 825 ? 41.742 -44.676 20.507 1.00 70.62 825 LYS A N 1
ATOM 6865 C CA . LYS A 1 825 ? 40.280 -44.821 20.463 1.00 70.62 825 LYS A CA 1
ATOM 6866 C C . LYS A 1 825 ? 39.563 -43.541 20.005 1.00 70.62 825 LYS A C 1
ATOM 6868 O O . LYS A 1 825 ? 38.361 -43.593 19.759 1.00 70.62 825 LYS A O 1
ATOM 6873 N N . ILE A 1 826 ? 40.248 -42.395 19.895 1.00 70.69 826 ILE A N 1
ATOM 6874 C CA . ILE A 1 826 ? 39.613 -41.104 19.573 1.00 70.69 826 ILE A CA 1
ATOM 6875 C C . ILE A 1 826 ? 39.335 -40.971 18.066 1.00 70.69 826 ILE A C 1
ATOM 6877 O O . ILE A 1 826 ? 40.221 -41.096 17.221 1.00 70.69 826 ILE A O 1
ATOM 6881 N N . LYS A 1 827 ? 38.086 -40.635 17.733 1.00 70.62 827 LYS A N 1
ATOM 6882 C CA . LYS A 1 827 ? 37.598 -40.357 16.375 1.00 70.62 827 LYS A CA 1
ATOM 6883 C C . LYS A 1 827 ? 38.293 -39.139 15.740 1.00 70.62 827 LYS A C 1
ATOM 6885 O O . LYS A 1 827 ? 38.498 -38.105 16.378 1.00 70.62 827 LYS A O 1
ATOM 6890 N N . LEU A 1 828 ? 38.612 -39.229 14.445 1.00 60.22 828 LEU A N 1
ATOM 6891 C CA . LEU A 1 828 ? 39.221 -38.123 13.696 1.00 60.22 828 LEU A CA 1
ATOM 6892 C C . LEU A 1 828 ? 38.306 -36.883 13.703 1.00 60.22 828 LEU A C 1
ATOM 6894 O O . LEU A 1 828 ? 37.107 -36.977 13.442 1.00 60.22 828 LEU A O 1
ATOM 6898 N N . GLY A 1 829 ? 38.875 -35.713 13.995 1.00 60.84 829 GLY A N 1
ATOM 6899 C CA . GLY A 1 829 ? 38.142 -34.457 14.164 1.00 60.84 829 GLY A CA 1
ATOM 6900 C C . GLY A 1 829 ? 37.546 -34.188 15.557 1.00 60.84 829 GLY A C 1
ATOM 6901 O O . GLY A 1 829 ? 37.092 -33.062 15.766 1.00 60.84 829 GLY A O 1
ATOM 6902 N N . THR A 1 830 ? 37.576 -35.131 16.506 1.00 68.44 830 THR A N 1
ATOM 6903 C CA . THR A 1 830 ? 37.137 -34.903 17.900 1.00 68.44 830 THR A CA 1
ATOM 6904 C C . THR A 1 830 ? 37.984 -33.828 18.596 1.00 68.44 830 THR A C 1
ATOM 6906 O O . THR A 1 830 ? 39.165 -33.634 18.278 1.00 68.44 830 THR A O 1
ATOM 6909 N N . TYR A 1 831 ? 37.366 -33.105 19.534 1.00 63.00 831 TYR A N 1
ATOM 6910 C CA . TYR A 1 831 ? 38.034 -32.146 20.417 1.00 63.00 831 TYR A CA 1
ATOM 6911 C C . TYR A 1 831 ? 38.395 -32.797 21.755 1.00 63.00 831 TYR A C 1
ATOM 6913 O O . TYR A 1 831 ? 37.551 -33.430 22.389 1.00 63.00 831 TYR A O 1
ATOM 6921 N N . VAL A 1 832 ? 39.624 -32.590 22.220 1.00 67.94 832 VAL A N 1
ATOM 6922 C CA . VAL A 1 832 ? 40.056 -33.008 23.562 1.00 67.94 832 VAL A CA 1
ATOM 6923 C C . VAL A 1 832 ? 40.359 -31.769 24.391 1.00 67.94 832 VAL A C 1
ATOM 6925 O O . VAL A 1 832 ? 40.982 -30.826 23.894 1.00 67.94 832 VAL A O 1
ATOM 6928 N N . ILE A 1 833 ? 39.878 -31.764 25.636 1.00 65.00 833 ILE A N 1
ATOM 6929 C CA . ILE A 1 833 ? 40.031 -30.660 26.585 1.00 65.00 833 ILE A CA 1
ATOM 6930 C C . ILE A 1 833 ? 40.597 -31.220 27.895 1.00 65.00 833 ILE A C 1
ATOM 6932 O O . ILE A 1 833 ? 39.951 -32.026 28.570 1.00 65.00 833 ILE A O 1
ATOM 6936 N N . SER A 1 834 ? 41.801 -30.777 28.261 1.00 64.88 834 SER A N 1
ATOM 6937 C CA . SER A 1 834 ? 42.467 -31.120 29.525 1.00 64.88 834 SER A CA 1
ATOM 6938 C C . SER A 1 834 ? 42.904 -29.862 30.277 1.00 64.88 834 SER A C 1
ATOM 6940 O O . SER A 1 834 ? 43.193 -28.836 29.662 1.00 64.88 834 SER A O 1
ATOM 6942 N N . ASN A 1 835 ? 42.961 -29.953 31.608 1.00 52.94 835 ASN A N 1
ATOM 6943 C CA . ASN A 1 835 ? 43.402 -28.880 32.509 1.00 52.94 835 ASN A CA 1
ATOM 6944 C C . ASN A 1 835 ? 44.889 -28.990 32.922 1.00 52.94 835 ASN A C 1
ATOM 6946 O O . ASN A 1 835 ? 45.314 -28.374 33.896 1.00 52.94 835 ASN A O 1
ATOM 6950 N N . ASN A 1 836 ? 45.668 -29.821 32.226 1.00 55.72 836 ASN A N 1
ATOM 6951 C CA . ASN A 1 836 ? 47.100 -29.994 32.456 1.00 55.72 836 ASN A CA 1
ATOM 6952 C C . ASN A 1 836 ? 47.900 -29.682 31.186 1.00 55.72 836 ASN A C 1
ATOM 6954 O O . ASN A 1 836 ? 47.453 -29.983 30.077 1.00 55.72 836 ASN A O 1
ATOM 6958 N N . ASN A 1 837 ? 49.139 -29.211 31.377 1.00 52.31 837 ASN A N 1
ATOM 6959 C CA . ASN A 1 837 ? 50.224 -29.407 30.411 1.00 52.31 837 ASN A CA 1
ATOM 6960 C C . ASN A 1 837 ? 50.449 -30.923 30.253 1.00 52.31 837 ASN A C 1
ATOM 6962 O O . ASN A 1 837 ? 51.254 -31.509 30.975 1.00 52.31 837 ASN A O 1
ATOM 6966 N N . ILE A 1 838 ? 49.724 -31.568 29.342 1.00 54.62 838 ILE A N 1
ATOM 6967 C CA . ILE A 1 838 ? 50.103 -32.894 28.855 1.00 54.62 838 ILE A CA 1
ATOM 6968 C C . ILE A 1 838 ? 51.205 -32.673 27.823 1.00 54.62 838 ILE A C 1
ATOM 6970 O O . ILE A 1 838 ? 50.997 -31.933 26.857 1.00 54.62 838 ILE A O 1
ATOM 6974 N N . ASP A 1 839 ? 52.373 -33.284 28.026 1.00 53.75 839 ASP A N 1
ATOM 6975 C CA . ASP A 1 839 ? 53.439 -33.208 27.033 1.00 53.75 839 ASP A CA 1
ATOM 6976 C C . ASP A 1 839 ? 53.066 -34.070 25.821 1.00 53.75 839 ASP A C 1
ATOM 6978 O O . ASP A 1 839 ? 53.074 -35.299 25.857 1.00 53.75 839 ASP A O 1
ATOM 6982 N N . LEU A 1 840 ? 52.656 -33.392 24.751 1.00 54.03 840 LEU A N 1
ATOM 6983 C CA . LEU A 1 840 ? 52.248 -34.002 23.490 1.00 54.03 840 LEU A CA 1
ATOM 6984 C C . LEU A 1 840 ? 53.393 -34.041 22.461 1.00 54.03 840 LEU A C 1
ATOM 6986 O O . LEU A 1 840 ? 53.141 -34.348 21.293 1.00 54.03 840 LEU A O 1
ATOM 6990 N N . SER A 1 841 ? 54.635 -33.725 22.850 1.00 54.47 841 SER A N 1
ATOM 6991 C CA . SER A 1 841 ? 55.785 -33.724 21.932 1.00 54.47 841 SER A CA 1
ATOM 6992 C C . SER A 1 841 ? 56.072 -35.114 21.347 1.00 54.47 841 SER A C 1
ATOM 6994 O O . SER A 1 841 ? 56.246 -35.225 20.129 1.00 54.47 841 SER A O 1
ATOM 6996 N N . ASP A 1 842 ? 55.961 -36.170 22.158 1.00 46.28 842 ASP A N 1
ATOM 6997 C CA . ASP A 1 842 ? 56.046 -37.579 21.734 1.00 46.28 842 ASP A CA 1
ATOM 6998 C C . ASP A 1 842 ? 54.965 -37.981 20.704 1.00 46.28 842 ASP A C 1
ATOM 7000 O O . ASP A 1 842 ? 55.147 -38.916 19.925 1.00 46.28 842 ASP A O 1
ATOM 7004 N N . TYR A 1 843 ? 53.851 -37.241 20.638 1.00 55.56 843 TYR A N 1
ATOM 7005 C CA . TYR A 1 843 ? 52.693 -37.506 19.763 1.00 55.56 843 TYR A CA 1
ATOM 7006 C C . TYR A 1 843 ? 52.593 -36.518 18.584 1.00 55.56 843 TYR A C 1
ATOM 7008 O O . TYR A 1 843 ? 51.613 -36.507 17.829 1.00 55.56 843 TYR A O 1
ATOM 7016 N N . SER A 1 844 ? 53.622 -35.685 18.401 1.00 49.47 844 SER A N 1
ATOM 7017 C CA . SER A 1 844 ? 53.660 -34.565 17.448 1.00 49.47 844 SER A CA 1
ATOM 7018 C C . SER A 1 844 ? 53.428 -34.948 15.979 1.00 49.47 844 SER A C 1
ATOM 7020 O O . SER A 1 844 ? 52.963 -34.114 15.202 1.00 49.47 844 SER A O 1
ATOM 7022 N N . GLY A 1 845 ? 53.676 -36.205 15.597 1.00 50.50 845 GLY A N 1
ATOM 7023 C CA . GLY A 1 845 ? 53.453 -36.706 14.236 1.00 50.50 845 GLY A CA 1
ATOM 7024 C C . GLY A 1 845 ? 51.985 -36.807 13.795 1.00 50.50 845 GLY A C 1
ATOM 7025 O O . GLY A 1 845 ? 51.739 -36.959 12.600 1.00 50.50 845 GLY A O 1
ATOM 7026 N N . ILE A 1 846 ? 51.013 -36.729 14.719 1.00 50.47 846 ILE A N 1
ATOM 7027 C CA . ILE A 1 846 ? 49.593 -37.031 14.427 1.00 50.47 846 ILE A CA 1
ATOM 7028 C C . ILE A 1 846 ? 48.639 -35.842 14.687 1.00 50.47 846 ILE A C 1
ATOM 7030 O O . ILE A 1 846 ? 47.495 -35.856 14.233 1.00 50.47 846 ILE A O 1
ATOM 7034 N N . ILE A 1 847 ? 49.075 -34.778 15.378 1.00 52.56 847 ILE A N 1
ATOM 7035 C CA . ILE A 1 847 ? 48.196 -33.671 15.814 1.00 52.56 847 ILE A CA 1
ATOM 7036 C C . ILE A 1 847 ? 48.535 -32.356 15.092 1.00 52.56 847 ILE A C 1
ATOM 7038 O O . ILE A 1 847 ? 49.583 -31.746 15.303 1.00 52.56 847 ILE A O 1
ATOM 7042 N N . THR A 1 848 ? 47.613 -31.855 14.264 1.00 49.66 848 THR A N 1
ATOM 7043 C CA . THR A 1 848 ? 47.818 -30.631 13.467 1.00 49.66 848 THR A CA 1
ATOM 7044 C C . THR A 1 848 ? 47.675 -29.344 14.299 1.00 49.66 848 THR A C 1
ATOM 7046 O O . THR A 1 848 ? 46.620 -28.718 14.301 1.00 49.66 848 THR A O 1
ATOM 7049 N N . LYS A 1 849 ? 48.769 -28.926 14.955 1.00 50.47 849 LYS A N 1
ATOM 7050 C CA . LYS A 1 849 ? 48.926 -27.694 15.766 1.00 50.47 849 LYS A CA 1
ATOM 7051 C C . LYS A 1 849 ? 47.898 -27.501 16.895 1.00 50.47 849 LYS A C 1
ATOM 7053 O O . LYS A 1 849 ? 46.782 -27.026 16.695 1.00 50.47 849 LYS A O 1
ATOM 7058 N N . ILE A 1 850 ? 48.364 -27.742 18.121 1.00 45.97 850 ILE A N 1
ATOM 7059 C CA . ILE A 1 850 ? 47.699 -27.346 19.370 1.00 45.97 850 ILE A CA 1
ATOM 7060 C C . ILE A 1 850 ? 47.400 -25.840 19.343 1.00 45.97 850 ILE A C 1
ATOM 7062 O O . ILE A 1 850 ? 48.253 -25.038 18.955 1.00 45.97 850 ILE A O 1
ATOM 7066 N N . LYS A 1 851 ? 46.199 -25.450 19.785 1.00 44.66 851 LYS A N 1
ATOM 7067 C CA . LYS A 1 851 ? 45.829 -24.046 19.978 1.00 44.66 851 LYS A CA 1
ATOM 7068 C C . LYS A 1 851 ? 45.776 -23.759 21.478 1.00 44.66 851 LYS A C 1
ATOM 7070 O O . LYS A 1 851 ? 44.705 -23.745 22.076 1.00 44.66 851 LYS A O 1
ATOM 7075 N N . THR A 1 852 ? 46.946 -23.577 22.090 1.00 41.78 852 THR A N 1
ATOM 7076 C CA . THR A 1 852 ? 47.056 -23.254 23.517 1.00 41.78 852 THR A CA 1
ATOM 7077 C C . THR A 1 852 ? 46.384 -21.908 23.774 1.00 41.78 852 THR A C 1
ATOM 7079 O O . THR A 1 852 ? 46.864 -20.874 23.309 1.00 41.78 852 THR A O 1
ATOM 7082 N N . VAL A 1 853 ? 45.251 -21.917 24.476 1.00 41.41 853 VAL A N 1
ATOM 7083 C CA . VAL A 1 853 ? 44.574 -20.692 24.914 1.00 41.41 853 VAL A CA 1
ATOM 7084 C C . VAL A 1 853 ? 45.162 -20.325 26.269 1.00 41.41 853 VAL A C 1
ATOM 7086 O O . VAL A 1 853 ? 44.600 -20.635 27.316 1.00 41.41 853 VAL A O 1
ATOM 7089 N N . GLU A 1 854 ? 46.350 -19.724 26.246 1.00 37.78 854 GLU A N 1
ATOM 7090 C CA . GLU A 1 854 ? 46.961 -19.203 27.467 1.00 37.78 854 GLU A CA 1
ATOM 7091 C C . GLU A 1 854 ? 46.207 -17.951 27.915 1.00 37.78 854 GLU A C 1
ATOM 7093 O O . GLU A 1 854 ? 46.103 -16.972 27.175 1.00 37.78 854 GLU A O 1
ATOM 7098 N N . TYR A 1 855 ? 45.656 -18.010 29.125 1.00 36.47 855 TYR A N 1
ATOM 7099 C CA . TYR A 1 855 ? 44.920 -16.924 29.754 1.00 36.47 855 TYR A CA 1
ATOM 7100 C C . TYR A 1 855 ? 45.573 -16.636 31.103 1.00 36.47 855 TYR A C 1
ATOM 7102 O O . TYR A 1 855 ? 45.490 -17.452 32.023 1.00 36.47 855 TYR A O 1
ATOM 7110 N N . ASP A 1 856 ? 46.293 -15.520 31.202 1.00 42.28 856 ASP A N 1
ATOM 7111 C CA . ASP A 1 856 ? 47.065 -15.213 32.404 1.00 42.28 856 ASP A CA 1
ATOM 7112 C C . ASP A 1 856 ? 46.219 -14.494 33.457 1.00 42.28 856 ASP A C 1
ATOM 7114 O O . ASP A 1 856 ? 46.184 -13.267 33.523 1.00 42.28 856 ASP A O 1
ATOM 7118 N N . ALA A 1 857 ? 45.522 -15.300 34.260 1.00 30.42 857 ALA A N 1
ATOM 7119 C CA . ALA A 1 857 ? 45.385 -15.092 35.700 1.00 30.42 857 ALA A CA 1
ATOM 7120 C C . ALA A 1 857 ? 44.716 -16.319 36.361 1.00 30.42 857 ALA A C 1
ATOM 7122 O O . ALA A 1 857 ? 43.515 -16.518 36.218 1.00 30.42 857 ALA A O 1
ATOM 7123 N N . SER A 1 858 ? 45.415 -17.177 37.106 1.00 49.97 858 SER A N 1
ATOM 7124 C CA . SER A 1 858 ? 46.871 -17.343 37.229 1.00 49.97 858 SER A CA 1
ATOM 7125 C C . SER A 1 858 ? 47.173 -18.819 37.564 1.00 49.97 858 SER A C 1
ATOM 7127 O O . SER A 1 858 ? 46.698 -19.345 38.563 1.00 49.97 858 SER A O 1
ATOM 7129 N N . HIS A 1 859 ? 47.962 -19.510 36.728 1.00 47.44 859 HIS A N 1
ATOM 7130 C CA . HIS A 1 859 ? 48.272 -20.959 36.824 1.00 47.44 859 HIS A CA 1
ATOM 7131 C C . HIS A 1 859 ? 47.125 -21.960 36.535 1.00 47.44 859 HIS A C 1
ATOM 7133 O O . HIS A 1 859 ? 47.029 -22.995 37.189 1.00 47.44 859 HIS A O 1
ATOM 7139 N N . THR A 1 860 ? 46.276 -21.730 35.527 1.00 43.25 860 THR A N 1
ATOM 7140 C CA . THR A 1 860 ? 45.345 -22.771 35.025 1.00 43.25 860 THR A CA 1
ATOM 7141 C C . THR A 1 860 ? 45.341 -22.793 33.492 1.00 43.25 860 THR A C 1
ATOM 7143 O O . THR A 1 860 ? 44.639 -22.012 32.854 1.00 43.25 860 THR A O 1
ATOM 7146 N N . LYS A 1 861 ? 46.173 -23.654 32.884 1.00 48.16 861 LYS A N 1
ATOM 7147 C CA . LYS A 1 861 ? 46.288 -23.782 31.420 1.00 48.16 861 LYS A CA 1
ATOM 7148 C C . LYS A 1 861 ? 45.383 -24.905 30.912 1.00 48.16 861 LYS A C 1
ATOM 7150 O O . LYS A 1 861 ? 45.663 -26.080 31.134 1.00 48.16 861 LYS A O 1
ATOM 7155 N N . PHE A 1 862 ? 44.326 -24.539 30.188 1.00 47.69 862 PHE A N 1
ATOM 7156 C CA . PHE A 1 862 ? 43.498 -25.498 29.458 1.00 47.69 862 PHE A CA 1
ATOM 7157 C C . PHE A 1 862 ? 44.061 -25.735 28.056 1.00 47.69 862 PHE A C 1
ATOM 7159 O O . PHE A 1 862 ? 44.177 -24.814 27.243 1.00 47.69 862 PHE A O 1
ATOM 7166 N N . HIS A 1 863 ? 44.372 -26.991 27.754 1.00 56.12 863 HIS A N 1
ATOM 7167 C CA . HIS A 1 863 ? 44.872 -27.403 26.450 1.00 56.12 863 HIS A CA 1
ATOM 7168 C C . HIS A 1 863 ? 43.703 -27.940 25.631 1.00 56.12 863 HIS A C 1
ATOM 7170 O O . HIS A 1 863 ? 43.060 -28.917 26.016 1.00 56.12 863 HIS A O 1
ATOM 7176 N N . ILE A 1 864 ? 43.426 -27.272 24.508 1.00 55.94 864 ILE A N 1
ATOM 7177 C CA . ILE A 1 864 ? 42.390 -27.658 23.550 1.00 55.94 864 ILE A CA 1
ATOM 7178 C C . ILE A 1 864 ? 43.059 -27.950 22.212 1.00 55.94 864 ILE A C 1
ATOM 7180 O O . ILE A 1 864 ? 43.726 -27.093 21.623 1.00 55.94 864 ILE A O 1
ATOM 7184 N N . TRP A 1 865 ? 42.848 -29.160 21.705 1.00 63.22 865 TRP A N 1
ATOM 7185 C CA . TRP A 1 865 ? 43.236 -29.531 20.351 1.00 63.22 865 TRP A CA 1
ATOM 7186 C C . TRP A 1 865 ? 42.078 -30.220 19.635 1.00 63.22 865 TRP A C 1
ATOM 7188 O O . TRP A 1 865 ? 41.285 -30.947 20.234 1.00 63.22 865 TRP A O 1
ATOM 7198 N N . LYS A 1 866 ? 41.978 -29.953 18.330 1.00 59.38 866 LYS A N 1
ATOM 7199 C CA . LYS A 1 866 ? 41.108 -30.685 17.411 1.00 59.38 866 LYS A CA 1
ATOM 7200 C C . LYS A 1 866 ? 41.980 -31.589 16.563 1.00 59.38 866 LYS A C 1
ATOM 7202 O O . LYS A 1 866 ? 43.022 -31.155 16.075 1.00 59.38 866 LYS A O 1
ATOM 7207 N N . TYR A 1 867 ? 41.519 -32.803 16.314 1.00 58.19 867 TYR A N 1
ATOM 7208 C CA . TYR A 1 867 ? 42.235 -33.791 15.513 1.00 58.19 867 TYR A CA 1
ATOM 7209 C C . TYR A 1 867 ? 42.112 -33.509 13.977 1.00 58.19 867 TYR A C 1
ATOM 7211 O O . TYR A 1 867 ? 41.589 -34.335 13.237 1.00 58.19 867 TYR A O 1
ATOM 7219 N N . GLY A 1 868 ? 42.556 -32.303 13.537 1.00 49.44 868 GLY A N 1
ATOM 7220 C CA . GLY A 1 868 ? 43.090 -31.926 12.195 1.00 49.44 868 GLY A CA 1
ATOM 7221 C C . GLY A 1 868 ? 42.187 -31.351 11.063 1.00 49.44 868 GLY A C 1
ATOM 7222 O O . GLY A 1 868 ? 41.718 -32.134 10.245 1.00 49.44 868 GLY A O 1
ATOM 7223 N N . ILE A 1 869 ? 42.024 -30.008 10.900 1.00 40.00 869 ILE A N 1
ATOM 7224 C CA . ILE A 1 869 ? 41.393 -29.344 9.700 1.00 40.00 869 ILE A CA 1
ATOM 7225 C C . ILE A 1 869 ? 41.912 -27.877 9.426 1.00 40.00 869 ILE A C 1
ATOM 7227 O O . ILE A 1 869 ? 41.988 -27.115 10.392 1.00 40.00 869 ILE A O 1
ATOM 7231 N N . PRO A 1 870 ? 42.214 -27.428 8.168 1.00 32.91 870 PRO A N 1
ATOM 7232 C CA . PRO A 1 870 ? 42.544 -26.017 7.771 1.00 32.91 870 PRO A CA 1
ATOM 7233 C C . PRO A 1 870 ? 41.353 -25.105 7.289 1.00 32.91 870 PRO A C 1
ATOM 7235 O O . PRO A 1 870 ? 40.212 -25.552 7.308 1.00 32.91 870 PRO A O 1
ATOM 7238 N N . VAL A 1 871 ? 41.576 -23.811 6.910 1.00 35.59 871 VAL A N 1
ATOM 7239 C CA . VAL A 1 871 ? 40.575 -22.668 6.942 1.00 35.59 871 VAL A CA 1
ATOM 7240 C C . VAL A 1 871 ? 40.762 -21.544 5.846 1.00 35.59 871 VAL A C 1
ATOM 7242 O O . VAL A 1 871 ? 41.873 -21.485 5.330 1.00 35.59 871 VAL A O 1
ATOM 7245 N N . TRP A 1 872 ? 39.756 -20.659 5.517 1.00 31.28 872 TRP A N 1
ATOM 7246 C CA . TRP A 1 872 ? 39.790 -19.145 5.272 1.00 31.28 872 TRP A CA 1
ATOM 7247 C C . TRP A 1 872 ? 38.410 -18.447 4.861 1.00 31.28 872 TRP A C 1
ATOM 7249 O O . TRP A 1 872 ? 37.386 -19.080 5.101 1.00 31.28 872 TRP A O 1
ATOM 7259 N N . ILE A 1 873 ? 38.319 -17.143 4.428 1.00 30.73 873 ILE A N 1
ATOM 7260 C CA . ILE A 1 873 ? 37.400 -16.063 5.002 1.00 30.73 873 ILE A CA 1
ATOM 7261 C C . ILE A 1 873 ? 36.808 -14.875 4.091 1.00 30.73 873 ILE A C 1
ATOM 7263 O O . ILE A 1 873 ? 37.517 -14.433 3.196 1.00 30.73 873 ILE A O 1
ATOM 7267 N N . GLU A 1 874 ? 35.593 -14.305 4.419 1.00 30.03 874 GLU A N 1
ATOM 7268 C CA . GLU A 1 874 ? 34.931 -12.918 4.214 1.00 30.03 874 GLU A CA 1
ATOM 7269 C C . GLU A 1 874 ? 34.752 -12.193 2.802 1.00 30.03 874 GLU A C 1
ATOM 7271 O O . GLU A 1 874 ? 35.277 -12.732 1.840 1.00 30.03 874 GLU A O 1
ATOM 7276 N N . ASN A 1 875 ? 34.073 -11.026 2.469 1.00 28.38 875 ASN A N 1
ATOM 7277 C CA . ASN A 1 875 ? 33.115 -9.926 2.963 1.00 28.38 875 ASN A CA 1
ATOM 7278 C C . ASN A 1 875 ? 32.634 -9.003 1.728 1.00 28.38 875 A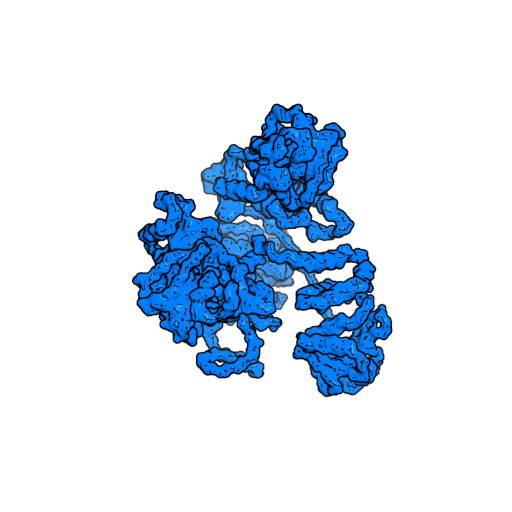SN A C 1
ATOM 7280 O O . ASN A 1 875 ? 33.154 -9.282 0.654 1.00 28.38 875 ASN A O 1
ATOM 7284 N N . VAL A 1 876 ? 31.851 -7.862 1.630 1.00 28.09 876 VAL A N 1
ATOM 7285 C CA . VAL A 1 876 ? 30.679 -7.058 2.221 1.00 28.09 876 VAL A CA 1
ATOM 7286 C C . VAL A 1 876 ? 30.522 -5.673 1.417 1.00 28.09 876 VAL A C 1
ATOM 7288 O O . VAL A 1 876 ? 31.540 -5.297 0.848 1.00 28.09 876 VAL A O 1
ATOM 7291 N N . LYS A 1 877 ? 29.484 -4.772 1.236 1.00 25.91 877 LYS A N 1
ATOM 7292 C CA . LYS A 1 877 ? 28.057 -4.476 1.673 1.00 25.91 877 LYS A CA 1
ATOM 7293 C C . LYS A 1 877 ? 27.085 -3.697 0.658 1.00 25.91 877 LYS A C 1
ATOM 7295 O O . LYS A 1 877 ? 26.755 -4.297 -0.347 1.00 25.91 877 LYS A O 1
ATOM 7300 N N . ILE A 1 878 ? 26.509 -2.475 0.931 1.00 35.47 878 ILE A N 1
ATOM 7301 C CA . ILE A 1 878 ? 25.175 -1.906 0.432 1.00 35.47 878 ILE A CA 1
ATOM 7302 C C . ILE A 1 878 ? 25.082 -0.325 0.274 1.00 35.47 878 ILE A C 1
ATOM 7304 O O . ILE A 1 878 ? 25.726 0.330 1.099 1.00 35.47 878 ILE A O 1
ATOM 7308 N N . LYS A 1 879 ? 24.241 0.281 -0.644 1.00 24.67 879 LYS A N 1
ATOM 7309 C CA . LYS A 1 879 ? 23.511 1.636 -0.613 1.00 24.67 879 LYS A CA 1
ATOM 7310 C C . LYS A 1 879 ? 22.895 2.110 -1.984 1.00 24.67 879 LYS A C 1
ATOM 7312 O O . LYS A 1 879 ? 23.480 1.752 -2.992 1.00 24.67 879 LYS A O 1
ATOM 7317 N N . ASP A 1 880 ? 21.966 3.086 -2.146 1.00 33.50 880 ASP A N 1
ATOM 7318 C CA . ASP A 1 880 ? 20.629 3.429 -1.564 1.00 33.50 880 ASP A CA 1
ATOM 7319 C C . ASP A 1 880 ? 19.945 4.607 -2.356 1.00 33.50 880 ASP A C 1
ATOM 7321 O O . ASP A 1 880 ? 20.646 5.375 -3.011 1.00 33.50 880 ASP A O 1
ATOM 7325 N N . ILE A 1 881 ? 18.620 4.796 -2.196 1.00 27.75 881 ILE A N 1
ATOM 7326 C CA . ILE A 1 881 ? 17.809 6.030 -2.399 1.00 27.75 881 ILE A CA 1
ATOM 7327 C C . ILE A 1 881 ? 17.589 6.611 -3.824 1.00 27.75 881 ILE A C 1
ATOM 7329 O O . ILE A 1 881 ? 18.415 6.535 -4.723 1.00 27.75 881 ILE A O 1
ATOM 7333 N N . ASP A 1 882 ? 16.402 7.212 -3.993 1.00 25.80 882 ASP A N 1
ATOM 7334 C CA . ASP A 1 882 ? 15.966 8.133 -5.053 1.00 25.80 882 ASP A CA 1
ATOM 7335 C C . ASP A 1 882 ? 16.291 7.771 -6.524 1.00 25.80 882 ASP A C 1
ATOM 7337 O O . ASP A 1 882 ? 17.315 8.129 -7.092 1.00 25.80 882 ASP A O 1
ATOM 7341 N N . LYS A 1 883 ? 15.342 7.242 -7.315 1.00 28.52 883 LYS A N 1
ATOM 7342 C CA . LYS A 1 883 ? 13.879 7.501 -7.272 1.00 28.52 883 LYS A CA 1
ATOM 7343 C C . LYS A 1 883 ? 13.517 8.996 -7.243 1.00 28.52 883 LYS A C 1
ATOM 7345 O O . LYS A 1 883 ? 12.368 9.362 -7.002 1.00 28.52 883 LYS A O 1
ATOM 7350 N N . ILE A 1 884 ? 14.515 9.833 -7.525 1.00 29.08 884 ILE A N 1
ATOM 7351 C CA . ILE A 1 884 ? 14.427 11.278 -7.571 1.00 29.08 884 ILE A CA 1
ATOM 7352 C C . ILE A 1 884 ? 13.400 11.649 -8.642 1.00 29.08 884 ILE A C 1
ATOM 7354 O O . ILE A 1 884 ? 13.462 11.169 -9.771 1.00 29.08 884 ILE A O 1
ATOM 7358 N N . LYS A 1 885 ? 12.457 12.513 -8.265 1.00 24.06 885 LYS A N 1
ATOM 7359 C CA . LYS A 1 885 ? 11.877 13.544 -9.128 1.00 24.06 885 LYS A CA 1
ATOM 7360 C C . LYS A 1 885 ? 11.510 13.088 -10.556 1.00 24.06 885 LYS A C 1
ATOM 7362 O O . LYS A 1 885 ? 12.295 13.262 -11.480 1.00 24.06 885 LYS A O 1
ATOM 7367 N N . ASN A 1 886 ? 10.198 12.892 -10.741 1.00 23.83 886 ASN A N 1
ATOM 7368 C CA . ASN A 1 886 ? 9.448 13.490 -11.862 1.00 23.83 886 ASN A CA 1
ATOM 7369 C C . ASN A 1 886 ? 9.579 12.820 -13.261 1.00 23.83 886 ASN A C 1
ATOM 7371 O O . ASN A 1 886 ? 10.555 12.155 -13.561 1.00 23.83 886 ASN A O 1
ATOM 7375 N N . LYS A 1 887 ? 8.623 12.969 -14.196 1.00 24.25 887 LYS A N 1
ATOM 7376 C CA . LYS A 1 887 ? 7.262 13.550 -14.125 1.00 24.25 887 LYS A CA 1
ATOM 7377 C C . LYS A 1 887 ? 6.359 12.957 -15.220 1.00 24.25 887 LYS A C 1
ATOM 7379 O O . LYS A 1 887 ? 6.754 12.887 -16.375 1.00 24.25 887 LYS A O 1
ATOM 7384 N N . ILE A 1 888 ? 5.119 12.650 -14.843 1.00 24.64 888 ILE A N 1
ATOM 7385 C CA . ILE A 1 888 ? 3.879 13.141 -15.480 1.00 24.64 888 ILE A CA 1
ATOM 7386 C C . ILE A 1 888 ? 3.987 13.505 -16.977 1.00 24.64 888 ILE A C 1
ATOM 7388 O O . ILE A 1 888 ? 4.491 14.571 -17.334 1.00 24.64 888 ILE A O 1
ATOM 7392 N N . THR A 1 889 ? 3.394 12.688 -17.849 1.00 24.64 889 THR A N 1
ATOM 7393 C CA . THR A 1 889 ? 3.204 13.017 -19.271 1.00 24.64 889 THR A CA 1
ATOM 7394 C C . THR A 1 889 ? 1.922 13.811 -19.537 1.00 24.64 889 THR A C 1
ATOM 7396 O O . THR A 1 889 ? 0.846 13.421 -19.094 1.00 24.64 889 THR A O 1
ATOM 7399 N N . PHE A 1 890 ? 2.027 14.863 -20.356 1.00 28.70 890 PHE A N 1
ATOM 7400 C CA . PHE A 1 890 ? 0.907 15.617 -20.939 1.00 28.70 890 PHE A CA 1
ATOM 7401 C C . PHE A 1 890 ? 1.019 15.623 -22.476 1.00 28.70 890 PHE A C 1
ATOM 7403 O O . PHE A 1 890 ? 2.102 15.875 -23.007 1.00 28.70 890 PHE A O 1
ATOM 7410 N N . GLN A 1 891 ? -0.090 15.415 -23.197 1.00 29.34 891 GLN A N 1
ATOM 7411 C CA . GLN A 1 891 ? -0.170 15.667 -24.648 1.00 29.34 891 GLN A CA 1
ATOM 7412 C C . GLN A 1 891 ? -0.646 17.102 -24.943 1.00 29.34 891 GLN A C 1
ATOM 7414 O O . GLN A 1 891 ? -1.345 17.706 -24.133 1.00 29.34 891 GLN A O 1
ATOM 7419 N N . LYS A 1 892 ? -0.231 17.659 -26.093 1.00 36.00 892 LYS A N 1
ATOM 7420 C CA . LYS A 1 892 ? -0.207 19.116 -26.357 1.00 36.00 892 LYS A CA 1
ATOM 7421 C C . LYS A 1 892 ? -1.148 19.630 -27.467 1.00 36.00 892 LYS A C 1
ATOM 7423 O O . LYS A 1 892 ? -0.960 20.735 -27.963 1.00 36.00 892 LYS A O 1
ATOM 7428 N N . THR A 1 893 ? -2.095 18.827 -27.946 1.00 37.94 893 THR A N 1
ATOM 7429 C CA . THR A 1 893 ? -2.618 18.969 -29.324 1.00 37.94 893 THR A CA 1
ATOM 7430 C C . THR A 1 893 ? -4.125 19.216 -29.413 1.00 37.94 893 THR A C 1
ATOM 7432 O O . THR A 1 893 ? -4.840 18.478 -30.086 1.00 37.94 893 THR A O 1
ATOM 7435 N N . GLY A 1 894 ? -4.627 20.256 -28.746 1.00 37.44 894 GLY A N 1
ATOM 7436 C CA . GLY A 1 894 ? -6.027 20.666 -28.879 1.00 37.44 894 GLY A CA 1
ATOM 7437 C C . GLY A 1 894 ? -6.274 22.117 -28.478 1.00 37.44 894 GLY A C 1
ATOM 7438 O O . GLY A 1 894 ? -5.493 22.704 -27.735 1.00 37.44 894 GLY A O 1
ATOM 7439 N N . ASP A 1 895 ? -7.403 22.670 -28.917 1.00 35.22 895 ASP A N 1
ATOM 7440 C CA . ASP A 1 895 ? -7.842 24.037 -28.588 1.00 35.22 895 ASP A CA 1
ATOM 7441 C C . ASP A 1 895 ? -7.983 24.248 -27.064 1.00 35.22 895 ASP A C 1
ATOM 7443 O O . ASP A 1 895 ? -7.666 25.301 -26.511 1.00 35.22 895 ASP A O 1
ATOM 7447 N N . TRP A 1 896 ? -8.366 23.180 -26.352 1.00 39.62 896 TRP A N 1
ATOM 7448 C CA . TRP A 1 896 ? -8.375 23.127 -24.890 1.00 39.62 896 TRP A CA 1
ATOM 7449 C C . TRP A 1 896 ? -6.965 23.146 -24.279 1.00 39.62 896 TRP A C 1
ATOM 7451 O O . TRP A 1 896 ? -6.809 23.670 -23.183 1.00 39.62 896 TRP A O 1
ATOM 7461 N N . TYR A 1 897 ? -5.940 22.614 -24.962 1.00 40.41 897 TYR A N 1
ATOM 7462 C CA . TYR A 1 897 ? -4.549 22.648 -24.497 1.00 40.41 897 TYR A CA 1
ATOM 7463 C C . TYR A 1 897 ? -3.939 24.044 -24.682 1.00 40.41 897 TYR A C 1
ATOM 7465 O O . TYR A 1 897 ? -3.225 24.527 -23.806 1.00 40.41 897 TYR A O 1
ATOM 7473 N N . GLN A 1 898 ? -4.280 24.743 -25.768 1.00 39.72 898 GLN A N 1
ATOM 7474 C CA . GLN A 1 898 ? -3.903 26.150 -25.924 1.00 39.72 898 GLN A CA 1
ATOM 7475 C C . GLN A 1 898 ? -4.580 27.013 -24.846 1.00 39.72 898 GLN A C 1
ATOM 7477 O O . GLN A 1 898 ? -3.891 27.725 -24.113 1.00 39.72 898 GLN A O 1
ATOM 7482 N N . LYS A 1 899 ? -5.887 26.814 -24.613 1.00 41.38 899 LYS A N 1
ATOM 7483 C CA . LYS A 1 899 ? -6.601 27.386 -23.456 1.00 41.38 899 LYS A CA 1
ATOM 7484 C C . LYS A 1 899 ? -6.028 26.935 -22.104 1.00 41.38 899 LYS A C 1
ATOM 7486 O O . LYS A 1 899 ? -6.122 27.691 -21.146 1.00 41.38 899 LYS A O 1
ATOM 7491 N N . PHE A 1 900 ? -5.426 25.752 -21.983 1.00 41.19 900 PHE A N 1
ATOM 7492 C CA . PHE A 1 900 ? -4.758 25.276 -20.763 1.00 41.19 900 PHE A CA 1
ATOM 7493 C C . PHE A 1 900 ? -3.424 25.996 -20.534 1.00 41.19 900 PHE A C 1
ATOM 7495 O O . PHE A 1 900 ? -3.159 26.413 -19.413 1.00 41.19 900 PHE A O 1
ATOM 7502 N N . CYS A 1 901 ? -2.625 26.242 -21.576 1.00 43.84 901 CYS A N 1
ATOM 7503 C CA . CYS A 1 901 ? -1.427 27.084 -21.487 1.00 43.84 901 CYS A CA 1
ATOM 7504 C C . CYS A 1 901 ? -1.765 28.556 -21.193 1.00 43.84 901 CYS A C 1
ATOM 7506 O O . CYS A 1 901 ? -1.088 29.192 -20.387 1.00 43.84 901 CYS A O 1
ATOM 7508 N N . GLU A 1 902 ? -2.847 29.092 -21.761 1.00 40.00 902 GLU A N 1
ATOM 7509 C CA . GLU A 1 902 ? -3.367 30.421 -21.406 1.00 40.00 902 GLU A CA 1
ATOM 7510 C C . GLU A 1 902 ? -3.880 30.459 -19.953 1.00 40.00 902 GLU A C 1
ATOM 7512 O O . GLU A 1 902 ? -3.621 31.419 -19.222 1.00 40.00 902 GLU A O 1
ATOM 7517 N N . ASN A 1 903 ? -4.526 29.382 -19.490 1.00 38.84 903 ASN A N 1
ATOM 7518 C CA . ASN A 1 903 ? -4.936 29.209 -18.097 1.00 38.84 903 ASN A CA 1
ATOM 7519 C C . ASN A 1 903 ? -3.798 28.782 -17.149 1.00 38.84 903 ASN A C 1
ATOM 7521 O O . ASN A 1 903 ? -4.002 28.852 -15.944 1.00 38.84 903 ASN A O 1
ATOM 7525 N N . GLN A 1 904 ? -2.579 28.449 -17.591 1.00 40.41 904 GLN A N 1
ATOM 7526 C CA . GLN A 1 904 ? -1.461 28.253 -16.648 1.00 40.41 904 GLN A CA 1
ATOM 7527 C C . GLN A 1 904 ? -1.064 29.559 -15.937 1.00 40.41 904 GLN A C 1
ATOM 7529 O O . GLN A 1 904 ? -0.471 29.518 -14.866 1.00 40.41 904 GLN A O 1
ATOM 7534 N N . LYS A 1 905 ? -1.500 30.721 -16.445 1.00 39.06 905 LYS A N 1
ATOM 7535 C CA . LYS A 1 905 ? -1.474 32.005 -15.717 1.00 39.06 905 LYS A CA 1
ATOM 7536 C C . LYS A 1 905 ? -2.585 32.137 -14.651 1.00 39.06 905 LYS A C 1
ATOM 7538 O O . LYS A 1 905 ? -2.736 33.199 -14.057 1.00 39.06 905 LYS A O 1
ATOM 7543 N N . LYS A 1 906 ? -3.405 31.097 -14.451 1.00 34.44 906 LYS A N 1
ATOM 7544 C CA . LYS A 1 906 ? -4.635 31.076 -13.635 1.00 34.44 906 LYS A CA 1
ATOM 7545 C C . LYS A 1 906 ? -4.814 29.814 -12.769 1.00 34.44 906 LYS A C 1
ATOM 7547 O O . LYS A 1 906 ? -5.864 29.692 -12.146 1.00 34.44 906 LYS A O 1
ATOM 7552 N N . TYR A 1 907 ? -3.859 28.883 -12.709 1.00 40.34 907 TYR A N 1
ATOM 7553 C CA . TYR A 1 907 ? -3.953 27.661 -11.889 1.00 40.34 907 TYR A CA 1
ATOM 7554 C C . TYR A 1 907 ? -2.568 27.245 -11.369 1.00 40.34 907 TYR A C 1
ATOM 7556 O O . TYR A 1 907 ? -1.578 27.380 -12.085 1.00 40.34 907 TYR A O 1
ATOM 7564 N N . SER A 1 908 ? -2.498 26.700 -10.152 1.00 41.62 908 SER A N 1
ATOM 7565 C CA . SER A 1 908 ? -1.286 26.114 -9.560 1.00 41.62 908 SER A CA 1
ATOM 7566 C C . SER A 1 908 ? -1.408 24.593 -9.417 1.00 41.62 908 SER A C 1
ATOM 7568 O O . SER A 1 908 ? -2.493 24.046 -9.221 1.00 41.62 908 SER A O 1
ATOM 7570 N N . TYR A 1 909 ? -0.279 23.895 -9.551 1.00 40.53 909 TYR A N 1
ATOM 7571 C CA . TYR A 1 909 ? -0.216 22.433 -9.512 1.00 40.53 909 TYR A CA 1
ATOM 7572 C C . TYR A 1 909 ? 0.125 21.936 -8.100 1.00 40.53 909 TYR A C 1
ATOM 7574 O O . TYR A 1 909 ? 1.200 22.256 -7.593 1.00 40.53 909 TYR A O 1
ATOM 7582 N N . ILE A 1 910 ? -0.758 21.138 -7.486 1.00 39.28 910 ILE A N 1
ATOM 7583 C CA . ILE A 1 910 ? -0.580 20.603 -6.124 1.00 39.28 910 ILE A CA 1
ATOM 7584 C C . ILE A 1 910 ? -0.891 19.096 -6.096 1.00 39.28 910 ILE A C 1
ATOM 7586 O O . ILE A 1 910 ? -1.907 18.654 -5.580 1.00 39.28 910 ILE A O 1
ATOM 7590 N N . GLY A 1 911 ? 0.035 18.298 -6.634 1.00 34.25 911 GLY A N 1
ATOM 7591 C CA . GLY A 1 911 ? 0.133 16.868 -6.321 1.00 34.25 911 GLY A CA 1
ATOM 7592 C C . GLY A 1 911 ? -0.929 15.929 -6.918 1.00 34.25 911 GLY A C 1
ATOM 7593 O O . GLY A 1 911 ? -1.771 16.299 -7.736 1.00 34.25 911 GLY A O 1
ATOM 7594 N N . ILE A 1 912 ? -0.809 14.660 -6.521 1.00 29.98 912 ILE A N 1
ATOM 7595 C CA . ILE A 1 912 ? -1.682 13.527 -6.863 1.00 29.98 912 ILE A CA 1
ATOM 7596 C C . ILE A 1 912 ? -1.766 12.656 -5.607 1.00 29.98 912 ILE A C 1
ATOM 7598 O O . ILE A 1 912 ? -0.728 12.357 -5.015 1.00 29.98 912 ILE A O 1
ATOM 7602 N N . ASN A 1 913 ? -2.968 12.227 -5.229 1.00 30.17 913 ASN A N 1
ATOM 7603 C CA . ASN A 1 913 ? -3.179 11.188 -4.221 1.00 30.17 913 ASN A CA 1
ATOM 7604 C C . ASN A 1 913 ? -4.466 10.406 -4.546 1.00 30.17 913 ASN A C 1
ATOM 7606 O O . ASN A 1 913 ? -5.395 10.986 -5.103 1.00 30.17 913 ASN A O 1
ATOM 7610 N N . ASP A 1 914 ? -4.496 9.108 -4.230 1.00 29.16 914 ASP A N 1
ATOM 7611 C CA . ASP A 1 914 ? -5.642 8.197 -4.432 1.00 29.16 914 ASP A CA 1
ATOM 7612 C C . ASP A 1 914 ? -6.376 8.348 -5.790 1.00 29.16 914 ASP A C 1
ATOM 7614 O O . ASP A 1 914 ? -7.589 8.539 -5.851 1.00 29.16 914 ASP A O 1
ATOM 7618 N N . ASP A 1 915 ? -5.620 8.266 -6.896 1.00 30.81 915 ASP A N 1
ATOM 7619 C CA . ASP A 1 915 ? -6.083 8.370 -8.297 1.00 30.81 915 ASP A CA 1
ATOM 7620 C C . ASP A 1 915 ? -6.832 9.681 -8.674 1.00 30.81 915 ASP A C 1
ATOM 7622 O O . ASP A 1 915 ? -7.378 9.791 -9.776 1.00 30.81 915 ASP A O 1
ATOM 7626 N N . ILE A 1 916 ? -6.795 10.717 -7.823 1.00 27.55 916 ILE A N 1
ATOM 7627 C CA . ILE A 1 916 ? -7.349 12.056 -8.094 1.00 27.55 916 ILE A CA 1
ATOM 7628 C C . ILE A 1 916 ? -6.221 13.054 -8.412 1.00 27.55 916 ILE A C 1
ATOM 7630 O O . ILE A 1 916 ? -5.144 13.036 -7.809 1.00 27.55 916 ILE A O 1
ATOM 7634 N N . LEU A 1 917 ? -6.471 13.940 -9.385 1.00 32.50 917 LEU A N 1
ATOM 7635 C CA . LEU A 1 917 ? -5.514 14.932 -9.882 1.00 32.50 917 LEU A CA 1
ATOM 7636 C C . LEU A 1 917 ? -5.972 16.354 -9.522 1.00 32.50 917 LEU A C 1
ATOM 7638 O O . LEU A 1 917 ? -7.011 16.814 -9.997 1.00 32.50 917 LEU A O 1
ATOM 7642 N N . TYR A 1 918 ? -5.198 17.047 -8.685 1.00 35.91 918 TYR A N 1
ATOM 7643 C CA . TYR A 1 918 ? -5.631 18.282 -8.030 1.00 35.91 918 TYR A CA 1
ATOM 7644 C C . TYR A 1 918 ? -5.101 19.539 -8.740 1.00 35.91 918 TYR A C 1
ATOM 7646 O O . TYR A 1 918 ? -3.893 19.770 -8.847 1.00 35.91 918 TYR A O 1
ATOM 7654 N N . PHE A 1 919 ? -6.024 20.389 -9.200 1.00 35.44 919 PHE A N 1
ATOM 7655 C CA . PHE A 1 919 ? -5.731 21.701 -9.783 1.00 35.44 919 PHE A CA 1
ATOM 7656 C C . PHE A 1 919 ? -6.283 22.805 -8.879 1.00 35.44 919 PHE A C 1
ATOM 7658 O O . PHE A 1 919 ? -7.491 23.047 -8.883 1.00 35.44 919 PHE A O 1
ATOM 7665 N N . THR A 1 920 ? -5.427 23.544 -8.167 1.00 36.56 920 THR A N 1
ATOM 7666 C CA . THR A 1 920 ? -5.910 24.751 -7.486 1.00 36.56 920 THR A CA 1
ATOM 7667 C C . THR A 1 920 ? -6.094 25.862 -8.510 1.00 36.56 920 THR A C 1
ATOM 7669 O O . THR A 1 920 ? -5.170 26.277 -9.213 1.00 36.56 920 THR A O 1
ATOM 7672 N N . LYS A 1 921 ? -7.324 26.356 -8.618 1.00 35.56 921 LYS A N 1
ATOM 7673 C CA . LYS A 1 921 ? -7.629 27.567 -9.375 1.00 35.56 921 LYS A CA 1
ATOM 7674 C C . LYS A 1 921 ? -6.942 28.747 -8.687 1.00 35.56 921 LYS A C 1
ATOM 7676 O O . LYS A 1 921 ? -7.059 28.899 -7.476 1.00 35.56 921 LYS A O 1
ATOM 7681 N N . HIS A 1 922 ? -6.340 29.656 -9.449 1.00 42.00 922 HIS A N 1
ATOM 7682 C CA . HIS A 1 922 ? -6.177 31.053 -9.027 1.00 42.00 922 HIS A CA 1
ATOM 7683 C C . HIS A 1 922 ? -7.538 31.770 -9.093 1.00 42.00 922 HIS A C 1
ATOM 7685 O O . HIS A 1 922 ? -7.692 32.837 -9.685 1.00 42.00 922 HIS A O 1
ATOM 7691 N N . SER A 1 923 ? -8.548 31.177 -8.458 1.00 37.12 923 SER A N 1
ATOM 7692 C CA . SER A 1 923 ? -9.482 31.967 -7.683 1.00 37.12 923 SER A CA 1
ATOM 7693 C C . SER A 1 923 ? -8.653 32.595 -6.576 1.00 37.12 923 SER A C 1
ATOM 7695 O O . SER A 1 923 ? -7.926 31.892 -5.877 1.00 37.12 923 SER A O 1
ATOM 7697 N N . THR A 1 924 ? -8.729 33.919 -6.488 1.00 37.94 924 THR A N 1
ATOM 7698 C CA . THR A 1 924 ? -8.945 34.628 -5.221 1.00 37.94 924 THR A CA 1
ATOM 7699 C C . THR A 1 924 ? -8.947 33.703 -3.990 1.00 37.94 924 THR A C 1
ATOM 7701 O O . THR A 1 924 ? -9.961 33.055 -3.738 1.00 37.94 924 THR A O 1
ATOM 7704 N N . SER A 1 925 ? -7.824 33.515 -3.292 1.00 44.59 925 SER A N 1
ATOM 7705 C CA . SER A 1 925 ? -6.431 33.718 -3.731 1.00 44.59 925 SER A CA 1
ATOM 7706 C C . SER A 1 925 ? -5.489 32.813 -2.930 1.00 44.59 925 SER A C 1
ATOM 7708 O O . SER A 1 925 ? -5.759 32.490 -1.776 1.00 44.59 925 SER A O 1
ATOM 7710 N N . LEU A 1 926 ? -4.315 32.466 -3.477 1.00 49.19 926 LEU A N 1
ATOM 7711 C CA . LEU A 1 926 ? -3.280 31.798 -2.668 1.00 49.19 926 LEU A CA 1
ATOM 7712 C C . LEU A 1 926 ? -2.714 32.732 -1.573 1.00 49.19 926 LEU A C 1
ATOM 7714 O O . LEU A 1 926 ? -2.163 32.257 -0.583 1.00 49.19 926 LEU A O 1
ATOM 7718 N N . SER A 1 927 ? -2.908 34.050 -1.719 1.00 51.84 927 SER A N 1
ATOM 7719 C CA . SER A 1 927 ? -2.688 35.046 -0.667 1.00 51.84 927 SER A CA 1
ATOM 7720 C C . SER A 1 927 ? -3.696 34.948 0.486 1.00 51.84 927 SER A C 1
ATOM 7722 O O . SER A 1 927 ? -3.309 35.192 1.619 1.00 51.84 927 SER A O 1
ATOM 7724 N N . GLU A 1 928 ? -4.946 34.522 0.282 1.00 56.78 928 GLU A N 1
ATOM 7725 C CA . GLU A 1 928 ? -5.914 34.348 1.386 1.00 56.78 928 GLU A CA 1
ATOM 7726 C C . GLU A 1 928 ? -5.529 33.213 2.351 1.00 56.78 928 GLU A C 1
ATOM 7728 O O . GLU A 1 928 ? -5.903 33.257 3.518 1.00 56.78 928 GLU A O 1
ATOM 7733 N N . LEU A 1 929 ? -4.721 32.238 1.913 1.00 62.16 929 LEU A N 1
ATOM 7734 C CA . LEU A 1 929 ? -4.155 31.192 2.781 1.00 62.16 929 LEU A CA 1
ATOM 7735 C C . LEU A 1 929 ? -3.017 31.691 3.692 1.00 62.16 929 LEU A C 1
ATOM 7737 O O . LEU A 1 929 ? -2.701 31.019 4.674 1.00 62.16 929 LEU A O 1
ATOM 7741 N N . ILE A 1 930 ? -2.405 32.839 3.373 1.00 64.69 930 ILE A N 1
ATOM 7742 C CA . ILE A 1 930 ? -1.323 33.463 4.160 1.00 64.69 930 ILE A CA 1
ATOM 7743 C C . ILE A 1 930 ? -1.748 34.775 4.847 1.00 64.69 930 ILE A C 1
ATOM 7745 O O . ILE A 1 930 ? -1.199 35.126 5.890 1.00 64.69 930 ILE A O 1
ATOM 7749 N N . ASN A 1 931 ? -2.780 35.444 4.324 1.00 69.00 931 ASN A N 1
ATOM 7750 C CA . ASN A 1 931 ? -3.351 36.698 4.825 1.00 69.00 931 ASN A CA 1
ATOM 7751 C C . ASN A 1 931 ? -4.765 36.486 5.394 1.00 69.00 931 ASN A C 1
ATOM 7753 O O . ASN A 1 931 ? -5.627 37.368 5.315 1.00 69.00 931 ASN A O 1
ATOM 7757 N N . LYS A 1 932 ? -5.027 35.317 5.994 1.00 81.62 932 LYS A N 1
ATOM 7758 C CA . LYS A 1 932 ? -6.205 35.151 6.853 1.00 81.62 932 LYS A CA 1
ATOM 7759 C C . LYS A 1 932 ? -6.174 36.183 7.975 1.00 81.62 932 LYS A C 1
ATOM 7761 O O . LYS A 1 932 ? -5.108 36.490 8.507 1.00 81.62 932 LYS A O 1
ATOM 7766 N N . LYS A 1 933 ? -7.340 36.678 8.388 1.00 83.81 933 LYS A N 1
ATOM 7767 C CA . LYS A 1 933 ? -7.438 37.513 9.591 1.00 83.81 933 LYS A CA 1
ATOM 7768 C C . LYS A 1 933 ? -7.071 36.690 10.829 1.00 83.81 933 LYS A C 1
ATOM 7770 O O . LYS A 1 933 ? -7.319 35.489 10.865 1.00 83.81 933 LYS A O 1
ATOM 7775 N N . ILE A 1 934 ? -6.474 37.346 11.819 1.00 88.31 934 ILE A N 1
ATOM 7776 C CA . ILE A 1 934 ? -6.310 36.782 13.162 1.00 88.31 934 ILE A CA 1
ATOM 7777 C C . ILE A 1 934 ? -7.683 36.858 13.833 1.00 88.31 934 ILE A C 1
ATOM 7779 O O . ILE A 1 934 ? -8.316 37.918 13.812 1.00 88.31 934 ILE A O 1
ATOM 7783 N N . ASN A 1 935 ? -8.155 35.757 14.410 1.00 89.25 935 ASN A N 1
ATOM 7784 C CA . ASN A 1 935 ? -9.424 35.755 15.128 1.00 89.25 935 ASN A CA 1
ATOM 7785 C C . ASN A 1 935 ? -9.215 36.356 16.522 1.00 89.25 935 ASN A C 1
ATOM 7787 O O . ASN A 1 935 ? -8.282 35.982 17.226 1.00 89.25 935 ASN A O 1
ATOM 7791 N N . ILE A 1 936 ? -10.074 37.295 16.927 1.00 89.62 936 ILE A N 1
ATOM 7792 C CA . ILE A 1 936 ? -10.044 37.881 18.273 1.00 89.62 936 ILE A CA 1
ATOM 7793 C C . ILE A 1 936 ? -11.192 37.273 19.074 1.00 89.62 936 ILE A C 1
ATOM 7795 O O . ILE A 1 936 ? -12.361 37.559 18.813 1.00 89.62 936 ILE A O 1
ATOM 7799 N N . LEU A 1 937 ? -10.853 36.415 20.032 1.00 92.50 937 LEU A N 1
ATOM 7800 C CA . LEU A 1 937 ? -11.814 35.648 20.826 1.00 92.50 937 LEU A CA 1
ATOM 7801 C C . LEU A 1 937 ? -11.736 36.078 22.289 1.00 92.50 937 LEU A C 1
ATOM 7803 O O . LEU A 1 937 ? -10.645 36.232 22.823 1.00 92.50 937 LEU A O 1
ATOM 7807 N N . ASN A 1 938 ? -12.881 36.265 22.944 1.00 93.25 938 ASN A N 1
ATOM 7808 C CA . ASN A 1 938 ? -12.942 36.725 24.331 1.00 93.25 938 ASN A CA 1
ATOM 7809 C C . ASN A 1 938 ? -13.666 35.690 25.196 1.00 93.25 938 ASN A C 1
ATOM 7811 O O . ASN A 1 938 ? -14.761 35.253 24.838 1.00 93.25 938 ASN A O 1
ATOM 7815 N N . PHE A 1 939 ? -13.077 35.311 26.329 1.00 94.06 939 PHE A N 1
ATOM 7816 C CA . PHE A 1 939 ? -13.723 34.465 27.334 1.00 94.06 939 PHE A CA 1
ATOM 7817 C C . PHE A 1 939 ? -13.234 34.802 28.744 1.00 94.06 939 PHE A C 1
ATOM 7819 O O . PHE A 1 939 ? -12.147 35.345 28.918 1.00 94.06 939 PHE A O 1
ATOM 7826 N N . ASN A 1 940 ? -14.028 34.456 29.757 1.00 91.38 940 ASN A N 1
ATOM 7827 C CA . ASN A 1 940 ? -13.709 34.748 31.153 1.00 91.38 940 ASN A CA 1
ATOM 7828 C C . ASN A 1 940 ? -13.402 33.453 31.913 1.00 91.38 940 ASN A C 1
ATOM 7830 O O . ASN A 1 940 ? -14.085 32.445 31.736 1.00 91.38 940 ASN A O 1
ATOM 7834 N N . THR A 1 941 ? -12.383 33.485 32.768 1.00 90.12 941 THR A N 1
ATOM 7835 C CA . THR A 1 941 ? -11.957 32.363 33.623 1.00 90.12 941 THR A CA 1
ATOM 7836 C C . THR A 1 941 ? -11.214 32.929 34.828 1.00 90.12 941 THR A C 1
ATOM 7838 O O . THR A 1 941 ? -10.519 33.929 34.687 1.00 90.12 941 THR A O 1
ATOM 7841 N N . ASN A 1 942 ? -11.352 32.334 36.014 1.00 86.75 942 ASN A N 1
ATOM 7842 C CA . ASN A 1 942 ? -10.592 32.729 37.216 1.00 86.75 942 ASN A CA 1
ATOM 7843 C C . ASN A 1 942 ? -10.690 34.245 37.563 1.00 86.75 942 ASN A C 1
ATOM 7845 O O . ASN A 1 942 ? -9.731 34.857 38.028 1.00 86.75 942 ASN A O 1
ATOM 7849 N N . ASN A 1 943 ? -11.838 34.884 37.291 1.00 90.31 943 ASN A N 1
ATOM 7850 C CA . ASN A 1 943 ? -12.057 36.343 37.379 1.00 90.31 943 ASN A CA 1
ATOM 7851 C C . ASN A 1 943 ? -11.148 37.219 36.478 1.00 90.31 943 ASN A C 1
ATOM 7853 O O . ASN A 1 943 ? -11.090 38.439 36.655 1.00 90.31 943 ASN A O 1
ATOM 7857 N N . LYS A 1 944 ? -10.483 36.617 35.486 1.00 91.94 944 LYS A N 1
ATOM 7858 C CA . LYS A 1 944 ? -9.770 37.280 34.388 1.00 91.94 944 LYS A CA 1
ATOM 7859 C C . LYS A 1 944 ? -10.654 37.377 33.143 1.00 91.94 944 LYS A C 1
ATOM 7861 O O . LYS A 1 944 ? -11.415 36.453 32.848 1.00 91.94 944 LYS A O 1
ATOM 7866 N N . ASN A 1 945 ? -10.476 38.452 32.382 1.00 94.94 945 ASN A N 1
ATOM 7867 C CA . ASN A 1 945 ? -10.957 38.580 31.010 1.00 94.94 945 ASN A CA 1
ATOM 7868 C C . ASN A 1 945 ? -9.812 38.162 30.072 1.00 94.94 945 ASN A C 1
ATOM 7870 O O . ASN A 1 945 ? -8.728 38.746 30.144 1.00 94.94 945 ASN A O 1
ATOM 7874 N N . ILE A 1 946 ? -10.019 37.160 29.216 1.00 95.75 946 ILE A N 1
ATOM 7875 C CA . ILE A 1 946 ? -8.981 36.614 28.331 1.00 95.75 946 ILE A CA 1
ATOM 7876 C C . ILE A 1 946 ? -9.308 36.922 26.874 1.00 95.75 946 ILE A C 1
ATOM 7878 O O . ILE A 1 946 ? -10.275 36.391 26.325 1.00 95.75 946 ILE A O 1
ATOM 7882 N N . THR A 1 947 ? -8.460 37.738 26.247 1.00 95.12 947 THR A N 1
ATOM 7883 C CA . THR A 1 947 ? -8.539 38.101 24.827 1.00 95.12 947 THR A CA 1
ATOM 7884 C C . THR A 1 947 ? -7.495 37.308 24.048 1.00 95.12 947 THR A C 1
ATOM 7886 O O . THR A 1 947 ? -6.298 37.538 24.194 1.00 95.12 947 THR A O 1
ATOM 7889 N N . VAL A 1 948 ? -7.911 36.369 23.207 1.00 94.44 948 VAL A N 1
ATOM 7890 C CA . VAL A 1 948 ? -7.004 35.543 22.403 1.00 94.44 948 VAL A CA 1
ATOM 7891 C C . VAL A 1 948 ? -6.838 36.154 21.017 1.00 94.44 948 VAL A C 1
ATOM 7893 O O . VAL A 1 948 ? -7.817 36.303 20.289 1.00 94.44 948 VAL A O 1
ATOM 7896 N N . PHE A 1 949 ? -5.596 36.454 20.644 1.00 93.62 949 PHE A N 1
ATOM 7897 C CA . PHE A 1 949 ? -5.165 36.572 19.255 1.00 93.62 949 PHE A CA 1
ATOM 7898 C C . PHE A 1 949 ? -4.968 35.150 18.716 1.00 93.62 949 PHE A C 1
ATOM 7900 O O . PHE A 1 949 ? -3.917 34.537 18.924 1.00 93.62 949 PHE A O 1
ATOM 7907 N N . ASP A 1 950 ? -6.010 34.595 18.102 1.00 91.25 950 ASP A N 1
ATOM 7908 C CA . ASP A 1 950 ? -6.011 33.229 17.594 1.00 91.25 950 ASP A CA 1
ATOM 7909 C C . ASP A 1 950 ? -5.590 33.167 16.122 1.00 91.25 950 ASP A C 1
ATOM 7911 O O . ASP A 1 950 ? -6.322 33.592 15.224 1.00 91.25 950 ASP A O 1
ATOM 7915 N N . ASP A 1 951 ? -4.410 32.591 15.880 1.00 88.94 951 ASP A N 1
ATOM 7916 C CA . ASP A 1 951 ? -3.890 32.316 14.540 1.00 88.94 951 ASP A CA 1
ATOM 7917 C C . ASP A 1 951 ? -4.121 30.850 14.101 1.00 88.94 951 ASP A C 1
ATOM 7919 O O . ASP A 1 951 ? -3.554 30.396 13.106 1.00 88.94 951 ASP A O 1
ATOM 7923 N N . SER A 1 952 ? -4.980 30.087 14.801 1.00 84.56 952 SER A N 1
ATOM 7924 C CA . SER A 1 952 ? -5.275 28.668 14.504 1.00 84.56 952 SER A CA 1
ATOM 7925 C C . SER A 1 952 ? -5.925 28.400 13.141 1.00 84.56 952 SER A C 1
ATOM 7927 O O . SER A 1 952 ? -6.028 27.247 12.696 1.00 84.56 952 SER A O 1
ATOM 7929 N N . GLU A 1 953 ? -6.381 29.453 12.467 1.00 80.31 953 GLU A N 1
ATOM 7930 C CA . GLU A 1 953 ? -6.882 29.401 11.099 1.00 80.31 953 GLU A CA 1
ATOM 7931 C C . GLU A 1 953 ? -5.784 29.410 10.030 1.00 80.31 953 GLU A C 1
ATOM 7933 O O . GLU A 1 953 ? -6.045 28.932 8.918 1.00 80.31 953 GLU A O 1
ATOM 7938 N N . MET A 1 954 ? -4.580 29.901 10.349 1.00 80.50 954 MET A N 1
ATOM 7939 C CA . MET A 1 954 ? -3.409 29.791 9.481 1.00 80.50 954 MET A CA 1
ATOM 7940 C C . MET A 1 954 ? -2.952 28.338 9.428 1.00 80.50 954 MET A C 1
ATOM 7942 O O . MET A 1 954 ? -2.595 27.748 10.448 1.00 80.50 954 MET A O 1
ATOM 7946 N N . LEU A 1 955 ? -2.925 27.765 8.221 1.00 70.00 955 LEU A N 1
ATOM 7947 C CA . LEU A 1 955 ? -2.774 26.320 8.027 1.00 70.00 955 LEU A CA 1
ATOM 7948 C C . LEU A 1 955 ? -1.495 25.743 8.662 1.00 70.00 955 LEU A C 1
ATOM 7950 O O . LEU A 1 955 ? -1.514 24.592 9.080 1.00 70.00 955 LEU A O 1
ATOM 7954 N N . PHE A 1 956 ? -0.427 26.545 8.781 1.00 75.31 956 PHE A N 1
ATOM 7955 C CA . PHE A 1 956 ? 0.849 26.182 9.421 1.00 75.31 956 PHE A CA 1
ATOM 7956 C C . PHE A 1 956 ? 1.311 27.207 10.483 1.00 75.31 956 PHE A C 1
ATOM 7958 O O . PHE A 1 956 ? 2.508 27.358 10.733 1.00 75.31 956 PHE A O 1
ATOM 7965 N N . GLY A 1 957 ? 0.358 27.922 11.096 1.00 82.62 957 GLY A N 1
ATOM 7966 C CA . GLY A 1 957 ? 0.601 28.917 12.149 1.00 82.62 957 GLY A CA 1
ATOM 7967 C C . GLY A 1 957 ? 1.315 30.196 11.690 1.00 82.62 957 GLY A C 1
ATOM 7968 O O . GLY A 1 957 ? 1.676 30.354 10.522 1.00 82.62 957 GLY A O 1
ATOM 7969 N N . SER A 1 958 ? 1.548 31.134 12.613 1.00 87.75 958 SER A N 1
ATOM 7970 C CA . SER A 1 958 ? 1.925 32.524 12.279 1.00 87.75 958 SER A CA 1
ATOM 7971 C C . SER A 1 958 ? 3.167 32.687 11.399 1.00 87.75 958 SER A C 1
ATOM 7973 O O . SER A 1 958 ? 3.222 33.601 10.579 1.00 87.75 958 SER A O 1
ATOM 7975 N N . LYS A 1 959 ? 4.172 31.805 11.516 1.00 87.56 959 LYS A N 1
ATOM 7976 C CA . LYS A 1 959 ? 5.421 31.894 10.724 1.00 87.56 959 LYS A CA 1
ATOM 7977 C C . LYS A 1 959 ? 5.174 31.801 9.209 1.00 87.56 959 LYS A C 1
ATOM 7979 O O . LYS A 1 959 ? 5.933 32.369 8.427 1.00 87.56 959 LYS A O 1
ATOM 7984 N N . MET A 1 960 ? 4.087 31.145 8.809 1.00 87.44 960 MET A N 1
ATOM 7985 C CA . MET A 1 960 ? 3.632 31.025 7.425 1.00 87.44 960 MET A CA 1
ATOM 7986 C C . MET A 1 960 ? 3.387 32.383 6.745 1.00 87.44 960 MET A C 1
ATOM 7988 O O . MET A 1 960 ? 3.640 32.523 5.552 1.00 87.44 960 MET A O 1
ATOM 7992 N N . ARG A 1 961 ? 2.956 33.404 7.500 1.00 89.12 961 ARG A N 1
ATOM 7993 C CA . ARG A 1 961 ? 2.603 34.741 6.981 1.00 89.12 961 ARG A CA 1
ATOM 7994 C C . ARG A 1 961 ? 3.784 35.485 6.345 1.00 89.12 961 ARG A C 1
ATOM 7996 O O . ARG A 1 961 ? 3.580 36.356 5.512 1.00 89.12 961 ARG A O 1
ATOM 8003 N N . ALA A 1 962 ? 5.014 35.148 6.739 1.00 91.12 962 ALA A N 1
ATOM 8004 C CA . ALA A 1 962 ? 6.229 35.839 6.307 1.00 91.12 962 ALA A CA 1
ATOM 8005 C C . ALA A 1 962 ? 7.172 34.995 5.437 1.00 91.12 962 ALA A C 1
ATOM 8007 O O . ALA A 1 962 ? 8.087 35.556 4.840 1.00 91.12 962 ALA A O 1
ATOM 8008 N N . ILE A 1 963 ? 6.987 33.669 5.351 1.00 89.00 963 ILE A N 1
ATOM 8009 C CA . ILE A 1 963 ? 7.989 32.783 4.730 1.00 89.00 963 ILE A CA 1
ATOM 8010 C C . ILE A 1 963 ? 8.236 33.092 3.249 1.00 89.00 963 ILE A C 1
ATOM 8012 O O . ILE A 1 963 ? 9.378 33.030 2.805 1.00 89.00 963 ILE A O 1
ATOM 8016 N N . ILE A 1 964 ? 7.183 33.436 2.500 1.00 89.00 964 ILE A N 1
ATOM 8017 C CA . ILE A 1 964 ? 7.267 33.649 1.052 1.00 89.00 964 ILE A CA 1
ATOM 8018 C C . ILE A 1 964 ? 8.019 34.952 0.768 1.00 89.00 964 ILE A C 1
ATOM 8020 O O . ILE A 1 964 ? 9.081 34.906 0.161 1.00 89.00 964 ILE A O 1
ATOM 8024 N N . GLU A 1 965 ? 7.545 36.082 1.311 1.00 91.69 965 GLU A N 1
ATOM 8025 C CA . GLU A 1 965 ? 8.216 37.387 1.184 1.00 91.69 965 GLU A CA 1
ATOM 8026 C C . GLU A 1 965 ? 9.659 37.338 1.732 1.00 91.69 965 GLU A C 1
ATOM 8028 O O . GLU A 1 965 ? 10.546 37.970 1.166 1.00 91.69 965 GLU A O 1
ATOM 8033 N N . TYR A 1 966 ? 9.940 36.544 2.776 1.00 93.81 966 TYR A N 1
ATOM 8034 C CA . TYR A 1 966 ? 11.301 36.356 3.294 1.00 93.81 966 TYR A CA 1
ATOM 8035 C C . TYR A 1 966 ? 12.210 35.582 2.335 1.00 93.81 966 TYR A C 1
ATOM 8037 O O . TYR A 1 966 ? 13.278 36.078 1.987 1.00 93.81 966 TYR A O 1
ATOM 8045 N N . LEU A 1 967 ? 11.818 34.380 1.905 1.00 92.69 967 LEU A N 1
ATOM 8046 C CA . LEU A 1 967 ? 12.681 33.542 1.068 1.00 92.69 967 LEU A CA 1
ATOM 8047 C C . LEU A 1 967 ? 12.806 34.075 -0.370 1.00 92.69 967 LEU A C 1
ATOM 8049 O O . LEU A 1 967 ? 13.865 33.908 -0.969 1.00 92.69 967 LEU A O 1
ATOM 8053 N N . ASP A 1 968 ? 11.805 34.806 -0.876 1.00 91.81 968 ASP A N 1
ATOM 8054 C CA . ASP A 1 968 ? 11.863 35.511 -2.168 1.00 91.81 968 ASP A CA 1
ATOM 8055 C C . ASP A 1 968 ? 12.978 36.583 -2.233 1.00 91.81 968 ASP A C 1
ATOM 8057 O O . ASP A 1 968 ? 13.388 36.976 -3.327 1.00 91.81 968 ASP A O 1
ATOM 8061 N N . ASN A 1 969 ? 13.492 37.063 -1.090 1.00 93.00 969 ASN A N 1
ATOM 8062 C CA . ASN A 1 969 ? 14.619 38.008 -1.047 1.00 93.00 969 ASN A CA 1
ATOM 8063 C C . ASN A 1 969 ? 15.987 37.351 -1.335 1.00 93.00 969 ASN A C 1
ATOM 8065 O O . ASN A 1 969 ? 16.975 38.065 -1.518 1.00 93.00 969 ASN A O 1
ATOM 8069 N N . TYR A 1 970 ? 16.070 36.018 -1.398 1.00 90.06 970 TYR A N 1
ATOM 8070 C CA . TYR A 1 970 ? 17.322 35.284 -1.602 1.00 90.06 970 TYR A CA 1
ATOM 8071 C C . TYR A 1 970 ? 17.290 34.470 -2.903 1.00 90.06 970 TYR A C 1
ATOM 8073 O O . TYR A 1 970 ? 16.259 33.949 -3.317 1.00 90.06 970 TYR A O 1
ATOM 8081 N N . LYS A 1 971 ? 18.453 34.325 -3.549 1.00 84.81 971 LYS A N 1
ATOM 8082 C CA . LYS A 1 971 ? 18.634 33.467 -4.730 1.00 84.81 971 LYS A CA 1
ATOM 8083 C C . LYS A 1 971 ? 19.391 32.209 -4.320 1.00 84.81 971 LYS A C 1
ATOM 8085 O O . LYS A 1 971 ? 20.509 32.319 -3.826 1.00 84.81 971 LYS A O 1
ATOM 8090 N N . PHE A 1 972 ? 18.782 31.044 -4.516 1.00 88.50 972 PHE A N 1
ATOM 8091 C CA . PHE A 1 972 ? 19.343 29.741 -4.160 1.00 88.50 972 PHE A CA 1
ATOM 8092 C C . PHE A 1 972 ? 18.717 28.629 -5.010 1.00 88.50 972 PHE A C 1
ATOM 8094 O O . PHE A 1 972 ? 17.528 28.680 -5.328 1.00 88.50 972 PHE A O 1
ATOM 8101 N N . ASP A 1 973 ? 19.504 27.604 -5.334 1.00 80.81 973 ASP A N 1
ATOM 8102 C CA . ASP A 1 973 ? 19.040 26.436 -6.102 1.00 80.81 973 ASP A CA 1
ATOM 8103 C C . ASP A 1 973 ? 18.573 25.289 -5.184 1.00 80.81 973 ASP A C 1
ATOM 8105 O O . ASP A 1 973 ? 17.684 24.503 -5.538 1.00 80.81 973 ASP A O 1
ATOM 8109 N N . THR A 1 974 ? 19.161 25.236 -3.982 1.00 92.06 974 THR A N 1
ATOM 8110 C CA . THR A 1 974 ? 18.890 24.279 -2.901 1.00 92.06 974 THR A CA 1
ATOM 8111 C C . THR A 1 974 ? 18.385 25.020 -1.660 1.00 92.06 974 THR A C 1
ATOM 8113 O O . THR A 1 974 ? 18.898 26.084 -1.318 1.00 92.06 974 THR A O 1
ATOM 8116 N N . LEU A 1 975 ? 17.410 24.457 -0.947 1.00 95.31 975 LEU A N 1
ATOM 8117 C CA . LEU A 1 975 ? 16.909 25.002 0.318 1.00 95.31 975 LEU A CA 1
ATOM 8118 C C . LEU A 1 975 ? 17.197 24.024 1.462 1.00 95.31 975 LEU A C 1
ATOM 8120 O O . LEU A 1 975 ? 16.726 22.888 1.434 1.00 95.31 975 LEU A O 1
ATOM 8124 N N . VAL A 1 976 ? 17.976 24.452 2.457 1.00 95.12 976 VAL A N 1
ATOM 8125 C CA . VAL A 1 976 ? 18.402 23.614 3.588 1.00 95.12 976 VAL A CA 1
ATOM 8126 C C . VAL A 1 976 ? 17.703 24.081 4.863 1.00 95.12 976 VAL A C 1
ATOM 8128 O O . VAL A 1 976 ? 17.793 25.249 5.234 1.00 95.12 976 VAL A O 1
ATOM 8131 N N . LEU A 1 977 ? 17.023 23.172 5.558 1.00 93.50 977 LEU A N 1
ATOM 8132 C CA . LEU A 1 977 ? 16.412 23.418 6.863 1.00 93.50 977 LEU A CA 1
ATOM 8133 C C . LEU A 1 977 ? 17.148 22.625 7.942 1.00 93.50 977 LEU A C 1
ATOM 8135 O O . LEU A 1 977 ? 17.286 21.409 7.832 1.00 93.50 977 LEU A O 1
ATOM 8139 N N . PHE A 1 978 ? 17.540 23.307 9.015 1.00 91.25 978 PHE A N 1
ATOM 8140 C CA . PHE A 1 978 ? 18.006 22.687 10.252 1.00 91.25 978 PHE A CA 1
ATOM 8141 C C . PHE A 1 978 ? 17.092 23.102 11.412 1.00 91.25 978 PHE A C 1
ATOM 8143 O O . PHE A 1 978 ? 17.035 24.282 11.784 1.00 91.25 978 PHE A O 1
ATOM 8150 N N . ASP A 1 979 ? 16.347 22.134 11.948 1.00 85.38 979 ASP A N 1
ATOM 8151 C CA . ASP A 1 979 ? 15.284 22.350 12.934 1.00 85.38 979 ASP A CA 1
ATOM 8152 C C . ASP A 1 979 ? 15.074 21.106 13.824 1.00 85.38 979 ASP A C 1
ATOM 8154 O O . ASP A 1 979 ? 15.741 20.084 13.662 1.00 85.38 979 ASP A O 1
ATOM 8158 N N . PHE A 1 980 ? 14.159 21.193 14.787 1.00 80.06 980 PHE A N 1
ATOM 8159 C CA . PHE A 1 980 ? 13.800 20.094 15.687 1.00 80.06 980 PHE A CA 1
ATOM 8160 C C . PHE A 1 980 ? 12.731 19.158 15.093 1.00 80.06 980 PHE A C 1
ATOM 8162 O O . PHE A 1 980 ? 11.994 19.527 14.172 1.00 80.06 980 PHE A O 1
ATOM 8169 N N . ASP A 1 981 ? 12.607 17.963 15.682 1.00 71.69 981 ASP A N 1
ATOM 8170 C CA . ASP A 1 981 ? 11.484 17.046 15.446 1.00 71.69 981 ASP A CA 1
ATOM 8171 C C . ASP A 1 981 ? 10.144 17.755 15.701 1.00 71.69 981 ASP A C 1
ATOM 8173 O O . ASP A 1 981 ? 10.018 18.547 16.639 1.00 71.69 981 ASP A O 1
ATOM 8177 N N . ALA A 1 982 ? 9.124 17.435 14.905 1.00 71.31 982 ALA A N 1
ATOM 8178 C CA . ALA A 1 982 ? 7.769 17.985 15.002 1.00 71.31 982 ALA A CA 1
ATOM 8179 C C . ALA A 1 982 ? 7.663 19.512 14.801 1.00 71.31 982 ALA A C 1
ATOM 8181 O O . ALA A 1 982 ? 6.613 20.103 15.072 1.00 71.31 982 ALA A O 1
ATOM 8182 N N . SER A 1 983 ? 8.698 20.170 14.267 1.00 76.50 983 SER A N 1
ATOM 8183 C CA . SER A 1 983 ? 8.628 21.600 13.955 1.00 76.50 983 SER A CA 1
ATOM 8184 C C . SER A 1 983 ? 7.735 21.887 12.743 1.00 76.50 983 SER A C 1
ATOM 8186 O O . SER A 1 983 ? 7.966 21.396 11.639 1.00 76.50 983 SER A O 1
ATOM 8188 N N . TYR A 1 984 ? 6.787 22.813 12.910 1.00 77.88 984 TYR A N 1
ATOM 8189 C CA . TYR A 1 984 ? 6.025 23.411 11.806 1.00 77.88 984 TYR A CA 1
ATOM 8190 C C . TYR A 1 984 ? 6.909 24.102 10.753 1.00 77.88 984 TYR A C 1
ATOM 8192 O O . TYR A 1 984 ? 6.464 24.288 9.621 1.00 77.88 984 TYR A O 1
ATOM 8200 N N . GLY A 1 985 ? 8.163 24.442 11.087 1.00 81.94 985 GLY A N 1
ATOM 8201 C CA . GLY A 1 985 ? 9.148 24.948 10.127 1.00 81.94 985 GLY A CA 1
ATOM 8202 C C . GLY A 1 985 ? 9.341 24.003 8.938 1.00 81.94 985 GLY A C 1
ATOM 8203 O O . GLY A 1 985 ? 9.374 24.460 7.801 1.00 81.94 985 GLY A O 1
ATOM 8204 N N . GLN A 1 986 ? 9.341 22.689 9.180 1.00 86.62 986 GLN A N 1
ATOM 8205 C CA . GLN A 1 986 ? 9.413 21.655 8.142 1.00 86.62 986 GLN A CA 1
ATOM 8206 C C . GLN A 1 986 ? 8.280 21.811 7.108 1.00 86.62 986 GLN A C 1
ATOM 8208 O O . GLN A 1 986 ? 8.511 21.877 5.901 1.00 86.62 986 GLN A O 1
ATOM 8213 N N . ILE A 1 987 ? 7.044 21.946 7.590 1.00 83.50 987 ILE A N 1
ATOM 8214 C CA . ILE A 1 987 ? 5.837 22.029 6.758 1.00 83.50 987 ILE A CA 1
ATOM 8215 C C . ILE A 1 987 ? 5.804 23.348 5.968 1.00 83.50 987 ILE A C 1
ATOM 8217 O O . ILE A 1 987 ? 5.562 23.359 4.760 1.00 83.50 987 ILE A O 1
ATOM 8221 N N . VAL A 1 988 ? 6.119 24.456 6.646 1.00 84.75 988 VAL A N 1
ATOM 8222 C CA . VAL A 1 988 ? 6.235 25.807 6.071 1.00 84.75 988 VAL A CA 1
ATOM 8223 C C . VAL A 1 988 ? 7.254 25.850 4.920 1.00 84.75 988 VAL A C 1
ATOM 8225 O O . VAL A 1 988 ? 7.015 26.496 3.898 1.00 84.75 988 VAL A O 1
ATOM 8228 N N . VAL A 1 989 ? 8.364 25.117 5.044 1.00 87.75 989 VAL A N 1
ATOM 8229 C CA . VAL A 1 989 ? 9.429 25.053 4.030 1.00 87.75 989 VAL A CA 1
ATOM 8230 C C . VAL A 1 989 ? 9.054 24.162 2.847 1.00 87.75 989 VAL A C 1
ATOM 8232 O O . VAL A 1 989 ? 9.280 24.558 1.702 1.00 87.75 989 VAL A O 1
ATOM 8235 N N . ALA A 1 990 ? 8.417 23.013 3.088 1.00 87.50 990 ALA A N 1
ATOM 8236 C CA . ALA A 1 990 ? 7.885 22.165 2.018 1.00 87.50 990 ALA A CA 1
ATOM 8237 C C . ALA A 1 990 ? 6.838 22.906 1.163 1.00 87.50 990 ALA A C 1
ATOM 8239 O O . ALA A 1 990 ? 6.835 22.791 -0.064 1.00 87.50 990 ALA A O 1
ATOM 8240 N N . TYR A 1 991 ? 5.996 23.731 1.794 1.00 84.00 991 TYR A N 1
ATOM 8241 C CA . TYR A 1 991 ? 5.010 24.565 1.104 1.00 84.00 991 TYR A CA 1
ATOM 8242 C C . TYR A 1 991 ? 5.646 25.671 0.247 1.00 84.00 991 TYR A C 1
ATOM 8244 O O . TYR A 1 991 ? 5.247 25.862 -0.905 1.00 84.00 991 TYR A O 1
ATOM 8252 N N . TYR A 1 992 ? 6.673 26.367 0.752 1.00 88.12 992 TYR A N 1
ATOM 8253 C CA . TYR A 1 992 ? 7.429 27.325 -0.064 1.00 88.12 992 TYR A CA 1
ATOM 8254 C C . TYR A 1 992 ? 8.099 26.639 -1.266 1.00 88.12 992 TYR A C 1
ATOM 8256 O O . TYR A 1 992 ? 8.002 27.128 -2.395 1.00 88.12 992 TYR A O 1
ATOM 8264 N N . ALA A 1 993 ? 8.728 25.480 -1.043 1.00 88.81 993 ALA A N 1
ATOM 8265 C CA . ALA A 1 993 ? 9.395 24.715 -2.093 1.00 88.81 993 ALA A CA 1
ATOM 8266 C C . ALA A 1 993 ? 8.436 24.270 -3.208 1.00 88.81 993 ALA A C 1
ATOM 8268 O O . ALA A 1 993 ? 8.799 24.328 -4.385 1.00 88.81 993 ALA A O 1
ATOM 8269 N N . LEU A 1 994 ? 7.203 23.897 -2.848 1.00 82.50 994 LEU A N 1
ATOM 8270 C CA . LEU A 1 994 ? 6.119 23.620 -3.788 1.00 82.50 994 LEU A CA 1
ATOM 8271 C C . LEU A 1 994 ? 5.753 24.866 -4.619 1.00 82.50 994 LEU A C 1
ATOM 8273 O O . LEU A 1 994 ? 5.781 24.797 -5.848 1.00 82.50 994 LEU A O 1
ATOM 8277 N N . ILE A 1 995 ? 5.468 26.009 -3.978 1.00 79.19 995 ILE A N 1
ATOM 8278 C CA . ILE A 1 995 ? 5.073 27.254 -4.672 1.00 79.19 995 ILE A CA 1
ATOM 8279 C C . ILE A 1 995 ? 6.160 27.751 -5.628 1.00 79.19 995 ILE A C 1
ATOM 8281 O O . ILE A 1 995 ? 5.864 28.116 -6.767 1.00 79.19 995 ILE A O 1
ATOM 8285 N N . ARG A 1 996 ? 7.418 27.791 -5.178 1.00 82.06 996 ARG A N 1
ATOM 8286 C CA . ARG A 1 996 ? 8.543 28.300 -5.980 1.00 82.06 996 ARG A CA 1
ATOM 8287 C C . ARG A 1 996 ? 9.217 27.232 -6.844 1.00 82.06 996 ARG A C 1
ATOM 8289 O O . ARG A 1 996 ? 10.172 27.548 -7.543 1.00 82.06 996 ARG A O 1
ATOM 8296 N N . SER A 1 997 ? 8.698 25.999 -6.856 1.00 80.31 997 SER A N 1
ATOM 8297 C CA . SER A 1 997 ? 9.240 24.866 -7.626 1.00 80.31 997 SER A CA 1
ATOM 8298 C C . SER A 1 997 ? 10.744 24.637 -7.398 1.00 80.31 997 SER A C 1
ATOM 8300 O O . SER A 1 997 ? 11.489 24.356 -8.338 1.00 80.31 997 SER A O 1
ATOM 8302 N N . ILE A 1 998 ? 11.188 24.768 -6.143 1.00 86.00 998 ILE A N 1
ATOM 8303 C CA . ILE A 1 998 ? 12.602 24.676 -5.748 1.00 86.00 998 ILE A CA 1
ATOM 8304 C C . ILE A 1 998 ? 13.175 23.301 -6.125 1.00 86.00 998 ILE A C 1
ATOM 8306 O O . ILE A 1 998 ? 12.542 22.266 -5.913 1.00 86.00 998 ILE A O 1
ATOM 8310 N N . SER A 1 999 ? 14.384 23.280 -6.697 1.00 79.94 999 SER A N 1
ATOM 8311 C CA . SER A 1 999 ? 14.950 22.068 -7.315 1.00 79.94 999 SER A CA 1
ATOM 8312 C C . SER A 1 999 ? 15.318 20.972 -6.303 1.00 79.94 999 SER A C 1
ATOM 8314 O O . SER A 1 999 ? 15.268 19.770 -6.606 1.00 79.94 999 SER A O 1
ATOM 8316 N N . ARG A 1 1000 ? 15.695 21.389 -5.089 1.00 91.62 1000 ARG A N 1
ATOM 8317 C CA . ARG A 1 1000 ? 16.242 20.538 -4.034 1.00 91.62 1000 ARG A CA 1
ATOM 8318 C C . ARG A 1 1000 ? 15.903 21.103 -2.656 1.00 91.62 1000 ARG A C 1
ATOM 8320 O O . ARG A 1 1000 ? 16.128 22.283 -2.401 1.00 91.62 1000 ARG A O 1
ATOM 8327 N N . VAL A 1 1001 ? 15.388 20.254 -1.771 1.00 94.62 1001 VAL A N 1
ATOM 8328 C CA . VAL A 1 1001 ? 15.090 20.596 -0.374 1.00 94.62 1001 VAL A CA 1
ATOM 8329 C C . VAL A 1 1001 ? 15.771 19.567 0.512 1.00 94.62 1001 VAL A C 1
ATOM 8331 O O . VAL A 1 1001 ? 15.622 18.371 0.268 1.00 94.62 1001 VAL A O 1
ATOM 8334 N N . ILE A 1 1002 ? 16.514 20.026 1.516 1.00 94.06 1002 ILE A N 1
ATOM 8335 C CA . ILE A 1 1002 ? 17.288 19.172 2.418 1.00 94.06 1002 ILE A CA 1
ATOM 8336 C C . ILE A 1 1002 ? 16.895 19.482 3.862 1.00 94.06 1002 ILE A C 1
ATOM 8338 O O . ILE A 1 1002 ? 16.998 20.628 4.298 1.00 94.06 1002 ILE A O 1
ATOM 8342 N N . PHE A 1 1003 ? 16.457 18.474 4.609 1.00 93.62 1003 PHE A N 1
ATOM 8343 C CA . PHE A 1 1003 ? 16.122 18.574 6.029 1.00 93.62 1003 PHE A CA 1
ATOM 8344 C C . PHE A 1 1003 ? 17.200 17.895 6.880 1.00 93.62 1003 PHE A C 1
ATOM 8346 O O . PHE A 1 1003 ? 17.576 16.750 6.635 1.00 93.62 1003 PHE A O 1
ATOM 8353 N N . MET A 1 1004 ? 17.666 18.613 7.898 1.00 90.81 1004 MET A N 1
ATOM 8354 C CA . MET A 1 1004 ? 18.640 18.179 8.898 1.00 90.81 1004 MET A CA 1
ATOM 8355 C C . MET A 1 1004 ? 17.929 18.148 10.254 1.00 90.81 1004 MET A C 1
ATOM 8357 O O . MET A 1 1004 ? 17.739 19.197 10.873 1.00 90.81 1004 MET A O 1
ATOM 8361 N N . LEU A 1 1005 ? 17.483 16.964 10.681 1.00 88.44 1005 LEU A N 1
ATOM 8362 C CA . LEU A 1 1005 ? 16.571 16.778 11.822 1.00 88.44 1005 LEU A CA 1
ATOM 8363 C C . LEU A 1 1005 ? 17.111 15.737 12.817 1.00 88.44 1005 LEU A C 1
ATOM 8365 O O . LEU A 1 1005 ? 17.827 14.829 12.404 1.00 88.44 1005 LEU A O 1
ATOM 8369 N N . PRO A 1 1006 ? 16.771 15.789 14.116 1.00 82.00 1006 PRO A N 1
ATOM 8370 C CA . PRO A 1 1006 ? 17.169 14.742 15.058 1.00 82.00 1006 PRO A CA 1
ATOM 8371 C C . PRO A 1 1006 ? 16.669 13.338 14.662 1.00 82.00 1006 PRO A C 1
ATOM 8373 O O . PRO A 1 1006 ? 17.440 12.381 14.762 1.00 82.00 1006 PRO A O 1
ATOM 8376 N N . LEU A 1 1007 ? 15.424 13.211 14.179 1.00 79.00 1007 LEU A N 1
ATOM 8377 C CA . LEU A 1 1007 ? 14.770 11.955 13.779 1.00 79.00 1007 LEU A CA 1
ATOM 8378 C C . LEU A 1 1007 ? 14.059 12.073 12.412 1.00 79.00 1007 LEU A C 1
ATOM 8380 O O . LEU A 1 1007 ? 13.527 13.121 12.063 1.00 79.00 1007 LEU A O 1
ATOM 8384 N N . LYS A 1 1008 ? 13.983 10.972 11.643 1.00 77.94 1008 LYS A N 1
ATOM 8385 C CA . LYS A 1 1008 ? 13.385 10.961 10.282 1.00 77.94 1008 LYS A CA 1
ATOM 8386 C C . LYS A 1 1008 ? 11.858 10.815 10.215 1.00 77.94 1008 LYS A C 1
ATOM 8388 O O . LYS A 1 1008 ? 11.260 11.133 9.193 1.00 77.94 1008 LYS A O 1
ATOM 8393 N N . ASN A 1 1009 ? 11.226 10.271 11.256 1.00 75.81 1009 ASN A N 1
ATOM 8394 C CA . ASN A 1 1009 ? 9.845 9.762 11.194 1.00 75.81 1009 ASN A CA 1
ATOM 8395 C C . ASN A 1 1009 ? 8.871 10.503 12.127 1.00 75.81 1009 ASN A C 1
ATOM 8397 O O . ASN A 1 1009 ? 7.940 9.907 12.666 1.00 75.81 1009 ASN A O 1
ATOM 8401 N N . ASP A 1 1010 ? 9.074 11.806 12.330 1.00 78.88 1010 ASP A N 1
ATOM 8402 C CA . ASP A 1 1010 ? 8.129 12.633 13.085 1.00 78.88 1010 ASP A CA 1
ATOM 8403 C C . ASP A 1 1010 ? 6.875 13.010 12.253 1.00 78.88 1010 ASP A C 1
ATOM 8405 O O . ASP A 1 1010 ? 6.881 12.955 11.018 1.00 78.88 1010 ASP A O 1
ATOM 8409 N N . LYS A 1 1011 ? 5.774 13.388 12.925 1.00 75.38 1011 LYS A N 1
ATOM 8410 C CA . LYS A 1 1011 ? 4.473 13.656 12.274 1.00 75.38 1011 LYS A CA 1
ATOM 8411 C C . LYS A 1 1011 ? 4.483 14.896 11.359 1.00 75.38 1011 LYS A C 1
ATOM 8413 O O . LYS A 1 1011 ? 3.777 14.889 10.353 1.00 75.38 1011 LYS A O 1
ATOM 8418 N N . CYS A 1 1012 ? 5.286 15.919 11.648 1.00 77.38 1012 CYS A N 1
ATOM 8419 C CA . CYS A 1 1012 ? 5.501 17.070 10.767 1.00 77.38 1012 CYS A CA 1
ATOM 8420 C C . CYS A 1 1012 ? 6.405 16.711 9.580 1.00 77.38 1012 CYS A C 1
ATOM 8422 O O . CYS A 1 1012 ? 6.137 17.185 8.478 1.00 77.38 1012 CYS A O 1
ATOM 8424 N N . THR A 1 1013 ? 7.381 15.810 9.750 1.00 83.12 1013 THR A N 1
ATOM 8425 C CA . THR A 1 1013 ? 8.249 15.364 8.643 1.00 83.12 1013 THR A CA 1
ATOM 8426 C C . THR A 1 1013 ? 7.443 14.578 7.610 1.00 83.12 1013 THR A C 1
ATOM 8428 O O . THR A 1 1013 ? 7.509 14.861 6.414 1.00 83.12 1013 THR A O 1
ATOM 8431 N N . GLN A 1 1014 ? 6.607 13.642 8.066 1.00 79.25 1014 GLN A N 1
ATOM 8432 C CA . GLN A 1 1014 ? 5.710 12.877 7.190 1.00 79.25 1014 GLN A CA 1
ATOM 8433 C C . GLN A 1 1014 ? 4.682 13.779 6.480 1.00 79.25 1014 GLN A C 1
ATOM 8435 O O . GLN A 1 1014 ? 4.375 13.571 5.308 1.00 79.25 1014 GLN A O 1
ATOM 8440 N N . PHE A 1 1015 ? 4.198 14.828 7.151 1.00 76.69 1015 PHE A N 1
ATOM 8441 C CA . PHE A 1 1015 ? 3.301 15.819 6.550 1.00 76.69 1015 PHE A CA 1
ATOM 8442 C C . PHE A 1 1015 ? 4.027 16.754 5.558 1.00 76.69 1015 PHE A C 1
ATOM 8444 O O . PHE A 1 1015 ? 3.486 17.110 4.516 1.00 76.69 1015 PHE A O 1
ATOM 8451 N N . ALA A 1 1016 ? 5.283 17.123 5.819 1.00 82.25 1016 ALA A N 1
ATOM 8452 C CA . ALA A 1 1016 ? 6.103 17.889 4.880 1.00 82.25 1016 ALA A CA 1
ATOM 8453 C C . ALA A 1 1016 ? 6.386 17.082 3.598 1.00 82.25 1016 ALA A C 1
ATOM 8455 O O . ALA A 1 1016 ? 6.254 17.615 2.494 1.00 82.25 1016 ALA A O 1
ATOM 8456 N N . LEU A 1 1017 ? 6.669 15.780 3.732 1.00 81.19 1017 LEU A N 1
ATOM 8457 C CA . LEU A 1 1017 ? 6.781 14.847 2.606 1.00 81.19 1017 LEU A CA 1
ATOM 8458 C C . LEU A 1 1017 ? 5.478 14.726 1.798 1.00 81.19 1017 LEU A C 1
ATOM 8460 O O . LEU A 1 1017 ? 5.552 14.578 0.580 1.00 81.19 1017 LEU A O 1
ATOM 8464 N N . SER A 1 1018 ? 4.293 14.836 2.415 1.00 76.88 1018 SER A N 1
ATOM 8465 C CA . SER A 1 1018 ? 3.027 14.809 1.661 1.00 76.88 1018 SER A CA 1
ATOM 8466 C C . SER A 1 1018 ? 2.765 16.090 0.855 1.00 76.88 1018 SER A C 1
ATOM 8468 O O . SER A 1 1018 ? 2.026 16.043 -0.125 1.00 76.88 1018 SER A O 1
ATOM 8470 N N . ILE A 1 1019 ? 3.384 17.221 1.222 1.00 76.31 1019 ILE A N 1
ATOM 8471 C CA . ILE A 1 1019 ? 3.373 18.463 0.423 1.00 76.31 1019 ILE A CA 1
ATOM 8472 C C . ILE A 1 1019 ? 4.439 18.420 -0.680 1.00 76.31 1019 ILE A C 1
ATOM 8474 O O . ILE A 1 1019 ? 4.170 18.797 -1.822 1.00 76.31 1019 ILE A O 1
ATOM 8478 N N . PHE A 1 1020 ? 5.654 17.976 -0.349 1.00 82.12 1020 PHE A N 1
ATOM 8479 C CA . PHE A 1 1020 ? 6.786 17.938 -1.272 1.00 82.12 1020 PHE A CA 1
ATOM 8480 C C . PHE A 1 1020 ? 7.519 16.587 -1.164 1.00 82.12 1020 PHE A C 1
ATOM 8482 O O . PHE A 1 1020 ? 8.470 16.466 -0.396 1.00 82.12 1020 PHE A O 1
ATOM 8489 N N . PRO A 1 1021 ? 7.148 15.565 -1.962 1.00 81.94 1021 PRO A N 1
ATOM 8490 C CA . PRO A 1 1021 ? 7.711 14.209 -1.844 1.00 81.94 1021 PRO A CA 1
ATOM 8491 C C . PRO A 1 1021 ? 9.199 14.046 -2.201 1.00 81.94 1021 PRO A C 1
ATOM 8493 O O . PRO A 1 1021 ? 9.675 12.922 -2.299 1.00 81.94 1021 PRO A O 1
ATOM 8496 N N . ASN A 1 1022 ? 9.927 15.140 -2.452 1.00 81.62 1022 ASN A N 1
ATOM 8497 C CA . ASN A 1 1022 ? 11.328 15.144 -2.889 1.00 81.62 1022 ASN A CA 1
ATOM 8498 C C . ASN A 1 1022 ? 12.231 15.901 -1.889 1.00 81.62 1022 ASN A C 1
ATOM 8500 O O . ASN A 1 1022 ? 13.117 16.653 -2.306 1.00 81.62 1022 ASN A O 1
ATOM 8504 N N . ILE A 1 1023 ? 11.946 15.769 -0.586 1.00 92.38 1023 ILE A N 1
ATOM 8505 C CA . ILE A 1 1023 ? 12.797 16.271 0.504 1.00 92.38 1023 ILE A CA 1
ATOM 8506 C C . ILE A 1 1023 ? 13.832 15.197 0.844 1.00 92.38 1023 ILE A C 1
ATOM 8508 O O . ILE A 1 1023 ? 13.476 14.073 1.190 1.00 92.38 1023 ILE A O 1
ATOM 8512 N N . GLU A 1 1024 ? 15.107 15.565 0.807 1.00 93.69 1024 GLU A N 1
ATOM 8513 C CA . GLU A 1 1024 ? 16.212 14.726 1.270 1.00 93.69 1024 GLU A CA 1
ATOM 8514 C C . GLU A 1 1024 ? 16.349 14.890 2.794 1.00 93.69 1024 GLU A C 1
ATOM 8516 O O . GLU A 1 1024 ? 16.563 16.004 3.270 1.00 93.69 1024 GLU A O 1
ATOM 8521 N N . ILE A 1 1025 ? 16.194 13.814 3.576 1.00 91.62 1025 ILE A N 1
ATOM 8522 C CA . ILE A 1 1025 ? 16.162 13.882 5.051 1.00 91.62 1025 ILE A CA 1
ATOM 8523 C C . ILE A 1 1025 ? 17.374 13.167 5.653 1.00 91.62 1025 ILE A C 1
ATOM 8525 O O . ILE A 1 1025 ? 17.526 11.949 5.517 1.00 91.62 1025 ILE A O 1
ATOM 8529 N N . TYR A 1 1026 ? 18.180 13.928 6.390 1.00 87.69 1026 TYR A N 1
ATOM 8530 C CA . TYR A 1 1026 ? 19.350 13.462 7.127 1.00 87.69 1026 TYR A CA 1
ATOM 8531 C C . TYR A 1 1026 ? 19.139 13.641 8.634 1.00 87.69 1026 TYR A C 1
ATOM 8533 O O . TYR A 1 1026 ? 18.605 14.660 9.084 1.00 87.69 1026 TYR A O 1
ATOM 8541 N N . SER A 1 1027 ? 19.585 12.660 9.416 1.00 85.38 1027 SER A N 1
ATOM 8542 C CA . SER A 1 1027 ? 19.481 12.642 10.873 1.00 85.38 1027 SER A CA 1
ATOM 8543 C C . SER A 1 1027 ? 20.781 12.251 11.568 1.00 85.38 1027 SER A C 1
ATOM 8545 O O . SER A 1 1027 ? 21.757 11.875 10.919 1.00 85.38 1027 SER A O 1
ATOM 8547 N N . TYR A 1 1028 ? 20.808 12.325 12.906 1.00 75.44 1028 TYR A N 1
ATOM 8548 C CA . TYR A 1 1028 ? 21.983 11.957 13.711 1.00 75.44 1028 TYR A CA 1
ATOM 8549 C C . TYR A 1 1028 ? 22.543 10.559 13.373 1.00 75.44 1028 TYR A C 1
ATOM 8551 O O . TYR A 1 1028 ? 23.755 10.355 13.446 1.00 75.44 1028 TYR A O 1
ATOM 8559 N N . GLU A 1 1029 ? 21.680 9.621 12.969 1.00 72.56 1029 GLU A N 1
ATOM 8560 C CA . GLU A 1 1029 ? 22.057 8.259 12.566 1.00 72.56 1029 GLU A CA 1
ATOM 8561 C C . GLU A 1 1029 ? 22.854 8.229 11.247 1.00 72.56 1029 GLU A C 1
ATOM 8563 O O . GLU A 1 1029 ? 23.756 7.403 11.093 1.00 72.56 1029 GLU A O 1
ATOM 8568 N N . ASP A 1 1030 ? 22.580 9.150 10.315 1.00 77.00 1030 ASP A N 1
ATOM 8569 C CA . ASP A 1 1030 ? 23.269 9.223 9.020 1.00 77.00 1030 ASP A CA 1
ATOM 8570 C C . ASP A 1 1030 ? 24.653 9.873 9.125 1.00 77.00 1030 ASP A C 1
ATOM 8572 O O . ASP A 1 1030 ? 25.595 9.426 8.466 1.00 77.00 1030 ASP A O 1
ATOM 8576 N N . ILE A 1 1031 ? 24.787 10.928 9.946 1.00 70.62 1031 ILE A N 1
ATOM 8577 C CA . ILE A 1 1031 ? 26.025 11.729 10.018 1.00 70.62 1031 ILE A CA 1
ATOM 8578 C C . ILE A 1 1031 ? 27.142 11.011 10.807 1.00 70.62 1031 ILE A C 1
ATOM 8580 O O . ILE A 1 1031 ? 28.307 11.387 10.695 1.00 70.62 1031 ILE A O 1
ATOM 8584 N N . LYS A 1 1032 ? 26.814 9.983 11.610 1.00 65.94 1032 LYS A N 1
ATOM 8585 C CA . LYS A 1 1032 ? 27.761 9.217 12.458 1.00 65.94 1032 LYS A CA 1
ATOM 8586 C C . LYS A 1 1032 ? 28.642 10.078 13.385 1.00 65.94 1032 LYS A C 1
ATOM 8588 O O . LYS A 1 1032 ? 29.826 9.799 13.569 1.00 65.94 1032 LYS A O 1
ATOM 8593 N N . LEU A 1 1033 ? 28.075 11.137 13.954 1.00 55.34 1033 LEU A N 1
ATOM 8594 C CA . LEU A 1 1033 ? 28.797 12.068 14.828 1.00 55.34 1033 LEU A CA 1
ATOM 8595 C C . LEU A 1 1033 ? 29.141 11.435 16.190 1.00 55.34 1033 LEU A C 1
ATOM 8597 O O . LEU A 1 1033 ? 28.401 10.585 16.681 1.00 55.34 1033 LEU A O 1
ATOM 8601 N N . ASP A 1 1034 ? 30.246 11.873 16.808 1.00 52.50 1034 ASP A N 1
ATOM 8602 C CA . ASP A 1 1034 ? 30.647 11.444 18.158 1.00 52.50 1034 ASP A CA 1
ATOM 8603 C C . ASP A 1 1034 ? 29.566 11.835 19.191 1.00 52.50 1034 ASP A C 1
ATOM 8605 O O . ASP A 1 1034 ? 29.338 13.035 19.386 1.00 52.50 1034 ASP A O 1
ATOM 8609 N N . PRO A 1 1035 ? 28.930 10.869 19.891 1.00 48.94 1035 PRO A N 1
ATOM 8610 C CA . PRO A 1 1035 ? 27.857 11.151 20.850 1.00 48.94 1035 PRO A CA 1
ATOM 8611 C C . PRO A 1 1035 ? 28.271 11.981 22.074 1.00 48.94 1035 PRO A C 1
ATOM 8613 O O . PRO A 1 1035 ? 27.404 12.420 22.828 1.00 48.94 1035 PRO A O 1
ATOM 8616 N N . SER A 1 1036 ? 29.573 12.165 22.317 1.00 41.38 1036 SER A N 1
ATOM 8617 C CA . SER A 1 1036 ? 30.101 12.937 23.449 1.00 41.38 1036 SER A CA 1
ATOM 8618 C C . SER A 1 1036 ? 30.337 14.425 23.154 1.00 41.38 1036 SER A C 1
ATOM 8620 O O . SER A 1 1036 ? 30.767 15.163 24.040 1.00 41.38 1036 SER A O 1
ATOM 8622 N N . ILE A 1 1037 ? 29.978 14.899 21.955 1.00 48.00 1037 ILE A N 1
ATOM 8623 C CA . ILE A 1 1037 ? 29.891 16.326 21.608 1.00 48.00 1037 ILE A CA 1
ATOM 8624 C C . ILE A 1 1037 ? 28.435 16.651 21.252 1.00 48.00 1037 ILE A C 1
ATOM 8626 O O . ILE A 1 1037 ? 27.763 15.859 20.608 1.00 48.00 1037 ILE A O 1
ATOM 8630 N N . SER A 1 1038 ? 27.933 17.825 21.658 1.00 53.78 1038 SER A N 1
ATOM 8631 C CA . SER A 1 1038 ? 26.530 18.240 21.471 1.00 53.78 1038 SER A CA 1
ATOM 8632 C C . SER A 1 1038 ? 26.004 18.012 20.039 1.00 53.78 1038 SER A C 1
ATOM 8634 O O . SER A 1 1038 ? 26.252 18.819 19.138 1.00 53.78 1038 SER A O 1
ATOM 8636 N N . ASN A 1 1039 ? 25.226 16.935 19.853 1.00 67.06 1039 ASN A N 1
ATOM 8637 C CA . ASN A 1 1039 ? 24.713 16.482 18.552 1.00 67.06 1039 ASN A CA 1
ATOM 8638 C C . ASN A 1 1039 ? 24.033 17.606 17.752 1.00 67.06 1039 ASN A C 1
ATOM 8640 O O . ASN A 1 1039 ? 24.235 17.722 16.546 1.00 67.06 1039 ASN A O 1
ATOM 8644 N N . PHE A 1 1040 ? 23.283 18.482 18.430 1.00 72.69 1040 PHE A N 1
ATOM 8645 C CA . PHE A 1 1040 ? 22.580 19.603 17.806 1.00 72.69 1040 PHE A CA 1
ATOM 8646 C C . PHE A 1 1040 ? 23.537 20.652 17.208 1.00 72.69 1040 PHE A C 1
ATOM 8648 O O . PHE A 1 1040 ? 23.285 21.169 16.122 1.00 72.69 1040 PHE A O 1
ATOM 8655 N N . ARG A 1 1041 ? 24.672 20.944 17.866 1.00 76.38 1041 ARG A N 1
ATOM 8656 C CA . ARG A 1 1041 ? 25.689 21.866 17.325 1.00 76.38 1041 ARG A CA 1
ATOM 8657 C C . ARG A 1 1041 ? 26.365 21.277 16.088 1.00 76.38 1041 ARG A C 1
ATOM 8659 O O . ARG A 1 1041 ? 26.569 21.991 15.110 1.00 76.38 1041 ARG A O 1
ATOM 8666 N N . ASN A 1 1042 ? 26.675 19.986 16.127 1.00 75.31 1042 ASN A N 1
ATOM 8667 C CA . ASN A 1 1042 ? 27.344 19.300 15.027 1.00 75.31 1042 ASN A CA 1
ATOM 8668 C C . ASN A 1 1042 ? 26.419 19.140 13.806 1.00 75.31 1042 ASN A C 1
ATOM 8670 O O . ASN A 1 1042 ? 26.851 19.396 12.685 1.00 75.31 1042 ASN A O 1
ATOM 8674 N N . LEU A 1 1043 ? 25.135 18.819 14.012 1.00 79.44 1043 LEU A N 1
ATOM 8675 C CA . LEU A 1 1043 ? 24.136 18.778 12.936 1.00 79.44 1043 LEU A CA 1
ATOM 8676 C C . LEU A 1 1043 ? 23.888 20.175 12.330 1.00 79.44 1043 LEU A C 1
ATOM 8678 O O . LEU A 1 1043 ? 23.756 20.282 11.112 1.00 79.44 1043 LEU A O 1
ATOM 8682 N N . LYS A 1 1044 ? 23.937 21.252 13.133 1.00 85.69 1044 LYS A N 1
ATOM 8683 C CA . LYS A 1 1044 ? 23.925 22.636 12.619 1.00 85.69 1044 LYS A CA 1
ATOM 8684 C C . LYS A 1 1044 ? 25.128 22.925 11.720 1.00 85.69 1044 LYS A C 1
ATOM 8686 O O . LYS A 1 1044 ? 24.944 23.412 10.612 1.00 85.69 1044 LYS A O 1
ATOM 8691 N N . MET A 1 1045 ? 26.339 22.600 12.175 1.00 84.50 1045 MET A N 1
ATOM 8692 C CA . MET A 1 1045 ? 27.564 22.802 11.388 1.00 84.50 1045 MET A CA 1
ATOM 8693 C C . MET A 1 1045 ? 27.562 21.968 10.099 1.00 84.50 1045 MET A C 1
ATOM 8695 O O . MET A 1 1045 ? 28.014 22.440 9.061 1.00 84.50 1045 MET A O 1
ATOM 8699 N N . PHE A 1 1046 ? 26.998 20.758 10.127 1.00 84.94 1046 PHE A N 1
ATOM 8700 C CA . PHE A 1 1046 ? 26.823 19.948 8.922 1.00 84.94 1046 PHE A CA 1
ATOM 8701 C C . PHE A 1 1046 ? 25.806 20.568 7.947 1.00 84.94 1046 PHE A C 1
ATOM 8703 O O . PHE A 1 1046 ? 26.061 20.613 6.746 1.00 84.94 1046 PHE A O 1
ATOM 8710 N N . ALA A 1 1047 ? 24.701 21.131 8.448 1.00 89.88 1047 ALA A N 1
ATOM 8711 C CA . ALA A 1 1047 ? 23.746 21.885 7.632 1.00 89.88 1047 ALA A CA 1
ATOM 8712 C C . ALA A 1 1047 ? 24.370 23.149 7.003 1.00 89.88 1047 ALA A C 1
ATOM 8714 O O . ALA A 1 1047 ? 24.088 23.462 5.848 1.00 89.88 1047 ALA A O 1
ATOM 8715 N N . GLU A 1 1048 ? 25.245 23.848 7.736 1.00 92.19 1048 GLU A N 1
ATOM 8716 C CA . GLU A 1 1048 ? 26.023 24.998 7.245 1.00 92.19 1048 GLU A CA 1
ATOM 8717 C C . GLU A 1 1048 ? 26.998 24.593 6.128 1.00 92.19 1048 GLU A C 1
ATOM 8719 O O . GLU A 1 1048 ? 27.054 25.261 5.093 1.00 92.19 1048 GLU A O 1
ATOM 8724 N N . THR A 1 1049 ? 27.709 23.472 6.291 1.00 90.25 1049 THR A N 1
ATOM 8725 C CA . THR A 1 1049 ? 28.574 22.897 5.247 1.00 90.25 1049 THR A CA 1
ATOM 8726 C C . THR A 1 1049 ? 27.774 22.503 4.007 1.00 90.25 1049 THR A C 1
ATOM 8728 O O . THR A 1 1049 ? 28.102 22.953 2.913 1.00 90.25 1049 THR A O 1
ATOM 8731 N N . ILE A 1 1050 ? 26.684 21.743 4.158 1.00 88.12 1050 ILE A N 1
ATOM 8732 C CA . ILE A 1 1050 ? 25.860 21.289 3.027 1.00 88.12 1050 ILE A CA 1
ATOM 8733 C C . ILE A 1 1050 ? 25.221 22.467 2.283 1.00 88.12 1050 ILE A C 1
ATOM 8735 O O . ILE A 1 1050 ? 25.208 22.472 1.053 1.00 88.12 1050 ILE A O 1
ATOM 8739 N N . ALA A 1 1051 ? 24.746 23.501 2.983 1.00 92.00 1051 ALA A N 1
ATOM 8740 C CA . ALA A 1 1051 ? 24.261 24.720 2.338 1.00 92.00 1051 ALA A CA 1
ATOM 8741 C C . ALA A 1 1051 ? 25.367 25.403 1.512 1.00 92.00 1051 ALA A C 1
ATOM 8743 O O . ALA A 1 1051 ? 25.162 25.710 0.338 1.00 92.00 1051 ALA A O 1
ATOM 8744 N N . LYS A 1 1052 ? 26.574 25.547 2.076 1.00 91.19 1052 LYS A N 1
ATOM 8745 C CA . LYS A 1 1052 ? 27.731 26.128 1.378 1.00 91.19 1052 LYS A CA 1
ATOM 8746 C C . LYS A 1 1052 ? 28.164 25.310 0.152 1.00 91.19 1052 LYS A C 1
ATOM 8748 O O . LYS A 1 1052 ? 28.466 25.895 -0.884 1.00 91.19 1052 LYS A O 1
ATOM 8753 N N . GLU A 1 1053 ? 28.189 23.983 0.252 1.00 89.19 1053 GLU A N 1
ATOM 8754 C CA . GLU A 1 1053 ? 28.607 23.079 -0.832 1.00 89.19 1053 GLU A CA 1
ATOM 8755 C C . GLU A 1 1053 ? 27.567 22.956 -1.959 1.00 89.19 1053 GLU A C 1
ATOM 8757 O O . GLU A 1 1053 ? 27.930 22.693 -3.103 1.00 89.19 1053 GLU A O 1
ATOM 8762 N N . THR A 1 1054 ? 26.279 23.168 -1.666 1.00 84.81 1054 THR A N 1
ATOM 8763 C CA . THR A 1 1054 ? 25.174 23.001 -2.635 1.00 84.81 1054 THR A CA 1
ATOM 8764 C C . THR A 1 1054 ? 24.664 24.305 -3.260 1.00 84.81 1054 THR A C 1
ATOM 8766 O O . THR A 1 1054 ? 23.624 24.284 -3.923 1.00 84.81 1054 THR A O 1
ATOM 8769 N N . ASN A 1 1055 ? 25.360 25.433 -3.045 1.00 86.44 1055 ASN A N 1
ATOM 8770 C CA . ASN A 1 1055 ? 24.865 26.788 -3.352 1.00 86.44 1055 ASN A CA 1
ATOM 8771 C C . ASN A 1 1055 ? 23.450 27.028 -2.775 1.00 86.44 1055 ASN A C 1
ATOM 8773 O O . ASN A 1 1055 ? 22.556 27.586 -3.418 1.00 86.44 1055 ASN A O 1
ATOM 8777 N N . GLY A 1 1056 ? 23.223 26.497 -1.573 1.00 90.31 1056 GLY A N 1
ATOM 8778 C CA . GLY A 1 1056 ? 21.925 26.434 -0.926 1.00 90.31 1056 GLY A CA 1
ATOM 8779 C C . GLY A 1 1056 ? 21.749 27.473 0.172 1.00 90.31 1056 GLY A C 1
ATOM 8780 O O . GLY A 1 1056 ? 22.697 27.857 0.857 1.00 90.31 1056 GLY A O 1
ATOM 8781 N N . PHE A 1 1057 ? 20.507 27.898 0.385 1.00 94.75 1057 PHE A N 1
ATOM 8782 C CA . PHE A 1 1057 ? 20.163 28.769 1.503 1.00 94.75 1057 PHE A CA 1
ATOM 8783 C C . PHE A 1 1057 ? 19.888 27.934 2.758 1.00 94.75 1057 PHE A C 1
ATOM 8785 O O . PHE A 1 1057 ? 18.950 27.135 2.772 1.00 94.75 1057 PHE A O 1
ATOM 8792 N N . LEU A 1 1058 ? 20.687 28.121 3.816 1.00 95.06 1058 LEU A N 1
ATOM 8793 C CA . LEU A 1 1058 ? 20.376 27.574 5.137 1.00 95.06 1058 LEU A CA 1
ATOM 8794 C C . LEU A 1 1058 ? 19.360 28.474 5.837 1.00 95.06 1058 LEU A C 1
ATOM 8796 O O . LEU A 1 1058 ? 19.671 29.602 6.215 1.00 95.06 1058 LEU A O 1
ATOM 8800 N N . ILE A 1 1059 ? 18.169 27.940 6.072 1.00 92.44 1059 ILE A N 1
ATOM 8801 C CA . ILE A 1 1059 ? 17.119 28.617 6.825 1.00 92.44 1059 ILE A CA 1
ATOM 8802 C C . ILE A 1 1059 ? 17.559 28.759 8.292 1.00 92.44 1059 ILE A C 1
ATOM 8804 O O . ILE A 1 1059 ? 17.822 27.743 8.945 1.00 92.44 1059 ILE A O 1
ATOM 8808 N N . PRO A 1 1060 ? 17.603 29.985 8.852 1.00 88.94 1060 PRO A N 1
ATOM 8809 C CA . PRO A 1 1060 ? 17.949 30.195 10.255 1.00 88.94 1060 PRO A CA 1
ATOM 8810 C C . PRO A 1 1060 ? 17.000 29.433 11.187 1.00 88.94 1060 PRO A C 1
ATOM 8812 O O . PRO A 1 1060 ? 15.782 29.511 11.031 1.00 88.94 1060 PRO A O 1
ATOM 8815 N N . THR A 1 1061 ? 17.539 28.709 12.174 1.00 83.31 1061 THR A N 1
ATOM 8816 C CA . THR A 1 1061 ? 16.759 27.822 13.057 1.00 83.31 1061 THR A CA 1
ATOM 8817 C C . THR A 1 1061 ? 15.583 28.551 13.707 1.00 83.31 1061 THR A C 1
ATOM 8819 O O . THR A 1 1061 ? 15.737 29.606 14.330 1.00 83.31 1061 THR A O 1
ATOM 8822 N N . GLY A 1 1062 ? 14.378 28.002 13.535 1.00 81.81 1062 GLY A N 1
ATOM 8823 C CA . GLY A 1 1062 ? 13.138 28.618 14.005 1.00 81.81 1062 GLY A CA 1
ATOM 8824 C C . GLY A 1 1062 ? 12.779 29.961 13.345 1.00 81.81 1062 GLY A C 1
ATOM 8825 O O . GLY A 1 1062 ? 11.862 30.625 13.835 1.00 81.81 1062 GLY A O 1
ATOM 8826 N N . LEU A 1 1063 ? 13.450 30.356 12.259 1.00 86.44 1063 LEU A N 1
ATOM 8827 C CA . LEU A 1 1063 ? 13.321 31.632 11.539 1.00 86.44 1063 LEU A CA 1
ATOM 8828 C C . LEU A 1 1063 ? 13.681 32.866 12.393 1.00 86.44 1063 LEU A C 1
ATOM 8830 O O . LEU A 1 1063 ? 13.060 33.921 12.279 1.00 86.44 1063 LEU A O 1
ATOM 8834 N N . LYS A 1 1064 ? 14.675 32.747 13.288 1.00 87.06 1064 LYS A N 1
ATOM 8835 C CA . LYS A 1 1064 ? 15.210 33.883 14.068 1.00 87.06 1064 LYS A CA 1
ATOM 8836 C C . LYS A 1 1064 ? 16.145 34.749 13.204 1.00 87.06 1064 LYS A C 1
ATOM 8838 O O . LYS A 1 1064 ? 17.361 34.721 13.365 1.00 87.06 1064 LYS A O 1
ATOM 8843 N N . ASP A 1 1065 ? 15.551 35.516 12.297 1.00 91.75 1065 ASP A N 1
ATOM 8844 C CA . ASP A 1 1065 ? 16.224 36.399 11.336 1.00 91.75 1065 ASP A CA 1
ATOM 8845 C C . ASP A 1 1065 ? 15.604 37.811 11.365 1.00 91.75 1065 ASP A C 1
ATOM 8847 O O . ASP A 1 1065 ? 14.402 37.963 11.586 1.00 91.75 1065 ASP A O 1
ATOM 8851 N N . SER A 1 1066 ? 16.411 38.862 11.184 1.00 93.19 1066 SER A N 1
ATOM 8852 C CA . SER A 1 1066 ? 15.956 40.256 11.296 1.00 93.19 1066 SER A CA 1
ATOM 8853 C C . SER A 1 1066 ? 15.015 40.692 10.166 1.00 93.19 1066 SER A C 1
ATOM 8855 O O . SER A 1 1066 ? 14.054 41.416 10.443 1.00 93.19 1066 SER A O 1
ATOM 8857 N N . LEU A 1 1067 ? 15.242 40.231 8.932 1.00 95.00 1067 LEU A N 1
ATOM 8858 C CA . LEU A 1 1067 ? 14.376 40.463 7.777 1.00 95.00 1067 LEU A CA 1
ATOM 8859 C C . LEU A 1 1067 ? 13.075 39.666 7.925 1.00 95.00 1067 LEU A C 1
ATOM 8861 O O . LEU A 1 1067 ? 12.001 40.255 7.804 1.00 95.00 1067 LEU A O 1
ATOM 8865 N N . PHE A 1 1068 ? 13.146 38.382 8.299 1.00 94.12 1068 PHE A N 1
ATOM 8866 C CA . PHE A 1 1068 ? 11.947 37.575 8.577 1.00 94.12 1068 PHE A CA 1
ATOM 8867 C C . PHE A 1 1068 ? 11.074 38.209 9.673 1.00 94.12 1068 PHE A C 1
ATOM 8869 O O . PHE A 1 1068 ? 9.860 38.329 9.515 1.00 94.12 1068 PHE A O 1
ATOM 8876 N N . ILE A 1 1069 ? 11.684 38.662 10.776 1.00 94.62 1069 ILE A N 1
ATOM 8877 C CA . ILE A 1 1069 ? 10.972 39.319 11.884 1.00 94.62 1069 ILE A CA 1
ATOM 8878 C C . ILE A 1 1069 ? 10.364 40.660 11.441 1.00 94.62 1069 ILE A C 1
ATOM 8880 O O . ILE A 1 1069 ? 9.263 40.987 11.878 1.00 94.62 1069 ILE A O 1
ATOM 8884 N N . ASN A 1 1070 ? 11.030 41.435 10.576 1.00 96.12 1070 ASN A N 1
ATOM 8885 C CA . ASN A 1 1070 ? 10.473 42.683 10.033 1.00 96.12 1070 ASN A CA 1
ATOM 8886 C C . ASN A 1 1070 ? 9.259 42.422 9.127 1.00 96.12 1070 ASN A C 1
ATOM 8888 O O . ASN A 1 1070 ? 8.226 43.074 9.286 1.00 96.12 1070 ASN A O 1
ATOM 8892 N N . ILE A 1 1071 ? 9.362 41.442 8.227 1.00 95.50 1071 ILE A N 1
ATOM 8893 C CA . ILE A 1 1071 ? 8.271 41.018 7.341 1.00 95.50 1071 ILE A CA 1
ATOM 8894 C C . ILE A 1 1071 ? 7.089 40.509 8.172 1.00 95.50 1071 ILE A C 1
ATOM 8896 O O . ILE A 1 1071 ? 5.962 40.962 7.985 1.00 95.50 1071 ILE A O 1
ATOM 8900 N N . LEU A 1 1072 ? 7.331 39.634 9.154 1.00 94.12 1072 LEU A N 1
ATOM 8901 C CA . LEU A 1 1072 ? 6.264 39.123 10.013 1.00 94.12 1072 LEU A CA 1
ATOM 8902 C C . LEU A 1 1072 ? 5.638 40.225 10.882 1.00 94.12 1072 LEU A C 1
ATOM 8904 O O . LEU A 1 1072 ? 4.439 40.173 11.145 1.00 94.12 1072 LEU A O 1
ATOM 8908 N N . ALA A 1 1073 ? 6.410 41.238 11.296 1.00 95.31 1073 ALA A N 1
ATOM 8909 C CA . ALA A 1 1073 ? 5.889 42.369 12.065 1.00 95.31 1073 ALA A CA 1
ATOM 8910 C C . ALA A 1 1073 ? 4.924 43.218 11.232 1.00 95.31 1073 ALA A C 1
ATOM 8912 O O . ALA A 1 1073 ? 3.856 43.571 11.722 1.00 95.31 1073 ALA A O 1
ATOM 8913 N N . LYS A 1 1074 ? 5.271 43.488 9.969 1.00 94.56 1074 LYS A N 1
ATOM 8914 C CA . LYS A 1 1074 ? 4.396 44.128 8.976 1.00 94.56 1074 LYS A CA 1
ATOM 8915 C C . LYS A 1 1074 ? 3.110 43.310 8.773 1.00 94.56 1074 LYS A C 1
ATOM 8917 O O . LYS A 1 1074 ? 2.029 43.803 9.081 1.00 94.56 1074 LYS A O 1
ATOM 8922 N N . GLN A 1 1075 ? 3.238 42.044 8.371 1.00 91.81 1075 GLN A N 1
ATOM 8923 C CA . GLN A 1 1075 ? 2.102 41.174 8.026 1.00 91.81 1075 GLN A CA 1
ATOM 8924 C C . GLN A 1 1075 ? 1.139 40.940 9.211 1.00 91.81 1075 GLN A C 1
ATOM 8926 O O . GLN A 1 1075 ? -0.074 40.933 9.032 1.00 91.81 1075 GLN A O 1
ATOM 8931 N N . LEU A 1 1076 ? 1.640 40.794 10.447 1.00 91.88 1076 LEU A N 1
ATOM 8932 C CA . LEU A 1 1076 ? 0.776 40.697 11.635 1.00 91.88 1076 LEU A CA 1
ATOM 8933 C C . LEU A 1 1076 ? 0.132 42.045 12.009 1.00 91.88 1076 LEU A C 1
ATOM 8935 O O . LEU A 1 1076 ? -1.025 42.065 12.424 1.00 91.88 1076 LEU A O 1
ATOM 8939 N N . LYS A 1 1077 ? 0.839 43.173 11.849 1.00 91.94 1077 LYS A N 1
ATOM 8940 C CA . LYS A 1 1077 ? 0.309 44.518 12.146 1.00 91.94 1077 LYS A CA 1
ATOM 8941 C C . LYS A 1 1077 ? -0.845 44.912 11.217 1.00 91.94 1077 LYS A C 1
ATOM 8943 O O . LYS A 1 1077 ? -1.741 45.624 11.652 1.00 91.94 1077 LYS A O 1
ATOM 8948 N N . GLU A 1 1078 ? -0.868 44.402 9.986 1.00 88.62 1078 GLU A N 1
ATOM 8949 C CA . GLU A 1 1078 ? -1.991 44.543 9.041 1.00 88.62 1078 GLU A CA 1
ATOM 8950 C C . GLU A 1 1078 ? -3.253 43.744 9.459 1.00 88.62 1078 GLU A C 1
ATOM 8952 O O . GLU A 1 1078 ? -4.337 43.959 8.913 1.00 88.62 1078 GLU A O 1
ATOM 8957 N N . HIS A 1 1079 ? -3.147 42.854 10.455 1.00 86.00 1079 HIS A N 1
ATOM 8958 C CA . HIS A 1 1079 ? -4.243 42.016 10.963 1.00 86.00 1079 HIS A CA 1
ATOM 8959 C C . HIS A 1 1079 ? -4.624 42.268 12.435 1.00 86.00 1079 HIS A C 1
ATOM 8961 O O . HIS A 1 1079 ? -5.518 41.595 12.949 1.00 86.00 1079 HIS A O 1
ATOM 8967 N N . ILE A 1 1080 ? -3.980 43.222 13.113 1.00 86.44 1080 ILE A N 1
ATOM 8968 C CA . ILE A 1 1080 ? -4.242 43.589 14.515 1.00 86.44 1080 ILE A CA 1
ATOM 8969 C C . ILE A 1 1080 ? -4.924 44.962 14.553 1.00 86.44 1080 ILE A C 1
ATOM 8971 O O . ILE A 1 1080 ? -4.540 45.866 13.816 1.00 86.44 1080 ILE A O 1
ATOM 8975 N N . ASP A 1 1081 ? -5.922 45.133 15.427 1.00 84.94 1081 ASP A N 1
ATOM 8976 C CA . ASP A 1 1081 ? -6.598 46.421 15.634 1.00 84.94 1081 ASP A CA 1
ATOM 8977 C C . ASP A 1 1081 ? -5.579 47.529 15.996 1.00 84.94 1081 ASP A C 1
ATOM 8979 O O . ASP A 1 1081 ? -4.906 47.417 17.031 1.00 84.94 1081 ASP A O 1
ATOM 8983 N N . PRO A 1 1082 ? -5.476 48.620 15.204 1.00 86.56 1082 PRO A N 1
ATOM 8984 C CA . PRO A 1 1082 ? -4.591 49.744 15.496 1.00 86.56 1082 PRO A CA 1
ATOM 8985 C C . PRO A 1 1082 ? -4.760 50.331 16.904 1.00 86.56 1082 PRO A C 1
ATOM 8987 O O . PRO A 1 1082 ? -3.786 50.807 17.489 1.00 86.56 1082 PRO A O 1
ATOM 8990 N N . ASN A 1 1083 ? -5.963 50.243 17.484 1.00 85.88 1083 ASN A N 1
ATOM 8991 C CA . ASN A 1 1083 ? -6.254 50.727 18.835 1.00 85.88 1083 ASN A CA 1
ATOM 8992 C C . ASN A 1 1083 ? -5.617 49.876 19.949 1.00 85.88 1083 ASN A C 1
ATOM 8994 O O . ASN A 1 1083 ? -5.628 50.299 21.106 1.00 85.88 1083 ASN A O 1
ATOM 8998 N N . LEU A 1 1084 ? -5.085 48.686 19.647 1.00 85.38 1084 LEU A N 1
ATOM 8999 C CA . LEU A 1 1084 ? -4.370 47.835 20.610 1.00 85.38 1084 LEU A CA 1
ATOM 9000 C C . LEU A 1 1084 ? -2.855 48.079 20.604 1.00 85.38 1084 LEU A C 1
ATOM 9002 O O . LEU A 1 1084 ? -2.214 47.906 21.636 1.00 85.38 1084 LEU A O 1
ATOM 9006 N N . LEU A 1 1085 ? -2.286 48.521 19.477 1.00 87.56 1085 LEU A N 1
ATOM 9007 C CA . LEU A 1 1085 ? -0.833 48.632 19.262 1.00 87.56 1085 LEU A CA 1
ATOM 9008 C C . LEU A 1 1085 ? -0.122 49.526 20.293 1.00 87.56 1085 LEU A C 1
ATOM 9010 O O . LEU A 1 1085 ? 0.983 49.214 20.738 1.00 87.56 1085 LEU A O 1
ATOM 9014 N N . ASN A 1 1086 ? -0.782 50.619 20.687 1.00 83.75 1086 ASN A N 1
ATOM 9015 C CA . ASN A 1 1086 ? -0.243 51.635 21.595 1.00 83.75 1086 ASN A CA 1
ATOM 9016 C C . ASN A 1 1086 ? -0.700 51.461 23.058 1.00 83.75 1086 ASN A C 1
ATOM 9018 O O . ASN A 1 1086 ? -0.301 52.255 23.912 1.00 83.75 1086 ASN A O 1
ATOM 9022 N N . LYS A 1 1087 ? -1.553 50.473 23.369 1.00 87.06 1087 LYS A N 1
ATOM 9023 C CA . LYS A 1 1087 ? -2.060 50.265 24.735 1.00 87.06 1087 LYS A CA 1
ATOM 9024 C C . LYS A 1 1087 ? -1.040 49.533 25.605 1.00 87.06 1087 LYS A C 1
ATOM 9026 O O . LYS A 1 1087 ? -0.338 48.632 25.149 1.00 87.06 1087 LYS A O 1
ATOM 9031 N N . ASN A 1 1088 ? -1.045 49.863 26.893 1.00 91.75 1088 ASN A N 1
ATOM 9032 C CA . ASN A 1 1088 ? -0.407 49.049 27.919 1.00 91.75 1088 ASN A CA 1
ATOM 9033 C C . ASN A 1 1088 ? -1.297 47.818 28.146 1.00 91.75 1088 ASN A C 1
ATOM 9035 O O . ASN A 1 1088 ? -2.372 47.937 28.733 1.00 91.75 1088 ASN A O 1
ATOM 9039 N N . ILE A 1 1089 ? -0.876 46.664 27.630 1.00 94.06 1089 ILE A N 1
ATOM 9040 C CA . ILE A 1 1089 ? -1.567 45.375 27.772 1.00 94.06 1089 ILE A CA 1
ATOM 9041 C C . ILE A 1 1089 ? -0.578 44.283 28.186 1.00 94.06 1089 ILE A C 1
ATOM 9043 O O . ILE A 1 1089 ? 0.577 44.300 27.757 1.00 94.06 1089 ILE A O 1
ATOM 9047 N N . ASP A 1 1090 ? -1.034 43.330 28.996 1.00 96.31 1090 ASP A N 1
ATOM 9048 C CA . ASP A 1 1090 ? -0.252 42.167 29.418 1.00 96.31 1090 ASP A CA 1
ATOM 9049 C C . ASP A 1 1090 ? -0.451 41.020 28.407 1.00 96.31 1090 ASP A C 1
ATOM 9051 O O . ASP A 1 1090 ? -1.513 40.393 28.358 1.00 96.31 1090 ASP A O 1
ATOM 9055 N N . ILE A 1 1091 ? 0.565 40.763 27.573 1.00 96.56 1091 ILE A N 1
ATOM 9056 C CA . ILE A 1 1091 ? 0.558 39.733 26.521 1.00 96.56 1091 ILE A CA 1
ATOM 9057 C C . ILE A 1 1091 ? 1.232 38.456 27.029 1.00 96.56 1091 ILE A C 1
ATOM 9059 O O . ILE A 1 1091 ? 2.448 38.406 27.208 1.00 96.56 1091 ILE A O 1
ATOM 9063 N N . LEU A 1 1092 ? 0.438 37.407 27.204 1.00 96.31 1092 LEU A N 1
ATOM 9064 C CA . LEU A 1 1092 ? 0.828 36.070 27.629 1.00 96.31 1092 LEU A CA 1
ATOM 9065 C C . LEU A 1 1092 ? 1.050 35.144 26.411 1.00 96.31 1092 LEU A C 1
ATOM 9067 O O . LEU A 1 1092 ? 0.176 34.998 25.556 1.00 96.31 1092 LEU A O 1
ATOM 9071 N N . MET A 1 1093 ? 2.224 34.512 26.310 1.00 95.25 1093 MET A N 1
ATOM 9072 C CA . MET A 1 1093 ? 2.583 33.653 25.166 1.00 95.25 1093 MET A CA 1
ATOM 9073 C C . MET A 1 1093 ? 3.644 32.591 25.499 1.00 95.25 1093 MET A C 1
ATOM 9075 O O . MET A 1 1093 ? 4.403 32.741 26.455 1.00 95.25 1093 MET A O 1
ATOM 9079 N N . VAL A 1 1094 ? 3.774 31.548 24.672 1.00 91.88 1094 VAL A N 1
ATOM 9080 C CA . VAL A 1 1094 ? 4.859 30.553 24.799 1.00 91.88 1094 VAL A CA 1
ATOM 9081 C C . VAL A 1 1094 ? 6.145 31.035 24.119 1.00 91.88 1094 VAL A C 1
ATOM 9083 O O . VAL A 1 1094 ? 6.128 31.531 22.989 1.00 91.88 1094 VAL A O 1
ATOM 9086 N N . TYR A 1 1095 ? 7.290 30.847 24.779 1.00 89.50 1095 TYR A N 1
ATOM 9087 C CA . TYR A 1 1095 ? 8.612 31.129 24.217 1.00 89.50 1095 TYR A CA 1
ATOM 9088 C C . TYR A 1 1095 ? 9.243 29.865 23.620 1.00 89.50 1095 TYR A C 1
ATOM 9090 O O . TYR A 1 1095 ? 9.749 29.003 24.337 1.00 89.50 1095 TYR A O 1
ATOM 9098 N N . GLY A 1 1096 ? 9.239 29.786 22.287 1.00 84.56 1096 GLY A N 1
ATOM 9099 C CA . GLY A 1 1096 ? 10.011 28.811 21.505 1.00 84.56 1096 GLY A CA 1
ATOM 9100 C C . GLY A 1 1096 ? 11.330 29.409 21.014 1.00 84.56 1096 GLY A C 1
ATOM 9101 O O . GLY A 1 1096 ? 12.158 29.861 21.795 1.00 84.56 1096 GLY A O 1
ATOM 9102 N N . SER A 1 1097 ? 11.508 29.521 19.694 1.00 81.12 1097 SER A N 1
ATOM 9103 C CA . SER A 1 1097 ? 12.690 30.147 19.063 1.00 81.12 1097 SER A CA 1
ATOM 9104 C C . SER A 1 1097 ? 12.844 31.664 19.304 1.00 81.12 1097 SER A C 1
ATOM 9106 O O . SER A 1 1097 ? 13.678 32.313 18.675 1.00 81.12 1097 SER A O 1
ATOM 9108 N N . GLY A 1 1098 ? 11.997 32.271 20.142 1.00 88.31 1098 GLY A N 1
ATOM 9109 C CA . GLY A 1 1098 ? 11.925 33.718 20.368 1.00 88.31 1098 GLY A CA 1
ATOM 9110 C C . GLY A 1 1098 ? 11.435 34.549 19.172 1.00 88.31 1098 GLY A C 1
ATOM 9111 O O . GLY A 1 1098 ? 11.266 35.753 19.321 1.00 88.31 1098 GLY A O 1
ATOM 9112 N N . THR A 1 1099 ? 11.192 33.942 18.004 1.00 90.56 1099 THR A N 1
ATOM 9113 C CA . THR A 1 1099 ? 10.839 34.647 16.758 1.00 90.56 1099 THR A CA 1
ATOM 9114 C C . THR A 1 1099 ? 9.529 35.418 16.876 1.00 90.56 1099 THR A C 1
ATOM 9116 O O . THR A 1 1099 ? 9.530 36.623 16.668 1.00 90.56 1099 THR A O 1
ATOM 9119 N N . ILE A 1 1100 ? 8.432 34.755 17.273 1.00 91.56 1100 ILE A N 1
ATOM 9120 C CA . ILE A 1 1100 ? 7.122 35.414 17.428 1.00 91.56 1100 ILE A CA 1
ATOM 9121 C C . ILE A 1 1100 ? 7.202 36.509 18.495 1.00 91.56 1100 ILE A C 1
ATOM 9123 O O . ILE A 1 1100 ? 6.761 37.621 18.248 1.00 91.56 1100 ILE A O 1
ATOM 9127 N N . TYR A 1 1101 ? 7.854 36.241 19.630 1.00 93.44 1101 TYR A N 1
ATOM 9128 C CA . TYR A 1 1101 ? 8.071 37.229 20.692 1.00 93.44 1101 TYR A CA 1
ATOM 9129 C C . TYR A 1 1101 ? 8.780 38.492 20.167 1.00 93.44 1101 TYR A C 1
ATOM 9131 O O . TYR A 1 1101 ? 8.248 39.587 20.313 1.00 93.44 1101 TYR A O 1
ATOM 9139 N N . ARG A 1 1102 ? 9.903 38.346 19.447 1.00 94.19 1102 ARG A N 1
ATOM 9140 C CA . ARG A 1 1102 ? 10.642 39.465 18.818 1.00 94.19 1102 ARG A CA 1
ATOM 9141 C C . ARG A 1 1102 ? 9.829 40.225 17.774 1.00 94.19 1102 ARG A C 1
ATOM 9143 O O . ARG A 1 1102 ? 10.101 41.399 17.522 1.00 94.19 1102 ARG A O 1
ATOM 9150 N N . THR A 1 1103 ? 8.858 39.562 17.158 1.00 95.38 1103 THR A N 1
ATOM 9151 C CA . THR A 1 1103 ? 7.899 40.193 16.257 1.00 95.38 1103 THR A CA 1
ATOM 9152 C C . THR A 1 1103 ? 6.856 40.990 17.040 1.00 95.38 1103 THR A C 1
ATOM 9154 O O . THR A 1 1103 ? 6.679 42.178 16.777 1.00 95.38 1103 THR A O 1
ATOM 9157 N N . LEU A 1 1104 ? 6.216 40.391 18.048 1.00 94.81 1104 LEU A N 1
ATOM 9158 C CA . LEU A 1 1104 ? 5.202 41.060 18.867 1.00 94.81 1104 LEU A CA 1
ATOM 9159 C C . LEU A 1 1104 ? 5.778 42.255 19.642 1.00 94.81 1104 LEU A C 1
ATOM 9161 O O . LEU A 1 1104 ? 5.112 43.283 19.723 1.00 94.81 1104 LEU A O 1
ATOM 9165 N N . THR A 1 1105 ? 7.027 42.198 20.120 1.00 94.38 1105 THR A N 1
ATOM 9166 C CA . THR A 1 1105 ? 7.672 43.336 20.808 1.00 94.38 1105 THR A CA 1
ATOM 9167 C C . THR A 1 1105 ? 7.912 44.548 19.898 1.00 94.38 1105 THR A C 1
ATOM 9169 O O . THR A 1 1105 ? 8.053 45.657 20.415 1.00 94.38 1105 THR A O 1
ATOM 9172 N N . LYS A 1 1106 ? 7.947 44.355 18.565 1.00 94.25 1106 LYS A N 1
ATOM 9173 C CA . LYS A 1 1106 ? 7.990 45.428 17.546 1.00 94.25 1106 LYS A CA 1
ATOM 9174 C C . LYS A 1 1106 ? 6.603 45.947 17.149 1.00 94.25 1106 LYS A C 1
ATOM 9176 O O . LYS A 1 1106 ? 6.499 47.058 16.638 1.00 94.25 1106 LYS A O 1
ATOM 9181 N N . ILE A 1 1107 ? 5.556 45.142 17.336 1.00 94.88 1107 ILE A N 1
ATOM 9182 C CA . ILE A 1 1107 ? 4.160 45.510 17.047 1.00 94.88 1107 ILE A CA 1
ATOM 9183 C C . ILE A 1 1107 ? 3.570 46.294 18.222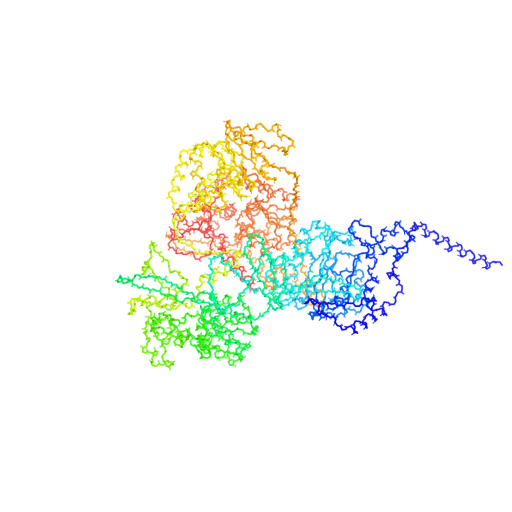 1.00 94.88 1107 ILE A C 1
ATOM 9185 O O . ILE A 1 1107 ? 2.976 47.350 18.019 1.00 94.88 1107 ILE A O 1
ATOM 9189 N N . PHE A 1 1108 ? 3.776 45.790 19.440 1.00 94.44 1108 PHE A N 1
ATOM 9190 C CA . PHE A 1 1108 ? 3.296 46.370 20.688 1.00 94.44 1108 PHE A CA 1
ATOM 9191 C C . PHE A 1 1108 ? 4.476 46.965 21.469 1.00 94.44 1108 PHE A C 1
ATOM 9193 O O . PHE A 1 1108 ? 5.127 46.292 22.279 1.00 94.44 1108 PHE A O 1
ATOM 9200 N N . THR A 1 1109 ? 4.777 48.241 21.226 1.00 92.75 1109 THR A N 1
ATOM 9201 C CA . THR A 1 1109 ? 5.902 48.948 21.871 1.00 92.75 1109 THR A CA 1
ATOM 9202 C C . THR A 1 1109 ? 5.690 49.161 23.369 1.00 92.75 1109 THR A C 1
ATOM 9204 O O . THR A 1 1109 ? 6.662 49.218 24.113 1.00 92.75 1109 THR A O 1
ATOM 9207 N N . ASN A 1 1110 ? 4.429 49.218 23.808 1.00 92.38 1110 ASN A N 1
ATOM 9208 C CA . ASN A 1 1110 ? 4.045 49.591 25.174 1.00 92.38 1110 ASN A CA 1
ATOM 9209 C C . ASN A 1 1110 ? 3.523 48.399 26.003 1.00 92.38 1110 ASN A C 1
ATOM 9211 O O . ASN A 1 1110 ? 3.300 48.522 27.205 1.00 92.38 1110 ASN A O 1
ATOM 9215 N N . ALA A 1 1111 ? 3.320 47.235 25.374 1.00 94.75 1111 ALA A N 1
ATOM 9216 C CA . ALA A 1 1111 ? 2.840 46.037 26.055 1.00 94.75 1111 ALA A CA 1
ATOM 9217 C C . ALA A 1 1111 ? 3.891 45.436 26.998 1.00 94.75 1111 ALA A C 1
ATOM 9219 O O . ALA A 1 1111 ? 5.099 45.494 26.738 1.00 94.75 1111 ALA A O 1
ATOM 9220 N N . LYS A 1 1112 ? 3.404 44.794 28.058 1.00 96.12 1112 LYS A N 1
ATOM 9221 C CA . LYS A 1 1112 ? 4.188 43.982 28.986 1.00 96.12 1112 LYS A CA 1
ATOM 9222 C C . LYS A 1 1112 ? 4.047 42.516 28.591 1.00 96.12 1112 LYS A C 1
ATOM 9224 O O . LYS A 1 1112 ? 2.940 42.037 28.369 1.00 96.12 1112 LYS A O 1
ATOM 9229 N N . PHE A 1 1113 ? 5.156 41.800 28.473 1.00 96.56 1113 PHE A N 1
ATOM 9230 C CA . PHE A 1 1113 ? 5.169 40.420 27.993 1.00 96.56 1113 PHE A CA 1
ATOM 9231 C C . PHE A 1 1113 ? 5.288 39.429 29.149 1.00 96.56 1113 PHE A C 1
ATOM 9233 O O . PHE A 1 1113 ? 6.107 39.590 30.048 1.00 96.56 1113 PHE A O 1
ATOM 9240 N N . HIS A 1 1114 ? 4.479 38.380 29.103 1.00 96.50 1114 HIS A N 1
ATOM 9241 C CA . HIS A 1 1114 ? 4.438 37.275 30.050 1.00 96.50 1114 HIS A CA 1
ATOM 9242 C C . HIS A 1 1114 ? 4.761 35.999 29.274 1.00 96.50 1114 HIS A C 1
ATOM 9244 O O . HIS A 1 1114 ? 3.895 35.404 28.635 1.00 96.50 1114 HIS A O 1
ATOM 9250 N N . ILE A 1 1115 ? 6.035 35.612 29.254 1.00 95.38 1115 ILE A N 1
ATOM 9251 C CA . ILE A 1 1115 ? 6.502 34.512 28.407 1.00 95.38 1115 ILE A CA 1
ATOM 9252 C C . ILE A 1 1115 ? 6.624 33.209 29.199 1.00 95.38 1115 ILE A C 1
ATOM 9254 O O . ILE A 1 1115 ? 7.199 33.183 30.285 1.00 95.38 1115 ILE A O 1
ATOM 9258 N N . VAL A 1 1116 ? 6.114 32.113 28.642 1.00 94.06 1116 VAL A N 1
ATOM 9259 C CA . VAL A 1 1116 ? 6.196 30.774 29.238 1.00 94.06 1116 VAL A CA 1
ATOM 9260 C C . VAL A 1 1116 ? 7.185 29.930 28.446 1.00 94.06 1116 VAL A C 1
ATOM 9262 O O . VAL A 1 1116 ? 6.936 29.569 27.296 1.00 94.06 1116 VAL A O 1
ATOM 9265 N N . GLN A 1 1117 ? 8.330 29.615 29.043 1.00 90.38 1117 GLN A N 1
ATOM 9266 C CA . GLN A 1 1117 ? 9.291 28.674 28.477 1.00 90.38 1117 GLN A CA 1
ATOM 9267 C C . GLN A 1 1117 ? 8.795 27.241 28.712 1.00 90.38 1117 GLN A C 1
ATOM 9269 O O . GLN A 1 1117 ? 8.626 26.825 29.856 1.00 90.38 1117 GLN A O 1
ATOM 9274 N N . SER A 1 1118 ? 8.610 26.475 27.633 1.00 79.38 1118 SER A N 1
ATOM 9275 C CA . SER A 1 1118 ? 8.243 25.046 27.684 1.00 79.38 1118 SER A CA 1
ATOM 9276 C C . SER A 1 1118 ? 9.394 24.109 27.267 1.00 79.38 1118 SER A C 1
ATOM 9278 O O . SER A 1 1118 ? 9.164 22.925 27.041 1.00 79.38 1118 SER A O 1
ATOM 9280 N N . GLY A 1 1119 ? 10.619 24.613 27.099 1.00 76.94 1119 GLY A N 1
ATOM 9281 C CA . GLY A 1 1119 ? 11.746 23.829 26.583 1.00 76.94 1119 GLY A CA 1
ATOM 9282 C C . GLY A 1 1119 ? 13.097 24.483 26.868 1.00 76.94 1119 GLY A C 1
ATOM 9283 O O . GLY A 1 1119 ? 13.354 24.895 27.996 1.00 76.94 1119 GLY A O 1
ATOM 9284 N N . ALA A 1 1120 ? 13.955 24.579 25.848 1.00 68.81 1120 ALA A N 1
ATOM 9285 C CA . ALA A 1 1120 ? 15.283 25.190 25.952 1.00 68.81 1120 ALA A CA 1
ATOM 9286 C C . ALA A 1 1120 ? 15.250 26.644 26.471 1.00 68.81 1120 ALA A C 1
ATOM 9288 O O . ALA A 1 1120 ? 14.260 27.356 26.301 1.00 68.81 1120 ALA A O 1
ATOM 9289 N N . GLU A 1 1121 ? 16.353 27.082 27.087 1.00 74.06 1121 GLU A N 1
ATOM 9290 C CA . GLU A 1 1121 ? 16.456 28.387 27.747 1.00 74.06 1121 GLU A CA 1
ATOM 9291 C C . GLU A 1 1121 ? 16.117 29.568 26.825 1.00 74.06 1121 GLU A C 1
ATOM 9293 O O . GLU A 1 1121 ? 16.745 29.784 25.781 1.00 74.06 1121 GLU A O 1
ATOM 9298 N N . SER A 1 1122 ? 15.141 30.374 27.253 1.00 70.44 1122 SER A N 1
ATOM 9299 C CA . SER A 1 1122 ? 14.778 31.616 26.586 1.00 70.44 1122 SER A CA 1
ATOM 9300 C C . SER A 1 1122 ? 15.902 32.644 26.726 1.00 70.44 1122 SER A C 1
ATOM 9302 O O . SER A 1 1122 ? 16.024 33.297 27.760 1.00 70.44 1122 SER A O 1
ATOM 9304 N N . LYS A 1 1123 ? 16.696 32.831 25.669 1.00 76.56 1123 LYS A N 1
ATOM 9305 C CA . LYS A 1 1123 ? 17.651 33.944 25.570 1.00 76.56 1123 LYS A CA 1
ATOM 9306 C C . LYS A 1 1123 ? 16.882 35.248 25.350 1.00 76.56 1123 LYS A C 1
ATOM 9308 O O . LYS A 1 1123 ? 16.559 35.594 24.212 1.00 76.56 1123 LYS A O 1
ATOM 9313 N N . ILE A 1 1124 ? 16.519 35.914 26.445 1.00 79.94 1124 ILE A N 1
ATOM 9314 C CA . ILE A 1 1124 ? 15.903 37.252 26.440 1.00 79.94 1124 ILE A CA 1
ATOM 9315 C C . ILE A 1 1124 ? 16.994 38.329 26.471 1.00 79.94 1124 ILE A C 1
ATOM 9317 O O . ILE A 1 1124 ? 16.798 39.408 25.931 1.00 79.94 1124 ILE A O 1
ATOM 9321 N N . ASP A 1 1125 ? 18.159 38.019 27.036 1.00 76.69 1125 ASP A N 1
ATOM 9322 C CA . ASP A 1 1125 ? 19.247 38.968 27.326 1.00 76.69 1125 ASP A CA 1
ATOM 9323 C C . ASP A 1 1125 ? 19.983 39.469 26.065 1.00 76.69 1125 ASP A C 1
ATOM 9325 O O . ASP A 1 1125 ? 20.836 40.345 26.139 1.00 76.69 1125 ASP A O 1
ATOM 9329 N N . ASP A 1 1126 ? 19.631 38.934 24.890 1.00 82.88 1126 ASP A N 1
ATOM 9330 C CA . ASP A 1 1126 ? 20.028 39.441 23.570 1.00 82.88 1126 ASP A CA 1
ATOM 9331 C C . ASP A 1 1126 ? 18.983 40.409 22.960 1.00 82.88 1126 ASP A C 1
ATOM 9333 O O . ASP A 1 1126 ? 18.960 40.633 21.745 1.00 82.88 1126 ASP A O 1
ATOM 9337 N N . MET A 1 1127 ? 18.095 40.959 23.796 1.00 87.75 1127 MET A N 1
ATOM 9338 C CA . MET A 1 1127 ? 17.125 42.007 23.466 1.00 87.75 1127 MET A CA 1
ATOM 9339 C C . MET A 1 1127 ? 17.554 43.368 24.038 1.00 87.75 1127 MET A C 1
ATOM 9341 O O . MET A 1 1127 ? 18.245 43.419 25.055 1.00 87.75 1127 MET A O 1
ATOM 9345 N N . PRO A 1 1128 ? 17.085 44.487 23.452 1.00 90.75 1128 PRO A N 1
ATOM 9346 C CA . PRO A 1 1128 ? 17.160 45.808 24.076 1.00 90.75 1128 PRO A CA 1
ATOM 9347 C C . PRO A 1 1128 ? 16.652 45.807 25.527 1.00 90.75 1128 PRO A C 1
ATOM 9349 O O . PRO A 1 1128 ? 15.619 45.204 25.826 1.00 90.75 1128 PRO A O 1
ATOM 9352 N N . LYS A 1 1129 ? 17.357 46.520 26.416 1.00 91.56 1129 LYS A N 1
ATOM 9353 C CA . LYS A 1 1129 ? 17.082 46.580 27.867 1.00 91.56 1129 LYS A CA 1
ATOM 9354 C C . LYS A 1 1129 ? 15.625 46.946 28.179 1.00 91.56 1129 LYS A C 1
ATOM 9356 O O . LYS A 1 1129 ? 14.983 46.258 28.961 1.00 91.56 1129 LYS A O 1
ATOM 9361 N N . GLU A 1 1130 ? 15.083 47.924 27.457 1.00 91.62 1130 GLU A N 1
ATOM 9362 C CA . GLU A 1 1130 ? 13.679 48.372 27.504 1.00 91.62 1130 GLU A CA 1
ATOM 9363 C C . GLU A 1 1130 ? 12.640 47.257 27.230 1.00 91.62 1130 GLU A C 1
ATOM 9365 O O . GLU A 1 1130 ? 11.488 47.351 27.650 1.00 91.62 1130 GLU A O 1
ATOM 9370 N N . ILE A 1 1131 ? 13.023 46.198 26.505 1.00 92.31 1131 ILE A N 1
ATOM 9371 C CA . ILE A 1 1131 ? 12.170 45.040 26.206 1.00 92.31 1131 ILE A CA 1
ATOM 9372 C C . ILE A 1 1131 ? 12.325 43.973 27.296 1.00 92.31 1131 ILE A C 1
ATOM 9374 O O . ILE A 1 1131 ? 11.335 43.349 27.678 1.00 92.31 1131 ILE A O 1
ATOM 9378 N N . VAL A 1 1132 ? 13.535 43.793 27.837 1.00 92.88 1132 VAL A N 1
ATOM 9379 C CA . VAL A 1 1132 ? 13.783 42.913 28.993 1.00 92.88 1132 VAL A CA 1
ATOM 9380 C C . VAL A 1 1132 ? 13.031 43.427 30.226 1.00 92.88 1132 VAL A C 1
ATOM 9382 O O . VAL A 1 1132 ? 12.316 42.663 30.866 1.00 92.88 1132 VAL A O 1
ATOM 9385 N N . GLU A 1 1133 ? 13.098 44.731 30.505 1.00 93.38 1133 GLU A N 1
ATOM 9386 C CA . GLU A 1 1133 ? 12.444 45.383 31.653 1.00 93.38 1133 GLU A CA 1
ATOM 9387 C C . GLU A 1 1133 ? 10.912 45.252 31.648 1.00 93.38 1133 GLU A C 1
ATOM 9389 O O . GLU A 1 1133 ? 10.295 45.207 32.712 1.00 93.38 1133 GLU A O 1
ATOM 9394 N N . ARG A 1 1134 ? 10.292 45.122 30.467 1.00 94.38 1134 ARG A N 1
ATOM 9395 C CA . ARG A 1 1134 ? 8.848 44.862 30.310 1.00 94.38 1134 ARG A CA 1
ATOM 9396 C C . ARG A 1 1134 ? 8.501 43.394 30.036 1.00 94.38 1134 ARG A C 1
ATOM 9398 O O . ARG A 1 1134 ? 7.394 43.123 29.575 1.00 94.38 1134 ARG A O 1
ATOM 9405 N N . THR A 1 1135 ? 9.400 42.445 30.322 1.00 95.69 1135 THR A N 1
ATOM 9406 C CA . THR A 1 1135 ? 9.176 41.005 30.093 1.00 95.69 1135 THR A CA 1
ATOM 9407 C C . THR A 1 1135 ? 9.343 40.170 31.363 1.00 95.69 1135 THR A C 1
ATOM 9409 O O . THR A 1 1135 ? 10.419 40.079 31.943 1.00 95.69 1135 THR A O 1
ATOM 9412 N N . THR A 1 1136 ? 8.275 39.479 31.764 1.00 95.50 1136 THR A N 1
ATOM 9413 C CA . THR A 1 1136 ? 8.265 38.485 32.846 1.00 95.50 1136 THR A CA 1
ATOM 9414 C C . THR A 1 1136 ? 8.456 37.080 32.267 1.00 95.50 1136 THR A C 1
ATOM 9416 O O . THR A 1 1136 ? 7.696 36.662 31.390 1.00 95.50 1136 THR A O 1
ATOM 9419 N N . ARG A 1 1137 ? 9.454 36.339 32.765 1.00 94.38 1137 ARG A N 1
ATOM 9420 C CA . ARG A 1 1137 ? 9.757 34.951 32.375 1.00 94.38 1137 ARG A CA 1
ATOM 9421 C C . ARG A 1 1137 ? 9.129 33.961 33.355 1.00 94.38 1137 ARG A C 1
ATOM 9423 O O . ARG A 1 1137 ? 9.383 34.034 34.553 1.00 94.38 1137 ARG A O 1
ATOM 9430 N N . TYR A 1 1138 ? 8.391 32.991 32.830 1.00 94.62 1138 TYR A N 1
ATOM 9431 C CA . TYR A 1 1138 ? 7.936 31.797 33.539 1.00 94.62 1138 TYR A CA 1
ATOM 9432 C C . TYR A 1 1138 ? 8.525 30.542 32.881 1.00 94.62 1138 TYR A C 1
ATOM 9434 O O . TYR A 1 1138 ? 8.872 30.552 31.699 1.00 94.62 1138 TYR A O 1
ATOM 9442 N N . ILE A 1 1139 ? 8.616 29.451 33.638 1.00 92.50 1139 ILE A N 1
ATOM 9443 C CA . ILE A 1 1139 ? 9.071 28.137 33.166 1.00 92.50 1139 ILE A CA 1
ATOM 9444 C C . ILE A 1 1139 ? 7.966 27.140 33.512 1.00 92.50 1139 ILE A C 1
ATOM 9446 O O . ILE A 1 1139 ? 7.595 27.052 34.680 1.00 92.50 1139 ILE A O 1
ATOM 9450 N N . SER A 1 1140 ? 7.422 26.448 32.508 1.00 92.38 1140 SER A N 1
ATOM 9451 C CA . SER A 1 1140 ? 6.332 25.479 32.690 1.00 92.38 1140 SER A CA 1
ATOM 9452 C C . SER A 1 1140 ? 6.787 24.267 33.502 1.00 92.38 1140 SER A C 1
ATOM 9454 O O . SER A 1 1140 ? 7.909 23.790 33.333 1.00 92.38 1140 SER A O 1
ATOM 9456 N N . THR A 1 1141 ? 5.908 23.762 34.368 1.00 90.94 1141 THR A N 1
ATOM 9457 C CA . THR A 1 1141 ? 6.134 22.529 35.144 1.00 90.94 1141 THR A CA 1
ATOM 9458 C C . THR A 1 1141 ? 5.870 21.244 34.351 1.00 90.94 1141 THR A C 1
ATOM 9460 O O . THR A 1 1141 ? 6.207 20.165 34.832 1.00 90.94 1141 THR A O 1
ATOM 9463 N N . TYR A 1 1142 ? 5.314 21.346 33.140 1.00 86.56 1142 TYR A N 1
ATOM 9464 C CA . TYR A 1 1142 ? 5.073 20.226 32.224 1.00 86.56 1142 TYR A CA 1
ATOM 9465 C C . TYR A 1 1142 ? 6.243 20.059 31.238 1.00 86.56 1142 TYR A C 1
ATOM 9467 O O . TYR A 1 1142 ? 6.691 21.048 30.645 1.00 86.56 1142 TYR A O 1
ATOM 9475 N N . ASP A 1 1143 ? 6.695 18.823 30.979 1.00 83.75 1143 ASP A N 1
ATOM 9476 C CA . ASP A 1 1143 ? 7.711 18.562 29.941 1.00 83.75 1143 ASP A CA 1
ATOM 9477 C C . ASP A 1 1143 ? 7.228 19.052 28.566 1.00 83.75 1143 ASP A C 1
ATOM 9479 O O . ASP A 1 1143 ? 6.031 19.022 28.276 1.00 83.75 1143 ASP A O 1
ATOM 9483 N N . PHE A 1 1144 ? 8.144 19.470 27.682 1.00 77.56 1144 PHE A N 1
ATOM 9484 C CA . PHE A 1 1144 ? 7.829 19.953 26.328 1.00 77.56 1144 PHE A CA 1
ATOM 9485 C C . PHE A 1 1144 ? 6.814 19.075 25.576 1.00 77.56 1144 PHE A C 1
ATOM 9487 O O . PHE A 1 1144 ? 5.947 19.602 24.883 1.00 77.56 1144 PHE A O 1
ATOM 9494 N N . ARG A 1 1145 ? 6.886 17.751 25.731 1.00 77.50 1145 ARG A N 1
ATOM 9495 C CA . ARG A 1 1145 ? 6.032 16.784 25.029 1.00 77.50 1145 ARG A CA 1
ATOM 9496 C C . ARG A 1 1145 ? 4.694 16.533 25.731 1.00 77.50 1145 ARG A C 1
ATOM 9498 O O . ARG A 1 1145 ? 3.757 16.085 25.068 1.00 77.50 1145 ARG A O 1
ATOM 9505 N N . GLU A 1 1146 ? 4.594 16.824 27.026 1.00 82.31 1146 GLU A N 1
ATOM 9506 C CA . GLU A 1 1146 ? 3.400 16.610 27.850 1.00 82.31 1146 GLU A CA 1
ATOM 9507 C C . GLU A 1 1146 ? 2.310 17.656 27.607 1.00 82.31 1146 GLU A C 1
ATOM 9509 O O . GLU A 1 1146 ? 2.581 18.833 27.361 1.00 82.31 1146 GLU A O 1
ATOM 9514 N N . ARG A 1 1147 ? 1.053 17.212 27.708 1.00 84.62 1147 ARG A N 1
ATOM 9515 C CA . ARG A 1 1147 ? -0.141 18.054 27.576 1.00 84.62 1147 ARG A CA 1
ATOM 9516 C C . ARG A 1 1147 ? -0.522 18.662 28.921 1.00 84.62 1147 ARG A C 1
ATOM 9518 O O . ARG A 1 1147 ? -0.492 17.962 29.932 1.00 84.62 1147 ARG A O 1
ATOM 9525 N N . ILE A 1 1148 ? -0.950 19.922 28.922 1.00 87.31 1148 ILE A N 1
ATOM 9526 C CA . ILE A 1 1148 ? -1.482 20.573 30.127 1.00 87.31 1148 ILE A CA 1
ATOM 9527 C C . ILE A 1 1148 ? -2.886 20.043 30.467 1.00 87.31 1148 ILE A C 1
ATOM 9529 O O . ILE A 1 1148 ? -3.757 19.958 29.600 1.00 87.31 1148 ILE A O 1
ATOM 9533 N N . ASP A 1 1149 ? -3.141 19.717 31.738 1.00 87.94 1149 ASP A N 1
ATOM 9534 C CA . ASP A 1 1149 ? -4.503 19.435 32.217 1.00 87.94 1149 ASP A CA 1
ATOM 9535 C C . ASP A 1 1149 ? -5.184 20.761 32.568 1.00 87.94 1149 ASP A C 1
ATOM 9537 O O . ASP A 1 1149 ? -5.079 21.254 33.692 1.00 87.94 1149 ASP A O 1
ATOM 9541 N N . LEU A 1 1150 ? -5.850 21.363 31.577 1.00 87.31 1150 LEU A N 1
ATOM 9542 C CA . LEU A 1 1150 ? -6.452 22.702 31.671 1.00 87.31 1150 LEU A CA 1
ATOM 9543 C C . LEU A 1 1150 ? -7.334 22.883 32.918 1.00 87.31 1150 LEU A C 1
ATOM 9545 O O . LEU A 1 1150 ? -7.307 23.947 33.526 1.00 87.31 1150 LEU A O 1
ATOM 9549 N N . ARG A 1 1151 ? -8.039 21.834 33.357 1.00 85.75 1151 ARG A N 1
ATOM 9550 C CA . ARG A 1 1151 ? -8.948 21.853 34.522 1.00 85.75 1151 ARG A CA 1
ATOM 9551 C C . ARG A 1 1151 ? -8.240 22.059 35.867 1.00 85.75 1151 ARG A C 1
ATOM 9553 O O . ARG A 1 1151 ? -8.904 22.328 36.860 1.00 85.75 1151 ARG A O 1
ATOM 9560 N N . LYS A 1 1152 ? -6.908 21.934 35.923 1.00 88.44 1152 LYS A N 1
ATOM 9561 C CA . LYS A 1 1152 ? -6.101 22.286 37.108 1.00 88.44 1152 LYS A CA 1
ATOM 9562 C C . LYS A 1 1152 ? -5.811 23.784 37.215 1.00 88.44 1152 LYS A C 1
ATOM 9564 O O . LYS A 1 1152 ? -5.380 24.234 38.271 1.00 88.44 1152 LYS A O 1
ATOM 9569 N N . HIS A 1 1153 ? -5.995 24.525 36.123 1.00 88.88 1153 HIS A N 1
ATOM 9570 C CA . HIS A 1 1153 ? -5.562 25.917 35.989 1.00 88.88 1153 HIS A CA 1
ATOM 9571 C C . HIS A 1 1153 ? -6.679 26.861 35.527 1.00 88.88 1153 HIS A C 1
ATOM 9573 O O . HIS A 1 1153 ? -6.568 28.063 35.727 1.00 88.88 1153 HIS A O 1
ATOM 9579 N N . LEU A 1 1154 ? -7.749 26.343 34.918 1.00 87.31 1154 LEU A N 1
ATOM 9580 C CA . LEU A 1 1154 ? -8.871 27.110 34.384 1.00 87.31 1154 LEU A CA 1
ATOM 9581 C C . LEU A 1 1154 ? -10.204 26.582 34.907 1.00 87.31 1154 LEU A C 1
ATOM 9583 O O . LEU A 1 1154 ? -10.425 25.373 34.969 1.00 87.31 1154 LEU A O 1
ATOM 9587 N N . SER A 1 1155 ? -11.147 27.491 35.146 1.00 85.06 1155 SER A N 1
ATOM 9588 C CA . SER A 1 1155 ? -12.544 27.179 35.470 1.00 85.06 1155 SER A CA 1
ATOM 9589 C C . SER A 1 1155 ? -13.381 26.719 34.256 1.00 85.06 1155 SER A C 1
ATOM 9591 O O . SER A 1 1155 ? -14.594 26.914 34.248 1.00 85.06 1155 SER A O 1
ATOM 9593 N N . ILE A 1 1156 ? -12.754 26.152 33.214 1.00 81.19 1156 ILE A N 1
ATOM 9594 C CA . ILE A 1 1156 ? -13.405 25.658 31.988 1.00 81.19 1156 ILE A CA 1
ATOM 9595 C C . ILE A 1 1156 ? -12.799 24.319 31.536 1.00 81.19 1156 ILE A C 1
ATOM 9597 O O . ILE A 1 1156 ? -11.581 24.152 31.514 1.00 81.19 1156 ILE A O 1
ATOM 9601 N N . ASP A 1 1157 ? -13.643 23.368 31.120 1.00 78.12 1157 ASP A N 1
ATOM 9602 C CA . ASP A 1 1157 ? -13.201 22.031 30.680 1.00 78.12 1157 ASP A CA 1
ATOM 9603 C C . ASP A 1 1157 ? -12.396 22.041 29.372 1.00 78.12 1157 ASP A C 1
ATOM 9605 O O . ASP A 1 1157 ? -11.595 21.137 29.119 1.00 78.12 1157 ASP A O 1
ATOM 9609 N N . ARG A 1 1158 ? -12.655 23.022 28.498 1.00 83.25 1158 ARG A N 1
ATOM 9610 C CA . ARG A 1 1158 ? -12.033 23.177 27.175 1.00 83.25 1158 ARG A CA 1
ATOM 9611 C C . ARG A 1 1158 ? -11.955 24.650 26.800 1.00 83.25 1158 ARG A C 1
ATOM 9613 O O . ARG A 1 1158 ? -12.856 25.419 27.120 1.00 83.25 1158 ARG A O 1
ATOM 9620 N N . LEU A 1 1159 ? -10.909 25.012 26.064 1.00 88.06 1159 LEU A N 1
ATOM 9621 C CA . LEU A 1 1159 ? -10.774 26.336 25.459 1.00 88.06 1159 LEU A CA 1
ATOM 9622 C C . LEU A 1 1159 ? -11.788 26.516 24.311 1.00 88.06 1159 LEU A C 1
ATOM 9624 O O . LEU A 1 1159 ? -12.101 25.539 23.625 1.00 88.06 1159 LEU A O 1
ATOM 9628 N N . PRO A 1 1160 ? -12.276 27.744 24.056 1.00 85.00 1160 PRO A N 1
ATOM 9629 C CA . PRO A 1 1160 ? -13.253 28.020 22.996 1.00 85.00 1160 PRO A CA 1
ATOM 9630 C C . PRO A 1 1160 ? -12.645 28.067 21.578 1.00 85.00 1160 PRO A C 1
ATOM 9632 O O . PRO A 1 1160 ? -13.308 28.506 20.643 1.00 85.00 1160 PRO A O 1
ATOM 9635 N N . TYR A 1 1161 ? -11.388 27.646 21.409 1.00 85.88 1161 TYR A N 1
ATOM 9636 C CA . TYR A 1 1161 ? -10.619 27.730 20.165 1.00 85.88 1161 TYR A CA 1
ATOM 9637 C C . TYR A 1 1161 ? -9.607 26.577 20.056 1.00 85.88 1161 TYR A C 1
ATOM 9639 O O . TYR A 1 1161 ? -9.361 25.856 21.028 1.00 85.88 1161 TYR A O 1
ATOM 9647 N N . SER A 1 1162 ? -9.020 26.383 18.871 1.00 85.75 1162 SER A N 1
ATOM 9648 C CA . SER A 1 1162 ? -8.058 25.300 18.632 1.00 85.75 1162 SER A CA 1
ATOM 9649 C C . SER A 1 1162 ? -6.642 25.712 19.015 1.00 85.75 1162 SER A C 1
ATOM 9651 O O . SER A 1 1162 ? -6.130 26.712 18.525 1.00 85.75 1162 SER A O 1
ATOM 9653 N N . THR A 1 1163 ? -5.974 24.910 19.837 1.00 87.50 1163 THR A N 1
ATOM 9654 C CA . THR A 1 1163 ? -4.611 25.182 20.312 1.00 87.50 1163 THR A CA 1
ATOM 9655 C C . THR A 1 1163 ? -3.780 23.901 20.356 1.00 87.50 1163 THR A C 1
ATOM 9657 O O . THR A 1 1163 ? -4.322 22.793 20.282 1.00 87.50 1163 THR A O 1
ATOM 9660 N N . ILE A 1 1164 ? -2.462 24.038 20.474 1.00 85.44 1164 ILE A N 1
ATOM 9661 C CA . ILE A 1 1164 ? -1.543 22.912 20.639 1.00 85.44 1164 ILE A CA 1
ATOM 9662 C C . ILE A 1 1164 ? -1.440 22.589 22.136 1.00 85.44 1164 ILE A C 1
ATOM 9664 O O . ILE A 1 1164 ? -0.858 23.343 22.917 1.00 85.44 1164 ILE A O 1
ATOM 9668 N N . ASP A 1 1165 ? -2.026 21.464 22.546 1.00 83.56 1165 ASP A N 1
ATOM 9669 C CA . ASP A 1 1165 ? -2.252 21.115 23.956 1.00 83.56 1165 ASP A CA 1
ATOM 9670 C C . ASP A 1 1165 ? -0.987 20.742 24.748 1.00 83.56 1165 ASP A C 1
ATOM 9672 O O . ASP A 1 1165 ? -0.991 20.823 25.978 1.00 83.56 1165 ASP A O 1
ATOM 9676 N N . ASN A 1 1166 ? 0.112 20.413 24.066 1.00 82.81 1166 ASN A N 1
ATOM 9677 C CA . ASN A 1 1166 ? 1.450 20.289 24.653 1.00 82.81 1166 ASN A CA 1
ATOM 9678 C C . ASN A 1 1166 ? 2.381 21.485 24.379 1.00 82.81 1166 ASN A C 1
ATOM 9680 O O . ASN A 1 1166 ? 3.541 21.449 24.785 1.00 82.81 1166 ASN A O 1
ATOM 9684 N N . TYR A 1 1167 ? 1.904 22.556 23.739 1.00 86.00 1167 TYR A N 1
ATOM 9685 C CA . TYR A 1 1167 ? 2.708 23.749 23.471 1.00 86.00 1167 TYR A CA 1
ATOM 9686 C C . TYR A 1 1167 ? 1.952 25.027 23.847 1.00 86.00 1167 TYR A C 1
ATOM 9688 O O . TYR A 1 1167 ? 1.996 25.404 25.017 1.00 86.00 1167 TYR A O 1
ATOM 9696 N N . ASP A 1 1168 ? 1.242 25.667 22.910 1.00 87.31 1168 ASP A N 1
ATOM 9697 C CA . ASP A 1 1168 ? 0.550 26.951 23.108 1.00 87.31 1168 ASP A CA 1
ATOM 9698 C C . ASP A 1 1168 ? -0.334 26.979 24.368 1.00 87.31 1168 ASP A C 1
ATOM 9700 O O . ASP A 1 1168 ? -0.311 27.954 25.117 1.00 87.31 1168 ASP A O 1
ATOM 9704 N N . ALA A 1 1169 ? -1.038 25.884 24.672 1.00 90.56 1169 ALA A N 1
ATOM 9705 C CA . ALA A 1 1169 ? -1.924 25.786 25.834 1.00 90.56 1169 ALA A CA 1
ATOM 9706 C C . ALA A 1 1169 ? -1.219 25.959 27.199 1.00 90.56 1169 ALA A C 1
ATOM 9708 O O . ALA A 1 1169 ? -1.875 26.297 28.187 1.00 90.56 1169 ALA A O 1
ATOM 9709 N N . LYS A 1 1170 ? 0.106 25.769 27.285 1.00 92.12 1170 LYS A N 1
ATOM 9710 C CA . LYS A 1 1170 ? 0.868 25.876 28.546 1.00 92.12 1170 LYS A CA 1
ATOM 9711 C C . LYS A 1 1170 ? 0.935 27.290 29.116 1.00 92.12 1170 LYS A C 1
ATOM 9713 O O . LYS A 1 1170 ? 1.267 27.452 30.287 1.00 92.12 1170 LYS A O 1
ATOM 9718 N N . VAL A 1 1171 ? 0.543 28.308 28.344 1.00 93.81 1171 VAL A N 1
ATOM 9719 C CA . VAL A 1 1171 ? 0.302 29.658 28.878 1.00 93.81 1171 VAL A CA 1
ATOM 9720 C C . VAL A 1 1171 ? -0.617 29.661 30.101 1.00 93.81 1171 VAL A C 1
ATOM 9722 O O . VAL A 1 1171 ? -0.399 30.421 31.044 1.00 93.81 1171 VAL A O 1
ATOM 9725 N N . TYR A 1 1172 ? -1.621 28.782 30.108 1.00 94.44 1172 TYR A N 1
ATOM 9726 C CA . TYR A 1 1172 ? -2.683 28.793 31.105 1.00 94.44 1172 TYR A CA 1
ATOM 9727 C C . TYR A 1 1172 ? -2.246 28.324 32.496 1.00 94.44 1172 TYR A C 1
ATOM 9729 O O . TYR A 1 1172 ? -2.915 28.651 33.467 1.00 94.44 1172 TYR A O 1
ATOM 9737 N N . GLU A 1 1173 ? -1.080 27.688 32.631 1.00 94.19 1173 GLU A N 1
ATOM 9738 C CA . GLU A 1 1173 ? -0.458 27.380 33.928 1.00 94.19 1173 GLU A CA 1
ATOM 9739 C C . GLU A 1 1173 ? -0.124 28.646 34.755 1.00 94.19 1173 GLU A C 1
ATOM 9741 O O . GLU A 1 1173 ? -0.027 28.593 35.984 1.00 94.19 1173 GLU A O 1
ATOM 9746 N N . PHE A 1 1174 ? 0.041 29.802 34.097 1.00 94.94 1174 PHE A N 1
ATOM 9747 C CA . PHE A 1 1174 ? 0.535 31.042 34.713 1.00 94.94 1174 PHE A CA 1
ATOM 9748 C C . PHE A 1 1174 ? -0.496 32.174 34.776 1.00 94.94 1174 PHE A C 1
ATOM 9750 O O . PHE A 1 1174 ? -0.177 33.244 35.290 1.00 94.94 1174 PHE A O 1
ATOM 9757 N N . ILE A 1 1175 ? -1.727 31.936 34.314 1.00 92.75 1175 ILE A N 1
ATOM 9758 C CA . ILE A 1 1175 ? -2.804 32.935 34.200 1.00 92.75 1175 ILE A CA 1
ATOM 9759 C C . ILE A 1 1175 ? -3.096 33.680 35.517 1.00 92.75 1175 ILE A C 1
ATOM 9761 O O . ILE A 1 1175 ? -3.220 34.907 35.529 1.00 92.75 1175 ILE A O 1
ATOM 9765 N N . ASP A 1 1176 ? -3.098 32.965 36.644 1.00 91.06 1176 ASP A N 1
ATOM 9766 C CA . ASP A 1 1176 ? -3.351 33.537 37.973 1.00 91.06 1176 ASP A CA 1
ATOM 9767 C C . ASP A 1 1176 ? -2.141 34.295 38.544 1.00 91.06 1176 ASP A C 1
ATOM 9769 O O . ASP A 1 1176 ? -2.294 35.138 39.426 1.00 91.06 1176 ASP A O 1
ATOM 9773 N N . LYS A 1 1177 ? -0.933 34.056 38.010 1.00 93.00 1177 LYS A N 1
ATOM 9774 C CA . LYS A 1 1177 ? 0.312 34.740 38.418 1.00 93.00 1177 LYS A CA 1
ATOM 9775 C C . LYS A 1 1177 ? 0.525 36.077 37.694 1.00 93.00 1177 LYS A C 1
ATOM 9777 O O . LYS A 1 1177 ? 1.578 36.698 37.855 1.00 93.00 1177 LYS A O 1
ATOM 9782 N N . ILE A 1 1178 ? -0.441 36.519 36.888 1.00 93.88 1178 ILE A N 1
ATOM 9783 C CA . ILE A 1 1178 ? -0.429 37.815 36.199 1.00 93.88 1178 ILE A CA 1
ATOM 9784 C C . ILE A 1 1178 ? -1.349 38.774 36.956 1.00 93.88 1178 ILE A C 1
ATOM 9786 O O . ILE A 1 1178 ? -2.560 38.561 37.032 1.00 93.88 1178 ILE A O 1
ATOM 9790 N N . ASN A 1 1179 ? -0.795 39.863 37.495 1.00 91.56 1179 ASN A N 1
ATOM 9791 C CA . ASN A 1 1179 ? -1.561 40.885 38.221 1.00 91.56 1179 ASN A CA 1
ATOM 9792 C C . ASN A 1 1179 ? -2.237 41.910 37.282 1.00 91.56 1179 ASN A C 1
ATOM 9794 O O . ASN A 1 1179 ? -2.134 43.117 37.478 1.00 91.56 1179 ASN A O 1
ATOM 9798 N N . ALA A 1 1180 ? -2.904 41.408 36.244 1.00 92.19 1180 ALA A N 1
ATOM 9799 C CA . ALA A 1 1180 ? -3.772 42.162 35.343 1.00 92.19 1180 ALA A CA 1
ATOM 9800 C C . ALA A 1 1180 ? -5.177 41.540 35.359 1.00 92.19 1180 ALA A C 1
ATOM 9802 O O . ALA A 1 1180 ? -5.327 40.348 35.658 1.00 92.19 1180 ALA A O 1
ATOM 9803 N N . LYS A 1 1181 ? -6.211 42.336 35.065 1.00 91.69 1181 LYS A N 1
ATOM 9804 C CA . LYS A 1 1181 ? -7.590 41.838 34.917 1.00 91.69 1181 LYS A CA 1
ATOM 9805 C C . LYS A 1 1181 ? -7.845 41.324 33.501 1.00 91.69 1181 LYS A C 1
ATOM 9807 O O . LYS A 1 1181 ? -8.423 40.253 33.339 1.00 91.69 1181 LYS A O 1
ATOM 9812 N N . ASP A 1 1182 ? -7.388 42.085 32.515 1.00 94.69 1182 ASP A N 1
ATOM 9813 C CA . ASP A 1 1182 ? -7.485 41.785 31.092 1.00 94.69 1182 ASP A CA 1
ATOM 9814 C C . ASP A 1 1182 ? -6.128 41.245 30.614 1.00 94.69 1182 ASP A C 1
ATOM 9816 O O . ASP A 1 1182 ? -5.113 41.934 30.728 1.00 94.69 1182 ASP A O 1
ATOM 9820 N N . ILE A 1 1183 ? -6.093 40.002 30.129 1.00 95.94 1183 ILE A N 1
ATOM 9821 C CA . ILE A 1 1183 ? -4.863 39.311 29.708 1.00 95.94 1183 ILE A CA 1
ATOM 9822 C C . ILE A 1 1183 ? -5.015 38.893 28.247 1.00 95.94 1183 ILE A C 1
ATOM 9824 O O . ILE A 1 1183 ? -6.001 38.258 27.866 1.00 95.94 1183 ILE A O 1
ATOM 9828 N N . TYR A 1 1184 ? -4.018 39.221 27.429 1.00 96.00 1184 TYR A N 1
ATOM 9829 C CA . TYR A 1 1184 ? -4.033 38.951 25.997 1.00 96.00 1184 TYR A CA 1
ATOM 9830 C C . TYR A 1 1184 ? -3.195 37.709 25.698 1.00 96.00 1184 TYR A C 1
ATOM 9832 O O . TYR A 1 1184 ? -2.002 37.701 25.974 1.00 96.00 1184 TYR A O 1
ATOM 9840 N N . VAL A 1 1185 ? -3.781 36.656 25.132 1.00 95.81 1185 VAL A N 1
ATOM 9841 C CA . VAL A 1 1185 ? -3.065 35.415 24.787 1.00 95.81 1185 VAL A CA 1
ATOM 9842 C C . VAL A 1 1185 ? -2.772 35.383 23.292 1.00 95.81 1185 VAL A C 1
ATOM 9844 O O . VAL A 1 1185 ? -3.669 35.627 22.492 1.00 95.81 1185 VAL A O 1
ATOM 9847 N N . PHE A 1 1186 ? -1.543 35.055 22.889 1.00 93.44 1186 PHE A N 1
ATOM 9848 C CA . PHE A 1 1186 ? -1.214 34.839 21.473 1.00 93.44 1186 PHE A CA 1
ATOM 9849 C C . PHE A 1 1186 ? -1.080 33.340 21.172 1.00 93.44 1186 PHE A C 1
ATOM 9851 O O . PHE A 1 1186 ? -0.115 32.712 21.608 1.00 93.44 1186 PHE A O 1
ATOM 9858 N N . ASN A 1 1187 ? -2.039 32.773 20.432 1.00 91.12 1187 ASN A N 1
ATOM 9859 C CA . ASN A 1 1187 ? -2.054 31.359 20.048 1.00 91.12 1187 ASN A CA 1
ATOM 9860 C C . ASN A 1 1187 ? -1.457 31.179 18.646 1.00 91.12 1187 ASN A C 1
ATOM 9862 O O . ASN A 1 1187 ? -2.012 31.680 17.667 1.00 91.12 1187 ASN A O 1
ATOM 9866 N N . VAL A 1 1188 ? -0.333 30.463 18.542 1.00 80.50 1188 VAL A N 1
ATOM 9867 C CA . VAL A 1 1188 ? 0.471 30.415 17.306 1.00 80.50 1188 VAL A CA 1
ATOM 9868 C C . VAL A 1 1188 ? -0.098 29.447 16.259 1.00 80.50 1188 VAL A C 1
ATOM 9870 O O . VAL A 1 1188 ? 0.207 29.598 15.073 1.00 80.50 1188 VAL A O 1
ATOM 9873 N N . GLY A 1 1189 ? -0.926 28.472 16.654 1.00 73.75 1189 GLY A N 1
ATOM 9874 C CA . GLY A 1 1189 ? -1.542 27.518 15.730 1.00 73.75 1189 GLY A CA 1
ATOM 9875 C C . GLY A 1 1189 ? -2.631 26.629 16.342 1.00 73.75 1189 GLY A C 1
ATOM 9876 O O . GLY A 1 1189 ? -2.825 26.566 17.554 1.00 73.75 1189 GLY A O 1
ATOM 9877 N N . GLY A 1 1190 ? -3.366 25.932 15.470 1.00 74.69 1190 GLY A N 1
ATOM 9878 C CA . GLY A 1 1190 ? -4.382 24.953 15.863 1.00 74.69 1190 GLY A CA 1
ATOM 9879 C C . GLY A 1 1190 ? -3.791 23.580 16.178 1.00 74.69 1190 GLY A C 1
ATOM 9880 O O . GLY A 1 1190 ? -2.652 23.280 15.824 1.00 74.69 1190 GLY A O 1
ATOM 9881 N N . SER A 1 1191 ? -4.582 22.708 16.809 1.00 69.62 1191 SER A N 1
ATOM 9882 C CA . SER A 1 1191 ? -4.130 21.344 17.119 1.00 69.62 1191 SER A CA 1
ATOM 9883 C C . SER A 1 1191 ? -3.740 20.558 15.853 1.00 69.62 1191 SER A C 1
ATOM 9885 O O . SER A 1 1191 ? -4.398 20.672 14.817 1.00 69.62 1191 SER A O 1
ATOM 9887 N N . HIS A 1 1192 ? -2.738 19.670 15.940 1.00 60.28 1192 HIS A N 1
ATOM 9888 C CA . HIS A 1 1192 ? -2.329 18.801 14.818 1.00 60.28 1192 HIS A CA 1
ATOM 9889 C C . HIS A 1 1192 ? -3.502 17.987 14.222 1.00 60.28 1192 HIS A C 1
ATOM 9891 O O . HIS A 1 1192 ? -3.539 17.712 13.024 1.00 60.28 1192 HIS A O 1
ATOM 9897 N N . ILE A 1 1193 ? -4.491 17.629 15.051 1.00 53.72 1193 ILE A N 1
ATOM 9898 C CA . ILE A 1 1193 ? -5.710 16.918 14.633 1.00 53.72 1193 ILE A CA 1
ATOM 9899 C C . ILE A 1 1193 ? -6.599 17.816 13.762 1.00 53.72 1193 ILE A C 1
ATOM 9901 O O . ILE A 1 1193 ? -7.215 17.341 12.809 1.00 53.72 1193 ILE A O 1
ATOM 9905 N N . GLU A 1 1194 ? -6.674 19.113 14.058 1.00 58.41 1194 GLU A N 1
ATOM 9906 C CA . GLU A 1 1194 ? -7.340 20.075 13.184 1.00 58.41 1194 GLU A CA 1
ATOM 9907 C C . GLU A 1 1194 ? -6.537 20.424 11.941 1.00 58.41 1194 GLU A C 1
ATOM 9909 O O . GLU A 1 1194 ? -7.155 20.608 10.898 1.00 58.41 1194 GLU A O 1
ATOM 9914 N N . LEU A 1 1195 ? -5.204 20.442 12.008 1.00 56.72 1195 LEU A N 1
ATOM 9915 C CA . LEU A 1 1195 ? -4.349 20.558 10.823 1.00 56.72 1195 LEU A CA 1
ATOM 9916 C C . LEU A 1 1195 ? -4.700 19.471 9.797 1.00 56.72 1195 LEU A C 1
ATOM 9918 O O . LEU A 1 1195 ? -4.965 19.768 8.636 1.00 56.72 1195 LEU A O 1
ATOM 9922 N N . LEU A 1 1196 ? -4.798 18.219 10.258 1.00 52.88 1196 LEU A N 1
ATOM 9923 C CA . LEU A 1 1196 ? -5.181 17.068 9.438 1.00 52.88 1196 LEU A CA 1
ATOM 9924 C C . LEU A 1 1196 ? -6.628 17.165 8.925 1.00 52.88 1196 LEU A C 1
ATOM 9926 O O . LEU A 1 1196 ? -6.889 16.822 7.775 1.00 52.88 1196 LEU A O 1
ATOM 9930 N N . LYS A 1 1197 ? -7.577 17.679 9.724 1.00 52.31 1197 LYS A N 1
ATOM 9931 C CA . LYS A 1 1197 ? -8.951 17.950 9.250 1.00 52.31 1197 LYS A CA 1
ATOM 9932 C C . LYS A 1 1197 ? -8.979 19.040 8.173 1.00 52.31 1197 LYS A C 1
ATOM 9934 O O . LYS A 1 1197 ? -9.610 18.831 7.144 1.00 52.31 1197 LYS A O 1
ATOM 9939 N N . LYS A 1 1198 ? -8.291 20.164 8.402 1.00 54.53 1198 LYS A N 1
ATOM 9940 C CA . LYS A 1 1198 ? -8.196 21.325 7.500 1.00 54.53 1198 LYS A CA 1
ATOM 9941 C C . LYS A 1 1198 ? -7.509 20.939 6.180 1.00 54.53 1198 LYS A C 1
ATOM 9943 O O . LYS A 1 1198 ? -7.996 21.308 5.115 1.00 54.53 1198 LYS A O 1
ATOM 9948 N N . TYR A 1 1199 ? -6.462 20.113 6.239 1.00 53.56 1199 TYR A N 1
ATOM 9949 C CA . TYR A 1 1199 ? -5.805 19.508 5.075 1.00 53.56 1199 TYR A CA 1
ATOM 9950 C C . TYR A 1 1199 ? -6.741 18.566 4.305 1.00 53.56 1199 TYR A C 1
ATOM 9952 O O . TYR A 1 1199 ? -6.909 18.728 3.101 1.00 53.56 1199 TYR A O 1
ATOM 9960 N N . ASN A 1 1200 ? -7.432 17.649 4.993 1.00 41.47 1200 ASN A N 1
ATOM 9961 C CA . ASN A 1 1200 ? -8.389 16.740 4.351 1.00 41.47 1200 ASN A CA 1
ATOM 9962 C C . ASN A 1 1200 ? -9.595 17.480 3.740 1.00 41.47 1200 ASN A C 1
ATOM 9964 O O . ASN A 1 1200 ? -10.111 17.039 2.715 1.00 41.47 1200 ASN A O 1
ATOM 9968 N N . SER A 1 1201 ? -10.033 18.613 4.309 1.00 39.06 1201 SER A N 1
ATOM 9969 C CA . SER A 1 1201 ? -11.041 19.472 3.666 1.00 39.06 1201 SER A CA 1
ATOM 9970 C C . SER A 1 1201 ? -10.486 20.212 2.447 1.00 39.06 1201 SER A C 1
ATOM 9972 O O . SER A 1 1201 ? -11.153 20.265 1.425 1.00 39.06 1201 SER A O 1
ATOM 9974 N N . PHE A 1 1202 ? -9.247 20.710 2.513 1.00 41.22 1202 PHE A N 1
ATOM 9975 C CA . PHE A 1 1202 ? -8.584 21.381 1.387 1.00 41.22 1202 PHE A CA 1
ATOM 9976 C C . PHE A 1 1202 ? -8.273 20.429 0.216 1.00 41.22 1202 PHE A C 1
ATOM 9978 O O . PHE A 1 1202 ? -8.184 20.863 -0.923 1.00 41.22 1202 PHE A O 1
ATOM 9985 N N . TYR A 1 1203 ? -8.155 19.125 0.484 1.00 37.09 1203 TYR A N 1
ATOM 9986 C CA . TYR A 1 1203 ? -8.048 18.058 -0.521 1.00 37.09 1203 TYR A CA 1
ATOM 9987 C C . TYR A 1 1203 ? -9.405 17.470 -0.968 1.00 37.09 1203 TYR A C 1
ATOM 9989 O O . TYR A 1 1203 ? -9.429 16.510 -1.740 1.00 37.09 1203 TYR A O 1
ATOM 9997 N N . THR A 1 1204 ? -10.541 18.004 -0.497 1.00 28.06 1204 THR A N 1
ATOM 9998 C CA . THR A 1 1204 ? -11.893 17.572 -0.921 1.00 28.06 1204 THR A CA 1
ATOM 9999 C C . THR A 1 1204 ? -12.747 18.689 -1.537 1.00 28.06 1204 THR A C 1
ATOM 10001 O O . THR A 1 1204 ? -13.923 18.461 -1.826 1.00 28.06 1204 THR A O 1
ATOM 10004 N N . THR A 1 1205 ? -12.144 19.852 -1.811 1.00 25.12 1205 THR A N 1
ATOM 10005 C CA . THR A 1 1205 ? -12.715 20.978 -2.577 1.00 25.12 1205 THR A CA 1
ATOM 10006 C C . THR A 1 1205 ? -11.787 21.399 -3.707 1.00 25.12 1205 THR A C 1
ATOM 10008 O O . THR A 1 1205 ? -12.272 21.482 -4.854 1.00 25.12 1205 THR A O 1
#

pLDDT: mean 71.55, std 22.2, range [23.83, 98.31]

InterPro domains:
  IPR029063 S-adenosyl-L-methionine-dependent methyltransferase superfamily [SSF53335] (97-271)

Radius of gyration: 40.45 Å; chains: 1; bounding box: 101×100×128 Å

Foldseek 3Di:
DVVVVVVVVVVVVVVVVVVVVCVVVVVDDDDPQPQEPDPDPLLVLLVVLLVLVVVDDFDWDQDPNFTATEDACVSCVSLQCSLSNQQVVLQQCKFFFPDGGLVRVCVVPVPDDPVRSVVPGGDDADALVVLLNVCVVLVWQFEEEQACGSVSNLSSCLSNVHQAYAYEHLPPSSVRSNVVSCVSSVDDDVRRHYHNAGLLPDDDDAPPVQAGQEYEYAADQQRRMGRDPPTCRRLCNVQVDLVSCLVSPVVSSVVVRLVRHDQQGKYKYQYDHDPVGDCVVVSVLVVVVPQQWDWDDWHWYDYPPDPDTGTITMIGGHHHDDKDWDDDPDDDDDDDDDDDDDDDDDPPDPDDPDPDDPPPSFWDWPDDDPPDPTGIIDGDDDDDDLCQQLDAFDWDWAWWQAPVRDIFIETERAQLSHLLFLLLQQPLVVCVVVVWLAEEEQDEPPHSVLVSVLVSCVNSVNVEYEYLYADCPDDSVVVSCVSPVRYHYHHCPDPVLVVQDVDRDSVSSVVVSVVVCVVVVTDYQPHVNPDVSSLCSSLVSVLSRDDLVQLADQAAEFWEDAPCSVVSSSCVRNVRYQYEYEYAYDDDDCPPPDPVNVVSYHYHYFPDHQADFDDCPNIGRPDPDPDDDPPDQAARRTQVRSVVCPVVDPDSHHYYYGRGNYPVNSVVVVVVVVVVDDDDPDDPDDVVVCVVVVVVVVVVVVVVVVPVPPPVVVVVCVDVVVVVVVVVVVPDPDCVVVVVVVVVVVVDPPPPDDDDDPPPVVVVVVPDWEEEEADDDDDCVVVVVVVVVCVVDVGYDYDNDLQCQLVTLEYEYEPPDDCPSNVVSHHAFHKYKYFDPDPCVVVVVFFDDWDWPDDVDDRTTITIGTRDDDDDDYDYDDDDDDVADDDDDDDQDDPVNVVVVVCVVFWAAFDDDPNDGDIHGPPPHPVCLLQPFFDWDWDDWPLFIETERHQASNLLFLLLNQLQVVPVVDDALEAEEEEEAPHSVLQSVLQNCRVVVRNAYEYQYQDCDGPSNVNSCSRPVRYHYDHLVRVVDDPVPDSSVVSVVVSVVCCVVRSYDYQPYVNPDPSSLVRSLVSVLVNDDPVQQADAAEEFWEDDVCSVVSSSCSSRVRYAYEYEYQDDDDPPVPDDPSNVVRYDYHYFPDHLQDFDCLVVQTPDNDDPFFAARSTGVSSSNCVVVDPDRYYYYYGGHGYPVVSVVVVVVVVVD